Protein AF-Q4CMC9-F1 (afdb_monomer)

Radius of gyration: 39.46 Å; Cα contacts (8 Å, |Δi|>4): 3400; chains: 1; bounding box: 88×62×127 Å

Foldseek 3Di:
DQEDDPDEDEAEAQEEDEDEPAEEEPDAENYEHAEYHYEHLYEYEYYQYEYAFHAEPYAYRDYAEYYHQYEYEYENYEYQHQEHYEDQDAYEYDHLYEYHAYQYENDAHAPYAENVAAHYEYEQRYEYEAANYEYQANNYPAANYRYYYHNYAYEYAQYQHLNDGGQDQVSCVVRNHHPHPHGDDPLDADCRHQASNVQFDDQDNNFTDGHPCFEDRRGGNHYDDDDDDPDDCPDDPPPPQPPFPPFDDAPDEAEDEEGDQAADEDAQAAQEGHYEQYEFEAQSAEYEYRQLRHADQHHEAYYYLYEYDHLHEYEYRADQPRNYNAYEYYYANYEAYLYEYEYEAEHHANYEAEREHYEFEWADARDDRNQPDPATEHYEYEHYAYEHQYEHEAAAYEHAYPDAQHEHYAYGAAANHAYYQYEYEYFQYEYHYDHLAYEHAEQEHDPVHWSYHADHQYEYYYYNYEYPDHHAEPYETNEEYAAEDQYEYYAYQYEYAYEAEHAYYQYEYEAEDLYEYAAEQYEHAHAHPHEHHEGPAAYAFYLYEYAHENYEYQDDPAAGAHYAHNDYDPRHHNYEYEYEAYYYNNHPRHHYHDDVNRVYHYYHPPDFDDLRHQARVVFFDDADSPPRFTDGHPCFEDRRGGNHHDDHHPPPPDDDPEAAPEEAADEEAPQQAAQEAHYENYEYAAEYEDEQCRHDDQEHEAYYELYEYPNLYEYEDEYDQDDDDASHEYEAYAYNYEYELHAYEYEDETYAPYEHEHENYEFERPDFRADDDPPGPVPAGERYEYELAAYENYEYEYELYEFEYEDPQHEHYEYHAEHHYHNQYEYYYYAYEFEYQQHEDYEYNHEYHYENAYEYEYELYEYYNYLEPYEYQYEYYYALYEYYYELYEAYNHNEENYEYAEEYEAYHAYEYYYENYEHADPNYAHYEYNYEHEYDLYEYAHENYEYLALARYHHHYDYDPNYAYEYEQYHHNNDTDDALVSCVSNVRPHSVRYHYDYNPDPDDSNPDRD

Nearest PDB structures (foldseek):
  3syj-assembly1_A-2  TM=1.781E-01  e=2.025E+00  Haemophilus influenzae
  8vbb-assembly1_A  TM=1.438E-01  e=7.252E+00  Escherichia coli ETEC H10407

Organism: Trypanosoma cruzi (strain CL Brener) (NCBI:txid353153)

Sequence (1010 aa):
VGFVLDRTLALVGGSSLYVRYCSFEGYKYLFYVYRLSVSGHSVFALLNNTMFSGVSLLYQHHGFSVSDHSVLRVAGNSGSARYAIYNDDLWTVQRSSWLDWRDNDVEMGAMFYDSGSAFVTIDSSSVVTLTGCRMGSTGLSVPLLSRADAGYRFVAGCLTVAGRVVTTAAELDLNGITNVTAVAVCGECTKDGDCFAPLTTAVIDCKCQCAAGGHGDVCVPAPVPAGPPPLPPSSPPPLPSPPAPPPPPVGECISDMAYPEVAQAVGSGLSWLCYRNVTFSGGGMSLTVLIGGMKGDVANVTFDGCTWRDGALLLLLGNANAAVGSLNIVVTGNTFRDALLSPKGGFPPHTNITISGNRFTVTRLIPRSGLGLGRPSCVVMNGLAISNGSAAVFSGNVFQSVTASSSAIYVIRSALSVLWHSVFAVVGNTFHMAGGDSTLIYLEGSSQSFSLSVMNNSAVVIRGNAVTRPVKYFILFLWTSRVESRSAVVFHGNDMQGNLAVFYSTFAANIYYNSWLQLNGNLCRVSPRDAFAVLSPTVNLRDSTMSVSGNRFMSNTVSPTMLLIPQSSRDLTNGAIVAACNTVSGEEGVEYSVPSVYNVTILNCSDPCTLAASCFPAYTTTASSDGCACTCAEGGYGDACLPVAAPEPPSTDGADLCVRDVRVDEEVNAGLGTSVLCYVDVTFAADVVVDVASMSGSVRNVTLADCTFVGGASLYVVGWRSDPPAGERADVLISGLESRSGGVVVANRFPSGSRVTVVDSVLIAEKRVAYRGAYGLGDASACLVLHSVNLTGSVLTIARTHVAAVFRDAVGVLVVGGVALSSRGALYVDRVLVQTALGLCVSVEGGVAAIGGSVVAFVDSDFLLCKHAVSVRGAVSVSGSAVALVRSEFLSTEDYAVAFYSTVSLVGGSMLLAKGNVHDGVSREMLYAAGAVTAAGSTLSFVRNRALLPRMLSVSLSLASGAHLRVACNDAGGRVLSTAEEYAAAGFDDAGSIDIVGCDACDRDTHCYA

Structure (mmCIF, N/CA/C/O backbone):
data_AF-Q4CMC9-F1
#
_entry.id   AF-Q4CMC9-F1
#
loop_
_atom_site.group_PDB
_atom_site.id
_atom_site.type_symbol
_atom_site.label_atom_id
_atom_site.label_alt_id
_atom_site.label_comp_id
_atom_site.label_asym_id
_atom_site.label_entity_id
_atom_site.label_seq_id
_atom_site.pdbx_PDB_ins_code
_atom_site.Cartn_x
_atom_site.Cartn_y
_atom_site.Cartn_z
_atom_site.occupancy
_atom_site.B_iso_or_equiv
_atom_site.auth_seq_id
_atom_site.auth_comp_id
_atom_site.auth_asym_id
_atom_site.auth_atom_id
_atom_site.pdbx_PDB_model_num
ATOM 1 N N . VAL A 1 1 ? -4.736 -3.287 -36.059 1.00 58.62 1 VAL A N 1
ATOM 2 C CA . VAL A 1 1 ? -3.801 -2.416 -36.807 1.00 58.62 1 VAL A CA 1
ATOM 3 C C . VAL A 1 1 ? -4.641 -1.499 -37.682 1.00 58.62 1 VAL A C 1
ATOM 5 O O . VAL A 1 1 ? -5.635 -2.009 -38.177 1.00 58.62 1 VAL A O 1
ATOM 8 N N . GLY A 1 2 ? -4.315 -0.209 -37.813 1.00 66.44 2 GLY A N 1
ATOM 9 C CA . GLY A 1 2 ? -5.120 0.759 -38.573 1.00 66.44 2 GLY A CA 1
ATOM 10 C C . GLY A 1 2 ? -5.130 0.466 -40.076 1.00 66.44 2 GLY A C 1
ATOM 11 O O . GLY A 1 2 ? -6.181 0.209 -40.648 1.00 66.44 2 GLY A O 1
ATOM 12 N N . PHE A 1 3 ? -3.948 0.405 -40.690 1.00 78.75 3 PHE A N 1
ATOM 13 C CA . PHE A 1 3 ? -3.747 -0.023 -42.077 1.00 78.75 3 PHE A CA 1
ATOM 14 C C . PHE A 1 3 ? -2.690 -1.128 -42.152 1.00 78.75 3 PHE A C 1
ATOM 16 O O . PHE A 1 3 ? -1.651 -1.036 -41.497 1.00 78.75 3 PHE A O 1
ATOM 23 N N . VAL A 1 4 ? -2.950 -2.175 -42.940 1.00 84.00 4 VAL A N 1
ATOM 24 C CA . VAL A 1 4 ? -2.070 -3.348 -43.074 1.00 84.00 4 VAL A CA 1
ATOM 25 C C . VAL A 1 4 ? -1.743 -3.595 -44.540 1.00 84.00 4 VAL A C 1
ATOM 27 O O . VAL A 1 4 ? -2.643 -3.768 -45.357 1.00 84.00 4 VAL A O 1
ATOM 30 N N . LEU A 1 5 ? -0.450 -3.683 -44.840 1.00 83.06 5 LEU A N 1
ATOM 31 C CA . LEU A 1 5 ? 0.092 -4.283 -46.055 1.00 83.06 5 LEU A CA 1
ATOM 32 C C . LEU A 1 5 ? 0.835 -5.557 -45.647 1.00 83.06 5 LEU A C 1
ATOM 34 O O . LEU A 1 5 ? 1.953 -5.501 -45.138 1.00 83.06 5 LEU A O 1
ATOM 38 N N . ASP A 1 6 ? 0.186 -6.702 -45.826 1.00 83.56 6 ASP A N 1
ATOM 39 C CA . ASP A 1 6 ? 0.681 -8.023 -45.414 1.00 83.56 6 ASP A CA 1
ATOM 40 C C . ASP A 1 6 ? 1.761 -8.591 -46.353 1.00 83.56 6 ASP A C 1
ATOM 42 O O . ASP A 1 6 ? 2.460 -9.541 -46.005 1.00 83.56 6 ASP A O 1
ATOM 46 N N . ARG A 1 7 ? 1.914 -8.000 -47.544 1.00 86.44 7 ARG A N 1
ATOM 47 C CA . ARG A 1 7 ? 2.887 -8.378 -48.577 1.00 86.44 7 ARG A CA 1
ATOM 48 C C . ARG A 1 7 ? 3.741 -7.187 -49.019 1.00 86.44 7 ARG A C 1
ATOM 50 O O . ARG A 1 7 ? 3.740 -6.120 -48.412 1.00 86.44 7 ARG A O 1
ATOM 57 N N . THR A 1 8 ? 4.518 -7.393 -50.082 1.00 88.06 8 THR A N 1
ATOM 58 C CA . THR A 1 8 ? 5.348 -6.343 -50.682 1.00 88.06 8 THR A CA 1
ATOM 59 C C . THR A 1 8 ? 4.486 -5.299 -51.386 1.00 88.06 8 THR A C 1
ATOM 61 O O . THR A 1 8 ? 3.772 -5.635 -52.328 1.00 88.06 8 THR A O 1
ATOM 64 N N . LEU A 1 9 ? 4.609 -4.039 -50.973 1.00 90.31 9 LEU A N 1
ATOM 65 C CA . LEU A 1 9 ? 4.148 -2.882 -51.733 1.00 90.31 9 LEU A CA 1
ATOM 66 C C . LEU A 1 9 ? 5.315 -2.331 -52.559 1.00 90.31 9 LEU A C 1
ATOM 68 O O . LEU A 1 9 ? 6.349 -1.955 -52.007 1.00 90.31 9 LEU A O 1
ATOM 72 N N . ALA A 1 10 ? 5.135 -2.267 -53.877 1.00 92.94 10 ALA A N 1
ATOM 73 C CA . ALA A 1 10 ? 6.073 -1.636 -54.797 1.00 92.94 10 ALA A CA 1
ATOM 74 C C . ALA A 1 10 ? 5.388 -0.450 -55.487 1.00 92.94 10 ALA A C 1
ATOM 76 O O . ALA A 1 10 ? 4.431 -0.637 -56.236 1.00 92.94 10 ALA A O 1
ATOM 77 N N . LEU A 1 11 ? 5.873 0.763 -55.229 1.00 93.69 11 LEU A N 1
ATOM 78 C CA . LEU A 1 11 ? 5.488 1.963 -55.966 1.00 93.69 11 LEU A CA 1
ATOM 79 C C . LEU A 1 11 ? 6.537 2.198 -57.049 1.00 93.69 11 LEU A C 1
ATOM 81 O O . LEU A 1 11 ? 7.718 2.347 -56.737 1.00 93.69 11 LEU A O 1
ATOM 85 N N . VAL A 1 12 ? 6.109 2.182 -58.310 1.00 94.38 12 VAL A N 1
ATOM 86 C CA . VAL A 1 12 ? 6.988 2.281 -59.481 1.00 94.38 12 VAL A CA 1
ATOM 87 C C . VAL A 1 12 ? 6.431 3.264 -60.506 1.00 94.38 12 VAL A C 1
ATOM 89 O O . VAL A 1 12 ? 5.217 3.432 -60.608 1.00 94.38 12 VAL A O 1
ATOM 92 N N . GLY A 1 13 ? 7.311 3.886 -61.291 1.00 91.69 13 GLY A N 1
ATOM 93 C CA . GLY A 1 13 ? 6.925 4.653 -62.481 1.00 91.69 13 GLY A CA 1
ATOM 94 C C . GLY A 1 13 ? 6.040 5.870 -62.196 1.00 91.69 13 GLY A C 1
ATOM 95 O O . GLY A 1 13 ? 5.037 6.060 -62.879 1.00 91.69 13 GLY A O 1
ATOM 96 N N . GLY A 1 14 ? 6.385 6.676 -61.189 1.00 92.06 14 GLY A N 1
ATOM 97 C CA . GLY A 1 14 ? 5.622 7.873 -60.824 1.00 92.06 14 GLY A CA 1
ATOM 98 C C . GLY A 1 14 ? 4.373 7.589 -59.989 1.00 92.06 14 GLY A C 1
ATOM 99 O O . GLY A 1 14 ? 3.448 8.400 -59.970 1.00 92.06 14 GLY A O 1
ATOM 100 N N . SER A 1 15 ? 4.308 6.433 -59.323 1.00 94.44 15 SER A N 1
ATOM 101 C CA . SER A 1 15 ? 3.170 6.062 -58.476 1.00 94.44 15 SER A CA 1
ATOM 102 C C . SER A 1 15 ? 3.177 6.836 -57.160 1.00 94.44 15 SER A C 1
ATOM 104 O O . SER A 1 15 ? 4.241 7.125 -56.611 1.00 94.44 15 SER A O 1
ATOM 106 N N . SER A 1 16 ? 1.998 7.109 -56.595 1.00 92.88 16 SER A N 1
ATOM 107 C CA . SER A 1 16 ? 1.899 7.720 -55.270 1.00 92.88 16 SER A CA 1
ATOM 108 C C . SER A 1 16 ? 0.894 7.035 -54.339 1.00 92.88 16 SER A C 1
ATOM 110 O O . SER A 1 16 ? -0.184 6.616 -54.758 1.00 92.88 16 SER A O 1
ATOM 112 N N . LEU A 1 17 ? 1.252 6.923 -53.054 1.00 92.44 17 LEU A N 1
ATOM 113 C CA . LEU A 1 17 ? 0.377 6.476 -51.969 1.00 92.44 17 LEU A CA 1
ATOM 114 C C . LEU A 1 17 ? 0.430 7.492 -50.826 1.00 92.44 17 LEU A C 1
ATOM 116 O O . LEU A 1 17 ? 1.492 7.734 -50.258 1.00 92.44 17 LEU A O 1
ATOM 120 N N . TYR A 1 18 ? -0.727 8.053 -50.473 1.00 91.25 18 TYR A N 1
ATOM 121 C CA . TYR A 1 18 ? -0.876 9.021 -49.388 1.00 91.25 18 TYR A CA 1
ATOM 122 C C . TYR A 1 18 ? -1.896 8.526 -48.362 1.00 91.25 18 TYR A C 1
ATOM 124 O O . TYR A 1 18 ? -3.035 8.233 -48.720 1.00 91.25 18 TYR A O 1
ATOM 132 N N . VAL A 1 19 ? -1.515 8.523 -47.086 1.00 89.94 19 VAL A N 1
ATOM 133 C CA . VAL A 1 19 ? -2.429 8.382 -45.945 1.00 89.94 19 VAL A CA 1
ATOM 134 C C . VAL A 1 19 ? -2.363 9.674 -45.152 1.00 89.94 19 VAL A C 1
ATOM 136 O O . VAL A 1 19 ? -1.299 10.032 -44.640 1.00 89.94 19 VAL A O 1
ATOM 139 N N . ARG A 1 20 ? -3.475 10.408 -45.093 1.00 89.19 20 ARG A N 1
ATOM 140 C CA . ARG A 1 20 ? -3.495 11.720 -44.450 1.00 89.19 20 ARG A CA 1
ATOM 141 C C . ARG A 1 20 ? -4.794 12.039 -43.737 1.00 89.19 20 ARG A C 1
ATOM 143 O O . ARG A 1 20 ? -5.859 11.655 -44.217 1.00 89.19 20 ARG A O 1
ATOM 150 N N . TYR A 1 21 ? -4.683 12.798 -42.647 1.00 87.69 21 TYR A N 1
ATOM 151 C CA . TYR A 1 21 ? -5.813 13.268 -41.839 1.00 87.69 21 TYR A CA 1
ATOM 152 C C . TYR A 1 21 ? -6.687 12.134 -41.274 1.00 87.69 21 TYR A C 1
ATOM 154 O O . TYR A 1 21 ? -7.894 12.295 -41.105 1.00 87.69 21 TYR A O 1
ATOM 162 N N . CYS A 1 22 ? -6.094 10.968 -41.005 1.00 86.06 22 CYS A N 1
ATOM 163 C CA . CYS A 1 22 ? -6.774 9.852 -40.352 1.00 86.06 22 CYS A CA 1
ATOM 164 C C . CYS A 1 22 ? -6.576 9.908 -38.829 1.00 86.06 22 CYS A C 1
ATOM 166 O O . CYS A 1 22 ? -5.472 10.191 -38.370 1.00 86.06 22 CYS A O 1
ATOM 168 N N . SER A 1 23 ? -7.621 9.580 -38.061 1.00 82.88 23 SER A N 1
ATOM 169 C CA . SER A 1 23 ? -7.569 9.445 -36.598 1.00 82.88 23 SER A CA 1
ATOM 170 C C . SER A 1 23 ? -7.831 7.997 -36.186 1.00 82.88 23 SER A C 1
ATOM 172 O O . SER A 1 23 ? -8.791 7.385 -36.657 1.00 82.88 23 SER A O 1
ATOM 174 N N . PHE A 1 24 ? -6.978 7.441 -35.325 1.00 76.88 24 PHE A N 1
ATOM 175 C CA . PHE A 1 24 ? -7.009 6.039 -34.907 1.00 76.88 24 PHE A CA 1
ATOM 176 C C . PHE A 1 24 ? -7.077 5.915 -33.384 1.00 76.88 24 PHE A C 1
ATOM 178 O O . PHE A 1 24 ? -6.209 6.421 -32.672 1.00 76.88 24 PHE A O 1
ATOM 185 N N . GLU A 1 25 ? -8.048 5.151 -32.888 1.00 74.88 25 GLU A N 1
ATOM 186 C CA . GLU A 1 25 ? -8.196 4.810 -31.471 1.00 74.88 25 GLU A CA 1
ATOM 187 C C . GLU A 1 25 ? -8.228 3.282 -31.306 1.00 74.88 25 GLU A C 1
ATOM 189 O O . GLU A 1 25 ? -8.874 2.580 -32.083 1.00 74.88 25 GLU A O 1
ATOM 194 N N . GLY A 1 26 ? -7.483 2.745 -30.333 1.00 64.94 26 GLY A N 1
ATOM 195 C CA . GLY A 1 26 ? -7.483 1.308 -30.014 1.00 64.94 26 GLY A CA 1
ATOM 196 C C . GLY A 1 26 ? -6.643 0.399 -30.930 1.00 64.94 26 GLY A C 1
ATOM 197 O O . GLY A 1 26 ? -6.762 -0.825 -30.855 1.00 64.94 26 GLY A O 1
ATOM 198 N N . TYR A 1 27 ? -5.772 0.944 -31.787 1.00 73.81 27 TYR A N 1
ATOM 199 C CA . TYR A 1 27 ? -4.955 0.151 -32.718 1.00 73.81 27 TYR A CA 1
ATOM 200 C C . TYR A 1 27 ? -3.485 0.026 -32.290 1.00 73.81 27 TYR A C 1
ATOM 202 O O . TYR A 1 27 ? -2.837 0.992 -31.916 1.00 73.81 27 TYR A O 1
ATOM 210 N N . LYS A 1 28 ? -2.907 -1.177 -32.445 1.00 79.06 28 LYS A N 1
ATOM 211 C CA . LYS A 1 28 ? -1.487 -1.437 -32.128 1.00 79.06 28 LYS A CA 1
ATOM 212 C C . LYS A 1 28 ? -0.502 -0.651 -33.007 1.00 79.06 28 LYS A C 1
ATOM 214 O O . LYS A 1 28 ? 0.501 -0.176 -32.497 1.00 79.06 28 LYS A O 1
ATOM 219 N N . TYR A 1 29 ? -0.771 -0.520 -34.303 1.00 84.19 29 TYR A N 1
ATOM 220 C CA . TYR A 1 29 ? 0.052 0.254 -35.241 1.00 84.19 29 TYR A CA 1
ATOM 221 C C . TYR A 1 29 ? -0.869 1.089 -36.125 1.00 84.19 29 TYR A C 1
ATOM 223 O O . TYR A 1 29 ? -1.950 0.600 -36.476 1.00 84.19 29 TYR A O 1
ATOM 231 N N . LEU A 1 30 ? -0.457 2.308 -36.477 1.00 85.31 30 LEU A N 1
ATOM 232 C CA . LEU A 1 30 ? -1.194 3.164 -37.409 1.00 85.31 30 LEU A CA 1
ATOM 233 C C . LEU A 1 30 ? -1.042 2.597 -38.821 1.00 85.31 30 LEU A C 1
ATOM 235 O O . LEU A 1 30 ? -2.042 2.287 -39.468 1.00 85.31 30 LEU A O 1
ATOM 239 N N . PHE A 1 31 ? 0.199 2.348 -39.238 1.00 88.50 31 PHE A N 1
ATOM 240 C CA . PHE A 1 31 ? 0.515 1.749 -40.527 1.00 88.50 31 PHE A CA 1
ATOM 241 C C . PHE A 1 31 ? 1.476 0.567 -40.364 1.00 88.50 31 PHE A C 1
ATOM 243 O O . PHE A 1 31 ? 2.570 0.731 -39.834 1.00 88.50 31 PHE A O 1
ATOM 250 N N . TYR A 1 32 ? 1.079 -0.623 -40.810 1.00 89.75 32 TYR A N 1
ATOM 251 C CA . TYR A 1 32 ? 1.921 -1.822 -40.849 1.00 89.75 32 TYR A CA 1
ATOM 252 C C . TYR A 1 32 ? 2.279 -2.157 -42.293 1.00 89.75 32 TYR A C 1
ATOM 254 O O . TYR A 1 32 ? 1.386 -2.293 -43.133 1.00 89.75 32 TYR A O 1
ATOM 262 N N . VAL A 1 33 ? 3.569 -2.356 -42.565 1.00 87.75 33 VAL A N 1
ATOM 263 C CA . VAL A 1 33 ? 4.084 -2.758 -43.875 1.00 87.75 33 VAL A CA 1
ATOM 264 C C . VAL A 1 33 ? 5.010 -3.949 -43.742 1.00 87.75 33 VAL A C 1
ATOM 266 O O . VAL A 1 33 ? 6.015 -3.892 -43.036 1.00 87.75 33 VAL A O 1
ATOM 269 N N . TYR A 1 34 ? 4.700 -5.017 -44.471 1.00 87.00 34 TYR A N 1
ATOM 270 C CA . TYR A 1 34 ? 5.575 -6.174 -44.540 1.00 87.00 34 TYR A CA 1
ATOM 271 C C . TYR A 1 34 ? 6.863 -5.855 -45.305 1.00 87.00 34 TYR A C 1
ATOM 273 O O . TYR A 1 34 ? 7.935 -5.988 -44.738 1.00 87.00 34 TYR A O 1
ATOM 281 N N . ARG A 1 35 ? 6.777 -5.390 -46.561 1.00 89.69 35 ARG A N 1
ATOM 282 C CA . ARG A 1 35 ? 7.935 -4.971 -47.375 1.00 89.69 35 ARG A CA 1
ATOM 283 C C . ARG A 1 35 ? 7.576 -3.758 -48.234 1.00 89.69 35 ARG A C 1
ATOM 285 O O . ARG A 1 35 ? 6.512 -3.772 -48.851 1.00 89.69 35 ARG A O 1
ATOM 292 N N . LEU A 1 36 ? 8.440 -2.738 -48.302 1.00 90.44 36 LEU A N 1
ATOM 293 C CA . LEU A 1 36 ? 8.195 -1.517 -49.090 1.00 90.44 36 LEU A CA 1
ATOM 294 C C . LEU A 1 36 ? 9.337 -1.226 -50.065 1.00 90.44 36 LEU A C 1
ATOM 296 O O . LEU A 1 36 ? 10.499 -1.172 -49.675 1.00 90.44 36 LEU A O 1
ATOM 300 N N . SER A 1 37 ? 8.995 -0.965 -51.323 1.00 93.50 37 SER A N 1
ATOM 301 C CA . SER A 1 37 ? 9.925 -0.418 -52.308 1.00 93.50 37 SER A CA 1
ATOM 302 C C . SER A 1 37 ? 9.286 0.762 -53.030 1.00 93.50 37 SER A C 1
ATOM 304 O O . SER A 1 37 ? 8.210 0.628 -53.610 1.00 93.50 37 SER A O 1
ATOM 306 N N . VAL A 1 38 ? 9.935 1.922 -52.985 1.00 95.62 38 VAL A N 1
ATOM 307 C CA . VAL A 1 38 ? 9.493 3.147 -53.660 1.00 95.62 38 VAL A CA 1
ATOM 308 C C . VAL A 1 38 ? 10.558 3.517 -54.682 1.00 95.62 38 VAL A C 1
ATOM 310 O O . VAL A 1 38 ? 11.658 3.921 -54.313 1.00 95.62 38 VAL A O 1
ATOM 313 N N . SER A 1 39 ? 10.267 3.331 -55.967 1.00 96.56 39 SER A N 1
ATOM 314 C CA . SER A 1 39 ? 11.243 3.559 -57.033 1.00 96.56 39 SER A CA 1
ATOM 315 C C . SER A 1 39 ? 10.661 4.258 -58.259 1.00 96.56 39 SER A C 1
ATOM 317 O O . SER A 1 39 ? 9.450 4.306 -58.477 1.00 96.56 39 SER A O 1
ATOM 319 N N . GLY A 1 40 ? 11.548 4.827 -59.070 1.00 95.31 40 GLY A N 1
ATOM 320 C CA . GLY A 1 40 ? 11.222 5.469 -60.338 1.00 95.31 40 GLY A CA 1
ATOM 321 C C . GLY A 1 40 ? 10.273 6.651 -60.178 1.00 95.31 40 GLY A C 1
ATOM 322 O O . GLY A 1 40 ? 9.165 6.592 -60.703 1.00 95.31 40 GLY A O 1
ATOM 323 N N . HIS A 1 41 ? 10.716 7.710 -59.496 1.00 96.62 41 HIS A N 1
ATOM 324 C CA . HIS A 1 41 ? 9.969 8.961 -59.307 1.00 96.62 41 HIS A CA 1
ATOM 325 C C . HIS A 1 41 ? 8.671 8.796 -58.496 1.00 96.62 41 HIS A C 1
ATOM 327 O O . HIS A 1 41 ? 7.718 9.543 -58.691 1.00 96.62 41 HIS A O 1
ATOM 333 N N . SER A 1 42 ? 8.609 7.813 -57.593 1.00 96.69 42 SER A N 1
ATOM 334 C CA . SER A 1 42 ? 7.395 7.479 -56.833 1.00 96.69 42 SER A CA 1
ATOM 335 C C . SER A 1 42 ? 7.373 8.108 -55.435 1.00 96.69 42 SER A C 1
ATOM 337 O O . SER A 1 42 ? 8.408 8.522 -54.907 1.00 96.69 42 SER A O 1
ATOM 339 N N . VAL A 1 43 ? 6.190 8.169 -54.811 1.00 96.12 43 VAL A N 1
ATOM 340 C CA . VAL A 1 43 ? 5.994 8.802 -53.495 1.00 96.12 43 VAL A CA 1
ATOM 341 C C . VAL A 1 43 ? 5.168 7.938 -52.547 1.00 96.12 43 VAL A C 1
ATOM 343 O O . VAL A 1 43 ? 4.040 7.565 -52.856 1.00 96.12 43 VAL A O 1
ATOM 346 N N . PHE A 1 44 ? 5.683 7.696 -51.346 1.00 94.38 44 PHE A N 1
ATOM 347 C CA . PHE A 1 44 ? 4.911 7.164 -50.221 1.00 94.38 44 PHE A CA 1
ATOM 348 C C . PHE A 1 44 ? 4.840 8.219 -49.115 1.00 94.38 44 PHE A C 1
ATOM 350 O O . PHE A 1 44 ? 5.874 8.753 -48.724 1.00 94.38 44 PHE A O 1
ATOM 357 N N . ALA A 1 45 ? 3.652 8.526 -48.594 1.00 94.31 45 ALA A N 1
ATOM 358 C CA . ALA A 1 45 ? 3.492 9.587 -47.604 1.00 94.31 45 ALA A CA 1
ATOM 359 C C . ALA A 1 45 ? 2.457 9.263 -46.510 1.00 94.31 45 ALA A C 1
ATOM 361 O O . ALA A 1 45 ? 1.295 8.983 -46.804 1.00 94.31 45 ALA A O 1
ATOM 362 N N . LEU A 1 46 ? 2.868 9.386 -45.245 1.00 92.56 46 LEU A N 1
ATOM 363 C CA . LEU A 1 46 ? 2.011 9.401 -44.054 1.00 92.56 46 LEU A CA 1
ATOM 364 C C . LEU A 1 46 ? 2.002 10.823 -43.481 1.00 92.56 46 LEU A C 1
ATOM 366 O O . LEU A 1 46 ? 3.012 11.252 -42.922 1.00 92.56 46 LEU A O 1
ATOM 370 N N . LEU A 1 47 ? 0.903 11.563 -43.650 1.00 92.62 47 LEU A N 1
ATOM 371 C CA . LEU A 1 47 ? 0.845 12.997 -43.343 1.00 92.62 47 LEU A CA 1
ATOM 372 C C . LEU A 1 47 ? -0.280 13.364 -42.368 1.00 92.62 47 LEU A C 1
ATOM 374 O O . LEU A 1 47 ? -1.442 13.106 -42.662 1.00 92.62 47 LEU A O 1
ATOM 378 N N . ASN A 1 48 ? 0.021 14.069 -41.278 1.00 91.75 48 ASN A N 1
ATOM 379 C CA . ASN A 1 48 ? -0.995 14.656 -40.388 1.00 91.75 48 ASN A CA 1
ATOM 380 C C . ASN A 1 48 ? -2.037 13.650 -39.866 1.00 91.75 48 ASN A C 1
ATOM 382 O O . ASN A 1 48 ? -3.235 13.938 -39.855 1.00 91.75 48 ASN A O 1
ATOM 386 N N . ASN A 1 49 ? -1.604 12.443 -39.500 1.00 90.88 49 ASN A N 1
ATOM 387 C CA . ASN A 1 49 ? -2.476 11.443 -38.889 1.00 90.88 49 ASN A CA 1
ATOM 388 C C . ASN A 1 49 ? -2.355 11.478 -37.361 1.00 90.88 49 ASN A C 1
ATOM 390 O O . ASN A 1 49 ? -1.278 11.754 -36.836 1.00 90.88 49 ASN A O 1
ATOM 394 N N . THR A 1 50 ? -3.435 11.145 -36.654 1.00 87.19 50 THR A N 1
ATOM 395 C CA . THR A 1 50 ? -3.489 11.115 -35.187 1.00 87.19 50 THR A CA 1
ATOM 396 C C . THR A 1 50 ? -3.701 9.695 -34.658 1.00 87.19 50 THR A C 1
ATOM 398 O O . THR A 1 50 ? -4.566 8.962 -35.135 1.00 87.19 50 THR A O 1
ATOM 401 N N . MET A 1 51 ? -2.930 9.287 -33.650 1.00 80.81 51 MET A N 1
ATOM 402 C CA . MET A 1 51 ? -3.084 8.010 -32.940 1.00 80.81 51 MET A CA 1
ATOM 403 C C . MET A 1 51 ? -3.315 8.261 -31.448 1.00 80.81 51 MET A C 1
ATOM 405 O O . MET A 1 51 ? -2.434 8.760 -30.761 1.00 80.81 51 MET A O 1
ATOM 409 N N . PHE A 1 52 ? -4.467 7.865 -30.910 1.00 73.44 52 PHE A N 1
ATOM 410 C CA . PHE A 1 52 ? -4.768 8.099 -29.493 1.00 73.44 52 PHE A CA 1
ATOM 411 C C . PHE A 1 52 ? -3.850 7.290 -28.561 1.00 73.44 52 PHE A C 1
ATOM 413 O O . PHE A 1 52 ? -3.281 7.824 -27.614 1.00 73.44 52 PHE A O 1
ATOM 420 N N . SER A 1 53 ? -3.646 6.002 -28.857 1.00 74.25 53 SER A N 1
ATOM 421 C CA . SER A 1 53 ? -2.589 5.192 -28.243 1.00 74.25 53 SER A CA 1
ATOM 422 C C . SER A 1 53 ? -2.162 4.036 -29.149 1.00 74.25 53 SER A C 1
ATOM 424 O O . SER A 1 53 ? -2.971 3.516 -29.921 1.00 74.25 53 SER A O 1
ATOM 426 N N . GLY A 1 54 ? -0.894 3.621 -29.062 1.00 77.25 54 GLY A N 1
ATOM 427 C CA . GLY A 1 54 ? -0.393 2.473 -29.819 1.00 77.25 54 GLY A CA 1
ATOM 428 C C . GLY A 1 54 ? 1.095 2.168 -29.625 1.00 77.25 54 GLY A C 1
ATOM 429 O O . GLY A 1 54 ? 1.779 2.720 -28.765 1.00 77.25 54 GLY A O 1
ATOM 430 N N . VAL A 1 55 ? 1.609 1.233 -30.425 1.00 82.00 55 VAL A N 1
ATOM 431 C CA . VAL A 1 55 ? 3.027 0.843 -30.454 1.00 82.00 55 VAL A CA 1
ATOM 432 C C . VAL A 1 55 ? 3.796 1.668 -31.472 1.00 82.00 55 VAL A C 1
ATOM 434 O O . VAL A 1 55 ? 4.854 2.171 -31.114 1.00 82.00 55 VAL A O 1
ATOM 437 N N . SER A 1 56 ? 3.311 1.825 -32.706 1.00 87.62 56 SER A N 1
ATOM 438 C CA . SER A 1 56 ? 3.998 2.707 -33.653 1.00 87.62 56 SER A CA 1
ATOM 439 C C . SER A 1 56 ? 3.126 3.388 -34.697 1.00 87.62 56 SER A C 1
ATOM 441 O O . SER A 1 56 ? 2.064 2.876 -35.066 1.00 87.62 56 SER A O 1
ATOM 443 N N . LEU A 1 57 ? 3.602 4.540 -35.184 1.00 89.12 57 LEU A N 1
ATOM 444 C CA . LEU A 1 57 ? 2.991 5.244 -36.315 1.00 89.12 57 LEU A CA 1
ATOM 445 C C . LEU A 1 57 ? 3.278 4.492 -37.627 1.00 89.12 57 LEU A C 1
ATOM 447 O O . LEU A 1 57 ? 2.374 4.202 -38.405 1.00 89.12 57 LEU A O 1
ATOM 451 N N . LEU A 1 58 ? 4.526 4.081 -37.833 1.00 90.12 58 LEU A N 1
ATOM 452 C CA . LEU A 1 58 ? 4.930 3.198 -38.922 1.00 90.12 58 LEU A CA 1
ATOM 453 C C . LEU A 1 58 ? 5.595 1.952 -38.338 1.00 90.12 58 LEU A C 1
ATOM 455 O O . LEU A 1 58 ? 6.539 2.053 -37.561 1.00 90.12 58 LEU A O 1
ATOM 459 N N . TYR A 1 59 ? 5.091 0.773 -38.683 1.00 88.56 59 TYR A N 1
ATOM 460 C CA . TYR A 1 59 ? 5.725 -0.513 -38.422 1.00 88.56 59 TYR A CA 1
ATOM 461 C C . TYR A 1 59 ? 6.154 -1.126 -39.747 1.00 88.56 59 TYR A C 1
ATOM 463 O O . TYR A 1 59 ? 5.314 -1.373 -40.612 1.00 88.56 59 TYR A O 1
ATOM 471 N N . GLN A 1 60 ? 7.444 -1.392 -39.895 1.00 85.56 60 GLN A N 1
ATOM 472 C CA . GLN A 1 60 ? 8.012 -2.053 -41.054 1.00 85.56 60 GLN A CA 1
ATOM 473 C C . GLN A 1 60 ? 8.725 -3.336 -40.625 1.00 85.56 60 GLN A C 1
ATOM 475 O O . GLN A 1 60 ? 9.608 -3.314 -39.772 1.00 85.56 60 GLN A O 1
ATOM 480 N N . HIS A 1 61 ? 8.302 -4.452 -41.220 1.00 82.69 61 HIS A N 1
ATOM 481 C CA . HIS A 1 61 ? 8.733 -5.785 -40.803 1.00 82.69 61 HIS A CA 1
ATOM 482 C C . HIS A 1 61 ? 9.937 -6.327 -41.580 1.00 82.69 61 HIS A C 1
ATOM 484 O O . HIS A 1 61 ? 10.768 -7.025 -41.020 1.00 82.69 61 HIS A O 1
ATOM 490 N N . HIS A 1 62 ? 10.005 -6.064 -42.886 1.00 81.62 62 HIS A N 1
ATOM 491 C CA . HIS A 1 62 ? 11.019 -6.626 -43.775 1.00 81.62 62 HIS A CA 1
ATOM 492 C C . HIS A 1 62 ? 11.405 -5.657 -44.893 1.00 81.62 62 HIS A C 1
ATOM 494 O O . HIS A 1 62 ? 10.575 -4.859 -45.317 1.00 81.62 62 HIS A O 1
ATOM 500 N N . GLY A 1 63 ? 12.660 -5.722 -45.355 1.00 75.75 63 GLY A N 1
ATOM 501 C CA . GLY A 1 63 ? 13.262 -5.020 -46.507 1.00 75.75 63 GLY A CA 1
ATOM 502 C C . GLY A 1 63 ? 12.618 -3.710 -47.004 1.00 75.75 63 GLY A C 1
ATOM 503 O O . GLY A 1 63 ? 11.513 -3.701 -47.550 1.00 75.75 63 GLY A O 1
ATOM 504 N N . PHE A 1 64 ? 13.365 -2.609 -46.945 1.00 87.50 64 PHE A N 1
ATOM 505 C CA . PHE A 1 64 ? 12.872 -1.293 -47.348 1.00 87.50 64 PHE A CA 1
ATOM 506 C C . PHE A 1 64 ? 13.833 -0.576 -48.298 1.00 87.50 64 PHE A C 1
ATOM 508 O O . PHE A 1 64 ? 15.031 -0.475 -48.018 1.00 87.50 64 PHE A O 1
ATOM 515 N N . SER A 1 65 ? 13.318 -0.039 -49.407 1.00 92.25 65 SER A N 1
ATOM 516 C CA . SER A 1 65 ? 14.128 0.744 -50.344 1.00 92.25 65 SER A CA 1
ATOM 517 C C . SER A 1 65 ? 13.410 1.961 -50.920 1.00 92.25 65 SER A C 1
ATOM 519 O O . SER A 1 65 ? 12.235 1.894 -51.284 1.00 92.25 65 SER A O 1
ATOM 521 N N . VAL A 1 66 ? 14.150 3.063 -51.048 1.00 95.06 66 VAL A N 1
ATOM 522 C CA . VAL A 1 66 ? 13.746 4.264 -51.788 1.00 95.06 66 VAL A CA 1
ATOM 523 C C . VAL A 1 66 ? 14.825 4.568 -52.825 1.00 95.06 66 VAL A C 1
ATOM 525 O O . VAL A 1 66 ? 15.991 4.760 -52.472 1.00 95.06 66 VAL A O 1
ATOM 528 N N . SER A 1 67 ? 14.466 4.548 -54.109 1.00 96.56 67 SER A N 1
ATOM 529 C CA . SER A 1 67 ? 15.426 4.723 -55.203 1.00 96.56 67 SER A CA 1
ATOM 530 C C . SER A 1 67 ? 14.910 5.558 -56.370 1.00 96.56 67 SER A C 1
ATOM 532 O O . SER A 1 67 ? 13.711 5.734 -56.565 1.00 96.56 67 SER A O 1
ATOM 534 N N . ASP A 1 68 ? 15.838 6.024 -57.202 1.00 96.12 68 ASP A N 1
ATOM 535 C CA . ASP A 1 68 ? 15.564 6.652 -58.499 1.00 96.12 68 ASP A CA 1
ATOM 536 C C . ASP A 1 68 ? 14.641 7.876 -58.377 1.00 96.12 68 ASP A C 1
ATOM 538 O O . ASP A 1 68 ? 13.524 7.877 -58.897 1.00 96.12 68 ASP A O 1
ATOM 542 N N . HIS A 1 69 ? 15.121 8.912 -57.684 1.00 96.44 69 HIS A N 1
ATOM 543 C CA . HIS A 1 69 ? 14.415 10.176 -57.453 1.00 96.44 69 HIS A CA 1
ATOM 544 C C . HIS A 1 69 ? 13.067 10.004 -56.751 1.00 96.44 69 HIS A C 1
ATOM 546 O O . HIS A 1 69 ? 12.125 10.721 -57.067 1.00 96.44 69 HIS A O 1
ATOM 552 N N . SER A 1 70 ? 12.951 9.043 -55.833 1.00 97.38 70 SER A N 1
ATOM 553 C CA . SER A 1 70 ? 11.704 8.767 -55.112 1.00 97.38 70 SER A CA 1
ATOM 554 C C . SER A 1 70 ? 11.709 9.355 -53.705 1.00 97.38 70 SER A C 1
ATOM 556 O O . SER A 1 70 ? 12.762 9.650 -53.136 1.00 97.38 70 SER A O 1
ATOM 558 N N . VAL A 1 71 ? 10.517 9.514 -53.129 1.00 96.88 71 VAL A N 1
ATOM 559 C CA . VAL A 1 71 ? 10.337 10.166 -51.828 1.00 96.88 71 VAL A CA 1
ATOM 560 C C . VAL A 1 71 ? 9.514 9.296 -50.891 1.00 96.88 71 VAL A C 1
ATOM 562 O O . VAL A 1 71 ? 8.447 8.798 -51.255 1.00 96.88 71 VAL A O 1
ATOM 565 N N . LEU A 1 72 ? 9.976 9.176 -49.649 1.00 94.88 72 LEU A N 1
ATOM 566 C CA . LEU A 1 72 ? 9.172 8.658 -48.554 1.00 94.88 72 LEU A CA 1
ATOM 567 C C . LEU A 1 72 ? 9.027 9.705 -47.456 1.00 94.88 72 LEU A C 1
ATOM 569 O O . LEU A 1 72 ? 10.025 10.174 -46.921 1.00 94.88 72 LEU A O 1
ATOM 573 N N . ARG A 1 73 ? 7.783 10.033 -47.101 1.00 94.81 73 ARG A N 1
ATOM 574 C CA . ARG A 1 73 ? 7.456 11.049 -46.098 1.00 94.81 73 ARG A CA 1
ATOM 575 C C . ARG A 1 73 ? 6.664 10.454 -44.943 1.00 94.81 73 ARG A C 1
ATOM 577 O O . ARG A 1 73 ? 5.650 9.796 -45.151 1.00 94.81 73 ARG A O 1
ATOM 584 N N . VAL A 1 74 ? 7.087 10.740 -43.725 1.00 94.31 74 VAL A N 1
ATOM 585 C CA . VAL A 1 74 ? 6.321 10.535 -42.496 1.00 94.31 74 VAL A CA 1
ATOM 586 C C . VAL A 1 74 ? 6.357 11.876 -41.786 1.00 94.31 74 VAL A C 1
ATOM 588 O O . VAL A 1 74 ? 7.360 12.195 -41.153 1.00 94.31 74 VAL A O 1
ATOM 591 N N . ALA A 1 75 ? 5.324 12.700 -41.968 1.00 94.25 75 ALA A N 1
ATOM 592 C CA . ALA A 1 75 ? 5.346 14.073 -41.479 1.00 94.25 75 ALA A CA 1
ATOM 593 C C . ALA A 1 75 ? 4.057 14.524 -40.782 1.00 94.25 75 ALA A C 1
ATOM 595 O O . ALA A 1 75 ? 2.958 14.180 -41.212 1.00 94.25 75 ALA A O 1
ATOM 596 N N . GLY A 1 76 ? 4.186 15.305 -39.710 1.00 93.19 76 GLY A N 1
ATOM 597 C CA . GLY A 1 76 ? 3.051 15.891 -38.988 1.00 93.19 76 GLY A CA 1
ATOM 598 C C . GLY A 1 76 ? 2.177 14.882 -38.236 1.00 93.19 76 GLY A C 1
ATOM 599 O O . GLY A 1 76 ? 1.061 15.210 -37.845 1.00 93.19 76 GLY A O 1
ATOM 600 N N . ASN A 1 77 ? 2.614 13.628 -38.082 1.00 93.75 77 ASN A N 1
ATOM 601 C CA . ASN A 1 77 ? 1.814 12.612 -37.402 1.00 93.75 77 ASN A CA 1
ATOM 602 C C . ASN A 1 77 ? 1.974 12.752 -35.888 1.00 93.75 77 ASN A C 1
ATOM 604 O O . ASN A 1 77 ? 3.098 12.884 -35.406 1.00 93.75 77 ASN A O 1
ATOM 608 N N . SER A 1 78 ? 0.881 12.671 -35.135 1.00 90.38 78 SER A N 1
ATOM 609 C CA . SER A 1 78 ? 0.909 12.849 -33.682 1.00 90.38 78 SER A CA 1
ATOM 610 C C . SER A 1 78 ? 0.177 11.743 -32.930 1.00 90.38 78 SER A C 1
ATOM 612 O O . SER A 1 78 ? -0.729 11.096 -33.462 1.00 90.38 78 SER A O 1
ATOM 614 N N . GLY A 1 79 ? 0.569 11.488 -31.684 1.00 80.12 79 GLY A N 1
ATOM 615 C CA . GLY A 1 79 ? -0.138 10.538 -30.838 1.00 80.12 79 GLY A CA 1
ATOM 616 C C . GLY A 1 79 ? 0.679 9.904 -29.723 1.00 80.12 79 GLY A C 1
ATOM 617 O O . GLY A 1 79 ? 1.908 9.906 -29.751 1.00 80.12 79 GLY A O 1
ATOM 618 N N . SER A 1 80 ? -0.009 9.252 -28.784 1.00 79.12 80 SER A N 1
ATOM 619 C CA . SER A 1 80 ? 0.628 8.521 -27.682 1.00 79.12 80 SER A CA 1
ATOM 620 C C . SER A 1 80 ? 1.134 7.141 -28.138 1.00 79.12 80 SER A C 1
ATOM 622 O O . SER A 1 80 ? 0.595 6.082 -27.792 1.00 79.12 80 SER A O 1
ATOM 624 N N . ALA A 1 81 ? 2.159 7.143 -28.993 1.00 80.44 81 ALA A N 1
ATOM 625 C CA . ALA A 1 81 ? 2.779 5.944 -29.550 1.00 80.44 81 ALA A CA 1
ATOM 626 C C . ALA A 1 81 ? 4.097 5.598 -28.845 1.00 80.44 81 ALA A C 1
ATOM 628 O O . ALA A 1 81 ? 4.836 6.464 -28.387 1.00 80.44 81 ALA A O 1
ATOM 629 N N . ARG A 1 82 ? 4.437 4.306 -28.790 1.00 76.94 82 ARG A N 1
ATOM 630 C CA . ARG A 1 82 ? 5.728 3.861 -28.241 1.00 76.94 82 ARG A CA 1
ATOM 631 C C . ARG A 1 82 ? 6.914 4.250 -29.122 1.00 7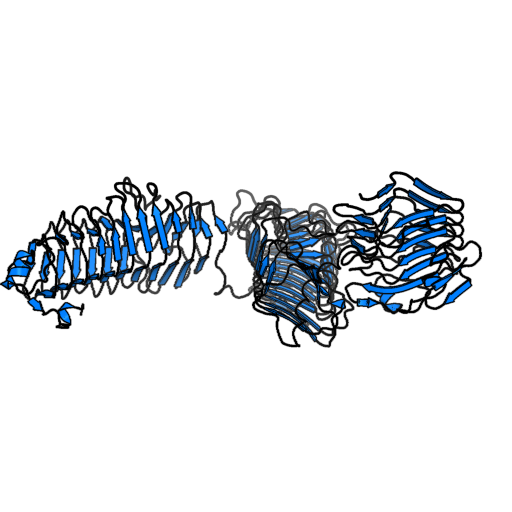6.94 82 ARG A C 1
ATOM 633 O O . ARG A 1 82 ? 7.968 4.579 -28.585 1.00 76.94 82 ARG A O 1
ATOM 640 N N . TYR A 1 83 ? 6.729 4.173 -30.434 1.00 86.06 83 TYR A N 1
ATOM 641 C CA . TYR A 1 83 ? 7.721 4.471 -31.458 1.00 86.06 83 TYR A CA 1
ATOM 642 C C . TYR A 1 83 ? 7.075 5.297 -32.573 1.00 86.06 83 TYR A C 1
ATOM 644 O O . TYR A 1 83 ? 5.953 4.989 -32.967 1.00 86.06 83 TYR A O 1
ATOM 652 N N . ALA A 1 84 ? 7.746 6.289 -33.152 1.00 89.94 84 ALA A N 1
ATOM 653 C CA . ALA A 1 84 ? 7.255 6.847 -34.417 1.00 89.94 84 ALA A CA 1
ATOM 654 C C . ALA A 1 84 ? 7.462 5.811 -35.527 1.00 89.94 84 ALA A C 1
ATOM 656 O O . ALA A 1 84 ? 6.519 5.406 -36.207 1.00 89.94 84 ALA A O 1
ATOM 657 N N . ILE A 1 85 ? 8.690 5.304 -35.631 1.00 89.75 85 ILE A N 1
ATOM 658 C CA . ILE A 1 85 ? 9.106 4.324 -36.627 1.00 89.75 85 ILE A CA 1
ATOM 659 C C . ILE A 1 85 ? 9.626 3.078 -35.921 1.00 89.75 85 ILE A C 1
ATOM 661 O O . ILE A 1 85 ? 10.610 3.110 -35.184 1.00 89.75 85 ILE A O 1
ATOM 665 N N . TYR A 1 86 ? 8.949 1.965 -36.170 1.00 86.81 86 TYR A N 1
ATOM 666 C CA . TYR A 1 86 ? 9.374 0.636 -35.775 1.00 86.81 86 TYR A CA 1
ATOM 667 C C . TYR A 1 86 ? 9.886 -0.090 -37.011 1.00 86.81 86 TYR A C 1
ATOM 669 O O . TYR A 1 86 ? 9.140 -0.259 -37.974 1.00 86.81 86 TYR A O 1
ATOM 677 N N . ASN A 1 87 ? 11.141 -0.514 -36.969 1.00 82.12 87 ASN A N 1
ATOM 678 C CA . ASN A 1 87 ? 11.831 -1.116 -38.094 1.00 82.12 87 ASN A CA 1
ATOM 679 C C . ASN A 1 87 ? 12.654 -2.330 -37.610 1.00 82.12 87 ASN A C 1
ATOM 681 O O . ASN A 1 87 ? 13.466 -2.182 -36.700 1.00 82.12 87 ASN A O 1
ATOM 685 N N . ASP A 1 88 ? 12.448 -3.489 -38.246 1.00 76.19 88 ASP A N 1
ATOM 686 C CA . ASP A 1 88 ? 13.217 -4.724 -38.023 1.00 76.19 88 ASP A CA 1
ATOM 687 C C . ASP A 1 88 ? 14.439 -4.909 -38.975 1.00 76.19 88 ASP A C 1
ATOM 689 O O . ASP A 1 88 ? 15.345 -5.668 -38.645 1.00 76.19 88 ASP A O 1
ATOM 693 N N . ASP A 1 89 ? 14.497 -4.227 -40.130 1.00 78.25 89 ASP A N 1
ATOM 694 C CA . ASP A 1 89 ? 15.474 -4.401 -41.224 1.00 78.25 89 ASP A CA 1
ATOM 695 C C . ASP A 1 89 ? 16.102 -3.083 -41.760 1.00 78.25 89 ASP A C 1
ATOM 697 O O . ASP A 1 89 ? 15.491 -2.022 -41.848 1.00 78.25 89 ASP A O 1
ATOM 701 N N . LEU A 1 90 ? 17.324 -3.153 -42.288 1.00 82.75 90 LEU A N 1
ATOM 702 C CA . LEU A 1 90 ? 18.016 -1.993 -42.871 1.00 82.75 90 LEU A CA 1
ATOM 703 C C . LEU A 1 90 ? 17.238 -1.305 -44.021 1.00 82.75 90 LEU A C 1
ATOM 705 O O . LEU A 1 90 ? 16.799 -1.955 -44.975 1.00 82.75 90 LEU A O 1
ATOM 709 N N . TRP A 1 91 ? 17.129 0.027 -43.983 1.00 89.19 91 TRP A N 1
ATOM 710 C CA . TRP A 1 91 ? 16.560 0.850 -45.058 1.00 89.19 91 TRP A CA 1
ATOM 711 C C . TRP A 1 91 ? 17.644 1.302 -46.034 1.00 89.19 91 TRP A C 1
ATOM 713 O O . TRP A 1 91 ? 18.687 1.802 -45.623 1.00 89.19 91 TRP A O 1
ATOM 723 N N . THR A 1 92 ? 17.393 1.178 -47.337 1.00 91.62 92 THR A N 1
ATOM 724 C CA . THR A 1 92 ? 18.321 1.639 -48.385 1.00 91.62 92 THR A CA 1
ATOM 725 C C . THR A 1 92 ? 17.764 2.854 -49.118 1.00 91.62 92 THR A C 1
ATOM 727 O O . THR A 1 92 ? 16.661 2.790 -49.662 1.00 91.62 92 THR A O 1
ATOM 730 N N . VAL A 1 93 ? 18.538 3.936 -49.187 1.00 94.00 93 VAL A N 1
ATOM 731 C CA . VAL A 1 93 ? 18.175 5.179 -49.881 1.00 94.00 93 VAL A CA 1
ATOM 732 C C . VAL A 1 93 ? 19.245 5.507 -50.912 1.00 94.00 93 VAL A C 1
ATOM 734 O O . VAL A 1 93 ? 20.416 5.661 -50.567 1.00 94.00 93 VAL A O 1
ATOM 737 N N . GLN A 1 94 ? 18.859 5.581 -52.183 1.00 94.88 94 GLN A N 1
ATOM 738 C CA . GLN A 1 94 ? 19.823 5.742 -53.272 1.00 94.88 94 GLN A CA 1
ATOM 739 C C . GLN A 1 94 ? 19.283 6.541 -54.463 1.00 94.88 94 GLN A C 1
ATOM 741 O O . GLN A 1 94 ? 18.073 6.664 -54.656 1.00 94.88 94 GLN A O 1
ATOM 746 N N . ARG A 1 95 ? 20.191 7.011 -55.322 1.00 94.88 95 ARG A N 1
ATOM 747 C CA . ARG A 1 95 ? 19.925 7.682 -56.601 1.00 94.88 95 ARG A CA 1
ATOM 748 C C . ARG A 1 95 ? 19.001 8.889 -56.441 1.00 94.88 95 ARG A C 1
ATOM 750 O O . ARG A 1 95 ? 17.885 8.892 -56.961 1.00 94.88 95 ARG A O 1
ATOM 757 N N . SER A 1 96 ? 19.481 9.890 -55.708 1.00 95.25 96 SER A N 1
ATOM 758 C CA . SER A 1 96 ? 18.822 11.185 -55.494 1.00 95.25 96 SER A CA 1
ATOM 759 C C . SER A 1 96 ? 17.434 11.084 -54.861 1.00 95.25 96 SER A C 1
ATOM 761 O O . SER A 1 96 ? 16.520 11.825 -55.218 1.00 95.25 96 SER A O 1
ATOM 763 N N . SER A 1 97 ? 17.273 10.147 -53.926 1.00 96.69 97 SER A N 1
ATOM 764 C CA . SER A 1 97 ? 16.015 9.919 -53.211 1.00 96.69 97 SER A CA 1
ATOM 765 C C . SER A 1 97 ? 15.973 10.653 -51.870 1.00 96.69 97 SER A C 1
ATOM 767 O O . SER A 1 97 ? 17.001 11.118 -51.375 1.00 96.69 97 SER A O 1
ATOM 769 N N . TRP A 1 98 ? 14.785 10.755 -51.269 1.00 96.62 98 TRP A N 1
ATOM 770 C CA . TRP A 1 98 ? 14.580 11.519 -50.035 1.00 96.62 98 TRP A CA 1
ATOM 771 C C . TRP A 1 98 ? 13.763 10.755 -48.986 1.00 96.62 98 TRP A C 1
ATOM 773 O O . TRP A 1 98 ? 12.667 10.267 -49.277 1.00 96.62 98 TRP A O 1
ATOM 783 N N . LEU A 1 99 ? 14.298 10.674 -47.762 1.00 94.88 99 LEU A N 1
ATOM 784 C CA . LEU A 1 99 ? 13.552 10.301 -46.558 1.00 94.88 99 LEU A CA 1
ATOM 785 C C . LEU A 1 99 ? 13.205 11.548 -45.743 1.00 94.88 99 LEU A C 1
ATOM 787 O O . LEU A 1 99 ? 14.094 12.222 -45.224 1.00 94.88 99 LEU A O 1
ATOM 791 N N . ASP A 1 100 ? 11.909 11.805 -45.599 1.00 95.12 100 ASP A N 1
ATOM 792 C CA . ASP A 1 100 ? 11.349 12.970 -44.919 1.00 95.12 100 ASP A CA 1
ATOM 793 C C . ASP A 1 100 ? 10.653 12.576 -43.611 1.00 95.12 100 ASP A C 1
ATOM 795 O O . ASP A 1 100 ? 9.554 12.018 -43.638 1.00 95.12 100 ASP A O 1
ATOM 799 N N . TRP A 1 101 ? 11.279 12.855 -42.465 1.00 94.62 101 TRP A N 1
ATOM 800 C CA . TRP A 1 101 ? 10.710 12.643 -41.134 1.00 94.62 101 TRP A CA 1
ATOM 801 C C . TRP A 1 101 ? 10.587 13.968 -40.389 1.00 94.62 101 TRP A C 1
ATOM 803 O O . TRP A 1 101 ? 11.503 14.383 -39.677 1.00 94.62 101 TRP A O 1
ATOM 813 N N . ARG A 1 102 ? 9.448 14.643 -40.542 1.00 93.94 102 ARG A N 1
ATOM 814 C CA . ARG A 1 102 ? 9.261 15.993 -39.994 1.00 93.94 102 ARG A CA 1
ATOM 815 C C . ARG A 1 102 ? 8.045 16.143 -39.107 1.00 93.94 102 ARG A C 1
ATOM 817 O O . ARG A 1 102 ? 7.028 15.511 -39.344 1.00 93.94 102 ARG A O 1
ATOM 824 N N . ASP A 1 103 ? 8.146 16.981 -38.084 1.00 93.81 103 ASP A N 1
ATOM 825 C CA . ASP A 1 103 ? 7.006 17.423 -37.269 1.00 93.81 103 ASP A CA 1
ATOM 826 C C . ASP A 1 103 ? 6.165 16.280 -36.664 1.00 93.81 103 ASP A C 1
ATOM 828 O O . ASP A 1 103 ? 4.970 16.433 -36.421 1.00 93.81 103 ASP A O 1
ATOM 832 N N . ASN A 1 104 ? 6.761 15.102 -36.444 1.00 94.69 104 ASN A N 1
ATOM 833 C CA . ASN A 1 104 ? 6.059 14.002 -35.788 1.00 94.69 104 ASN A CA 1
ATOM 834 C C . ASN A 1 104 ? 6.131 14.176 -34.271 1.00 94.69 104 ASN A C 1
ATOM 836 O O . ASN A 1 104 ? 7.197 14.466 -33.728 1.00 94.69 104 ASN A O 1
ATOM 840 N N . ASP A 1 105 ? 5.019 13.948 -33.586 1.00 91.81 105 ASP A N 1
ATOM 841 C CA . ASP A 1 105 ? 4.916 14.065 -32.135 1.00 91.81 105 ASP A CA 1
ATOM 842 C C . ASP A 1 105 ? 4.475 12.733 -31.530 1.00 91.81 105 ASP A C 1
ATOM 844 O O . ASP A 1 105 ? 3.314 12.342 -31.625 1.00 91.81 105 ASP A O 1
ATOM 848 N N . VAL A 1 106 ? 5.412 12.020 -30.912 1.00 87.81 106 VAL A N 1
ATOM 849 C CA . VAL A 1 106 ? 5.124 10.766 -30.197 1.00 87.81 106 VAL A CA 1
ATOM 850 C C . VAL A 1 106 ? 5.101 10.950 -28.686 1.00 87.81 106 VAL A C 1
ATOM 852 O O . VAL A 1 106 ? 5.269 9.983 -27.943 1.00 87.81 106 VAL A O 1
ATOM 855 N N . GLU A 1 107 ? 4.921 12.187 -28.217 1.00 81.69 107 GLU A N 1
ATOM 856 C CA . GLU A 1 107 ? 4.866 12.558 -26.806 1.00 81.69 107 GLU A CA 1
ATOM 857 C C . GLU A 1 107 ? 6.058 11.986 -26.011 1.00 81.69 107 GLU A C 1
ATOM 859 O O . GLU A 1 107 ? 7.188 12.464 -26.090 1.00 81.69 107 GLU A O 1
ATOM 864 N N . MET A 1 108 ? 5.797 10.927 -25.240 1.00 72.38 108 MET A N 1
ATOM 865 C CA . MET A 1 108 ? 6.718 10.253 -24.332 1.00 72.38 108 MET A CA 1
ATOM 866 C C . MET A 1 108 ? 7.401 9.029 -24.954 1.00 72.38 108 MET A C 1
ATOM 868 O O . MET A 1 108 ? 8.228 8.389 -24.289 1.00 72.38 108 MET A O 1
ATOM 872 N N . GLY A 1 109 ? 7.022 8.663 -26.177 1.00 79.00 109 GLY A N 1
ATOM 873 C CA . GLY A 1 109 ? 7.589 7.577 -26.964 1.00 79.00 109 GLY A CA 1
ATOM 874 C C . GLY A 1 109 ? 8.994 7.870 -27.473 1.00 79.00 109 GLY A C 1
ATOM 875 O O . GLY A 1 109 ? 9.566 8.933 -27.223 1.00 79.00 109 GLY A O 1
ATOM 876 N N . ALA A 1 110 ? 9.560 6.899 -28.177 1.00 86.75 110 ALA A N 1
ATOM 877 C CA . ALA A 1 110 ? 10.811 7.066 -28.896 1.00 86.75 110 ALA A CA 1
ATOM 878 C C . ALA A 1 110 ? 10.549 7.403 -30.372 1.00 86.75 110 ALA A C 1
ATOM 880 O O . ALA A 1 110 ? 9.549 6.964 -30.933 1.00 86.75 110 ALA A O 1
ATOM 881 N N . MET A 1 111 ? 11.436 8.137 -31.041 1.00 91.00 111 MET A N 1
ATOM 882 C CA . MET A 1 111 ? 11.308 8.309 -32.496 1.00 91.00 111 MET A CA 1
ATOM 883 C C . MET A 1 111 ? 11.515 6.978 -33.229 1.00 91.00 111 MET A C 1
ATOM 885 O O . MET A 1 111 ? 10.708 6.607 -34.078 1.00 91.00 111 MET A O 1
ATOM 889 N N . PHE A 1 112 ? 12.546 6.224 -32.852 1.00 88.62 112 PHE A N 1
ATOM 890 C CA . PHE A 1 112 ? 12.936 4.975 -33.500 1.00 88.62 112 PHE A CA 1
ATOM 891 C C . PHE A 1 112 ? 12.885 3.788 -32.529 1.00 88.62 112 PHE A C 1
ATOM 893 O O . PHE A 1 112 ? 13.083 3.934 -31.320 1.00 88.62 112 PHE A O 1
ATOM 900 N N . TYR A 1 113 ? 12.594 2.598 -33.054 1.00 83.25 113 TYR A N 1
ATOM 901 C CA . TYR A 1 113 ? 12.716 1.337 -32.322 1.00 83.25 113 TYR A CA 1
ATOM 902 C C . TYR A 1 113 ? 14.159 0.838 -32.327 1.00 83.25 113 TYR A C 1
ATOM 904 O O . TYR A 1 113 ? 14.630 0.400 -33.368 1.00 83.25 113 TYR A O 1
ATOM 912 N N . ASP A 1 114 ? 14.824 0.848 -31.174 1.00 68.81 114 ASP A N 1
ATOM 913 C CA . ASP A 1 114 ? 16.196 0.356 -31.037 1.00 68.81 114 ASP A CA 1
ATOM 914 C C . ASP A 1 114 ? 16.325 -1.136 -31.398 1.00 68.81 114 ASP A C 1
ATOM 916 O O . ASP A 1 114 ? 15.949 -2.010 -30.615 1.00 68.81 114 ASP A O 1
ATOM 920 N N . SER A 1 115 ? 16.848 -1.430 -32.589 1.00 67.44 115 SER A N 1
ATOM 921 C CA . SER A 1 115 ? 17.152 -2.798 -33.023 1.00 67.44 115 SER A CA 1
ATOM 922 C C . SER A 1 115 ? 18.571 -3.235 -32.633 1.00 67.44 115 SER A C 1
ATOM 924 O O . SER A 1 115 ? 18.932 -4.394 -32.839 1.00 67.44 115 SER A O 1
ATOM 926 N N . GLY A 1 116 ? 19.394 -2.333 -32.077 1.00 61.31 116 GLY A N 1
ATOM 927 C CA . GLY A 1 116 ? 20.829 -2.554 -31.861 1.00 61.31 116 GLY A CA 1
ATOM 928 C C . GLY A 1 116 ? 21.662 -2.555 -33.151 1.00 61.31 116 GLY A C 1
ATOM 929 O O . GLY A 1 116 ? 22.853 -2.864 -33.123 1.00 61.31 116 GLY A O 1
ATOM 930 N N . SER A 1 117 ? 21.055 -2.212 -34.289 1.00 65.12 117 SER A N 1
ATOM 931 C CA . SER A 1 117 ? 21.721 -2.070 -35.583 1.00 65.12 117 SER A CA 1
ATOM 932 C C . SER A 1 117 ? 21.329 -0.747 -36.233 1.00 65.12 117 SER A C 1
ATOM 934 O O . SER A 1 117 ? 20.241 -0.221 -36.007 1.00 65.12 117 SER A O 1
ATOM 936 N N . ALA A 1 118 ? 22.251 -0.162 -36.995 1.00 62.69 118 ALA A N 1
ATOM 937 C CA . ALA A 1 118 ? 21.999 1.105 -37.664 1.00 62.69 118 ALA A CA 1
ATOM 938 C C . ALA A 1 118 ? 20.886 0.954 -38.720 1.00 62.69 118 ALA A C 1
ATOM 940 O O . ALA A 1 118 ? 20.771 -0.090 -39.355 1.00 62.69 118 ALA A O 1
ATOM 941 N N . PHE A 1 119 ? 20.070 1.993 -38.906 1.00 74.69 119 PHE A N 1
ATOM 942 C CA . PHE A 1 119 ? 18.770 1.898 -39.584 1.00 74.69 119 PHE A CA 1
ATOM 943 C C . PHE A 1 119 ? 18.838 2.140 -41.086 1.00 74.69 119 PHE A C 1
ATOM 945 O O . PHE A 1 119 ? 18.032 1.586 -41.827 1.00 74.69 119 PHE A O 1
ATOM 952 N N . VAL A 1 120 ? 19.747 3.006 -41.538 1.00 87.69 120 VAL A N 1
ATOM 953 C CA . VAL A 1 120 ? 19.730 3.530 -42.909 1.00 87.69 120 VAL A CA 1
ATOM 954 C C . VAL A 1 120 ? 21.095 3.361 -43.572 1.00 87.69 120 VAL A C 1
ATOM 956 O O . VAL A 1 120 ? 22.129 3.660 -42.976 1.00 87.69 120 VAL A O 1
ATOM 959 N N . THR A 1 121 ? 21.119 2.888 -44.814 1.00 91.00 121 THR A N 1
ATOM 960 C CA . THR A 1 121 ? 22.234 3.043 -45.757 1.00 91.00 121 THR A CA 1
ATOM 961 C C . THR A 1 121 ? 21.851 4.098 -46.785 1.00 91.00 121 THR A C 1
ATOM 963 O O . THR A 1 121 ? 20.781 4.005 -47.391 1.00 91.00 121 THR A O 1
ATOM 966 N N . ILE A 1 122 ? 22.724 5.084 -46.987 1.00 93.75 122 ILE A N 1
ATOM 967 C CA . ILE A 1 122 ? 22.482 6.217 -47.880 1.00 93.75 122 ILE A CA 1
ATOM 968 C C . ILE A 1 122 ? 23.632 6.393 -48.876 1.00 93.75 122 ILE A C 1
ATOM 970 O O . ILE A 1 122 ? 24.807 6.332 -48.504 1.00 93.75 122 ILE A O 1
ATOM 974 N N . ASP A 1 123 ? 23.291 6.591 -50.150 1.00 93.50 123 ASP A N 1
ATOM 975 C CA . ASP A 1 123 ? 24.268 6.890 -51.199 1.00 93.50 123 ASP A CA 1
ATOM 976 C C . ASP A 1 123 ? 24.718 8.364 -51.181 1.00 93.50 123 ASP A C 1
ATOM 978 O O . ASP A 1 123 ? 24.206 9.198 -50.435 1.00 93.50 123 ASP A O 1
ATOM 982 N N . SER A 1 124 ? 25.667 8.710 -52.049 1.00 93.12 124 SER A N 1
ATOM 983 C CA . SER A 1 124 ? 26.264 10.048 -52.110 1.00 93.12 124 SER A CA 1
ATOM 984 C C . SER A 1 124 ? 25.341 11.148 -52.642 1.00 93.12 124 SER A C 1
ATOM 986 O O . SER A 1 124 ? 25.745 12.306 -52.678 1.00 93.12 124 SER A O 1
ATOM 988 N N . SER A 1 125 ? 24.135 10.813 -53.103 1.00 94.00 125 SER A N 1
ATOM 989 C CA . SER A 1 125 ? 23.248 11.745 -53.807 1.00 94.00 125 SER A CA 1
ATOM 990 C C . SER A 1 125 ? 21.895 11.940 -53.126 1.00 94.00 125 SER A C 1
ATOM 992 O O . SER A 1 125 ? 21.138 12.826 -53.522 1.00 94.00 125 SER A O 1
ATOM 994 N N . SER A 1 126 ? 21.583 11.116 -52.126 1.00 95.75 126 SER A N 1
ATOM 995 C CA . SER A 1 126 ? 20.297 11.100 -51.435 1.00 95.75 126 SER A CA 1
ATOM 996 C C . SER A 1 126 ? 20.307 11.927 -50.151 1.00 95.75 126 SER A C 1
ATOM 998 O O . SER A 1 126 ? 21.359 12.269 -49.599 1.00 95.75 126 SER A O 1
ATOM 1000 N N . VAL A 1 127 ? 19.101 12.236 -49.674 1.00 95.19 127 VAL A N 1
ATOM 1001 C CA . VAL A 1 127 ? 18.867 13.119 -48.531 1.00 95.19 127 VAL A CA 1
ATOM 1002 C C . VAL A 1 127 ? 18.038 12.410 -47.459 1.00 95.19 127 VAL A C 1
ATOM 1004 O O . VAL A 1 127 ? 17.052 11.736 -47.761 1.00 95.19 127 VAL A O 1
ATOM 1007 N N . VAL A 1 128 ? 18.410 12.593 -46.196 1.00 94.88 128 VAL A N 1
ATOM 1008 C CA . VAL A 1 128 ? 17.575 12.285 -45.027 1.00 94.88 128 VAL A CA 1
ATOM 1009 C C . VAL A 1 128 ? 17.313 13.585 -44.279 1.00 94.88 128 VAL A C 1
ATOM 1011 O O . VAL A 1 128 ? 18.231 14.373 -44.057 1.00 94.88 128 VAL A O 1
ATOM 1014 N N . THR A 1 129 ? 16.070 13.808 -43.873 1.00 95.62 129 THR A N 1
ATOM 1015 C CA . THR A 1 129 ? 15.668 14.971 -43.071 1.00 95.62 129 THR A CA 1
ATOM 1016 C C . THR A 1 129 ? 14.947 14.507 -41.813 1.00 95.62 129 THR A C 1
ATOM 1018 O O . THR A 1 129 ? 14.003 13.722 -41.908 1.00 95.62 129 THR A O 1
ATOM 1021 N N . LEU A 1 130 ? 15.391 14.990 -40.651 1.00 94.94 130 LEU A N 1
ATOM 1022 C CA . LEU A 1 130 ? 14.791 14.737 -39.340 1.00 94.94 130 LEU A CA 1
ATOM 1023 C C . LEU A 1 130 ? 14.652 16.058 -38.577 1.00 94.94 130 LEU A C 1
ATOM 1025 O O . LEU A 1 130 ? 15.575 16.472 -37.873 1.00 94.94 130 LEU A O 1
ATOM 1029 N N . THR A 1 131 ? 13.516 16.740 -38.721 1.00 94.38 131 THR A N 1
ATOM 1030 C CA . THR A 1 131 ? 13.316 18.068 -38.114 1.00 94.38 131 THR A CA 1
ATOM 1031 C C . THR A 1 131 ? 11.967 18.208 -37.414 1.00 94.38 131 THR A C 1
ATOM 1033 O O . THR A 1 131 ? 11.035 17.449 -37.671 1.00 94.38 131 THR A O 1
ATOM 1036 N N . GLY A 1 132 ? 11.876 19.119 -36.442 1.00 92.56 132 GLY A N 1
ATOM 1037 C CA . GLY A 1 132 ? 10.606 19.509 -35.804 1.00 92.56 132 GLY A CA 1
ATOM 1038 C C . GLY A 1 132 ? 9.906 18.444 -34.944 1.00 92.56 132 GLY A C 1
ATOM 1039 O O . GLY A 1 132 ? 8.842 18.702 -34.388 1.00 92.56 132 GLY A O 1
ATOM 1040 N N . CYS A 1 133 ? 10.470 17.240 -34.805 1.00 94.94 133 CYS A N 1
ATOM 1041 C CA . CYS A 1 133 ? 9.809 16.142 -34.100 1.00 94.94 133 CYS A CA 1
ATOM 1042 C C . CYS A 1 133 ? 9.869 16.302 -32.567 1.00 94.94 133 CYS A C 1
ATOM 1044 O O . CYS A 1 133 ? 10.884 16.737 -32.013 1.00 94.94 133 CYS A O 1
ATOM 1046 N N . ARG A 1 134 ? 8.811 15.873 -31.870 1.00 90.94 134 ARG A N 1
ATOM 1047 C CA . ARG A 1 134 ? 8.717 15.819 -30.402 1.00 90.94 134 ARG A CA 1
ATOM 1048 C C . ARG A 1 134 ? 8.664 14.369 -29.918 1.00 90.94 134 ARG A C 1
ATOM 1050 O O . ARG A 1 134 ? 7.922 13.546 -30.447 1.00 90.94 134 ARG A O 1
ATOM 1057 N N . MET A 1 135 ? 9.487 14.052 -28.920 1.00 89.31 135 MET A N 1
ATOM 1058 C CA . MET A 1 135 ? 9.678 12.688 -28.425 1.00 89.31 135 MET A CA 1
ATOM 1059 C C . MET A 1 135 ? 10.219 12.657 -26.987 1.00 89.31 135 MET A C 1
ATOM 1061 O O . MET A 1 135 ? 10.871 13.592 -26.514 1.00 89.31 135 MET A O 1
ATOM 1065 N N . GLY A 1 136 ? 10.022 11.534 -26.299 1.00 76.38 136 GLY A N 1
ATOM 1066 C CA . GLY A 1 136 ? 10.641 11.255 -25.004 1.00 76.38 136 GLY A CA 1
ATOM 1067 C C . GLY A 1 136 ? 12.097 10.805 -25.135 1.00 76.38 136 GLY A C 1
ATOM 1068 O O . GLY A 1 136 ? 12.909 11.107 -24.269 1.00 76.38 136 GLY A O 1
ATOM 1069 N N . SER A 1 137 ? 12.437 10.103 -26.216 1.00 83.31 137 SER A N 1
ATOM 1070 C CA . SER A 1 137 ? 13.814 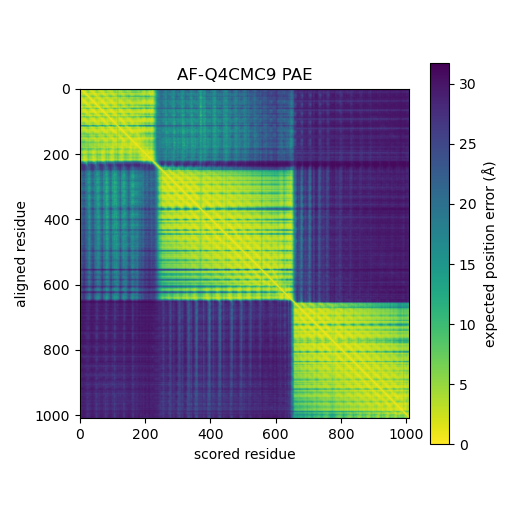9.760 -26.588 1.00 83.31 137 SER A CA 1
ATOM 1071 C C . SER A 1 137 ? 13.934 9.569 -28.102 1.00 83.31 137 SER A C 1
ATOM 1073 O O . SER A 1 137 ? 12.937 9.403 -28.799 1.00 83.31 137 SER A O 1
ATOM 1075 N N . THR A 1 138 ? 15.148 9.558 -28.644 1.00 87.00 138 THR A N 1
ATOM 1076 C CA . THR A 1 138 ? 15.363 9.161 -30.047 1.00 87.00 138 THR A CA 1
ATOM 1077 C C . THR A 1 138 ? 15.218 7.652 -30.231 1.00 87.00 138 THR A C 1
ATOM 1079 O O . THR A 1 138 ? 14.752 7.211 -31.275 1.00 87.00 138 THR A O 1
ATOM 1082 N N . GLY A 1 139 ? 15.548 6.868 -29.197 1.00 81.62 139 GLY A N 1
ATOM 1083 C CA . GLY A 1 139 ? 15.529 5.403 -29.240 1.00 81.62 139 GLY A CA 1
ATOM 1084 C C . GLY A 1 139 ? 16.730 4.795 -29.965 1.00 81.62 139 GLY A C 1
ATOM 1085 O O . GLY A 1 139 ? 16.659 3.646 -30.374 1.00 81.62 139 GLY A O 1
ATOM 1086 N N . LEU A 1 140 ? 17.810 5.556 -30.151 1.00 81.81 140 LEU A N 1
ATOM 1087 C CA . LEU A 1 140 ? 19.022 5.101 -30.828 1.00 81.81 140 LEU A CA 1
ATOM 1088 C C . LEU A 1 140 ? 20.112 4.765 -29.804 1.00 81.81 140 LEU A C 1
ATOM 1090 O O . LEU A 1 140 ? 20.568 5.654 -29.087 1.00 81.81 140 LEU A O 1
ATOM 1094 N N . SER A 1 141 ? 20.550 3.505 -29.756 1.00 70.19 141 SER A N 1
ATOM 1095 C CA . SER A 1 141 ? 21.788 3.101 -29.062 1.00 70.19 141 SER A CA 1
ATOM 1096 C C . SER A 1 141 ? 23.019 3.114 -29.975 1.00 70.19 141 SER A C 1
ATOM 1098 O O . SER A 1 141 ? 24.154 3.160 -29.500 1.00 70.19 141 SER A O 1
ATOM 1100 N N . VAL A 1 142 ? 22.797 3.098 -31.291 1.00 75.75 142 VAL A N 1
ATOM 1101 C CA . VAL A 1 142 ? 23.810 3.118 -32.351 1.00 75.75 142 VAL A CA 1
ATOM 1102 C C . VAL A 1 142 ? 23.494 4.230 -33.358 1.00 75.75 142 VAL A C 1
ATOM 1104 O O . VAL A 1 142 ? 22.339 4.657 -33.438 1.00 75.75 142 VAL A O 1
ATOM 1107 N N . PRO A 1 143 ? 24.481 4.706 -34.144 1.00 81.88 143 PRO A N 1
ATOM 1108 C CA . PRO A 1 143 ? 24.242 5.710 -35.177 1.00 81.88 143 PRO A CA 1
ATOM 1109 C C . PRO A 1 143 ? 23.088 5.330 -36.113 1.00 81.88 143 PRO A C 1
ATOM 1111 O O . PRO A 1 143 ? 23.002 4.194 -36.575 1.00 81.88 143 PRO A O 1
ATOM 1114 N N . LEU A 1 144 ? 22.230 6.299 -36.445 1.00 86.38 144 LEU A N 1
ATOM 1115 C CA . LEU A 1 144 ? 21.114 6.100 -37.378 1.00 86.38 144 LEU A CA 1
ATOM 1116 C C . LEU A 1 144 ? 21.591 5.599 -38.757 1.00 86.38 144 LEU A C 1
ATOM 1118 O O . LEU A 1 144 ? 20.941 4.754 -39.377 1.00 86.38 144 LEU A O 1
ATOM 1122 N N . LEU A 1 145 ? 22.728 6.117 -39.232 1.00 87.19 145 LEU A N 1
ATOM 1123 C CA . LEU A 1 145 ? 23.321 5.770 -40.523 1.00 87.19 145 LEU A CA 1
ATOM 1124 C C . LEU A 1 145 ? 24.356 4.647 -40.359 1.00 87.19 145 LEU A C 1
ATOM 1126 O O . LEU A 1 145 ? 25.377 4.819 -39.698 1.00 87.19 145 LEU A O 1
ATOM 1130 N N . SER A 1 146 ? 24.099 3.510 -41.005 1.00 79.88 146 SER A N 1
ATOM 1131 C CA . SER A 1 146 ? 24.977 2.326 -41.049 1.00 79.88 146 SER A CA 1
ATOM 1132 C C . SER A 1 146 ? 26.173 2.521 -41.980 1.00 79.88 146 SER A C 1
ATOM 1134 O O . SER A 1 146 ? 27.296 2.128 -41.675 1.00 79.88 146 SER A O 1
ATOM 1136 N N . ARG A 1 147 ? 25.912 3.132 -43.136 1.00 78.44 147 ARG A N 1
ATOM 1137 C CA . ARG A 1 147 ? 26.866 3.441 -44.191 1.00 78.44 147 ARG A CA 1
ATOM 1138 C C . ARG A 1 147 ? 26.353 4.664 -44.935 1.00 78.44 147 ARG A C 1
ATOM 1140 O O . ARG A 1 147 ? 25.198 4.689 -45.361 1.00 78.44 147 ARG A O 1
ATOM 1147 N N . ALA A 1 148 ? 27.221 5.652 -45.083 1.00 84.50 148 ALA A N 1
ATOM 1148 C CA . ALA A 1 148 ? 26.937 6.874 -45.811 1.00 84.50 148 ALA A CA 1
ATOM 1149 C C . ALA A 1 148 ? 28.087 7.142 -46.786 1.00 84.50 148 ALA A C 1
ATOM 1151 O O . ALA A 1 148 ? 29.231 7.331 -46.364 1.00 84.50 148 ALA A O 1
ATOM 1152 N N . ASP A 1 149 ? 27.801 7.098 -48.087 1.00 87.50 149 ASP A N 1
ATOM 1153 C CA . ASP A 1 149 ? 28.806 7.373 -49.115 1.00 87.50 149 ASP A CA 1
ATOM 1154 C C . ASP A 1 149 ? 29.090 8.885 -49.186 1.00 87.50 149 ASP A C 1
ATOM 1156 O O . ASP A 1 149 ? 28.184 9.707 -49.056 1.00 87.50 149 ASP A O 1
ATOM 1160 N N . ALA A 1 150 ? 30.345 9.282 -49.417 1.00 84.81 150 ALA A N 1
ATOM 1161 C CA . ALA A 1 150 ? 30.741 10.693 -49.442 1.00 84.81 150 ALA A CA 1
ATOM 1162 C C . ALA A 1 150 ? 29.899 11.515 -50.438 1.00 84.81 150 ALA A C 1
ATOM 1164 O O . ALA A 1 150 ? 29.907 11.236 -51.633 1.00 84.81 150 ALA A O 1
ATOM 1165 N N . GLY A 1 151 ? 29.199 12.542 -49.945 1.00 87.88 151 GLY A N 1
ATOM 1166 C CA . GLY A 1 151 ? 28.316 13.400 -50.746 1.00 87.88 151 GLY A CA 1
ATOM 1167 C C . GLY A 1 151 ? 26.866 13.438 -50.265 1.00 87.88 151 GLY A C 1
ATOM 1168 O O . GLY A 1 151 ? 26.176 14.408 -50.574 1.00 87.88 151 GLY A O 1
ATOM 1169 N N . TYR A 1 152 ? 26.442 12.453 -49.462 1.00 93.69 152 TYR A N 1
ATOM 1170 C CA . TYR A 1 152 ? 25.096 12.396 -48.887 1.00 93.69 152 TYR A CA 1
ATOM 1171 C C . TYR A 1 152 ? 24.716 13.678 -48.129 1.00 93.69 152 TYR A C 1
ATOM 1173 O O . TYR A 1 152 ? 25.568 14.501 -47.758 1.00 93.69 152 TYR A O 1
ATOM 1181 N N . ARG A 1 153 ? 23.416 13.844 -47.875 1.00 93.81 153 ARG A N 1
ATOM 1182 C CA . ARG A 1 153 ? 22.896 14.912 -47.019 1.00 93.81 153 ARG A CA 1
ATOM 1183 C C . ARG A 1 153 ? 22.047 14.333 -45.900 1.00 93.81 153 ARG A C 1
ATOM 1185 O O . ARG A 1 153 ? 21.122 13.565 -46.142 1.00 93.81 153 ARG A O 1
ATOM 1192 N N . PHE A 1 154 ? 22.353 14.732 -44.676 1.00 94.19 154 PHE A N 1
ATOM 1193 C CA . PHE A 1 154 ? 21.526 14.493 -43.507 1.00 94.19 154 PHE A CA 1
ATOM 1194 C C . PHE A 1 154 ? 21.268 15.824 -42.800 1.00 94.19 154 PHE A C 1
ATOM 1196 O O . PHE A 1 154 ? 22.185 16.410 -42.220 1.00 94.19 154 PHE A O 1
ATOM 1203 N N . VAL A 1 155 ? 20.032 16.316 -42.887 1.00 94.75 155 VAL A N 1
ATOM 1204 C CA . VAL A 1 155 ? 19.599 17.559 -42.243 1.00 94.75 155 VAL A CA 1
ATOM 1205 C C . VAL A 1 155 ? 18.805 17.217 -40.988 1.00 94.75 155 VAL A C 1
ATOM 1207 O O . VAL A 1 155 ? 17.785 16.533 -41.071 1.00 94.75 155 VAL A O 1
ATOM 1210 N N . ALA A 1 156 ? 19.253 17.679 -39.824 1.00 94.75 156 ALA A N 1
ATOM 1211 C CA . ALA A 1 156 ? 18.556 17.424 -38.566 1.00 94.75 156 ALA A CA 1
ATOM 1212 C C . ALA A 1 156 ? 18.582 18.638 -37.638 1.00 94.75 156 ALA A C 1
ATOM 1214 O O . ALA A 1 156 ? 19.557 19.382 -37.612 1.00 94.75 156 ALA A O 1
ATOM 1215 N N . GLY A 1 157 ? 17.521 18.854 -36.866 1.00 92.62 157 GLY A N 1
ATOM 1216 C CA . GLY A 1 157 ? 17.454 19.976 -35.928 1.00 92.62 157 GLY A CA 1
ATOM 1217 C C . GLY A 1 157 ? 16.038 20.285 -35.467 1.00 92.62 157 GLY A C 1
ATOM 1218 O O . GLY A 1 157 ? 15.065 19.739 -35.984 1.00 92.62 157 GLY A O 1
ATOM 1219 N N . CYS A 1 158 ? 15.918 21.156 -34.467 1.00 91.56 158 CYS A N 1
ATOM 1220 C CA . CYS A 1 158 ? 14.626 21.547 -33.890 1.00 91.56 158 CYS A CA 1
ATOM 1221 C C . CYS A 1 158 ? 13.840 20.370 -33.317 1.00 91.56 158 CYS A C 1
ATOM 1223 O O . CYS A 1 158 ? 12.611 20.345 -33.346 1.00 91.56 158 CYS A O 1
ATOM 1225 N N . LEU A 1 159 ? 14.565 19.380 -32.798 1.00 93.38 159 LEU A N 1
ATOM 1226 C CA . LEU A 1 159 ? 13.979 18.221 -32.145 1.00 93.38 159 LEU A CA 1
ATOM 1227 C C . LEU A 1 159 ? 13.693 18.570 -30.691 1.00 93.38 159 LEU A C 1
ATOM 1229 O O . LEU A 1 159 ? 14.550 19.124 -30.010 1.00 93.38 159 LEU A O 1
ATOM 1233 N N . THR A 1 160 ? 12.510 18.225 -30.196 1.00 90.12 160 THR A N 1
ATOM 1234 C CA . THR A 1 160 ? 12.206 18.316 -28.765 1.00 90.12 160 THR A CA 1
ATOM 1235 C C . THR A 1 160 ? 12.352 16.936 -28.144 1.00 90.12 160 THR A C 1
ATOM 1237 O O . THR A 1 160 ? 11.463 16.099 -28.291 1.00 90.12 160 THR A O 1
ATOM 1240 N N . VAL A 1 161 ? 13.463 16.698 -27.447 1.00 88.25 161 VAL A N 1
ATOM 1241 C CA . VAL A 1 161 ? 13.774 15.412 -26.811 1.00 88.25 161 VAL A CA 1
ATOM 1242 C C . VAL A 1 161 ? 13.689 15.553 -25.298 1.00 88.25 161 VAL A C 1
ATOM 1244 O O . VAL A 1 161 ? 14.389 16.369 -24.694 1.00 88.25 161 VAL A O 1
ATOM 1247 N N . ALA A 1 162 ? 12.802 14.775 -24.676 1.00 81.69 162 ALA A N 1
ATOM 1248 C CA . ALA A 1 162 ? 12.539 14.827 -23.235 1.00 81.69 162 ALA A CA 1
ATOM 1249 C C . ALA A 1 162 ? 12.298 16.264 -22.716 1.00 81.69 162 ALA A C 1
ATOM 1251 O O . ALA A 1 162 ? 12.789 16.661 -21.658 1.00 81.69 162 ALA A O 1
ATOM 1252 N N . GLY A 1 163 ? 11.569 17.068 -23.499 1.00 76.25 163 GLY A N 1
ATOM 1253 C CA . GLY A 1 163 ? 11.226 18.456 -23.174 1.00 76.25 163 GLY A CA 1
ATOM 1254 C C . GLY A 1 163 ? 12.302 19.504 -23.485 1.00 76.25 163 GLY A C 1
ATOM 1255 O O . GLY A 1 163 ? 12.006 20.692 -23.387 1.00 76.25 163 GLY A O 1
ATOM 1256 N N . ARG A 1 164 ? 13.513 19.106 -23.897 1.00 80.62 164 ARG A N 1
ATOM 1257 C CA . ARG A 1 164 ? 14.575 20.031 -24.321 1.00 80.62 164 ARG A CA 1
ATOM 1258 C C . ARG A 1 164 ? 14.597 20.151 -25.841 1.00 80.62 164 ARG A C 1
ATOM 1260 O O . ARG A 1 164 ? 14.627 19.141 -26.538 1.00 80.62 164 ARG A O 1
ATOM 1267 N N . VAL A 1 165 ? 14.615 21.383 -26.346 1.00 87.56 165 VAL A N 1
ATOM 1268 C CA . VAL A 1 165 ? 14.848 21.645 -27.772 1.00 87.56 165 VAL A CA 1
ATOM 1269 C C . VAL A 1 165 ? 16.341 21.494 -28.056 1.00 87.56 165 VAL A C 1
ATOM 1271 O O . VAL A 1 165 ? 17.164 22.111 -27.384 1.00 87.56 165 VAL A O 1
ATOM 1274 N N . VAL A 1 166 ? 16.667 20.657 -29.033 1.00 87.69 166 VAL A N 1
ATOM 1275 C CA . VAL A 1 166 ? 18.020 20.335 -29.484 1.00 87.69 166 VAL A CA 1
ATOM 1276 C C . VAL A 1 166 ? 18.299 21.128 -30.760 1.00 87.69 166 VAL A C 1
ATOM 1278 O O . VAL A 1 166 ? 17.580 20.978 -31.754 1.00 87.69 166 VAL A O 1
ATOM 1281 N N . THR A 1 167 ? 19.318 21.991 -30.729 1.00 83.88 167 THR A N 1
ATOM 1282 C CA . THR A 1 167 ? 19.601 22.955 -31.812 1.00 83.88 167 THR A CA 1
ATOM 1283 C C . THR A 1 167 ? 21.044 22.940 -32.303 1.00 83.88 167 THR A C 1
ATOM 1285 O O . THR A 1 167 ? 21.362 23.637 -33.263 1.00 83.88 167 THR A O 1
ATOM 1288 N N . THR A 1 168 ? 21.926 22.151 -31.690 1.00 88.12 168 THR A N 1
ATOM 1289 C CA . THR A 1 168 ? 23.344 22.072 -32.073 1.00 88.12 168 THR A CA 1
ATOM 1290 C C . THR A 1 168 ? 23.751 20.655 -32.478 1.00 88.12 168 THR A C 1
ATOM 1292 O O . THR A 1 168 ? 23.143 19.677 -32.046 1.00 88.12 168 THR A O 1
ATOM 1295 N N . ALA A 1 169 ? 24.815 20.529 -33.280 1.00 87.31 169 ALA A N 1
ATOM 1296 C CA . ALA A 1 169 ? 25.352 19.226 -33.690 1.00 87.31 169 ALA A CA 1
ATOM 1297 C C . ALA A 1 169 ? 25.779 18.371 -32.485 1.00 87.31 169 ALA A C 1
ATOM 1299 O O . ALA A 1 169 ? 25.442 17.197 -32.413 1.00 87.31 169 ALA A O 1
ATOM 1300 N N . ALA A 1 170 ? 26.437 18.980 -31.494 1.00 86.38 170 ALA A N 1
ATOM 1301 C CA . ALA A 1 170 ? 26.863 18.276 -30.286 1.00 86.38 170 ALA A CA 1
ATOM 1302 C C . ALA A 1 170 ? 25.673 17.744 -29.464 1.00 86.38 170 ALA A C 1
ATOM 1304 O O . ALA A 1 170 ? 25.726 16.640 -28.929 1.00 86.38 170 ALA A O 1
ATOM 1305 N N . GLU A 1 171 ? 24.576 18.503 -29.372 1.00 87.50 171 GLU A N 1
ATOM 1306 C CA . GLU A 1 171 ? 23.357 18.029 -28.708 1.00 87.50 171 GLU A CA 1
ATOM 1307 C C . GLU A 1 171 ? 22.661 16.913 -29.499 1.00 87.50 171 GLU A C 1
ATOM 1309 O O . GLU A 1 171 ? 22.100 16.001 -28.891 1.00 87.50 171 GLU A O 1
ATOM 1314 N N . LEU A 1 172 ? 22.690 16.962 -30.835 1.00 90.00 172 LEU A N 1
ATOM 1315 C CA . LEU A 1 172 ? 22.180 15.887 -31.692 1.00 90.00 172 LEU A CA 1
ATOM 1316 C C . LEU A 1 172 ? 22.989 14.599 -31.485 1.00 90.00 172 LEU A C 1
ATOM 1318 O O . LEU A 1 172 ? 22.395 13.549 -31.225 1.00 90.00 172 LEU A O 1
ATOM 1322 N N . ASP A 1 173 ? 24.320 14.702 -31.478 1.00 86.75 173 ASP A N 1
ATOM 1323 C CA . ASP A 1 173 ? 25.232 13.584 -31.222 1.00 86.75 173 ASP A CA 1
ATOM 1324 C C . ASP A 1 173 ? 24.955 12.934 -29.856 1.00 86.75 173 ASP A C 1
ATOM 1326 O O . ASP A 1 173 ? 24.864 11.709 -29.755 1.00 86.75 173 ASP A O 1
ATOM 1330 N N . LEU A 1 174 ? 24.728 13.744 -28.812 1.00 82.94 174 LEU A N 1
ATOM 1331 C CA . LEU A 1 174 ? 24.361 13.268 -27.468 1.00 82.94 174 LEU A CA 1
ATOM 1332 C C . LEU A 1 174 ? 23.040 12.486 -27.431 1.00 82.94 174 LEU A C 1
ATOM 1334 O O . LEU A 1 174 ? 22.822 11.693 -26.518 1.00 82.94 174 LEU A O 1
ATOM 1338 N N . ASN A 1 175 ? 22.159 12.701 -28.407 1.00 84.38 175 ASN A N 1
ATOM 1339 C CA . ASN A 1 175 ? 20.903 11.972 -28.561 1.00 84.38 175 ASN A CA 1
ATOM 1340 C C . ASN A 1 175 ? 21.001 10.856 -29.622 1.00 84.38 175 ASN A C 1
ATOM 1342 O O . ASN A 1 175 ? 19.977 10.379 -30.113 1.00 84.38 175 ASN A O 1
ATOM 1346 N N . GLY A 1 176 ? 22.214 10.431 -29.992 1.00 83.19 176 GLY A N 1
ATOM 1347 C CA . GLY A 1 176 ? 22.454 9.352 -30.958 1.00 83.19 176 GLY A CA 1
ATOM 1348 C C . GLY A 1 176 ? 22.259 9.754 -32.425 1.00 83.19 176 GLY A C 1
ATOM 1349 O O . GLY A 1 176 ? 22.353 8.904 -33.312 1.00 83.19 176 GLY A O 1
ATOM 1350 N N . ILE A 1 177 ? 22.005 11.037 -32.704 1.00 89.31 177 ILE A N 1
ATOM 1351 C CA . ILE A 1 177 ? 21.853 11.580 -34.057 1.00 89.31 177 ILE A CA 1
ATOM 1352 C C . ILE A 1 177 ? 23.205 12.115 -34.522 1.00 89.31 177 ILE A C 1
ATOM 1354 O O . ILE A 1 177 ? 23.479 13.307 -34.440 1.00 89.31 177 ILE A O 1
ATOM 1358 N N . THR A 1 178 ? 24.048 11.204 -34.998 1.00 88.81 178 THR A N 1
ATOM 1359 C CA . THR A 1 178 ? 25.394 11.514 -35.492 1.00 88.81 178 THR A CA 1
ATOM 1360 C C . THR A 1 178 ? 25.439 11.630 -37.012 1.00 88.81 178 THR A C 1
ATOM 1362 O O . THR A 1 178 ? 24.479 11.282 -37.704 1.00 88.81 178 THR A O 1
ATOM 1365 N N . ASN A 1 179 ? 26.570 12.106 -37.552 1.00 87.81 179 ASN A N 1
ATOM 1366 C CA . ASN A 1 179 ? 26.805 12.230 -38.999 1.00 87.81 179 ASN A CA 1
ATOM 1367 C C . ASN A 1 179 ? 25.828 13.191 -39.709 1.00 87.81 179 ASN A C 1
ATOM 1369 O O . ASN A 1 179 ? 25.500 13.030 -40.885 1.00 87.81 179 ASN A O 1
ATOM 1373 N N . VAL A 1 180 ? 25.354 14.209 -38.992 1.00 91.25 180 VAL A N 1
ATOM 1374 C CA . VAL A 1 180 ? 24.512 15.275 -39.545 1.00 91.25 180 VAL A CA 1
ATOM 1375 C C . VAL A 1 180 ? 25.368 16.181 -40.430 1.00 91.25 180 VAL A C 1
ATOM 1377 O O . VAL A 1 180 ? 26.391 16.703 -39.991 1.00 91.25 180 VAL A O 1
ATOM 1380 N N . THR A 1 181 ? 24.958 16.390 -41.682 1.00 92.94 181 THR A N 1
ATOM 1381 C CA . THR A 1 181 ? 25.684 17.255 -42.627 1.00 92.94 181 THR A CA 1
ATOM 1382 C C . THR A 1 181 ? 25.252 18.715 -42.543 1.00 92.94 181 THR A C 1
ATOM 1384 O O . THR A 1 181 ? 26.008 19.594 -42.944 1.00 92.94 181 THR A O 1
ATOM 1387 N N . ALA A 1 182 ? 24.035 18.981 -42.062 1.00 93.81 182 ALA A N 1
ATOM 1388 C CA . ALA A 1 182 ? 23.529 20.329 -41.828 1.00 93.81 182 ALA A CA 1
ATOM 1389 C C . ALA A 1 182 ? 22.576 20.343 -40.625 1.00 93.81 182 ALA A C 1
ATOM 1391 O O . ALA A 1 182 ? 21.631 19.557 -40.565 1.00 93.81 182 ALA A O 1
ATOM 1392 N N . VAL A 1 183 ? 22.817 21.243 -39.672 1.00 93.69 183 VAL A N 1
ATOM 1393 C CA . VAL A 1 183 ? 21.918 21.430 -38.527 1.00 93.69 183 VAL A CA 1
ATOM 1394 C C . VAL A 1 183 ? 20.829 22.424 -38.914 1.00 93.69 183 VAL A C 1
ATOM 1396 O O . VAL A 1 183 ? 21.138 23.546 -39.310 1.00 93.69 183 VAL A O 1
ATOM 1399 N N . ALA A 1 184 ? 19.565 22.015 -38.822 1.00 92.19 184 ALA A N 1
ATOM 1400 C CA . ALA A 1 184 ? 18.435 22.880 -39.150 1.00 92.19 184 ALA A CA 1
ATOM 1401 C C . ALA A 1 184 ? 18.247 23.970 -38.083 1.00 92.19 184 ALA A C 1
ATOM 1403 O O . ALA A 1 184 ? 18.203 23.675 -36.885 1.00 92.19 184 ALA A O 1
ATOM 1404 N N . VAL A 1 185 ? 18.101 25.221 -38.526 1.00 88.81 185 VAL A N 1
ATOM 1405 C CA . VAL A 1 185 ? 17.792 26.371 -37.666 1.00 88.81 185 VAL A CA 1
ATOM 1406 C C . VAL A 1 185 ? 16.277 26.505 -37.542 1.00 88.81 185 VAL A C 1
ATOM 1408 O O . VAL A 1 185 ? 15.553 26.477 -38.534 1.00 88.81 185 VAL A O 1
ATOM 1411 N N . CYS A 1 186 ? 15.774 26.645 -36.317 1.00 86.88 186 CYS A N 1
ATOM 1412 C CA . CYS A 1 186 ? 14.332 26.634 -36.085 1.00 86.88 186 CYS A CA 1
ATOM 1413 C C . CYS A 1 186 ? 13.665 27.880 -36.651 1.00 86.88 186 CYS A C 1
ATOM 1415 O O . CYS A 1 186 ? 13.999 28.994 -36.261 1.00 86.88 186 CYS A O 1
ATOM 1417 N N . GLY A 1 187 ? 12.700 27.664 -37.547 1.00 83.12 187 GLY A N 1
ATOM 1418 C CA . GLY A 1 187 ? 12.002 28.728 -38.267 1.00 83.12 187 GLY A CA 1
ATOM 1419 C C . GLY A 1 187 ? 12.654 29.135 -39.591 1.00 83.12 187 GLY A C 1
ATOM 1420 O O . GLY A 1 187 ? 12.059 29.932 -40.311 1.00 83.12 187 GLY A O 1
ATOM 1421 N N . GLU A 1 188 ? 13.821 28.588 -39.946 1.00 87.31 188 GLU A N 1
ATOM 1422 C CA . GLU A 1 188 ? 14.421 28.767 -41.271 1.00 87.31 188 GLU A CA 1
ATOM 1423 C C . GLU A 1 188 ? 14.193 27.527 -42.135 1.00 87.31 188 GLU A C 1
ATOM 1425 O O . GLU A 1 188 ? 14.336 26.400 -41.663 1.00 87.31 188 GLU A O 1
ATOM 1430 N N . CYS A 1 189 ? 13.876 27.741 -43.413 1.00 88.50 189 CYS A N 1
ATOM 1431 C CA . CYS A 1 189 ? 13.642 26.657 -44.359 1.00 88.50 189 CYS A CA 1
ATOM 1432 C C . CYS A 1 189 ? 14.712 26.622 -45.438 1.00 88.50 189 CYS A C 1
ATOM 1434 O O . CYS A 1 189 ? 15.104 27.651 -45.993 1.00 88.50 189 CYS A O 1
ATOM 1436 N N . THR A 1 190 ? 15.153 25.419 -45.778 1.00 89.75 190 THR A N 1
ATOM 1437 C CA . THR A 1 190 ? 16.224 25.194 -46.746 1.00 89.75 190 THR A CA 1
ATOM 1438 C C . THR A 1 190 ? 15.785 24.229 -47.833 1.00 89.75 190 THR A C 1
ATOM 1440 O O . THR A 1 190 ? 14.906 23.389 -47.645 1.00 89.75 190 THR A O 1
ATOM 1443 N N . LYS A 1 191 ? 16.436 24.326 -48.995 1.00 90.44 191 LYS A N 1
ATOM 1444 C CA . LYS A 1 191 ? 16.139 23.458 -50.138 1.00 90.44 191 LYS A CA 1
ATOM 1445 C C . LYS A 1 191 ? 16.303 21.969 -49.806 1.00 90.44 191 LYS A C 1
ATOM 1447 O O . LYS A 1 191 ? 15.486 21.180 -50.259 1.00 90.44 191 LYS A O 1
ATOM 1452 N N . ASP A 1 192 ? 17.324 21.611 -49.030 1.00 87.88 192 ASP A N 1
ATOM 1453 C CA . ASP A 1 192 ? 17.624 20.217 -48.672 1.00 87.88 192 ASP A CA 1
ATOM 1454 C C . ASP A 1 192 ? 16.911 19.757 -47.385 1.00 87.88 192 ASP A C 1
ATOM 1456 O O . ASP A 1 192 ? 16.877 18.562 -47.107 1.00 87.88 192 ASP A O 1
ATOM 1460 N N . GLY A 1 193 ? 16.368 20.684 -46.587 1.00 89.56 193 GLY A N 1
ATOM 1461 C CA . GLY A 1 193 ? 15.678 20.386 -45.327 1.00 89.56 193 GLY A CA 1
ATOM 1462 C C . GLY A 1 193 ? 14.161 20.251 -45.458 1.00 89.56 193 GLY A C 1
ATOM 1463 O O . GLY A 1 193 ? 13.557 19.432 -44.768 1.00 89.56 193 GLY A O 1
ATOM 1464 N N . ASP A 1 194 ? 13.547 21.033 -46.349 1.00 92.75 194 ASP A N 1
ATOM 1465 C CA . ASP A 1 194 ? 12.087 21.206 -46.384 1.00 92.75 194 ASP A CA 1
ATOM 1466 C C . ASP A 1 194 ? 11.453 20.788 -47.711 1.00 92.75 194 ASP A C 1
ATOM 1468 O O . ASP A 1 194 ? 10.239 20.562 -47.782 1.00 92.75 194 ASP A O 1
ATOM 1472 N N . CYS A 1 195 ? 12.273 20.655 -48.754 1.00 95.00 195 CYS A N 1
ATOM 1473 C CA . CYS A 1 195 ? 11.842 20.400 -50.118 1.00 95.00 195 CYS A CA 1
ATOM 1474 C C . CYS A 1 195 ? 12.531 19.168 -50.707 1.00 95.00 195 CYS A C 1
ATOM 1476 O O . CYS A 1 195 ? 13.642 18.797 -50.329 1.00 95.00 195 CYS A O 1
ATOM 1478 N N . PHE A 1 196 ? 11.919 18.577 -51.733 1.00 95.69 196 PHE A N 1
ATOM 1479 C CA . PHE A 1 196 ? 12.611 17.608 -52.568 1.00 95.69 196 PHE A CA 1
ATOM 1480 C C . PHE A 1 196 ? 13.572 18.344 -53.513 1.00 95.69 196 PHE A C 1
ATOM 1482 O O . PHE A 1 196 ? 13.190 18.847 -54.577 1.00 95.69 196 PHE A O 1
ATOM 1489 N N . ALA A 1 197 ? 14.835 18.440 -53.096 1.00 93.56 197 ALA A N 1
ATOM 1490 C CA . ALA A 1 197 ? 15.861 19.245 -53.754 1.00 93.56 197 ALA A CA 1
ATOM 1491 C C . ALA A 1 197 ? 16.003 19.024 -55.279 1.00 93.56 197 ALA A C 1
ATOM 1493 O O . ALA A 1 197 ? 16.133 20.030 -55.991 1.00 93.56 197 ALA A O 1
ATOM 1494 N N . PRO A 1 198 ? 15.928 17.790 -55.828 1.00 93.81 198 PRO A N 1
ATOM 1495 C CA . PRO A 1 198 ? 16.049 17.564 -57.273 1.00 93.81 198 PRO A CA 1
ATOM 1496 C C . PRO A 1 198 ? 14.997 18.290 -58.121 1.00 93.81 198 PRO A C 1
ATOM 1498 O O . PRO A 1 198 ? 15.274 18.636 -59.266 1.00 93.81 198 PRO A O 1
ATOM 1501 N N . LEU A 1 199 ? 13.814 18.563 -57.562 1.00 95.06 199 LEU A N 1
ATOM 1502 C CA . LEU A 1 199 ? 12.698 19.210 -58.262 1.00 95.06 199 LEU A CA 1
ATOM 1503 C C . LEU A 1 199 ? 12.325 20.569 -57.659 1.00 95.06 199 LEU A C 1
ATOM 1505 O O . LEU A 1 199 ? 11.222 21.061 -57.884 1.00 95.06 199 LEU A O 1
ATOM 1509 N N . THR A 1 200 ? 13.239 21.201 -56.922 1.00 95.06 200 THR A N 1
ATOM 1510 C CA . THR A 1 200 ? 13.016 22.517 -56.304 1.00 95.06 200 THR A CA 1
ATOM 1511 C C . THR A 1 200 ? 13.928 23.575 -56.927 1.00 95.06 200 THR A C 1
ATOM 1513 O O . THR A 1 200 ? 15.153 23.420 -56.945 1.00 95.06 200 THR A O 1
ATOM 1516 N N . THR A 1 201 ? 13.352 24.670 -57.426 1.00 94.44 201 THR A N 1
ATOM 1517 C CA . THR A 1 201 ? 14.088 25.796 -58.029 1.00 94.44 201 THR A CA 1
ATOM 1518 C C . THR A 1 201 ? 14.485 26.851 -57.002 1.00 94.44 201 THR A C 1
ATOM 1520 O O . THR A 1 201 ? 15.603 27.357 -57.063 1.00 94.44 201 THR A O 1
ATOM 1523 N N . ALA A 1 202 ? 13.609 27.151 -56.042 1.00 93.31 202 ALA A N 1
ATOM 1524 C CA . ALA A 1 202 ? 13.844 28.123 -54.978 1.00 93.31 202 ALA A CA 1
ATOM 1525 C C . ALA A 1 202 ? 13.023 27.790 -53.723 1.00 93.31 202 ALA A C 1
ATOM 1527 O O . ALA A 1 202 ? 12.013 27.090 -53.803 1.00 93.31 202 ALA A O 1
ATOM 1528 N N . VAL A 1 203 ? 13.439 28.328 -52.575 1.00 91.69 203 VAL A N 1
ATOM 1529 C CA . VAL A 1 203 ? 12.657 28.340 -51.330 1.00 91.69 203 VAL A CA 1
ATOM 1530 C C . VAL A 1 203 ? 12.424 29.798 -50.953 1.00 91.69 203 VAL A C 1
ATOM 1532 O O . VAL A 1 203 ? 13.387 30.538 -50.770 1.00 91.69 203 VAL A O 1
ATOM 1535 N N . ILE A 1 204 ? 11.162 30.226 -50.899 1.00 90.25 204 ILE A N 1
ATOM 1536 C CA . ILE A 1 204 ? 10.768 31.610 -50.586 1.00 90.25 204 ILE A CA 1
ATOM 1537 C C . ILE A 1 204 ? 9.696 31.560 -49.505 1.00 90.25 204 ILE A C 1
ATOM 1539 O O . ILE A 1 204 ? 8.713 30.841 -49.671 1.00 90.25 204 ILE A O 1
ATOM 1543 N N . ASP A 1 205 ? 9.888 32.290 -48.405 1.00 88.19 205 ASP A N 1
ATOM 1544 C CA . ASP A 1 205 ? 8.978 32.301 -47.248 1.00 88.19 205 ASP A CA 1
ATOM 1545 C C . ASP A 1 205 ? 8.579 30.886 -46.789 1.00 88.19 205 ASP A C 1
ATOM 1547 O O . ASP A 1 205 ? 7.399 30.584 -46.602 1.00 88.19 205 ASP A O 1
ATOM 1551 N N . CYS A 1 206 ? 9.562 29.983 -46.671 1.00 87.31 206 CYS A N 1
ATOM 1552 C CA . CYS A 1 206 ? 9.343 28.576 -46.310 1.00 87.31 206 CYS A CA 1
ATOM 1553 C C . CYS A 1 206 ? 8.426 27.783 -47.263 1.00 87.31 206 CYS A C 1
ATOM 1555 O O . CYS A 1 206 ? 7.871 26.752 -46.888 1.00 87.31 206 CYS A O 1
ATOM 1557 N N . LYS A 1 207 ? 8.278 28.230 -48.516 1.00 90.06 207 LYS A N 1
ATOM 1558 C CA . LYS A 1 207 ? 7.553 27.513 -49.571 1.00 90.06 207 LYS A CA 1
ATOM 1559 C C . LYS A 1 207 ? 8.500 27.074 -50.678 1.00 90.06 207 LYS A C 1
ATOM 1561 O O . LYS A 1 207 ? 9.280 27.876 -51.196 1.00 90.06 207 LYS A O 1
ATOM 1566 N N . CYS A 1 208 ? 8.388 25.811 -51.073 1.00 93.69 208 CYS A N 1
ATOM 1567 C CA . CYS A 1 208 ? 9.163 25.233 -52.161 1.00 93.69 208 CYS A CA 1
ATOM 1568 C C . CYS A 1 208 ? 8.563 25.645 -53.512 1.00 93.69 208 CYS A C 1
ATOM 1570 O O . CYS A 1 208 ? 7.386 25.404 -53.783 1.00 93.69 208 CYS A O 1
ATOM 1572 N N . GLN A 1 209 ? 9.365 26.263 -54.376 1.00 94.94 209 GLN A N 1
ATOM 1573 C CA . GLN A 1 209 ? 9.002 26.489 -55.773 1.00 94.94 209 GLN A CA 1
ATOM 1574 C C . GLN A 1 209 ? 9.466 25.308 -56.618 1.00 94.94 209 GLN A C 1
ATOM 1576 O O . GLN A 1 209 ? 10.652 24.976 -56.638 1.00 94.94 209 GLN A O 1
ATOM 1581 N N . CYS A 1 210 ? 8.528 24.672 -57.315 1.00 94.62 210 CYS A N 1
ATOM 1582 C CA . CYS A 1 210 ? 8.801 23.428 -58.020 1.00 94.62 210 CYS A CA 1
ATOM 1583 C C . CYS A 1 210 ? 9.311 23.660 -59.441 1.00 94.62 210 CYS A C 1
ATOM 1585 O O . CYS A 1 210 ? 8.799 24.503 -60.180 1.00 94.62 210 CYS A O 1
ATOM 1587 N N . ALA A 1 211 ? 10.307 22.868 -59.831 1.00 94.00 211 ALA A N 1
ATOM 1588 C CA . ALA A 1 211 ? 10.691 22.683 -61.221 1.00 94.00 211 ALA A CA 1
ATOM 1589 C C . ALA A 1 211 ? 9.606 21.894 -61.973 1.00 94.00 211 ALA A C 1
ATOM 1591 O O . ALA A 1 211 ? 8.690 21.322 -61.375 1.00 94.00 211 ALA A O 1
ATOM 1592 N N . ALA A 1 212 ? 9.724 21.827 -63.300 1.00 91.62 212 ALA A N 1
ATOM 1593 C CA . ALA A 1 212 ? 8.859 20.971 -64.105 1.00 91.62 212 ALA A CA 1
ATOM 1594 C C . ALA A 1 212 ? 8.916 19.514 -63.602 1.00 91.62 212 ALA A C 1
ATOM 1596 O O . ALA A 1 212 ? 9.999 18.964 -63.416 1.00 91.62 212 ALA A O 1
ATOM 1597 N N . GLY A 1 213 ? 7.746 18.909 -63.374 1.00 89.38 213 GLY A N 1
ATOM 1598 C CA . GLY A 1 213 ? 7.610 17.555 -62.818 1.00 89.38 213 GLY A CA 1
ATOM 1599 C C . GLY A 1 213 ? 7.574 17.476 -61.286 1.00 89.38 213 GLY A C 1
ATOM 1600 O O . GLY A 1 213 ? 7.288 16.411 -60.753 1.00 89.38 213 GLY A O 1
ATOM 1601 N N . GLY A 1 214 ? 7.823 18.577 -60.568 1.00 92.75 214 GLY A N 1
ATOM 1602 C CA . GLY A 1 214 ? 7.609 18.648 -59.122 1.00 92.75 214 GLY A CA 1
ATOM 1603 C C . GLY A 1 214 ? 6.147 18.940 -58.776 1.00 92.75 214 GLY A C 1
ATOM 1604 O O . GLY A 1 214 ? 5.504 19.788 -59.398 1.00 92.75 214 GLY A O 1
ATOM 1605 N N . HIS A 1 215 ? 5.624 18.258 -57.760 1.00 93.38 215 HIS A N 1
ATOM 1606 C CA . HIS A 1 215 ? 4.234 18.353 -57.324 1.00 93.38 215 HIS A CA 1
ATOM 1607 C C . HIS A 1 215 ? 4.116 18.699 -55.832 1.00 93.38 215 HIS A C 1
ATOM 1609 O O . HIS A 1 215 ? 4.904 18.249 -55.001 1.00 93.38 215 HIS A O 1
ATOM 1615 N N . GLY A 1 216 ? 3.067 19.444 -55.474 1.00 88.94 216 GLY A N 1
ATOM 1616 C CA . GLY A 1 216 ? 2.723 19.740 -54.080 1.00 88.94 216 GLY A CA 1
ATOM 1617 C C . GLY A 1 216 ? 3.555 20.841 -53.422 1.00 88.94 216 GLY A C 1
ATOM 1618 O O . GLY A 1 216 ? 4.281 21.579 -54.077 1.00 88.94 216 GLY A O 1
ATOM 1619 N N . ASP A 1 217 ? 3.413 20.937 -52.103 1.00 87.62 217 ASP A N 1
ATOM 1620 C CA . ASP A 1 217 ? 4.033 21.932 -51.219 1.00 87.62 217 ASP A CA 1
ATOM 1621 C C . ASP A 1 217 ? 5.548 21.754 -51.044 1.00 87.62 217 ASP A C 1
ATOM 1623 O O . ASP A 1 217 ? 6.244 22.716 -50.730 1.00 87.62 217 ASP A O 1
ATOM 1627 N N . VAL A 1 218 ? 6.049 20.539 -51.283 1.00 92.88 218 VAL A N 1
ATOM 1628 C CA . VAL A 1 218 ? 7.473 20.182 -51.153 1.00 92.88 218 VAL A CA 1
ATOM 1629 C C . VAL A 1 218 ? 8.105 19.660 -52.450 1.00 92.88 218 VAL A C 1
ATOM 1631 O O . VAL A 1 218 ? 9.197 19.098 -52.419 1.00 92.88 218 VAL A O 1
ATOM 1634 N N . CYS A 1 219 ? 7.432 19.819 -53.592 1.00 95.19 219 CYS A N 1
ATOM 1635 C CA . CYS A 1 219 ? 7.954 19.468 -54.920 1.00 95.19 219 CYS A CA 1
ATOM 1636 C C . CYS A 1 219 ? 8.324 17.991 -55.131 1.00 95.19 219 CYS A C 1
ATOM 1638 O O . CYS A 1 219 ? 9.325 17.676 -55.767 1.00 95.19 219 CYS A O 1
ATOM 1640 N N . VAL A 1 220 ? 7.499 17.067 -54.634 1.00 95.44 220 VAL A N 1
ATOM 1641 C CA . VAL A 1 220 ? 7.694 15.621 -54.825 1.00 95.44 220 VAL A CA 1
ATOM 1642 C C . VAL A 1 220 ? 7.564 15.185 -56.302 1.00 95.44 220 VAL A C 1
ATOM 1644 O O . VAL A 1 220 ? 6.883 15.854 -57.077 1.00 95.44 220 VAL A O 1
ATOM 1647 N N . PRO A 1 221 ? 8.166 14.050 -56.707 1.00 94.56 221 PRO A N 1
ATOM 1648 C CA . PRO A 1 221 ? 8.258 13.592 -58.104 1.00 94.56 221 PRO A CA 1
ATOM 1649 C C . PRO A 1 221 ? 6.991 12.939 -58.686 1.00 94.56 221 PRO A C 1
ATOM 1651 O O . PRO A 1 221 ? 6.944 12.671 -59.884 1.00 94.56 221 PRO A O 1
ATOM 1654 N N . ALA A 1 222 ? 5.973 12.674 -57.861 1.00 93.44 222 ALA A N 1
ATOM 1655 C CA . ALA A 1 222 ? 4.701 12.096 -58.290 1.00 93.44 222 ALA A CA 1
ATOM 1656 C C . ALA A 1 222 ? 3.522 12.989 -57.874 1.00 93.44 222 ALA A C 1
ATOM 1658 O O . ALA A 1 222 ? 3.615 13.683 -56.856 1.00 93.44 222 ALA A O 1
ATOM 1659 N N . PRO A 1 223 ? 2.391 12.952 -58.603 1.00 86.88 223 PRO A N 1
ATOM 1660 C CA . PRO A 1 223 ? 1.221 13.757 -58.283 1.00 86.88 223 PRO A CA 1
ATOM 1661 C C . PRO A 1 223 ? 0.733 13.565 -56.842 1.00 86.88 223 PRO A C 1
ATOM 1663 O O . PRO A 1 223 ? 0.530 12.440 -56.371 1.00 86.88 223 PRO A O 1
ATOM 1666 N N . VAL A 1 224 ? 0.481 14.687 -56.164 1.00 83.25 224 VAL A N 1
ATOM 1667 C CA . VAL A 1 224 ? -0.209 14.713 -54.871 1.00 83.25 224 VAL A CA 1
ATOM 1668 C C . VAL A 1 224 ? -1.712 14.580 -55.132 1.00 83.25 224 VAL A C 1
ATOM 1670 O O . VAL A 1 224 ? -2.254 15.388 -55.890 1.00 83.25 224 VAL A O 1
ATOM 1673 N N . PRO A 1 225 ? -2.417 13.609 -54.523 1.00 76.94 225 PRO A N 1
ATOM 1674 C CA . PRO A 1 225 ? -3.856 13.467 -54.704 1.00 76.94 225 PRO A CA 1
ATOM 1675 C C . PRO A 1 225 ? -4.583 14.770 -54.354 1.00 76.94 225 PRO A C 1
ATOM 1677 O O . PRO A 1 225 ? -4.355 15.339 -53.278 1.00 76.94 225 PRO A O 1
ATOM 1680 N N . ALA A 1 226 ? -5.484 15.225 -55.227 1.00 66.69 226 ALA A N 1
ATOM 1681 C CA . ALA A 1 226 ? -6.400 16.318 -54.915 1.00 66.69 226 ALA A CA 1
ATOM 1682 C C . ALA A 1 226 ? -7.289 15.871 -53.746 1.00 66.69 226 ALA A C 1
ATOM 1684 O O . ALA A 1 226 ? -8.122 14.979 -53.885 1.00 66.69 226 ALA A O 1
ATOM 1685 N N . GLY A 1 227 ? -7.027 16.409 -52.557 1.00 59.22 227 GLY A N 1
ATOM 1686 C CA . GLY A 1 227 ? -7.842 16.153 -51.374 1.00 59.22 227 GLY A CA 1
ATOM 1687 C C . GLY A 1 227 ? -8.873 17.252 -51.208 1.00 59.22 227 GLY A C 1
ATOM 1688 O O . GLY A 1 227 ? -8.620 18.368 -51.671 1.00 59.22 227 GLY A O 1
ATOM 1689 N N . PRO A 1 228 ? -9.995 16.983 -50.520 1.00 53.88 228 PRO A N 1
ATOM 1690 C CA . PRO A 1 228 ? -10.797 18.076 -50.000 1.00 53.88 228 PRO A CA 1
ATOM 1691 C C . PRO A 1 228 ? -9.872 19.012 -49.202 1.00 53.88 228 PRO A C 1
ATOM 1693 O O . PRO A 1 228 ? -8.934 18.522 -48.556 1.00 53.88 228 PRO A O 1
ATOM 1696 N N . PRO A 1 229 ? -10.081 20.342 -49.267 1.00 51.19 229 PRO A N 1
ATOM 1697 C CA . PRO A 1 229 ? -9.370 21.255 -48.383 1.00 51.19 229 PRO A CA 1
ATOM 1698 C C . PRO A 1 229 ? -9.532 20.748 -46.945 1.00 51.19 229 PRO A C 1
ATOM 1700 O O . PRO A 1 229 ? -10.563 20.128 -46.653 1.00 51.19 229 PRO A O 1
ATOM 1703 N N . PRO A 1 230 ? -8.537 20.957 -46.063 1.00 53.28 230 PRO A N 1
ATOM 1704 C CA . PRO A 1 230 ? -8.696 20.613 -44.657 1.00 53.28 230 PRO A CA 1
ATOM 1705 C C . PRO A 1 230 ? -10.056 21.141 -44.210 1.00 53.28 230 PRO A C 1
ATOM 1707 O O . PRO A 1 230 ? -10.366 22.314 -44.444 1.00 53.28 230 PRO A O 1
ATOM 1710 N N . LEU A 1 231 ? -10.904 20.253 -43.679 1.00 48.66 231 LEU A N 1
ATOM 1711 C CA . LEU A 1 231 ? -12.181 20.677 -43.125 1.00 48.66 231 LEU A CA 1
ATOM 1712 C C . LEU A 1 231 ? -11.862 21.835 -42.168 1.00 48.66 231 LEU A C 1
ATOM 1714 O O . LEU A 1 231 ? -10.930 21.692 -41.365 1.00 48.66 231 LEU A O 1
ATOM 1718 N N . PRO A 1 232 ? -12.567 22.983 -42.252 1.00 42.69 232 PRO A N 1
ATOM 1719 C CA . PRO A 1 232 ? -12.446 23.986 -41.202 1.00 42.69 232 PRO A CA 1
ATOM 1720 C C . PRO A 1 232 ? -12.682 23.244 -39.884 1.00 42.69 232 PRO A C 1
ATOM 1722 O O . PRO A 1 232 ? -13.520 22.332 -39.888 1.00 42.69 232 PRO A O 1
ATOM 1725 N N . PRO A 1 233 ? -11.924 23.538 -38.812 1.00 43.28 233 PRO A N 1
ATOM 1726 C CA . PRO A 1 233 ? -12.000 22.778 -37.569 1.00 43.28 233 PRO A CA 1
ATOM 1727 C C . PRO A 1 233 ? -13.470 22.717 -37.149 1.00 43.28 233 PRO A C 1
ATOM 1729 O O . PRO A 1 233 ? -14.066 23.719 -36.769 1.00 43.28 233 PRO A O 1
ATOM 1732 N N . SER A 1 234 ? -14.090 21.561 -37.388 1.00 34.69 234 SER A N 1
ATOM 1733 C CA . SER A 1 234 ? -15.539 21.342 -37.276 1.00 34.69 234 SER A CA 1
ATOM 1734 C C . SER A 1 234 ? -15.879 20.625 -35.977 1.00 34.69 234 SER A C 1
ATOM 1736 O O . SER A 1 234 ? -17.044 20.427 -35.654 1.00 34.69 234 SER A O 1
ATOM 1738 N N . SER A 1 235 ? -14.865 20.330 -35.172 1.00 35.12 235 SER A N 1
ATOM 1739 C CA . SER A 1 235 ? -14.983 20.383 -33.729 1.00 35.12 235 SER A CA 1
ATOM 1740 C C . SER A 1 235 ? -14.726 21.834 -33.296 1.00 35.12 235 SER A C 1
ATOM 1742 O O . SER A 1 235 ? -13.779 22.443 -33.809 1.00 35.12 235 SER A O 1
ATOM 1744 N N . PRO A 1 236 ? -15.458 22.385 -32.306 1.00 32.12 236 PRO A N 1
ATOM 1745 C CA . PRO A 1 236 ? -14.865 23.445 -31.494 1.00 32.12 236 PRO A CA 1
ATOM 1746 C C . PRO A 1 236 ? -13.457 22.958 -31.110 1.00 32.12 236 PRO A C 1
ATOM 1748 O O . PRO A 1 236 ? -13.291 21.739 -30.945 1.00 32.12 236 PRO A O 1
ATOM 1751 N N . PRO A 1 237 ? -12.435 23.825 -30.971 1.00 38.06 237 PRO A N 1
ATOM 1752 C CA . PRO A 1 237 ? -11.245 23.381 -30.250 1.00 38.06 237 PRO A CA 1
ATOM 1753 C C . PRO A 1 237 ? -11.778 22.704 -28.983 1.00 38.06 237 PRO A C 1
ATOM 1755 O O . PRO A 1 237 ? -12.723 23.267 -28.410 1.00 38.06 237 PRO A O 1
ATOM 1758 N N . PRO A 1 238 ? -11.330 21.476 -28.635 1.00 38.72 238 PRO A N 1
ATOM 1759 C CA . PRO A 1 238 ? -11.810 20.822 -27.422 1.00 38.72 238 PRO A CA 1
ATOM 1760 C C . PRO A 1 238 ? -11.797 21.908 -26.362 1.00 38.72 238 PRO A C 1
ATOM 1762 O O . PRO A 1 238 ? -10.759 22.571 -26.258 1.00 38.72 238 PRO A O 1
ATOM 1765 N N . LEU A 1 239 ? -12.984 22.209 -25.788 1.00 32.25 239 LEU A N 1
ATOM 1766 C CA . LEU A 1 239 ? -13.212 23.335 -24.867 1.00 32.25 239 LEU A CA 1
ATOM 1767 C C . LEU A 1 239 ? -11.902 23.549 -24.135 1.00 32.25 239 LEU A C 1
ATOM 1769 O O . LEU A 1 239 ? -11.483 22.551 -23.541 1.00 32.25 239 LEU A O 1
ATOM 1773 N N . PRO A 1 240 ? -11.213 24.706 -24.294 1.00 36.59 240 PRO A N 1
ATOM 1774 C CA . PRO A 1 240 ? -9.843 24.844 -23.829 1.00 36.59 240 PRO A CA 1
ATOM 1775 C C . PRO A 1 240 ? -9.840 24.285 -22.427 1.00 36.59 240 PRO A C 1
ATOM 1777 O O . PRO A 1 240 ? -10.591 24.786 -21.583 1.00 36.59 240 PRO A O 1
ATOM 1780 N N . SER A 1 241 ? -9.141 23.156 -22.251 1.00 41.66 241 SER A N 1
ATOM 1781 C CA . SER A 1 241 ? -9.078 22.468 -20.968 1.00 41.66 241 SER A CA 1
ATOM 1782 C C . SER A 1 241 ? -8.812 23.573 -19.960 1.00 41.66 241 SER A C 1
ATOM 1784 O O . SER A 1 241 ? -7.898 24.364 -20.240 1.00 41.66 241 SER A O 1
ATOM 1786 N N . PRO A 1 242 ? -9.684 23.737 -18.940 1.00 41.16 242 PRO A N 1
ATOM 1787 C CA . PRO A 1 242 ? -9.731 24.944 -18.121 1.00 41.16 242 PRO A CA 1
ATOM 1788 C C . PRO A 1 242 ? -8.296 25.335 -17.803 1.00 41.16 242 PRO A C 1
ATOM 1790 O O . PRO A 1 242 ? -7.541 24.432 -17.427 1.00 41.16 242 PRO A O 1
ATOM 1793 N N . PRO A 1 243 ? -7.888 26.592 -18.088 1.00 45.59 243 PRO A N 1
ATOM 1794 C CA . PRO A 1 243 ? -6.483 26.961 -18.113 1.00 45.59 243 PRO A CA 1
ATOM 1795 C C . PRO A 1 243 ? -5.859 26.444 -16.830 1.00 45.59 243 PRO A C 1
ATOM 1797 O O . PRO A 1 243 ? -6.322 26.790 -15.740 1.00 45.59 243 PRO A O 1
ATOM 1800 N N . ALA A 1 244 ? -4.905 25.521 -16.985 1.00 52.59 244 ALA A N 1
ATOM 1801 C CA . ALA A 1 244 ? -4.270 24.891 -15.846 1.00 52.59 244 ALA A CA 1
ATOM 1802 C C . ALA A 1 244 ? -3.780 26.013 -14.922 1.00 52.59 244 ALA A C 1
ATOM 1804 O O . ALA A 1 244 ? -3.280 27.023 -15.439 1.00 52.59 244 ALA A O 1
ATOM 1805 N N . PRO A 1 245 ? -3.953 25.881 -13.594 1.00 57.59 245 PRO A N 1
ATOM 1806 C CA . PRO A 1 245 ? -3.480 26.888 -12.661 1.00 57.59 245 PRO A CA 1
ATOM 1807 C C . PRO A 1 245 ? -2.038 27.261 -13.028 1.00 57.59 245 PRO A C 1
ATOM 1809 O O . PRO A 1 245 ? -1.233 26.348 -13.263 1.00 57.59 245 PRO A O 1
ATOM 1812 N N . PRO A 1 246 ? -1.711 28.560 -13.165 1.00 61.78 246 PRO A N 1
ATOM 1813 C CA . PRO A 1 246 ? -0.352 28.963 -13.485 1.00 61.78 246 PRO A CA 1
ATOM 1814 C C . PRO A 1 246 ? 0.608 28.345 -12.458 1.00 61.78 246 PRO A C 1
ATOM 1816 O O . PRO A 1 246 ? 0.231 28.190 -11.292 1.00 61.78 246 PRO A O 1
ATOM 1819 N N . PRO A 1 247 ? 1.825 27.948 -12.875 1.00 61.44 247 PRO A N 1
ATOM 1820 C CA . PRO A 1 247 ? 2.790 27.370 -11.952 1.00 61.44 247 PRO A CA 1
ATOM 1821 C C . PRO A 1 247 ? 3.023 28.331 -10.776 1.00 61.44 247 PRO A C 1
ATOM 1823 O O . PRO A 1 247 ? 3.020 29.550 -10.983 1.00 61.44 247 PRO A O 1
ATOM 1826 N N . PRO A 1 248 ? 3.199 27.805 -9.552 1.00 63.00 248 PRO A N 1
ATOM 1827 C CA . PRO A 1 248 ? 3.307 28.639 -8.368 1.00 63.00 248 PRO A CA 1
ATOM 1828 C C . PRO A 1 248 ? 4.554 29.534 -8.459 1.00 63.00 248 PRO A C 1
ATOM 1830 O O . PRO A 1 248 ? 5.560 29.127 -9.057 1.00 63.00 248 PRO A O 1
ATOM 1833 N N . PRO A 1 249 ? 4.522 30.739 -7.863 1.00 68.69 249 PRO A N 1
ATOM 1834 C CA . PRO A 1 249 ? 5.719 31.538 -7.640 1.00 68.69 249 PRO A CA 1
ATOM 1835 C C . PRO A 1 249 ? 6.829 30.707 -6.983 1.00 68.69 249 PRO A C 1
ATOM 1837 O O . PRO A 1 249 ? 6.569 29.755 -6.246 1.00 68.69 249 PRO A O 1
ATOM 1840 N N . VAL A 1 250 ? 8.089 31.061 -7.245 1.00 71.62 250 VAL A N 1
ATOM 1841 C CA . VAL A 1 250 ? 9.239 30.355 -6.659 1.00 71.62 250 VAL A CA 1
ATOM 1842 C C . VAL A 1 250 ? 9.124 30.361 -5.131 1.00 71.62 250 VAL A C 1
ATOM 1844 O O . VAL A 1 250 ? 9.049 31.425 -4.522 1.00 71.62 250 VAL A O 1
ATOM 1847 N N . GLY A 1 251 ? 9.123 29.173 -4.523 1.00 72.75 251 GLY A N 1
ATOM 1848 C CA . GLY A 1 251 ? 8.957 28.977 -3.079 1.00 72.75 251 GLY A CA 1
ATOM 1849 C C . GLY A 1 251 ? 7.524 28.671 -2.622 1.00 72.75 251 GLY A C 1
ATOM 1850 O O . GLY A 1 251 ? 7.345 28.230 -1.490 1.00 72.75 251 GLY A O 1
ATOM 1851 N N . GLU A 1 252 ? 6.515 28.835 -3.480 1.00 81.38 252 GLU A N 1
ATOM 1852 C CA . GLU A 1 252 ? 5.113 28.530 -3.162 1.00 81.38 252 GLU A CA 1
ATOM 1853 C C . GLU A 1 252 ? 4.683 27.145 -3.670 1.00 81.38 252 GLU A C 1
ATOM 1855 O O . GLU A 1 252 ? 5.353 26.528 -4.504 1.00 81.38 252 GLU A O 1
ATOM 1860 N N . CYS A 1 253 ? 3.552 26.649 -3.160 1.00 86.00 253 CYS A N 1
ATOM 1861 C CA . CYS A 1 253 ? 2.945 25.377 -3.550 1.00 86.00 253 CYS A CA 1
ATOM 1862 C C . CYS A 1 253 ? 1.514 25.604 -4.042 1.00 86.00 253 CYS A C 1
ATOM 1864 O O . CYS A 1 253 ? 0.775 26.385 -3.450 1.00 86.00 253 CYS A O 1
ATOM 1866 N N . ILE A 1 254 ? 1.098 24.872 -5.077 1.00 85.69 254 ILE A N 1
ATOM 1867 C CA . ILE A 1 254 ? -0.329 24.702 -5.378 1.00 85.69 254 ILE A CA 1
ATOM 1868 C C . ILE A 1 254 ? -0.893 23.789 -4.292 1.00 85.69 254 ILE A C 1
ATOM 1870 O O . ILE A 1 254 ? -0.376 22.680 -4.130 1.00 85.69 254 ILE A O 1
ATOM 1874 N N . SER A 1 255 ? -1.909 24.235 -3.546 1.00 88.38 255 SER A N 1
ATOM 1875 C CA . SER A 1 255 ? -2.413 23.460 -2.413 1.00 88.38 255 SER A CA 1
ATOM 1876 C C . SER A 1 255 ? -3.925 23.337 -2.281 1.00 88.38 255 SER A C 1
ATOM 1878 O O . SER A 1 255 ? -4.682 24.109 -2.864 1.00 88.38 255 SER A O 1
ATOM 1880 N N . ASP A 1 256 ? -4.333 22.313 -1.522 1.00 83.69 256 ASP A N 1
ATOM 1881 C CA . ASP A 1 256 ? -5.678 22.116 -0.962 1.00 83.69 256 ASP A CA 1
ATOM 1882 C C . ASP A 1 256 ? -6.815 22.154 -2.003 1.00 83.69 256 ASP A C 1
ATOM 1884 O O . ASP A 1 256 ? -7.882 22.732 -1.787 1.00 83.69 256 ASP A O 1
ATOM 1888 N N . MET A 1 257 ? -6.590 21.519 -3.160 1.00 86.88 257 MET A N 1
ATOM 1889 C CA . MET A 1 257 ? -7.551 21.479 -4.267 1.00 86.88 257 MET A CA 1
ATOM 1890 C C . MET A 1 257 ? -7.606 20.122 -4.981 1.00 86.88 257 MET A C 1
ATOM 1892 O O . MET A 1 257 ? -6.671 19.322 -4.927 1.00 86.88 257 MET A O 1
ATOM 1896 N N . ALA A 1 258 ? -8.694 19.874 -5.713 1.00 86.06 258 ALA A N 1
ATOM 1897 C CA . ALA A 1 258 ? -8.772 18.791 -6.692 1.00 86.06 258 ALA A CA 1
ATOM 1898 C C . ALA A 1 258 ? -8.292 19.293 -8.063 1.00 86.06 258 ALA A C 1
ATOM 1900 O O . ALA A 1 258 ? -8.793 20.296 -8.574 1.00 86.06 258 ALA A O 1
ATOM 1901 N N . TYR A 1 259 ? -7.316 18.606 -8.648 1.00 82.88 259 TYR A N 1
ATOM 1902 C CA . TYR A 1 259 ? -6.770 18.914 -9.964 1.00 82.88 259 TYR A CA 1
ATOM 1903 C C . TYR A 1 259 ? -7.673 18.335 -11.067 1.00 82.88 259 TYR A C 1
ATOM 1905 O O . TYR A 1 259 ? -8.177 17.219 -10.904 1.00 82.88 259 TYR A O 1
ATOM 1913 N N . PRO A 1 260 ? -7.903 19.054 -12.181 1.00 75.88 260 PRO A N 1
ATOM 1914 C CA . PRO A 1 260 ? -8.709 18.542 -13.290 1.00 75.88 260 PRO A CA 1
ATOM 1915 C C . PRO A 1 260 ? -8.056 17.315 -13.945 1.00 75.88 260 PRO A C 1
ATOM 1917 O O . PRO A 1 260 ? -6.836 17.260 -14.051 1.00 75.88 260 PRO A O 1
ATOM 1920 N N . GLU A 1 261 ? -8.859 16.361 -14.431 1.00 83.75 261 GLU A N 1
ATOM 1921 C CA . GLU A 1 261 ? -8.372 15.192 -15.179 1.00 83.75 261 GLU A CA 1
ATOM 1922 C C . GLU A 1 261 ? -7.811 15.627 -16.546 1.00 83.75 261 GLU A C 1
ATOM 1924 O O . GLU A 1 261 ? -8.557 15.880 -17.493 1.00 83.75 261 GLU A O 1
ATOM 1929 N N . VAL A 1 262 ? -6.484 15.754 -16.642 1.00 78.06 262 VAL A N 1
ATOM 1930 C CA . VAL A 1 262 ? -5.786 16.211 -17.852 1.00 78.06 262 VAL A CA 1
ATOM 1931 C C . VAL A 1 262 ? -4.405 15.563 -17.984 1.00 78.06 262 VAL A C 1
ATOM 1933 O O . VAL A 1 262 ? -3.722 15.300 -16.994 1.00 78.06 262 VAL A O 1
ATOM 1936 N N . ALA A 1 263 ? -3.952 15.341 -19.218 1.00 75.44 263 ALA A N 1
ATOM 1937 C CA . ALA A 1 263 ? -2.557 15.029 -19.503 1.00 75.44 263 ALA A CA 1
ATOM 1938 C C . ALA A 1 263 ? -1.774 16.338 -19.701 1.00 75.44 263 ALA A C 1
ATOM 1940 O O . ALA A 1 263 ? -1.997 17.063 -20.669 1.00 75.44 263 ALA A O 1
ATOM 1941 N N . GLN A 1 264 ? -0.862 16.656 -18.784 1.00 79.31 264 GLN A N 1
ATOM 1942 C CA . GLN A 1 264 ? -0.091 17.898 -18.793 1.00 79.31 264 GLN A CA 1
ATOM 1943 C C . GLN A 1 264 ? 1.399 17.642 -18.575 1.00 79.31 264 GLN A C 1
ATOM 1945 O O . GLN A 1 264 ? 1.801 16.762 -17.814 1.00 79.31 264 GLN A O 1
ATOM 1950 N N . ALA A 1 265 ? 2.226 18.478 -19.203 1.00 80.44 265 ALA A N 1
ATOM 1951 C CA . ALA A 1 265 ? 3.649 18.574 -18.930 1.00 80.44 265 ALA A CA 1
ATOM 1952 C C . ALA A 1 265 ? 4.002 19.909 -18.242 1.00 80.44 265 ALA A C 1
ATOM 1954 O O . ALA A 1 265 ? 3.530 20.969 -18.652 1.00 80.44 265 ALA A O 1
ATOM 1955 N N . VAL A 1 266 ? 4.840 19.859 -17.206 1.00 88.25 266 VAL A N 1
ATOM 1956 C CA . VAL A 1 266 ? 5.302 20.997 -16.390 1.00 88.25 266 VAL A CA 1
ATOM 1957 C C . VAL A 1 266 ? 6.828 20.978 -16.244 1.00 88.25 266 VAL A C 1
ATOM 1959 O O . VAL A 1 266 ? 7.478 20.008 -16.624 1.00 88.25 266 VAL A O 1
ATOM 1962 N N . GLY A 1 267 ? 7.421 22.045 -15.701 1.00 82.50 267 GLY A N 1
ATOM 1963 C CA . GLY A 1 267 ? 8.863 22.130 -15.410 1.00 82.50 267 GLY A CA 1
ATOM 1964 C C . GLY A 1 267 ? 9.679 22.951 -16.414 1.00 82.50 267 GLY A C 1
ATOM 1965 O O . GLY A 1 267 ? 10.727 23.475 -16.056 1.00 82.50 267 GLY A O 1
ATOM 1966 N N . SER A 1 268 ? 9.197 23.140 -17.646 1.00 80.19 268 SER A N 1
ATOM 1967 C CA . SER A 1 268 ? 9.925 23.916 -18.661 1.00 80.19 268 SER A CA 1
ATOM 1968 C C . SER A 1 268 ? 10.193 25.356 -18.204 1.00 80.19 268 SER A C 1
ATOM 1970 O O . SER A 1 268 ? 9.262 26.129 -17.997 1.00 80.19 268 SER A O 1
ATOM 1972 N N . GLY A 1 269 ? 11.470 25.718 -18.074 1.00 79.19 269 GLY A N 1
ATOM 1973 C CA . GLY A 1 269 ? 11.946 27.023 -17.612 1.00 79.19 269 GLY A CA 1
ATOM 1974 C C . GLY A 1 269 ? 11.883 27.244 -16.098 1.00 79.19 269 GLY A C 1
ATOM 1975 O O . GLY A 1 269 ? 12.256 28.324 -15.651 1.00 79.19 269 GLY A O 1
ATOM 1976 N N . LEU A 1 270 ? 11.432 26.260 -15.313 1.00 86.62 270 LEU A N 1
ATOM 1977 C CA . LEU A 1 270 ? 11.261 26.390 -13.865 1.00 86.62 270 LEU A CA 1
ATOM 1978 C C . LEU A 1 270 ? 12.496 25.893 -13.098 1.00 86.62 270 LEU A C 1
ATOM 1980 O O . LEU A 1 270 ? 13.122 24.906 -13.487 1.00 86.62 270 LEU A O 1
ATOM 1984 N N . SER A 1 271 ? 12.778 26.541 -11.966 1.00 88.12 271 SER A N 1
ATOM 1985 C CA . SER A 1 271 ? 13.682 26.066 -10.905 1.00 88.12 271 SER A CA 1
ATOM 1986 C C . SER A 1 271 ? 12.921 25.572 -9.664 1.00 88.12 271 SER A C 1
ATOM 1988 O O . SER A 1 271 ? 13.512 25.035 -8.733 1.00 88.12 271 SER A O 1
ATOM 1990 N N . TRP A 1 272 ? 11.600 25.744 -9.621 1.00 89.94 272 TRP A N 1
ATOM 1991 C CA . TRP A 1 272 ? 10.767 25.371 -8.481 1.00 89.94 272 TRP A CA 1
ATOM 1992 C C . TRP A 1 272 ? 9.405 24.861 -8.953 1.00 89.94 272 TRP A C 1
ATOM 1994 O O . TRP A 1 272 ? 8.781 25.466 -9.826 1.00 89.94 272 TRP A O 1
ATOM 2004 N N . LEU A 1 273 ? 8.942 23.755 -8.375 1.00 91.88 273 LEU A N 1
ATOM 2005 C CA . LEU A 1 273 ? 7.608 23.196 -8.576 1.00 91.88 273 LEU A CA 1
ATOM 2006 C C . LEU A 1 273 ? 7.148 22.545 -7.270 1.00 91.88 273 LEU A C 1
ATOM 2008 O O . LEU A 1 273 ? 7.835 21.664 -6.764 1.00 91.88 273 LEU A O 1
ATOM 2012 N N . CYS A 1 274 ? 5.993 22.932 -6.733 1.00 92.38 274 CYS A N 1
ATOM 2013 C CA . CYS A 1 274 ? 5.470 22.323 -5.512 1.00 92.38 274 CYS A CA 1
ATOM 2014 C C . CYS A 1 274 ? 3.951 22.114 -5.570 1.00 92.38 274 CYS A C 1
ATOM 2016 O O . CYS A 1 274 ? 3.208 23.029 -5.930 1.00 92.38 274 CYS A O 1
ATOM 2018 N N . TYR A 1 275 ? 3.507 20.922 -5.171 1.00 92.44 275 TYR A N 1
ATOM 2019 C CA . TYR A 1 275 ? 2.108 20.563 -4.938 1.00 92.44 275 TYR A CA 1
ATOM 2020 C C . TYR A 1 275 ? 1.950 20.049 -3.505 1.00 92.44 275 TYR A C 1
ATOM 2022 O O . TYR A 1 275 ? 2.721 19.184 -3.081 1.00 92.44 275 TYR A O 1
ATOM 2030 N N . ARG A 1 276 ? 0.958 20.563 -2.769 1.00 90.44 276 ARG A N 1
ATOM 2031 C CA . ARG A 1 276 ? 0.676 20.173 -1.381 1.00 90.44 276 ARG A CA 1
ATOM 2032 C C . ARG A 1 276 ? -0.802 19.848 -1.166 1.00 90.44 276 ARG A C 1
ATOM 2034 O O . ARG A 1 276 ? -1.638 20.677 -1.479 1.00 90.44 276 ARG A O 1
ATOM 2041 N N . ASN A 1 277 ? -1.159 18.693 -0.610 1.00 90.38 277 ASN A N 1
ATOM 2042 C CA . ASN A 1 277 ? -2.566 18.315 -0.369 1.00 90.38 277 ASN A CA 1
ATOM 2043 C C . ASN A 1 277 ? -3.470 18.405 -1.622 1.00 90.38 277 ASN A C 1
ATOM 2045 O O . ASN A 1 277 ? -4.652 18.741 -1.535 1.00 90.38 277 ASN A O 1
ATOM 2049 N N . VAL A 1 278 ? -2.924 18.136 -2.813 1.00 91.56 278 VAL A N 1
ATOM 2050 C CA . VAL A 1 278 ? -3.682 18.175 -4.076 1.00 91.56 278 VAL A CA 1
ATOM 2051 C C . VAL A 1 278 ? -4.205 16.784 -4.427 1.00 91.56 278 VAL A C 1
ATOM 2053 O O . VAL A 1 278 ? -3.502 15.793 -4.250 1.00 91.56 278 VAL A O 1
ATOM 2056 N N . THR A 1 279 ? -5.431 16.691 -4.947 1.00 94.25 279 THR A N 1
ATOM 2057 C CA . THR A 1 279 ? -6.012 15.423 -5.424 1.00 94.25 279 THR A CA 1
ATOM 2058 C C . THR A 1 279 ? -5.979 15.327 -6.950 1.00 94.25 279 THR A C 1
ATOM 2060 O O . THR A 1 279 ? -6.638 16.108 -7.624 1.00 94.25 279 THR A O 1
ATOM 2063 N N . PHE A 1 280 ? -5.276 14.334 -7.491 1.00 94.06 280 PHE A N 1
ATOM 2064 C CA . PHE A 1 280 ? -5.234 13.944 -8.902 1.00 94.06 280 PHE A CA 1
ATOM 2065 C C . PHE A 1 280 ? -6.045 12.655 -9.097 1.00 94.06 280 PHE A C 1
ATOM 2067 O O . PHE A 1 280 ? -5.805 11.659 -8.414 1.00 94.06 280 PHE A O 1
ATOM 2074 N N . SER A 1 281 ? -7.017 12.645 -10.009 1.00 91.75 281 SER A N 1
ATOM 2075 C CA . SER A 1 281 ? -7.942 11.515 -10.184 1.00 91.75 281 SER A CA 1
ATOM 2076 C C . SER A 1 281 ? -8.296 11.321 -11.657 1.00 91.75 281 SER A C 1
ATOM 2078 O O . SER A 1 281 ? -8.383 12.297 -12.400 1.00 91.75 281 SER A O 1
ATOM 2080 N N . GLY A 1 282 ? -8.485 10.063 -12.058 1.00 83.50 282 GLY A N 1
ATOM 2081 C CA . GLY A 1 282 ? -8.935 9.671 -13.395 1.00 83.50 282 GLY A CA 1
ATOM 2082 C C . GLY A 1 282 ? -7.829 9.081 -14.275 1.00 83.50 282 GLY A C 1
ATOM 2083 O O . GLY A 1 282 ? -6.646 9.378 -14.112 1.00 83.50 282 GLY A O 1
ATOM 2084 N N . GLY A 1 283 ? -8.211 8.209 -15.211 1.00 76.81 283 GLY A N 1
ATOM 2085 C CA . GLY A 1 283 ? -7.274 7.490 -16.083 1.00 76.81 283 GLY A CA 1
ATOM 2086 C C . GLY A 1 283 ? -6.640 8.361 -17.171 1.00 76.81 283 GLY A C 1
ATOM 2087 O O . GLY A 1 283 ? -5.588 8.002 -17.698 1.00 76.81 283 GLY A O 1
ATOM 2088 N N . GLY A 1 284 ? -7.256 9.500 -17.499 1.00 71.75 284 GLY A N 1
ATOM 2089 C CA . GLY A 1 284 ? -6.682 10.529 -18.366 1.00 71.75 284 GLY A CA 1
ATOM 2090 C C . GLY A 1 284 ? -5.742 11.492 -17.634 1.00 71.75 284 GLY A C 1
ATOM 2091 O O . GLY A 1 284 ? -5.037 12.263 -18.287 1.00 71.75 284 GLY A O 1
ATOM 2092 N N . MET A 1 285 ? -5.700 11.456 -16.296 1.00 87.12 285 MET A N 1
ATOM 2093 C CA . MET A 1 285 ? -4.852 12.342 -15.504 1.00 87.12 285 MET A CA 1
ATOM 2094 C C . MET A 1 285 ? -3.397 11.880 -15.553 1.00 87.12 285 MET A C 1
ATOM 2096 O O . MET A 1 285 ? -3.024 10.851 -14.990 1.00 87.12 285 MET A O 1
ATOM 2100 N N . SER A 1 286 ? -2.542 12.682 -16.177 1.00 86.75 286 SER A N 1
ATOM 2101 C CA . SER A 1 286 ? -1.103 12.435 -16.222 1.00 86.75 286 SER A CA 1
ATOM 2102 C C . SER A 1 286 ? -0.339 13.737 -16.041 1.00 86.75 286 SER A C 1
ATOM 2104 O O . SER A 1 286 ? -0.361 14.592 -16.922 1.00 86.75 286 SER A O 1
ATOM 2106 N N . LEU A 1 287 ? 0.381 13.878 -14.928 1.00 91.31 287 LEU A N 1
ATOM 2107 C CA . LEU A 1 287 ? 1.277 15.006 -14.694 1.00 91.31 287 LEU A CA 1
ATOM 2108 C C . LEU A 1 287 ? 2.716 14.589 -15.001 1.00 91.31 287 LEU A C 1
ATOM 2110 O O . LEU A 1 287 ? 3.313 13.776 -14.295 1.00 91.31 287 LEU A O 1
ATOM 2114 N N . THR A 1 288 ? 3.281 15.161 -16.060 1.00 89.25 288 THR A N 1
ATOM 2115 C CA . THR A 1 288 ? 4.664 14.922 -16.478 1.00 89.25 288 THR A CA 1
ATOM 2116 C C . THR A 1 288 ? 5.551 16.082 -16.061 1.00 89.25 288 THR A C 1
ATOM 2118 O O . THR A 1 288 ? 5.398 17.195 -16.551 1.00 89.25 288 THR A O 1
ATOM 2121 N N . VAL A 1 289 ? 6.532 15.828 -15.206 1.00 92.56 289 VAL A N 1
ATOM 2122 C CA . VAL A 1 289 ? 7.584 16.791 -14.882 1.00 92.56 289 VAL A CA 1
ATOM 2123 C C . VAL A 1 289 ? 8.732 16.611 -15.878 1.00 92.56 289 VAL A C 1
ATOM 2125 O O . VAL A 1 289 ? 9.427 15.594 -15.860 1.00 92.56 289 VAL A O 1
ATOM 2128 N N . LEU A 1 290 ? 8.912 17.587 -16.771 1.00 86.69 290 LEU A N 1
ATOM 2129 C CA . LEU A 1 290 ? 9.962 17.621 -17.792 1.00 86.69 290 LEU A CA 1
ATOM 2130 C C . LEU A 1 290 ? 11.257 18.192 -17.207 1.00 86.69 290 LEU A C 1
ATOM 2132 O O . LEU A 1 290 ? 11.527 19.388 -17.327 1.00 86.69 290 LEU A O 1
ATOM 2136 N N . ILE A 1 291 ? 12.089 17.330 -16.620 1.00 91.62 291 ILE A N 1
ATOM 2137 C CA . ILE A 1 291 ? 13.365 17.739 -16.014 1.00 91.62 291 ILE A CA 1
ATOM 2138 C C . ILE A 1 291 ? 14.304 18.360 -17.054 1.00 91.62 291 ILE A C 1
ATOM 2140 O O . ILE A 1 291 ? 14.971 19.348 -16.767 1.00 91.62 291 ILE A O 1
ATOM 2144 N N . GLY A 1 292 ? 14.305 17.853 -18.293 1.00 83.06 292 GLY A N 1
ATOM 2145 C CA . GLY A 1 292 ? 15.111 18.418 -19.382 1.00 83.06 292 GLY A CA 1
ATOM 2146 C C . GLY A 1 292 ? 14.774 19.865 -19.744 1.00 83.06 292 GLY A C 1
ATOM 2147 O O . GLY A 1 292 ? 15.620 20.563 -20.302 1.00 83.06 292 GLY A O 1
ATOM 2148 N N . GLY A 1 293 ? 13.561 20.318 -19.415 1.00 81.50 293 GLY A N 1
ATOM 2149 C CA . GLY A 1 293 ? 13.138 21.701 -19.601 1.00 81.50 293 GLY A CA 1
ATOM 2150 C C . GLY A 1 293 ? 13.472 22.618 -18.421 1.00 81.50 293 GLY A C 1
ATOM 2151 O O . GLY A 1 293 ? 13.433 23.834 -18.596 1.00 81.50 293 GLY A O 1
ATOM 2152 N N . MET A 1 294 ? 13.787 22.075 -17.241 1.00 89.50 294 MET A N 1
ATOM 2153 C CA . MET A 1 294 ? 14.103 22.863 -16.045 1.00 89.50 294 MET A CA 1
ATOM 2154 C C . MET A 1 294 ? 15.444 23.594 -16.190 1.00 89.50 294 MET A C 1
ATOM 2156 O O . MET A 1 294 ? 16.320 23.179 -16.956 1.00 89.50 294 MET A O 1
ATOM 2160 N N . LYS A 1 295 ? 15.598 24.706 -15.464 1.00 87.44 295 LYS A N 1
ATOM 2161 C CA . LYS A 1 295 ? 16.805 25.548 -15.484 1.00 87.44 295 LYS A CA 1
ATOM 2162 C C . LYS A 1 295 ? 17.104 26.114 -14.098 1.00 87.44 295 LYS A C 1
ATOM 2164 O O . LYS A 1 295 ? 16.180 26.371 -13.333 1.00 87.44 295 LYS A O 1
ATOM 2169 N N . GLY A 1 296 ? 18.379 26.379 -13.821 1.00 86.06 296 GLY A N 1
ATOM 2170 C CA . GLY A 1 296 ? 18.844 27.067 -12.609 1.00 86.06 296 GLY A CA 1
ATOM 2171 C C . GLY A 1 296 ? 19.954 26.309 -11.880 1.00 86.06 296 GLY A C 1
ATOM 2172 O O . GLY A 1 296 ? 20.153 25.118 -12.108 1.00 86.06 296 GLY A O 1
ATOM 2173 N N . ASP A 1 297 ? 20.676 26.992 -10.991 1.00 87.62 297 ASP A N 1
ATOM 2174 C CA . ASP A 1 297 ? 21.770 26.380 -10.218 1.00 87.62 297 ASP A CA 1
ATOM 2175 C C . ASP A 1 297 ? 21.261 25.262 -9.292 1.00 87.62 297 ASP A C 1
ATOM 2177 O O . ASP A 1 297 ? 21.900 24.221 -9.138 1.00 87.62 297 ASP A O 1
ATOM 2181 N N . VAL A 1 298 ? 20.070 25.457 -8.722 1.00 89.31 298 VAL A N 1
ATOM 2182 C CA . VAL A 1 298 ? 19.337 24.464 -7.930 1.00 89.31 298 VAL A CA 1
ATOM 2183 C C . VAL A 1 298 ? 17.895 24.426 -8.422 1.00 89.31 298 VAL A C 1
ATOM 2185 O O . VAL A 1 298 ? 17.257 25.476 -8.530 1.00 89.31 298 VAL A O 1
ATOM 2188 N N . ALA A 1 299 ? 17.375 23.230 -8.696 1.00 91.88 299 ALA A N 1
ATOM 2189 C CA . ALA A 1 299 ? 15.972 23.018 -9.014 1.00 91.88 299 ALA A CA 1
ATOM 2190 C C . ALA A 1 299 ? 15.299 22.101 -7.986 1.00 91.88 299 ALA A C 1
ATOM 2192 O O . ALA A 1 299 ? 15.845 21.054 -7.645 1.00 91.88 299 ALA A O 1
ATOM 2193 N N . ASN A 1 300 ? 14.102 22.466 -7.525 1.00 91.69 300 ASN A N 1
ATOM 2194 C CA . ASN A 1 300 ? 13.345 21.688 -6.542 1.00 91.69 300 ASN A CA 1
ATOM 2195 C C . ASN A 1 300 ? 11.953 21.326 -7.072 1.00 91.69 300 ASN A C 1
ATOM 2197 O O . ASN A 1 300 ? 11.230 22.181 -7.584 1.00 91.69 300 ASN A O 1
ATOM 2201 N N . VAL A 1 301 ? 11.575 20.058 -6.923 1.00 95.44 301 VAL A N 1
ATOM 2202 C CA . VAL A 1 301 ? 10.257 19.522 -7.271 1.00 95.44 301 VAL A CA 1
ATOM 2203 C C . VAL A 1 301 ? 9.691 18.795 -6.058 1.00 95.44 301 VAL A C 1
ATOM 2205 O O . VAL A 1 301 ? 10.272 17.806 -5.625 1.00 95.44 301 VAL A O 1
ATOM 2208 N N . THR A 1 302 ? 8.549 19.236 -5.538 1.00 94.62 302 THR A N 1
ATOM 2209 C CA . THR A 1 302 ? 7.956 18.674 -4.317 1.00 94.62 302 THR A CA 1
ATOM 2210 C C . THR A 1 302 ? 6.497 18.273 -4.524 1.00 94.62 302 THR A C 1
ATOM 2212 O O . THR A 1 302 ? 5.692 19.053 -5.030 1.00 94.62 302 THR A O 1
ATOM 2215 N N . PHE A 1 303 ? 6.149 17.066 -4.083 1.00 96.12 303 PHE A N 1
ATOM 2216 C CA . PHE A 1 303 ? 4.783 16.574 -3.924 1.00 96.12 303 PHE A CA 1
ATOM 2217 C C . PHE A 1 303 ? 4.605 16.134 -2.472 1.00 96.12 303 PHE A C 1
ATOM 2219 O O . PHE A 1 303 ? 5.240 15.172 -2.041 1.00 96.12 303 PHE A O 1
ATOM 2226 N N . ASP A 1 304 ? 3.781 16.858 -1.723 1.00 92.81 304 ASP A N 1
ATOM 2227 C CA . ASP A 1 304 ? 3.642 16.741 -0.269 1.00 92.81 304 ASP A CA 1
ATOM 2228 C C . ASP A 1 304 ? 2.173 16.481 0.096 1.00 92.81 304 ASP A C 1
ATOM 2230 O O . ASP A 1 304 ? 1.304 17.285 -0.232 1.00 92.81 304 ASP A O 1
ATOM 2234 N N . GLY A 1 305 ? 1.845 15.338 0.698 1.00 89.69 305 GLY A N 1
ATOM 2235 C CA . GLY A 1 305 ? 0.463 15.054 1.118 1.00 89.69 305 GLY A CA 1
ATOM 2236 C C . GLY A 1 305 ? -0.566 14.931 -0.020 1.00 89.69 305 GLY A C 1
ATOM 2237 O O . GLY A 1 305 ? -1.769 15.013 0.222 1.00 89.69 305 GLY A O 1
ATOM 2238 N N . CYS A 1 306 ? -0.148 14.779 -1.282 1.00 95.19 306 CYS A N 1
ATOM 2239 C CA . CYS A 1 306 ? -1.078 14.704 -2.413 1.00 95.19 306 CYS A CA 1
ATOM 2240 C C . CYS A 1 306 ? -1.738 13.319 -2.522 1.00 95.19 306 CYS A C 1
ATOM 2242 O O . CYS A 1 306 ? -1.168 12.292 -2.153 1.00 95.19 306 CYS A O 1
ATOM 2244 N N . THR A 1 307 ? -2.940 13.279 -3.095 1.00 96.88 307 THR A N 1
ATOM 2245 C CA . THR A 1 307 ? -3.678 12.042 -3.381 1.00 96.88 307 THR A CA 1
ATOM 2246 C C . THR A 1 307 ? -3.725 11.798 -4.883 1.00 96.88 307 THR A C 1
ATOM 2248 O O . THR A 1 307 ? -4.211 12.636 -5.627 1.00 96.88 307 THR A O 1
ATOM 2251 N N . TRP A 1 308 ? -3.271 10.636 -5.336 1.00 96.62 308 TRP A N 1
ATOM 2252 C CA . TRP A 1 308 ? -3.338 10.164 -6.715 1.00 96.62 308 TRP A CA 1
ATOM 2253 C C . TRP A 1 308 ? -4.258 8.951 -6.764 1.00 96.62 308 TRP A C 1
ATOM 2255 O O . TRP A 1 308 ? -4.024 7.982 -6.039 1.00 96.62 308 TRP A O 1
ATOM 2265 N N . ARG A 1 309 ? -5.303 8.971 -7.594 1.00 94.50 309 ARG A N 1
ATOM 2266 C CA . ARG A 1 309 ? -6.264 7.864 -7.649 1.00 94.50 309 ARG A CA 1
ATOM 2267 C C . ARG A 1 309 ? -6.852 7.579 -9.027 1.00 94.50 309 ARG A C 1
ATOM 2269 O O . ARG A 1 309 ? -6.714 8.365 -9.958 1.00 94.50 309 ARG A O 1
ATOM 2276 N N . ASP A 1 310 ? -7.521 6.437 -9.142 1.00 88.81 310 ASP A N 1
ATOM 2277 C CA . ASP A 1 310 ? -8.378 6.068 -10.278 1.00 88.81 310 ASP A CA 1
ATOM 2278 C C . ASP A 1 310 ? -7.667 6.000 -11.644 1.00 88.81 310 ASP A C 1
ATOM 2280 O O . ASP A 1 310 ? -8.293 6.150 -12.691 1.00 88.81 310 ASP A O 1
ATOM 2284 N N . GLY A 1 311 ? -6.371 5.689 -11.655 1.00 87.62 311 GLY A N 1
ATOM 2285 C CA . GLY A 1 311 ? -5.544 5.583 -12.860 1.00 87.62 311 GLY A CA 1
ATOM 2286 C C . GLY A 1 311 ? -4.587 6.754 -13.081 1.00 87.62 311 GLY A C 1
ATOM 2287 O O . GLY A 1 311 ? -3.827 6.709 -14.045 1.00 87.62 311 GLY A O 1
ATOM 2288 N N . ALA A 1 312 ? -4.586 7.756 -12.195 1.00 92.38 312 ALA A N 1
ATOM 2289 C CA . ALA A 1 312 ? -3.720 8.923 -12.321 1.00 92.38 312 ALA A CA 1
ATOM 2290 C C . ALA A 1 312 ? -2.221 8.556 -12.344 1.00 92.38 312 ALA A C 1
ATOM 2292 O O . ALA A 1 312 ? -1.771 7.621 -11.671 1.00 92.38 312 ALA A O 1
ATOM 2293 N N . LEU A 1 313 ? -1.434 9.325 -13.099 1.00 91.62 313 LEU A N 1
ATOM 2294 C CA . LEU A 1 313 ? -0.002 9.106 -13.308 1.00 91.62 313 LEU A CA 1
ATOM 2295 C C . LEU A 1 313 ? 0.826 10.339 -12.921 1.00 91.62 313 LEU A C 1
ATOM 2297 O O . LEU A 1 313 ? 0.642 11.415 -13.488 1.00 91.62 313 LEU A O 1
ATOM 2301 N N . LEU A 1 314 ? 1.813 10.147 -12.042 1.00 95.44 314 LEU A N 1
ATOM 2302 C CA . LEU A 1 314 ? 2.926 11.078 -11.849 1.00 95.44 314 LEU A CA 1
ATOM 2303 C C . LEU A 1 314 ? 4.158 10.563 -12.600 1.00 95.44 314 LEU A C 1
ATOM 2305 O O . LEU A 1 314 ? 4.723 9.524 -12.252 1.00 95.44 314 LEU A O 1
ATOM 2309 N N . LEU A 1 315 ? 4.599 11.295 -13.621 1.00 92.31 315 LEU A N 1
ATOM 2310 C CA . LEU A 1 315 ? 5.759 10.954 -14.439 1.00 92.31 315 LEU A CA 1
ATOM 2311 C C . LEU A 1 315 ? 6.892 11.959 -14.230 1.00 92.31 315 LEU A C 1
ATOM 2313 O O . LEU A 1 315 ? 6.763 13.129 -14.571 1.00 92.31 315 LEU A O 1
ATOM 2317 N N . LEU A 1 316 ? 8.034 11.486 -13.738 1.00 94.62 316 LEU A N 1
ATOM 2318 C CA . LEU A 1 316 ? 9.267 12.266 -13.647 1.00 94.62 316 LEU A CA 1
ATOM 2319 C C . LEU A 1 316 ? 10.144 11.908 -14.849 1.00 94.62 316 LEU A C 1
ATOM 2321 O O . LEU A 1 316 ? 10.750 10.834 -14.875 1.00 94.62 316 LEU A O 1
ATOM 2325 N N . LEU A 1 317 ? 10.168 12.768 -15.868 1.00 90.44 317 LEU A N 1
ATOM 2326 C CA . LEU A 1 317 ? 10.937 12.530 -17.086 1.00 90.44 317 LEU A CA 1
ATOM 2327 C C . LEU A 1 317 ? 12.317 13.182 -16.984 1.00 90.44 317 LEU A C 1
ATOM 2329 O O . LEU A 1 317 ? 12.456 14.391 -17.178 1.00 90.44 317 LEU A O 1
ATOM 2333 N N . GLY A 1 318 ? 13.326 12.362 -16.704 1.00 89.81 318 GLY A N 1
ATOM 2334 C CA . GLY A 1 318 ? 14.725 12.761 -16.641 1.00 89.81 318 GLY A CA 1
ATOM 2335 C C . GLY A 1 318 ? 15.316 13.092 -18.014 1.00 89.81 318 GLY A C 1
ATOM 2336 O O . GLY A 1 318 ? 14.977 12.477 -19.028 1.00 89.81 318 GLY A O 1
ATOM 2337 N N . ASN A 1 319 ? 16.243 14.049 -18.024 1.00 85.44 319 ASN A N 1
ATOM 2338 C CA . ASN A 1 319 ? 17.213 14.239 -19.097 1.00 85.44 319 ASN A CA 1
ATOM 2339 C C . ASN A 1 319 ? 18.588 14.505 -18.461 1.00 85.44 319 ASN A C 1
ATOM 2341 O O . ASN A 1 319 ? 18.746 15.494 -17.745 1.00 85.44 319 ASN A O 1
ATOM 2345 N N . ALA A 1 320 ? 19.578 13.644 -18.720 1.00 85.62 320 ALA A N 1
ATOM 2346 C CA . ALA A 1 320 ? 20.912 13.738 -18.115 1.00 85.62 320 ALA A CA 1
ATOM 2347 C C . ALA A 1 320 ? 21.657 15.033 -18.482 1.00 85.62 320 ALA A C 1
ATOM 2349 O O . ALA A 1 320 ? 22.562 15.453 -17.769 1.00 85.62 320 ALA A O 1
ATOM 2350 N N . ASN A 1 321 ? 21.234 15.687 -19.566 1.00 83.62 321 ASN A N 1
ATOM 2351 C CA . ASN A 1 321 ? 21.796 16.935 -20.064 1.00 83.62 321 ASN A CA 1
ATOM 2352 C C . ASN A 1 321 ? 20.923 18.148 -19.693 1.00 83.62 321 ASN A C 1
ATOM 2354 O O . ASN A 1 321 ? 20.986 19.173 -20.372 1.00 83.62 321 ASN A O 1
ATOM 2358 N N . ALA A 1 322 ? 20.045 18.052 -18.689 1.00 84.56 322 ALA A N 1
ATOM 2359 C CA . ALA A 1 322 ? 19.269 19.200 -18.216 1.00 84.56 322 ALA A CA 1
ATOM 2360 C C . ALA A 1 322 ? 20.200 20.341 -17.762 1.00 84.56 322 ALA A C 1
ATOM 2362 O O . ALA A 1 322 ? 21.259 20.101 -17.188 1.00 84.56 322 ALA A O 1
ATOM 2363 N N . ALA A 1 323 ? 19.810 21.594 -18.017 1.00 84.56 323 ALA A N 1
ATOM 2364 C CA . ALA A 1 323 ? 20.601 22.779 -17.663 1.00 84.56 323 ALA A CA 1
ATOM 2365 C C . ALA A 1 323 ? 20.388 23.182 -16.190 1.00 84.56 323 ALA A C 1
ATOM 2367 O O . ALA A 1 323 ? 20.035 24.324 -15.887 1.00 84.56 323 ALA A O 1
ATOM 2368 N N . VAL A 1 324 ? 20.552 22.209 -15.296 1.00 87.81 324 VAL A N 1
ATOM 2369 C CA . VAL A 1 324 ? 20.353 22.335 -13.853 1.00 87.81 324 VAL A CA 1
ATOM 2370 C C . VAL A 1 324 ? 21.655 21.954 -13.153 1.00 87.81 324 VAL A C 1
ATOM 2372 O O . VAL A 1 324 ? 22.242 20.930 -13.494 1.00 87.81 324 VAL A O 1
ATOM 2375 N N . GLY A 1 325 ? 22.113 22.765 -12.196 1.00 86.38 325 GLY A N 1
ATOM 2376 C CA . GLY A 1 325 ? 23.328 22.462 -11.426 1.00 86.38 325 GLY A CA 1
ATOM 2377 C C . GLY A 1 325 ? 23.132 21.304 -10.441 1.00 86.38 325 GLY A C 1
ATOM 2378 O O . GLY A 1 325 ? 23.914 20.358 -10.428 1.00 86.38 325 GLY A O 1
ATOM 2379 N N . SER A 1 326 ? 22.066 21.371 -9.642 1.00 92.12 326 SER A N 1
ATOM 2380 C CA . SER A 1 326 ? 21.626 20.326 -8.708 1.00 92.12 326 SER A CA 1
ATOM 2381 C C . SER A 1 326 ? 20.103 20.217 -8.698 1.00 92.12 326 SER A C 1
ATOM 2383 O O . SER A 1 326 ? 19.401 21.221 -8.837 1.00 92.12 326 SER A O 1
ATOM 2385 N N . LEU A 1 327 ? 19.577 19.003 -8.553 1.00 95.62 327 LEU A N 1
ATOM 2386 C CA . LEU A 1 327 ? 18.143 18.730 -8.665 1.00 95.62 327 LEU A CA 1
ATOM 2387 C C . LEU A 1 327 ? 17.648 17.958 -7.445 1.00 95.62 327 LEU A C 1
ATOM 2389 O O . LEU A 1 327 ? 18.111 16.852 -7.200 1.00 95.62 327 LEU A O 1
ATOM 2393 N N . ASN A 1 328 ? 16.656 18.483 -6.728 1.00 94.19 328 ASN A N 1
ATOM 2394 C CA . ASN A 1 328 ? 16.004 17.771 -5.630 1.00 94.19 328 ASN A CA 1
ATOM 2395 C C . ASN A 1 328 ? 14.546 17.482 -5.985 1.00 94.19 328 ASN A C 1
ATOM 2397 O O . ASN A 1 328 ? 13.764 18.399 -6.231 1.00 94.19 328 ASN A O 1
ATOM 2401 N N . ILE A 1 329 ? 14.170 16.207 -5.994 1.00 96.88 329 ILE A N 1
ATOM 2402 C CA . ILE A 1 329 ? 12.794 15.759 -6.188 1.00 96.88 329 ILE A CA 1
ATOM 2403 C C . ILE A 1 329 ? 12.335 15.070 -4.909 1.00 96.88 329 ILE A C 1
ATOM 2405 O O . ILE A 1 329 ? 12.915 14.065 -4.513 1.00 96.88 329 ILE A O 1
ATOM 2409 N N . VAL A 1 330 ? 11.279 15.579 -4.281 1.00 95.44 330 VAL A N 1
ATOM 2410 C CA . VAL A 1 330 ? 10.713 15.039 -3.044 1.00 95.44 330 VAL A CA 1
ATOM 2411 C C . VAL A 1 330 ? 9.259 14.647 -3.282 1.00 95.44 330 VAL A C 1
ATOM 2413 O O . VAL A 1 330 ? 8.417 15.486 -3.581 1.00 95.44 330 VAL A O 1
ATOM 2416 N N . VAL A 1 331 ? 8.953 13.362 -3.138 1.00 97.12 331 VAL A N 1
ATOM 2417 C CA . VAL A 1 331 ? 7.591 12.819 -3.137 1.00 97.12 331 VAL A CA 1
ATOM 2418 C C . VAL A 1 331 ? 7.364 12.270 -1.737 1.00 97.12 331 VAL A C 1
ATOM 2420 O O . VAL A 1 331 ? 7.879 11.202 -1.409 1.00 97.12 331 VAL A O 1
ATOM 2423 N N . THR A 1 332 ? 6.669 13.025 -0.886 1.00 91.81 332 THR A N 1
ATOM 2424 C CA . THR A 1 332 ? 6.515 12.708 0.537 1.00 91.81 332 THR A CA 1
ATOM 2425 C C . THR A 1 332 ? 5.071 12.733 1.032 1.00 91.81 332 THR A C 1
ATOM 2427 O O . THR A 1 332 ? 4.292 13.599 0.643 1.00 91.81 332 THR A O 1
ATOM 2430 N N . GLY A 1 333 ? 4.695 11.775 1.883 1.00 86.19 333 GLY A N 1
ATOM 2431 C CA . GLY A 1 333 ? 3.368 11.743 2.515 1.00 86.19 333 GLY A CA 1
ATOM 2432 C C . GLY A 1 333 ? 2.189 11.572 1.546 1.00 86.19 333 GLY A C 1
ATOM 2433 O O . GLY A 1 333 ? 1.054 11.859 1.910 1.00 86.19 333 GLY A O 1
ATOM 2434 N N . ASN A 1 334 ? 2.426 11.157 0.297 1.00 94.62 334 ASN A N 1
ATOM 2435 C CA . ASN A 1 334 ? 1.376 11.050 -0.717 1.00 94.62 334 ASN A CA 1
ATOM 2436 C C . ASN A 1 334 ? 0.644 9.705 -0.634 1.00 94.62 334 ASN A C 1
ATOM 2438 O O . ASN A 1 334 ? 1.227 8.679 -0.276 1.00 94.62 334 ASN A O 1
ATOM 2442 N N . THR A 1 335 ? -0.612 9.687 -1.076 1.00 95.62 335 THR A N 1
ATOM 2443 C CA . THR A 1 335 ? -1.405 8.461 -1.247 1.00 95.62 335 THR A CA 1
ATOM 2444 C C . THR A 1 335 ? -1.602 8.164 -2.729 1.00 95.62 335 THR A C 1
ATOM 2446 O O . THR A 1 335 ? -2.186 8.970 -3.442 1.00 95.62 335 THR A O 1
ATOM 2449 N N . PHE A 1 336 ? -1.164 6.998 -3.200 1.00 96.31 336 PHE A N 1
ATOM 2450 C CA . PHE A 1 336 ? -1.401 6.481 -4.549 1.00 96.31 336 PHE A CA 1
ATOM 2451 C C . PHE A 1 336 ? -2.359 5.288 -4.473 1.00 96.31 336 PHE A C 1
ATOM 2453 O O . PHE A 1 336 ? -1.962 4.212 -4.030 1.00 96.31 336 PHE A O 1
ATOM 2460 N N . ARG A 1 337 ? -3.614 5.442 -4.906 1.00 94.69 337 ARG A N 1
ATOM 2461 C CA . ARG A 1 337 ? -4.638 4.383 -4.897 1.00 94.69 337 ARG A CA 1
ATOM 2462 C C . ARG A 1 337 ? -5.077 4.041 -6.316 1.00 94.69 337 ARG A C 1
ATOM 2464 O O . ARG A 1 337 ? -5.800 4.804 -6.942 1.00 94.69 337 ARG A O 1
ATOM 2471 N N . ASP A 1 338 ? -4.641 2.897 -6.831 1.00 93.25 338 ASP A N 1
ATOM 2472 C CA . ASP A 1 338 ? -4.751 2.557 -8.256 1.00 93.25 338 ASP A CA 1
ATOM 2473 C C . ASP A 1 338 ? -4.184 3.663 -9.158 1.00 93.25 338 ASP A C 1
ATOM 2475 O O . ASP A 1 338 ? -4.719 3.960 -10.222 1.00 93.25 338 ASP A O 1
ATOM 2479 N N . ALA A 1 339 ? -3.087 4.271 -8.711 1.00 94.00 339 ALA A N 1
ATOM 2480 C CA . ALA A 1 339 ? -2.338 5.313 -9.399 1.00 94.00 339 ALA A CA 1
ATOM 2481 C C . ALA A 1 339 ? -0.850 4.949 -9.453 1.00 94.00 339 ALA A C 1
ATOM 2483 O O . ALA A 1 339 ? -0.384 4.095 -8.694 1.00 94.00 339 ALA A O 1
ATOM 2484 N N . LEU A 1 340 ? -0.113 5.572 -10.373 1.00 92.94 340 LEU A N 1
ATOM 2485 C CA . LEU A 1 340 ? 1.249 5.167 -10.712 1.00 92.94 340 LEU A CA 1
ATOM 2486 C C . LEU A 1 340 ? 2.246 6.315 -10.527 1.00 92.94 340 LEU A C 1
ATOM 2488 O O . LEU A 1 340 ? 2.053 7.408 -11.057 1.00 92.94 340 LEU A O 1
ATOM 2492 N N . LEU A 1 341 ? 3.360 6.031 -9.851 1.00 95.88 341 LEU A N 1
ATOM 2493 C CA . LEU A 1 341 ? 4.557 6.873 -9.869 1.00 95.88 341 LEU A CA 1
ATOM 2494 C C . LEU A 1 341 ? 5.569 6.305 -10.868 1.00 95.88 341 LEU A C 1
ATOM 2496 O O . LEU A 1 341 ? 5.852 5.104 -10.872 1.00 95.88 341 LEU A O 1
ATOM 2500 N N . SER A 1 342 ? 6.141 7.156 -11.718 1.00 93.50 342 SER A N 1
ATOM 2501 C CA . SER A 1 342 ? 7.104 6.710 -12.719 1.00 93.50 342 SER A CA 1
ATOM 2502 C C . SER A 1 342 ? 8.271 7.669 -12.946 1.00 93.50 342 SER A C 1
ATOM 2504 O O . SER A 1 342 ? 8.153 8.614 -13.722 1.00 93.50 342 SER A O 1
ATOM 2506 N N . PRO A 1 343 ? 9.439 7.390 -12.349 1.00 94.00 343 PRO A N 1
ATOM 2507 C CA . PRO A 1 343 ? 10.714 7.950 -12.782 1.00 94.00 343 PRO A CA 1
ATOM 2508 C C . PRO A 1 343 ? 11.192 7.284 -14.082 1.00 94.00 343 PRO A C 1
ATOM 2510 O O . PRO A 1 343 ? 11.300 6.058 -14.159 1.00 94.00 343 PRO A O 1
ATOM 2513 N N . LYS A 1 344 ? 11.478 8.073 -15.122 1.00 88.75 344 LYS A N 1
ATOM 2514 C CA . LYS A 1 344 ? 11.893 7.575 -16.443 1.00 88.75 344 LYS A CA 1
ATOM 2515 C C . LYS A 1 344 ? 13.112 8.333 -16.965 1.00 88.75 344 LYS A C 1
ATOM 2517 O O . LYS A 1 344 ? 13.106 9.558 -16.967 1.00 88.75 344 LYS A O 1
ATOM 2522 N N . GLY A 1 345 ? 14.073 7.598 -17.524 1.00 86.06 345 GLY A N 1
ATOM 2523 C CA . GLY A 1 345 ? 15.245 8.158 -18.200 1.00 86.06 345 GLY A CA 1
ATOM 2524 C C . GLY A 1 345 ? 16.406 8.517 -17.268 1.00 86.06 345 GLY A C 1
ATOM 2525 O O . GLY A 1 345 ? 16.389 8.228 -16.069 1.00 86.06 345 GLY A O 1
ATOM 2526 N N . GLY A 1 346 ? 17.435 9.137 -17.849 1.00 88.44 346 GLY A N 1
ATOM 2527 C CA . GLY A 1 346 ? 18.616 9.596 -17.121 1.00 88.44 346 GLY A CA 1
ATOM 2528 C C . GLY A 1 346 ? 18.411 10.969 -16.496 1.00 88.44 346 GLY A C 1
ATOM 2529 O O . GLY A 1 346 ? 17.836 11.845 -17.130 1.00 88.44 346 GLY A O 1
ATOM 2530 N N . PHE A 1 347 ? 18.885 11.160 -15.271 1.00 94.06 347 PHE A N 1
ATOM 2531 C CA . PHE A 1 347 ? 18.804 12.421 -14.534 1.00 94.06 347 PHE A CA 1
ATOM 2532 C C . PHE A 1 347 ? 20.152 13.160 -14.564 1.00 94.06 347 PHE A C 1
ATOM 2534 O O . PHE A 1 347 ? 21.188 12.510 -14.737 1.00 94.06 347 PHE A O 1
ATOM 2541 N N . PRO A 1 348 ? 20.159 14.503 -14.457 1.00 92.94 348 PRO A N 1
ATOM 2542 C CA . PRO A 1 348 ? 21.399 15.275 -14.457 1.00 92.94 348 PRO A CA 1
ATOM 2543 C C . PRO A 1 348 ? 22.285 14.924 -13.244 1.00 92.94 348 PRO A C 1
ATOM 2545 O O . PRO A 1 348 ? 21.794 14.342 -12.271 1.00 92.94 348 PRO A O 1
ATOM 2548 N N . PRO A 1 349 ? 23.585 15.266 -13.272 1.00 92.75 349 PRO A N 1
ATOM 2549 C CA . PRO A 1 349 ? 24.464 15.163 -12.106 1.00 92.75 349 PRO A CA 1
ATOM 2550 C C . PRO A 1 349 ? 23.872 15.818 -10.850 1.00 92.75 349 PRO A C 1
ATOM 2552 O O . PRO A 1 349 ? 23.061 16.736 -10.956 1.00 92.75 349 PRO A O 1
ATOM 2555 N N . HIS A 1 350 ? 24.299 15.369 -9.666 1.00 92.56 350 HIS A N 1
ATOM 2556 C CA . HIS A 1 350 ? 23.842 15.920 -8.381 1.00 92.56 350 HIS A CA 1
ATOM 2557 C C . HIS A 1 350 ? 22.309 15.944 -8.227 1.00 92.56 350 HIS A C 1
ATOM 2559 O O . HIS A 1 350 ? 21.726 16.913 -7.732 1.00 92.56 350 HIS A O 1
ATOM 2565 N N . THR A 1 351 ? 21.649 14.870 -8.670 1.00 95.75 351 THR A N 1
ATOM 2566 C CA . THR A 1 351 ? 20.208 14.679 -8.489 1.00 95.75 351 THR A CA 1
ATOM 2567 C C . THR A 1 351 ? 19.927 13.894 -7.213 1.00 95.75 351 THR A C 1
ATOM 2569 O O . THR A 1 351 ? 20.479 12.815 -7.026 1.00 95.75 351 THR A O 1
ATOM 2572 N N . ASN A 1 352 ? 19.004 14.368 -6.380 1.00 93.88 352 ASN A N 1
ATOM 2573 C CA . ASN A 1 352 ? 18.468 13.649 -5.232 1.00 93.88 352 ASN A CA 1
ATOM 2574 C C . ASN A 1 352 ? 16.960 13.403 -5.409 1.00 93.88 352 ASN A C 1
ATOM 2576 O O . ASN A 1 352 ? 16.171 14.346 -5.390 1.00 93.88 352 ASN A O 1
ATOM 2580 N N . ILE A 1 353 ? 16.559 12.146 -5.603 1.00 96.94 353 ILE A N 1
ATOM 2581 C CA . ILE A 1 353 ? 15.158 11.717 -5.690 1.00 96.94 353 ILE A CA 1
ATOM 2582 C C . ILE A 1 353 ? 14.781 11.023 -4.381 1.00 96.94 353 ILE A C 1
ATOM 2584 O O . ILE A 1 353 ? 15.191 9.890 -4.143 1.00 96.94 353 ILE A O 1
ATOM 2588 N N . THR A 1 354 ? 13.953 11.663 -3.565 1.00 94.94 354 THR A N 1
ATOM 2589 C CA . THR A 1 354 ? 13.469 11.129 -2.288 1.00 94.94 354 THR A CA 1
ATOM 2590 C C . THR A 1 354 ? 11.990 10.790 -2.394 1.00 94.94 354 THR A C 1
ATOM 2592 O O . THR A 1 354 ? 11.152 11.667 -2.592 1.00 94.94 354 THR A O 1
ATOM 2595 N N . ILE A 1 355 ? 11.657 9.511 -2.248 1.00 96.62 355 ILE A N 1
ATOM 2596 C CA . ILE A 1 355 ? 10.288 8.997 -2.207 1.00 96.62 355 ILE A CA 1
ATOM 2597 C C . ILE A 1 355 ? 10.080 8.441 -0.801 1.00 96.62 355 ILE A C 1
ATOM 2599 O O . ILE A 1 355 ? 10.543 7.341 -0.493 1.00 96.62 355 ILE A O 1
ATOM 2603 N N . SER A 1 356 ? 9.448 9.221 0.077 1.00 90.06 356 SER A N 1
ATOM 2604 C CA . SER A 1 356 ? 9.394 8.920 1.510 1.00 90.06 356 SER A CA 1
ATOM 2605 C C . SER A 1 356 ? 8.002 8.970 2.124 1.00 90.06 356 SER A C 1
ATOM 2607 O O . SER A 1 356 ? 7.230 9.873 1.832 1.00 90.06 356 SER A O 1
ATOM 2609 N N . GLY A 1 357 ? 7.676 8.035 3.016 1.00 86.31 357 GLY A N 1
ATOM 2610 C CA . GLY A 1 357 ? 6.418 8.095 3.773 1.00 86.31 357 GLY A CA 1
ATOM 2611 C C . GLY A 1 357 ? 5.155 8.077 2.903 1.00 86.31 357 GLY A C 1
ATOM 2612 O O . GLY A 1 357 ? 4.122 8.586 3.320 1.00 86.31 357 GLY A O 1
ATOM 2613 N N . ASN A 1 358 ? 5.227 7.568 1.668 1.00 93.12 358 ASN A N 1
ATOM 2614 C CA . ASN A 1 358 ? 4.066 7.474 0.786 1.00 93.12 358 ASN A CA 1
ATOM 2615 C C . ASN A 1 358 ? 3.358 6.132 0.972 1.00 93.12 358 ASN A C 1
ATOM 2617 O O . ASN A 1 358 ? 3.985 5.110 1.263 1.00 93.12 358 ASN A O 1
ATOM 2621 N N . ARG A 1 359 ? 2.054 6.115 0.705 1.00 91.81 359 ARG A N 1
ATOM 2622 C CA . ARG A 1 359 ? 1.232 4.905 0.696 1.00 91.81 359 ARG A CA 1
ATOM 2623 C C . ARG A 1 359 ? 0.819 4.576 -0.733 1.00 91.81 359 ARG A C 1
ATOM 2625 O O . ARG A 1 359 ? 0.122 5.354 -1.373 1.00 91.81 359 ARG A O 1
ATOM 2632 N N . PHE A 1 360 ? 1.203 3.403 -1.219 1.00 95.12 360 PHE A N 1
ATOM 2633 C CA . PHE A 1 360 ? 0.802 2.875 -2.518 1.00 95.12 360 PHE A CA 1
ATOM 2634 C C . PHE A 1 360 ? -0.153 1.701 -2.327 1.00 95.12 360 PHE A C 1
ATOM 2636 O O . PHE A 1 360 ? 0.173 0.744 -1.634 1.00 95.12 360 PHE A O 1
ATOM 2643 N N . THR A 1 361 ? -1.321 1.751 -2.956 1.00 92.94 361 THR A N 1
ATOM 2644 C CA . THR A 1 361 ? -2.309 0.671 -2.965 1.00 92.94 361 THR A CA 1
ATOM 2645 C C . THR A 1 361 ? -2.691 0.358 -4.401 1.00 92.94 361 THR A C 1
ATOM 2647 O O . THR A 1 361 ? -3.206 1.223 -5.104 1.00 92.94 361 THR A O 1
ATOM 2650 N N . VAL A 1 362 ? -2.458 -0.879 -4.837 1.00 90.00 362 VAL A N 1
ATOM 2651 C CA . VAL A 1 362 ? -2.777 -1.331 -6.196 1.00 90.00 362 VAL A CA 1
ATOM 2652 C C . VAL A 1 362 ? -3.712 -2.536 -6.147 1.00 90.00 362 VAL A C 1
ATOM 2654 O O . VAL A 1 362 ? -3.352 -3.622 -5.680 1.00 90.00 362 VAL A O 1
ATOM 2657 N N . THR A 1 363 ? -4.919 -2.336 -6.662 1.00 89.69 363 THR A N 1
ATOM 2658 C CA . THR A 1 363 ? -6.000 -3.322 -6.763 1.00 89.69 363 THR A CA 1
ATOM 2659 C C . THR A 1 363 ? -6.236 -3.808 -8.189 1.00 89.69 363 THR A C 1
ATOM 2661 O O . THR A 1 363 ? -6.876 -4.839 -8.392 1.00 89.69 363 THR A O 1
ATOM 2664 N N . ARG A 1 364 ? -5.684 -3.111 -9.188 1.00 86.31 364 ARG A N 1
ATOM 2665 C CA . ARG A 1 364 ? -5.783 -3.477 -10.605 1.00 86.31 364 ARG A CA 1
ATOM 2666 C C . ARG A 1 364 ? -4.535 -3.093 -11.392 1.00 86.31 364 ARG A C 1
ATOM 2668 O O . ARG A 1 364 ? -3.707 -2.304 -10.949 1.00 86.31 364 ARG A O 1
ATOM 2675 N N . LEU A 1 365 ? -4.414 -3.634 -12.601 1.00 84.88 365 LEU A N 1
ATOM 2676 C CA . LEU A 1 365 ? -3.416 -3.168 -13.558 1.00 84.88 365 LEU A CA 1
ATOM 2677 C C . LEU A 1 365 ? -3.737 -1.721 -13.964 1.00 84.88 365 LEU A C 1
ATOM 2679 O O . LEU A 1 365 ? -4.853 -1.442 -14.400 1.00 84.88 365 LEU A O 1
ATOM 2683 N N . ILE A 1 366 ? -2.754 -0.826 -13.852 1.00 82.06 366 ILE A N 1
ATOM 2684 C CA . ILE A 1 366 ? -2.856 0.563 -14.312 1.00 82.06 366 ILE A CA 1
ATOM 2685 C C . ILE A 1 366 ? -2.239 0.612 -15.715 1.00 82.06 366 ILE A C 1
ATOM 2687 O O . ILE A 1 366 ? -1.011 0.541 -15.846 1.00 82.06 366 ILE A O 1
ATOM 2691 N N . PRO A 1 367 ? -3.054 0.635 -16.785 1.00 66.38 367 PRO A N 1
ATOM 2692 C CA . PRO A 1 367 ? -2.534 0.611 -18.140 1.00 66.38 367 PRO A CA 1
ATOM 2693 C C . PRO A 1 367 ? -1.758 1.898 -18.415 1.00 66.38 367 PRO A C 1
ATOM 2695 O O . PRO A 1 367 ? -2.252 2.999 -18.199 1.00 66.38 367 PRO A O 1
ATOM 2698 N N . ARG A 1 368 ? -0.538 1.753 -18.935 1.00 69.19 368 ARG A N 1
ATOM 2699 C CA . ARG A 1 368 ? 0.250 2.873 -19.448 1.00 69.19 368 ARG A CA 1
ATOM 2700 C C . ARG A 1 368 ? 0.612 2.634 -20.904 1.00 69.19 368 ARG A C 1
ATOM 2702 O O . ARG A 1 368 ? 1.356 1.695 -21.224 1.00 69.19 368 ARG A O 1
ATOM 2709 N N . SER A 1 369 ? 0.090 3.501 -21.769 1.00 55.31 369 SER A N 1
ATOM 2710 C CA . SER A 1 369 ? 0.381 3.521 -23.201 1.00 55.31 369 SER A CA 1
ATOM 2711 C C . SER A 1 369 ? 1.892 3.493 -23.433 1.00 55.31 369 SER A C 1
ATOM 2713 O O . SER A 1 369 ? 2.663 4.193 -22.778 1.00 55.31 369 SER A O 1
ATOM 2715 N N . GLY A 1 370 ? 2.336 2.601 -24.317 1.00 52.03 370 GLY A N 1
ATOM 2716 C CA . GLY A 1 370 ? 3.740 2.505 -24.708 1.00 52.03 370 GLY A CA 1
ATOM 2717 C C . GLY A 1 370 ? 4.695 1.822 -23.722 1.00 52.03 370 GLY A C 1
ATOM 2718 O O . GLY A 1 370 ? 5.871 1.708 -24.049 1.00 52.03 370 GLY A O 1
ATOM 2719 N N . LEU A 1 371 ? 4.257 1.302 -22.567 1.00 60.47 371 LEU A N 1
ATOM 2720 C CA . LEU A 1 371 ? 5.123 0.462 -21.715 1.00 60.47 371 LEU A CA 1
ATOM 2721 C C . LEU A 1 371 ? 4.777 -1.022 -21.781 1.00 60.47 371 LEU A C 1
ATOM 2723 O O . LEU A 1 371 ? 5.702 -1.831 -21.858 1.00 60.47 371 LEU A O 1
ATOM 2727 N N . GLY A 1 372 ? 3.495 -1.369 -21.923 1.00 60.16 372 GLY A N 1
ATOM 2728 C CA . GLY A 1 372 ? 3.054 -2.766 -21.981 1.00 60.16 372 GLY A CA 1
ATOM 2729 C C . GLY A 1 372 ? 3.200 -3.459 -20.630 1.00 60.16 372 GLY A C 1
ATOM 2730 O O . GLY A 1 372 ? 3.763 -4.545 -20.554 1.00 60.16 372 GLY A O 1
ATOM 2731 N N . LEU A 1 373 ? 2.745 -2.796 -19.564 1.00 70.00 373 LEU A N 1
ATOM 2732 C CA . LEU A 1 373 ? 2.778 -3.350 -18.215 1.00 70.00 373 LEU A CA 1
ATOM 2733 C C . LEU A 1 373 ? 1.932 -4.624 -18.162 1.00 70.00 373 LEU A C 1
ATOM 2735 O O . LEU A 1 373 ? 0.721 -4.573 -18.350 1.00 70.00 373 LEU A O 1
ATOM 2739 N N . GLY A 1 374 ? 2.583 -5.762 -17.919 1.00 73.94 374 GLY A N 1
ATOM 2740 C CA . GLY A 1 374 ? 1.916 -7.056 -17.753 1.00 73.94 374 GLY A CA 1
ATOM 2741 C C . GLY A 1 374 ? 1.527 -7.372 -16.308 1.00 73.94 374 GLY A C 1
ATOM 2742 O O . GLY A 1 374 ? 0.941 -8.422 -16.059 1.00 73.94 374 GLY A O 1
ATOM 2743 N N . ARG A 1 375 ? 1.883 -6.508 -15.348 1.00 84.69 375 ARG A N 1
ATOM 2744 C CA . ARG A 1 375 ? 1.696 -6.732 -13.908 1.00 84.69 375 ARG A CA 1
ATOM 2745 C C . ARG A 1 375 ? 1.237 -5.451 -13.209 1.00 84.69 375 ARG A C 1
ATOM 2747 O O . ARG A 1 375 ? 1.756 -4.383 -13.539 1.00 84.69 375 ARG A O 1
ATOM 2754 N N . PRO A 1 376 ? 0.302 -5.532 -12.245 1.00 90.38 376 PRO A N 1
ATOM 2755 C CA . PRO A 1 376 ? -0.027 -4.405 -11.377 1.00 90.38 376 PRO A CA 1
ATOM 2756 C C . PRO A 1 376 ? 1.228 -3.928 -10.640 1.00 90.38 376 PRO A C 1
ATOM 2758 O O . PRO A 1 376 ? 1.986 -4.750 -10.116 1.00 90.38 376 PRO A O 1
ATOM 2761 N N . SER A 1 377 ? 1.496 -2.620 -10.649 1.00 92.44 377 SER A N 1
ATOM 2762 C CA . SER A 1 377 ? 2.714 -2.057 -10.058 1.00 92.44 377 SER A CA 1
ATOM 2763 C C . SER A 1 377 ? 2.493 -0.686 -9.433 1.00 92.44 377 SER A C 1
ATOM 2765 O O . SER A 1 377 ? 1.761 0.122 -9.996 1.00 92.44 377 SER A O 1
ATOM 2767 N N . CYS A 1 378 ? 3.132 -0.432 -8.286 1.00 94.44 378 CYS A N 1
ATOM 2768 C CA . CYS A 1 378 ? 3.034 0.847 -7.568 1.00 94.44 378 CYS A CA 1
ATOM 2769 C C . CYS A 1 378 ? 3.968 1.903 -8.169 1.00 94.44 378 CYS A C 1
ATOM 2771 O O . CYS A 1 378 ? 3.582 3.052 -8.389 1.00 94.44 378 CYS A O 1
ATOM 2773 N N . VAL A 1 379 ? 5.205 1.491 -8.452 1.00 95.56 379 VAL A N 1
ATOM 2774 C CA . VAL A 1 379 ? 6.229 2.322 -9.081 1.00 95.56 379 VAL A CA 1
ATOM 2775 C C . VAL A 1 379 ? 6.775 1.599 -10.295 1.00 95.56 379 VAL A C 1
ATOM 2777 O O . VAL A 1 379 ? 7.206 0.450 -10.206 1.00 95.56 379 VAL A O 1
ATOM 2780 N N . VAL A 1 380 ? 6.770 2.284 -11.436 1.00 93.06 380 VAL A N 1
ATOM 2781 C CA . VAL A 1 380 ? 7.297 1.750 -12.694 1.00 93.06 380 VAL A CA 1
ATOM 2782 C C . VAL A 1 380 ? 8.407 2.649 -13.193 1.00 93.06 380 VAL A C 1
ATOM 2784 O O . VAL A 1 380 ? 8.182 3.821 -13.487 1.00 93.06 380 VAL A O 1
ATOM 2787 N N . MET A 1 381 ? 9.592 2.088 -13.372 1.00 91.44 381 MET A N 1
ATOM 2788 C CA . MET A 1 381 ? 10.744 2.788 -13.920 1.00 91.44 381 MET A CA 1
ATOM 2789 C C . MET A 1 381 ? 11.086 2.240 -15.294 1.00 91.44 381 MET A C 1
ATOM 2791 O O . MET A 1 381 ? 10.990 1.042 -15.536 1.00 91.44 381 MET A O 1
ATOM 2795 N N . ASN A 1 382 ? 11.532 3.105 -16.197 1.00 84.75 382 ASN A N 1
ATOM 2796 C CA . ASN A 1 382 ? 12.121 2.668 -17.458 1.00 84.75 382 ASN A CA 1
ATOM 2797 C C . ASN A 1 382 ? 13.395 3.468 -17.708 1.00 84.75 382 ASN A C 1
ATOM 2799 O O . ASN A 1 382 ? 13.333 4.677 -17.944 1.00 84.75 382 ASN A O 1
ATOM 2803 N N . GLY A 1 383 ? 14.529 2.776 -17.628 1.00 79.69 383 GLY A N 1
ATOM 2804 C CA . GLY A 1 383 ? 15.846 3.353 -17.881 1.00 79.69 383 GLY A CA 1
ATOM 2805 C C . GLY A 1 383 ? 16.206 4.434 -16.876 1.00 79.69 383 GLY A C 1
ATOM 2806 O O . GLY A 1 383 ? 16.767 5.449 -17.273 1.00 79.69 383 GLY A O 1
ATOM 2807 N N . LEU A 1 384 ? 15.825 4.248 -15.605 1.00 92.75 384 LEU A N 1
ATOM 2808 C CA . LEU A 1 384 ? 16.257 5.142 -14.538 1.00 92.75 384 LEU A CA 1
ATOM 2809 C C . LEU A 1 384 ? 17.785 5.083 -14.458 1.00 92.75 384 LEU A C 1
ATOM 2811 O O . LEU A 1 384 ? 18.348 4.042 -14.113 1.00 92.75 384 LEU A O 1
ATOM 2815 N N . ALA A 1 385 ? 18.433 6.199 -14.778 1.00 93.44 385 ALA A N 1
ATOM 2816 C CA . ALA A 1 385 ? 19.876 6.343 -14.669 1.00 93.44 385 ALA A CA 1
ATOM 2817 C C . ALA A 1 385 ? 20.223 7.559 -13.807 1.00 93.44 385 ALA A C 1
ATOM 2819 O O . ALA A 1 385 ? 19.797 8.677 -14.098 1.00 93.44 385 ALA A O 1
ATOM 2820 N N . ILE A 1 386 ? 21.007 7.327 -12.756 1.00 95.62 386 ILE A N 1
ATOM 2821 C CA . ILE A 1 386 ? 21.556 8.362 -11.876 1.00 95.62 386 ILE A CA 1
ATOM 2822 C C . ILE A 1 386 ? 23.084 8.299 -11.913 1.00 95.62 386 ILE A C 1
ATOM 2824 O O . ILE A 1 386 ? 23.666 7.212 -11.961 1.00 95.62 386 ILE A O 1
ATOM 2828 N N . SER A 1 387 ? 23.732 9.465 -11.937 1.00 94.62 387 SER A N 1
ATOM 2829 C CA . SER A 1 387 ? 25.184 9.573 -12.098 1.00 94.62 387 SER A CA 1
ATOM 2830 C C . SER A 1 387 ? 25.771 10.747 -11.321 1.00 94.62 387 SER A C 1
ATOM 2832 O O . SER A 1 387 ? 25.071 11.719 -11.048 1.00 94.62 387 SER A O 1
ATOM 2834 N N . ASN A 1 388 ? 27.077 10.695 -11.055 1.00 94.06 388 ASN A N 1
ATOM 2835 C CA . ASN A 1 388 ? 27.897 11.810 -10.571 1.00 94.06 388 ASN A CA 1
ATOM 2836 C C . ASN A 1 388 ? 27.369 12.411 -9.258 1.00 94.06 388 ASN A C 1
ATOM 2838 O O . ASN A 1 388 ? 26.906 13.552 -9.228 1.00 94.06 388 ASN A O 1
ATOM 2842 N N . GLY A 1 389 ? 27.433 11.638 -8.172 1.00 92.56 389 GLY A N 1
ATOM 2843 C CA . GLY A 1 389 ? 27.007 12.110 -6.851 1.00 92.56 389 GLY A CA 1
ATOM 2844 C C . GLY A 1 389 ? 25.491 12.253 -6.717 1.00 92.56 389 GLY A C 1
ATOM 2845 O O . GLY A 1 389 ? 25.027 13.199 -6.083 1.00 92.56 389 GLY A O 1
ATOM 2846 N N . SER A 1 390 ? 24.727 11.365 -7.358 1.00 96.44 390 SER A N 1
ATOM 2847 C CA . SER A 1 390 ? 23.262 11.372 -7.324 1.00 96.44 390 SER A CA 1
ATOM 2848 C C . SER A 1 390 ? 22.700 10.288 -6.397 1.00 96.44 390 SER A C 1
ATOM 2850 O O . SER A 1 390 ? 23.342 9.271 -6.133 1.00 96.44 390 SER A O 1
ATOM 2852 N N . ALA A 1 391 ? 21.466 10.468 -5.936 1.00 95.81 391 ALA A N 1
ATOM 2853 C CA . ALA A 1 391 ? 20.758 9.533 -5.075 1.00 95.81 391 ALA A CA 1
ATOM 2854 C C . ALA A 1 391 ? 19.306 9.328 -5.530 1.00 95.81 391 ALA A C 1
ATOM 2856 O O . ALA A 1 391 ? 18.634 10.270 -5.948 1.00 95.81 391 ALA A O 1
ATOM 2857 N N . ALA A 1 392 ? 18.807 8.098 -5.419 1.00 96.88 392 ALA A N 1
ATOM 2858 C CA . ALA A 1 392 ? 17.386 7.778 -5.524 1.00 96.88 392 ALA A CA 1
ATOM 2859 C C . ALA A 1 392 ? 16.986 6.866 -4.359 1.00 96.88 392 ALA A C 1
ATOM 2861 O O . ALA A 1 392 ? 17.442 5.726 -4.273 1.00 96.88 392 ALA A O 1
ATOM 2862 N N . VAL A 1 393 ? 16.162 7.374 -3.444 1.00 95.88 393 VAL A N 1
ATOM 2863 C CA . VAL A 1 393 ? 15.889 6.759 -2.143 1.00 95.88 393 VAL A CA 1
ATOM 2864 C C . VAL A 1 393 ? 14.392 6.553 -1.944 1.00 95.88 393 VAL A C 1
ATOM 2866 O O . VAL A 1 393 ? 13.609 7.497 -1.998 1.00 95.88 393 VAL A O 1
ATOM 2869 N N . PHE A 1 394 ? 14.010 5.314 -1.648 1.00 96.06 394 PHE A N 1
ATOM 2870 C CA . PHE A 1 394 ? 12.686 4.917 -1.181 1.00 96.06 394 PHE A CA 1
ATOM 2871 C C . PHE A 1 394 ? 12.764 4.633 0.315 1.00 96.06 394 PHE A C 1
ATOM 2873 O O . PHE A 1 394 ? 13.377 3.636 0.700 1.00 96.06 394 PHE A O 1
ATOM 2880 N N . SER A 1 395 ? 12.163 5.483 1.152 1.00 90.50 395 SER A N 1
ATOM 2881 C CA . SER A 1 395 ? 12.252 5.348 2.613 1.00 90.50 395 SER A CA 1
ATOM 2882 C C . SER A 1 395 ? 10.906 5.414 3.329 1.00 90.50 395 SER A C 1
ATOM 2884 O O . SER A 1 395 ? 10.124 6.327 3.090 1.00 90.50 395 SER A O 1
ATOM 2886 N N . GLY A 1 396 ? 10.614 4.467 4.223 1.00 85.38 396 GLY A N 1
ATOM 2887 C CA . GLY A 1 396 ? 9.403 4.530 5.054 1.00 85.38 396 GLY A CA 1
ATOM 2888 C C . GLY A 1 396 ? 8.082 4.490 4.277 1.00 85.38 396 GLY A C 1
ATOM 2889 O O . GLY A 1 396 ? 7.073 4.970 4.780 1.00 85.38 396 GLY A O 1
ATOM 2890 N N . ASN A 1 397 ? 8.063 3.986 3.038 1.00 93.75 397 ASN A N 1
ATOM 2891 C CA . ASN A 1 397 ? 6.828 3.862 2.264 1.00 93.75 397 ASN A CA 1
ATOM 2892 C C . ASN A 1 397 ? 6.082 2.574 2.622 1.00 93.75 397 ASN A C 1
ATOM 2894 O O . ASN A 1 397 ? 6.685 1.567 3.004 1.00 93.75 397 ASN A O 1
ATOM 2898 N N . VAL A 1 398 ? 4.772 2.583 2.392 1.00 91.25 398 VAL A N 1
ATOM 2899 C CA . VAL A 1 398 ? 3.911 1.404 2.492 1.00 91.25 398 VAL A CA 1
ATOM 2900 C C . VAL A 1 398 ? 3.455 1.001 1.095 1.00 91.25 398 VAL A C 1
ATOM 2902 O O . VAL A 1 398 ? 2.816 1.785 0.397 1.00 91.25 398 VAL A O 1
ATOM 2905 N N . PHE A 1 399 ? 3.757 -0.230 0.690 1.00 93.81 399 PHE A N 1
ATOM 2906 C CA . PHE A 1 399 ? 3.318 -0.808 -0.578 1.00 93.81 399 PHE A CA 1
ATOM 2907 C C . PHE A 1 399 ? 2.299 -1.911 -0.324 1.00 93.81 399 PHE A C 1
ATOM 2909 O O . PHE A 1 399 ? 2.609 -2.910 0.321 1.00 93.81 399 PHE A O 1
ATOM 2916 N N . GLN A 1 400 ? 1.096 -1.761 -0.864 1.00 91.06 400 GLN A N 1
ATOM 2917 C CA . GLN A 1 400 ? 0.003 -2.707 -0.705 1.00 91.06 400 GLN A CA 1
ATOM 2918 C C . GLN A 1 400 ? -0.528 -3.148 -2.066 1.00 91.06 400 GLN A C 1
ATOM 2920 O O . GLN A 1 400 ? -0.827 -2.333 -2.940 1.00 91.06 400 GLN A O 1
ATOM 2925 N N . SER A 1 401 ? -0.709 -4.456 -2.234 1.00 89.19 401 SER A N 1
ATOM 2926 C CA . SER A 1 401 ? -1.453 -5.001 -3.364 1.00 89.19 401 SER A CA 1
ATOM 2927 C C . SER A 1 401 ? -2.403 -6.092 -2.907 1.00 89.19 401 SER A C 1
ATOM 2929 O O . SER A 1 401 ? -2.039 -6.926 -2.084 1.00 89.19 401 SER A O 1
ATOM 2931 N N . VAL A 1 402 ? -3.614 -6.101 -3.464 1.00 82.25 402 VAL A N 1
ATOM 2932 C CA . VAL A 1 402 ? -4.617 -7.163 -3.251 1.00 82.25 402 VAL A CA 1
ATOM 2933 C C . VAL A 1 402 ? -4.649 -8.181 -4.394 1.00 82.25 402 VAL A C 1
ATOM 2935 O O . VAL A 1 402 ? -5.333 -9.196 -4.309 1.00 82.25 402 VAL A O 1
ATOM 2938 N N . THR A 1 403 ? -3.876 -7.943 -5.454 1.00 79.62 403 THR A N 1
ATOM 2939 C CA . THR A 1 403 ? -3.794 -8.813 -6.630 1.00 79.62 403 THR A CA 1
ATOM 2940 C C . THR A 1 403 ? -2.559 -9.699 -6.580 1.00 79.62 403 THR A C 1
ATOM 2942 O O . THR A 1 403 ? -1.463 -9.219 -6.284 1.00 79.62 403 THR A O 1
ATOM 2945 N N . ALA A 1 404 ? -2.718 -10.969 -6.952 1.00 81.19 404 ALA A N 1
ATOM 2946 C CA . ALA A 1 404 ? -1.592 -11.867 -7.184 1.00 81.19 404 ALA A CA 1
ATOM 2947 C C . ALA A 1 404 ? -0.724 -11.393 -8.366 1.00 81.19 404 ALA A C 1
ATOM 2949 O O . ALA A 1 404 ? -1.186 -10.654 -9.237 1.00 81.19 404 ALA A O 1
ATOM 2950 N N . SER A 1 405 ? 0.527 -11.864 -8.430 1.00 87.81 405 SER A N 1
ATOM 2951 C CA . SER A 1 405 ? 1.475 -11.538 -9.509 1.00 87.81 405 SER A CA 1
ATOM 2952 C C . SER A 1 405 ? 1.806 -10.042 -9.646 1.00 87.81 405 SER A C 1
ATOM 2954 O O . SER A 1 405 ? 2.213 -9.593 -10.721 1.00 87.81 405 SER A O 1
ATOM 2956 N N . SER A 1 406 ? 1.681 -9.279 -8.564 1.00 92.25 406 SER A N 1
ATOM 2957 C CA . SER A 1 406 ? 1.956 -7.842 -8.516 1.00 92.25 406 SER A CA 1
ATOM 2958 C C . SER A 1 406 ? 3.419 -7.531 -8.180 1.00 92.25 406 SER A C 1
ATOM 2960 O O . SER A 1 406 ? 4.167 -8.393 -7.705 1.00 92.25 406 SER A O 1
ATOM 2962 N N . SER A 1 407 ? 3.823 -6.282 -8.429 1.00 93.38 407 SER A N 1
ATOM 2963 C CA . SER A 1 407 ? 5.133 -5.751 -8.044 1.00 93.38 407 SER A CA 1
ATOM 2964 C C . SER A 1 407 ? 5.030 -4.409 -7.335 1.00 93.38 407 SER A C 1
ATOM 2966 O O . SER A 1 407 ? 4.163 -3.602 -7.642 1.00 93.38 407 SER A O 1
ATOM 2968 N N . ALA A 1 408 ? 5.898 -4.147 -6.361 1.00 94.69 408 ALA A N 1
ATOM 2969 C CA . ALA A 1 408 ? 5.941 -2.833 -5.724 1.00 94.69 408 ALA A CA 1
ATOM 2970 C C . ALA A 1 408 ? 6.746 -1.862 -6.596 1.00 94.69 408 ALA A C 1
ATOM 2972 O O . ALA A 1 408 ? 6.232 -0.827 -7.018 1.00 94.69 408 ALA A O 1
ATOM 2973 N N . ILE A 1 409 ? 7.973 -2.251 -6.944 1.00 95.62 409 ILE A N 1
ATOM 2974 C CA . ILE A 1 409 ? 8.873 -1.513 -7.827 1.00 95.62 409 ILE A CA 1
ATOM 2975 C C . ILE A 1 409 ? 9.161 -2.386 -9.046 1.00 95.62 409 ILE A C 1
ATOM 2977 O O . ILE A 1 409 ? 9.668 -3.499 -8.915 1.00 95.62 409 ILE A O 1
ATOM 2981 N N . TYR A 1 410 ? 8.851 -1.878 -10.235 1.00 93.94 410 TYR A N 1
ATOM 2982 C CA . TYR A 1 410 ? 9.078 -2.580 -11.493 1.00 93.94 410 TYR A CA 1
ATOM 2983 C C . TYR A 1 410 ? 9.920 -1.730 -12.447 1.00 93.94 410 TYR A C 1
ATOM 2985 O O . TYR A 1 410 ? 9.473 -0.698 -12.944 1.00 93.94 410 TYR A O 1
ATOM 2993 N N . VAL A 1 411 ? 11.145 -2.173 -12.723 1.00 92.75 411 VAL A N 1
ATOM 2994 C CA . VAL A 1 411 ? 12.016 -1.600 -13.751 1.00 92.75 411 VAL A CA 1
ATOM 2995 C C . VAL A 1 411 ? 11.836 -2.388 -15.045 1.00 92.75 411 VAL A C 1
ATOM 2997 O O . VAL A 1 411 ? 12.269 -3.535 -15.154 1.00 92.75 411 VAL A O 1
ATOM 3000 N N . ILE A 1 412 ? 11.167 -1.777 -16.018 1.00 86.75 412 ILE A N 1
ATOM 3001 C CA . ILE A 1 412 ? 10.780 -2.410 -17.280 1.00 86.75 412 ILE A CA 1
ATOM 3002 C C . ILE A 1 412 ? 11.805 -2.113 -18.378 1.00 86.75 412 ILE A C 1
ATOM 3004 O O . ILE A 1 412 ? 12.189 -0.958 -18.587 1.00 86.75 412 ILE A O 1
ATOM 3008 N N . ARG A 1 413 ? 12.177 -3.164 -19.123 1.00 75.94 413 ARG A N 1
ATOM 3009 C CA . ARG A 1 413 ? 13.039 -3.196 -20.327 1.00 75.94 413 ARG A CA 1
ATOM 3010 C C . ARG A 1 413 ? 14.480 -2.726 -20.226 1.00 75.94 413 ARG A C 1
ATOM 3012 O O . ARG A 1 413 ? 15.338 -3.358 -20.820 1.00 75.94 413 ARG A O 1
ATOM 3019 N N . SER A 1 414 ? 14.732 -1.603 -19.578 1.00 82.25 414 SER A N 1
ATOM 3020 C CA . SER A 1 414 ? 16.058 -0.989 -19.517 1.00 82.25 414 SER A CA 1
ATOM 3021 C C . SER A 1 414 ? 16.674 -1.219 -18.144 1.00 82.25 414 SER A C 1
ATOM 3023 O O . SER A 1 414 ? 15.949 -1.405 -17.166 1.00 82.25 414 SER A O 1
ATOM 3025 N N . ALA A 1 415 ? 18.001 -1.157 -18.065 1.00 86.69 415 ALA A N 1
ATOM 3026 C CA . ALA A 1 415 ? 18.715 -1.276 -16.800 1.00 86.69 415 ALA A CA 1
ATOM 3027 C C . ALA A 1 415 ? 18.309 -0.179 -15.807 1.00 86.69 415 ALA A C 1
ATOM 3029 O O . ALA A 1 415 ? 18.098 0.976 -16.190 1.00 86.69 415 ALA A O 1
ATOM 3030 N N . LEU A 1 416 ? 18.286 -0.535 -14.522 1.00 95.38 416 LEU A N 1
ATOM 3031 C CA . LEU A 1 416 ? 18.546 0.431 -13.462 1.00 95.38 416 LEU A CA 1
ATOM 3032 C C . LEU A 1 416 ? 20.053 0.722 -13.452 1.00 95.38 416 LEU A C 1
ATOM 3034 O O . LEU A 1 416 ? 20.850 -0.194 -13.236 1.00 95.38 416 LEU A O 1
ATOM 3038 N N . SER A 1 417 ? 20.435 1.976 -13.687 1.00 96.00 417 SER A N 1
ATOM 3039 C CA . SER A 1 417 ? 21.839 2.385 -13.797 1.00 96.00 417 SER A CA 1
ATOM 3040 C C . SER A 1 417 ? 22.227 3.342 -12.673 1.00 96.00 417 SER A C 1
ATOM 3042 O O . SER A 1 417 ? 21.663 4.430 -12.554 1.00 96.00 417 SER A O 1
ATOM 3044 N N . VAL A 1 418 ? 23.216 2.951 -11.871 1.00 97.81 418 VAL A N 1
ATOM 3045 C CA . VAL A 1 418 ? 23.762 3.743 -10.760 1.00 97.81 418 VAL A CA 1
ATOM 3046 C C . VAL A 1 418 ? 25.259 3.918 -10.982 1.00 97.81 418 VAL A C 1
ATOM 3048 O O . VAL A 1 418 ? 26.024 2.956 -10.901 1.00 97.81 418 VAL A O 1
ATOM 3051 N N . LEU A 1 419 ? 25.669 5.133 -11.335 1.00 96.38 419 LEU A N 1
ATOM 3052 C CA . LEU A 1 419 ? 26.998 5.403 -11.878 1.00 96.38 419 LEU A CA 1
ATOM 3053 C C . LEU A 1 419 ? 27.724 6.484 -11.067 1.00 96.38 419 LEU A C 1
ATOM 3055 O O . LEU A 1 419 ? 27.103 7.420 -10.573 1.00 96.38 419 LEU A O 1
ATOM 3059 N N . TRP A 1 420 ? 29.052 6.397 -10.988 1.00 95.69 420 TRP A N 1
ATOM 3060 C CA . TRP A 1 420 ? 29.931 7.468 -10.497 1.00 95.69 420 TRP A CA 1
ATOM 3061 C C . TRP A 1 420 ? 29.518 8.067 -9.139 1.00 95.69 420 TRP A C 1
ATOM 3063 O O . TRP A 1 420 ? 28.943 9.157 -9.084 1.00 95.69 420 TRP A O 1
ATOM 3073 N N . HIS A 1 421 ? 29.865 7.389 -8.042 1.00 95.88 421 HIS A N 1
ATOM 3074 C CA . HIS A 1 421 ? 29.592 7.848 -6.670 1.00 95.88 421 HIS A CA 1
ATOM 3075 C C . HIS A 1 421 ? 28.102 8.110 -6.397 1.00 95.88 421 HIS A C 1
ATOM 3077 O O . HIS A 1 421 ? 27.754 9.080 -5.726 1.00 95.88 421 HIS A O 1
ATOM 3083 N N . SER A 1 422 ? 27.214 7.268 -6.934 1.00 97.25 422 SER A N 1
ATOM 3084 C CA . SER A 1 422 ? 25.762 7.410 -6.761 1.00 97.25 422 SER A CA 1
ATOM 3085 C C . SER A 1 422 ? 25.152 6.252 -5.969 1.00 97.25 422 SER A C 1
ATOM 3087 O O . SER A 1 422 ? 25.742 5.172 -5.874 1.00 97.25 422 SER A O 1
ATOM 3089 N N . VAL A 1 423 ? 23.948 6.460 -5.423 1.00 97.06 423 VAL A N 1
ATOM 3090 C CA . VAL A 1 423 ? 23.233 5.452 -4.624 1.00 97.06 423 VAL A CA 1
ATOM 3091 C C . VAL A 1 423 ? 21.769 5.281 -5.037 1.00 97.06 423 VAL A C 1
ATOM 3093 O O . VAL A 1 423 ? 21.031 6.253 -5.177 1.00 97.06 423 VAL A O 1
ATOM 3096 N N . PHE A 1 424 ? 21.321 4.033 -5.189 1.00 97.75 424 PHE A N 1
ATOM 3097 C CA . PHE A 1 424 ? 19.895 3.687 -5.221 1.00 97.75 424 PHE A CA 1
ATOM 3098 C C . PHE A 1 424 ? 19.547 2.903 -3.957 1.00 97.75 424 PHE A C 1
ATOM 3100 O O . PHE A 1 424 ? 20.148 1.859 -3.702 1.00 97.75 424 PHE A O 1
ATOM 3107 N N . ALA A 1 425 ? 18.597 3.383 -3.159 1.00 96.56 425 ALA A N 1
ATOM 3108 C CA . ALA A 1 425 ? 18.305 2.804 -1.854 1.00 96.56 425 ALA A CA 1
ATOM 3109 C C . ALA A 1 425 ? 16.811 2.514 -1.653 1.00 96.56 425 ALA A C 1
ATOM 3111 O O . ALA A 1 425 ? 15.961 3.343 -1.964 1.00 96.56 425 ALA A O 1
ATOM 3112 N N . VAL A 1 426 ? 16.496 1.348 -1.089 1.00 96.62 426 VAL A N 1
ATOM 3113 C CA . VAL A 1 426 ? 15.153 0.947 -0.641 1.00 96.62 426 VAL A CA 1
ATOM 3114 C C . VAL A 1 426 ? 15.265 0.560 0.827 1.00 96.62 426 VAL A C 1
ATOM 3116 O O . VAL A 1 426 ? 15.749 -0.525 1.156 1.00 96.62 426 VAL A O 1
ATOM 3119 N N . VAL A 1 427 ? 14.886 1.478 1.714 1.00 91.06 427 VAL A N 1
ATOM 3120 C CA . VAL A 1 427 ? 15.222 1.412 3.138 1.00 91.06 427 VAL A CA 1
ATOM 3121 C C . VAL A 1 427 ? 13.985 1.561 4.020 1.00 91.06 427 VAL A C 1
ATOM 3123 O O . VAL A 1 427 ? 13.215 2.496 3.848 1.00 91.06 427 VAL A O 1
ATOM 3126 N N . GLY A 1 428 ? 13.777 0.661 4.981 1.00 86.81 428 GLY A N 1
ATOM 3127 C CA . GLY A 1 428 ? 12.724 0.837 5.991 1.00 86.81 428 GLY A CA 1
ATOM 3128 C C . GLY A 1 428 ? 11.295 0.885 5.436 1.00 86.81 428 GLY A C 1
ATOM 3129 O O . GLY A 1 428 ? 10.452 1.561 6.013 1.00 86.81 428 GLY A O 1
ATOM 3130 N N . ASN A 1 429 ? 11.018 0.248 4.293 1.00 93.12 429 ASN A N 1
ATOM 3131 C CA . ASN A 1 429 ? 9.676 0.210 3.705 1.00 93.12 429 ASN A CA 1
ATOM 3132 C C . ASN A 1 429 ? 8.903 -1.030 4.175 1.00 93.12 429 ASN A C 1
ATOM 3134 O O . ASN A 1 429 ? 9.491 -2.086 4.430 1.00 93.12 429 ASN A O 1
ATOM 3138 N N . THR A 1 430 ? 7.576 -0.919 4.195 1.00 90.25 430 THR A N 1
ATOM 3139 C CA . THR A 1 430 ? 6.665 -2.013 4.548 1.00 90.25 430 THR A CA 1
ATOM 3140 C C . THR A 1 430 ? 5.921 -2.512 3.313 1.00 90.25 430 THR A C 1
ATOM 3142 O O . THR A 1 430 ? 5.336 -1.730 2.562 1.00 90.25 430 THR A O 1
ATOM 3145 N N . PHE A 1 431 ? 5.909 -3.829 3.110 1.00 91.56 431 PHE A N 1
ATOM 3146 C CA . PHE A 1 431 ? 5.272 -4.488 1.972 1.00 91.56 431 PHE A CA 1
ATOM 3147 C C . PHE A 1 431 ? 4.133 -5.418 2.429 1.00 91.56 431 PHE A C 1
ATOM 3149 O O . PHE A 1 431 ? 4.333 -6.400 3.155 1.00 91.56 431 PHE A O 1
ATOM 3156 N N . HIS A 1 432 ? 2.927 -5.129 1.944 1.00 88.88 432 HIS A N 1
ATOM 3157 C CA . HIS A 1 432 ? 1.691 -5.894 2.115 1.00 88.88 432 HIS A CA 1
ATOM 3158 C C . HIS A 1 432 ? 1.205 -6.409 0.751 1.00 88.88 432 HIS A C 1
ATOM 3160 O O . HIS A 1 432 ? 0.186 -5.970 0.215 1.00 88.88 432 HIS A O 1
ATOM 3166 N N . MET A 1 433 ? 1.959 -7.329 0.152 1.00 87.25 433 MET A N 1
ATOM 3167 C CA . MET A 1 433 ? 1.658 -7.852 -1.183 1.00 87.25 433 MET A CA 1
ATOM 3168 C C . MET A 1 433 ? 0.816 -9.125 -1.095 1.00 87.25 433 MET A C 1
ATOM 3170 O O . MET A 1 433 ? 1.176 -10.071 -0.397 1.00 87.25 433 MET A O 1
ATOM 3174 N N . ALA A 1 434 ? -0.318 -9.158 -1.791 1.00 79.94 434 ALA A N 1
ATOM 3175 C CA . ALA A 1 434 ? -1.155 -10.345 -1.893 1.00 79.94 434 ALA A CA 1
ATOM 3176 C C . ALA A 1 434 ? -0.632 -11.329 -2.943 1.00 79.94 434 ALA A C 1
ATOM 3178 O O . ALA A 1 434 ? -0.064 -10.942 -3.966 1.00 79.94 434 ALA A O 1
ATOM 3179 N N . GLY A 1 435 ? -0.907 -12.611 -2.700 1.00 68.56 435 GLY A N 1
ATOM 3180 C CA . GLY A 1 435 ? -0.563 -13.714 -3.588 1.00 68.56 435 GLY A CA 1
ATOM 3181 C C . GLY A 1 435 ? 0.914 -14.096 -3.506 1.00 68.56 435 GLY A C 1
ATOM 3182 O O . GLY A 1 435 ? 1.799 -13.283 -3.765 1.00 68.56 435 GLY A O 1
ATOM 3183 N N . GLY A 1 436 ? 1.176 -15.376 -3.230 1.00 76.88 436 GLY A N 1
ATOM 3184 C CA . GLY A 1 436 ? 2.532 -15.930 -3.172 1.00 76.88 436 GLY A CA 1
ATOM 3185 C C . GLY A 1 436 ? 3.323 -15.833 -4.485 1.00 76.88 436 GLY A C 1
ATOM 3186 O O . GLY A 1 436 ? 4.506 -16.148 -4.484 1.00 76.88 436 GLY A O 1
ATOM 3187 N N . ASP A 1 437 ? 2.703 -15.380 -5.581 1.00 86.06 437 ASP A N 1
ATOM 3188 C CA . ASP A 1 437 ? 3.318 -15.178 -6.901 1.00 86.06 437 ASP A CA 1
ATOM 3189 C C . ASP A 1 437 ? 3.834 -13.747 -7.151 1.00 86.06 437 ASP A C 1
ATOM 3191 O O . ASP A 1 437 ? 4.347 -13.443 -8.233 1.00 86.06 437 ASP A O 1
ATOM 3195 N N . SER A 1 438 ? 3.682 -12.850 -6.178 1.00 91.19 438 SER A N 1
ATOM 3196 C CA . SER A 1 438 ? 4.092 -11.446 -6.291 1.00 91.19 438 SER A CA 1
ATOM 3197 C C . SER A 1 438 ? 5.605 -11.271 -6.110 1.00 91.19 438 SER A C 1
ATOM 3199 O O . SER A 1 438 ? 6.266 -12.078 -5.459 1.00 91.19 438 SER A O 1
ATOM 3201 N N . THR A 1 439 ? 6.182 -10.238 -6.724 1.00 92.94 439 THR A N 1
ATOM 3202 C CA . THR A 1 439 ? 7.627 -9.939 -6.686 1.00 92.94 439 THR A CA 1
ATOM 3203 C C . THR A 1 439 ? 7.838 -8.483 -6.310 1.00 92.94 439 THR A C 1
ATOM 3205 O O . THR A 1 439 ? 7.411 -7.622 -7.072 1.00 92.94 439 THR A O 1
ATOM 3208 N N . LEU A 1 440 ? 8.479 -8.187 -5.173 1.00 94.12 440 LEU A N 1
ATOM 3209 C CA . LEU A 1 440 ? 8.538 -6.807 -4.659 1.00 94.12 440 LEU A CA 1
ATOM 3210 C C . LEU A 1 440 ? 9.307 -5.878 -5.597 1.00 94.12 440 LEU A C 1
ATOM 3212 O O . LEU A 1 440 ? 8.756 -4.868 -6.034 1.00 94.12 440 LEU A O 1
ATOM 3216 N N . ILE A 1 441 ? 10.549 -6.242 -5.917 1.00 95.69 441 ILE A N 1
ATOM 3217 C CA . ILE A 1 441 ? 11.435 -5.498 -6.811 1.00 95.69 441 ILE A CA 1
ATOM 3218 C C . ILE A 1 441 ? 11.699 -6.360 -8.043 1.00 95.69 441 ILE A C 1
ATOM 3220 O O . ILE A 1 441 ? 12.425 -7.353 -7.988 1.00 95.69 441 ILE A O 1
ATOM 3224 N N . TYR A 1 442 ? 11.098 -5.975 -9.162 1.00 94.75 442 TYR A N 1
ATOM 3225 C CA . TYR A 1 442 ? 11.260 -6.651 -10.442 1.00 94.75 442 TYR A CA 1
ATOM 3226 C C . TYR A 1 442 ? 12.162 -5.810 -11.343 1.00 94.75 442 TYR A C 1
ATOM 3228 O O . TYR A 1 442 ? 11.770 -4.726 -11.767 1.00 94.75 442 TYR A O 1
ATOM 3236 N N . LEU A 1 443 ? 13.357 -6.300 -11.663 1.00 95.31 443 LEU A N 1
ATOM 3237 C CA . LEU A 1 443 ? 14.270 -5.665 -12.612 1.00 95.31 443 LEU A CA 1
ATOM 3238 C C . LEU A 1 443 ? 14.329 -6.512 -13.878 1.00 95.31 443 LEU A C 1
ATOM 3240 O O . LEU A 1 443 ? 14.969 -7.560 -13.914 1.00 95.31 443 LEU A O 1
ATOM 3244 N N . GLU A 1 444 ? 13.637 -6.059 -14.918 1.00 90.88 444 GLU A N 1
ATOM 3245 C CA . GLU A 1 444 ? 13.554 -6.788 -16.178 1.00 90.88 444 GLU A CA 1
ATOM 3246 C C . GLU A 1 444 ? 14.882 -6.704 -16.922 1.00 90.88 444 GLU A C 1
ATOM 3248 O O . GLU A 1 444 ? 15.630 -7.670 -16.935 1.00 90.88 444 GLU A O 1
ATOM 3253 N N . GLY A 1 445 ? 15.236 -5.549 -17.483 1.00 84.88 445 GLY A N 1
ATOM 3254 C CA . GLY A 1 445 ? 16.274 -5.493 -18.514 1.00 84.88 445 GLY A CA 1
ATOM 3255 C C . GLY A 1 445 ? 15.789 -6.123 -19.826 1.00 84.88 445 GLY A C 1
ATOM 3256 O O . GLY A 1 445 ? 14.586 -6.237 -20.069 1.00 84.88 445 GLY A O 1
ATOM 3257 N N . SER A 1 446 ? 16.715 -6.520 -20.693 1.00 81.81 446 SER A N 1
ATOM 3258 C CA . SER A 1 446 ? 16.406 -7.153 -21.978 1.00 81.81 446 SER A CA 1
ATOM 3259 C C . SER A 1 446 ? 17.591 -7.987 -22.466 1.00 81.81 446 SER A C 1
ATOM 3261 O O . SER A 1 446 ? 18.665 -7.968 -21.871 1.00 81.81 446 SER A O 1
ATOM 3263 N N . SER A 1 447 ? 17.451 -8.674 -23.601 1.00 74.19 447 SER A N 1
ATOM 3264 C CA . SER A 1 447 ? 18.589 -9.352 -24.239 1.00 74.19 447 SER A CA 1
ATOM 3265 C C . SER A 1 447 ? 19.716 -8.398 -24.656 1.00 74.19 447 SER A C 1
ATOM 3267 O O . SER A 1 447 ? 20.824 -8.849 -24.929 1.00 74.19 447 SER A O 1
ATOM 3269 N N . GLN A 1 448 ? 19.436 -7.094 -24.727 1.00 71.56 448 GLN A N 1
ATOM 3270 C CA . GLN A 1 448 ? 20.376 -6.050 -25.136 1.00 71.56 448 GLN A CA 1
ATOM 3271 C C . GLN A 1 448 ? 20.800 -5.142 -23.973 1.00 71.56 448 GLN A C 1
ATOM 3273 O O . GLN A 1 448 ? 21.709 -4.331 -24.123 1.00 71.56 448 GLN A O 1
ATOM 3278 N N . SER A 1 449 ? 20.164 -5.259 -22.806 1.00 78.62 449 SER A N 1
ATOM 3279 C CA . SER A 1 449 ? 20.424 -4.387 -21.664 1.00 78.62 449 SER A CA 1
ATOM 3280 C C . SER A 1 449 ? 20.428 -5.165 -20.359 1.00 78.62 449 SER A C 1
ATOM 3282 O O . SER A 1 449 ? 19.559 -6.001 -20.118 1.00 78.62 449 SER A O 1
ATOM 3284 N N . PHE A 1 450 ? 21.347 -4.819 -19.464 1.00 90.19 450 PHE A N 1
ATOM 3285 C CA . PHE A 1 450 ? 21.367 -5.373 -18.114 1.00 90.19 450 PHE A CA 1
ATOM 3286 C C . PHE A 1 450 ? 20.038 -5.126 -17.381 1.00 90.19 450 PHE A C 1
ATOM 3288 O O . PHE A 1 450 ? 19.335 -4.157 -17.668 1.00 90.19 450 PHE A O 1
ATOM 3295 N N . SER A 1 451 ? 19.696 -5.969 -16.409 1.00 94.38 451 SER A N 1
ATOM 3296 C CA . SER A 1 451 ? 18.657 -5.636 -15.423 1.00 94.38 451 SER A CA 1
ATOM 3297 C C . SER A 1 451 ? 19.154 -4.553 -14.466 1.00 94.38 451 SER A C 1
ATOM 3299 O O . SER A 1 451 ? 18.407 -3.653 -14.085 1.00 94.38 451 SER A O 1
ATOM 3301 N N . LEU A 1 452 ? 20.438 -4.631 -14.105 1.00 96.44 452 LEU A N 1
ATOM 3302 C CA . LEU A 1 452 ? 21.095 -3.743 -13.155 1.00 96.44 452 LEU A CA 1
ATOM 3303 C C . LEU A 1 452 ? 22.532 -3.443 -13.595 1.00 96.44 452 LEU A C 1
ATOM 3305 O O . LEU A 1 452 ? 23.269 -4.363 -13.956 1.00 96.44 452 LEU A O 1
ATOM 3309 N N . SER A 1 453 ? 22.933 -2.174 -13.509 1.00 96.38 453 SER A N 1
ATOM 3310 C CA . SER A 1 453 ? 24.300 -1.708 -13.748 1.00 96.38 453 SER A CA 1
ATOM 3311 C C . SER A 1 453 ? 24.742 -0.755 -12.634 1.00 96.38 453 SER A C 1
ATOM 3313 O O . SER A 1 453 ? 24.275 0.380 -12.570 1.00 96.38 453 SER A O 1
ATOM 3315 N N . VAL A 1 454 ? 25.658 -1.198 -11.770 1.00 98.06 454 VAL A N 1
ATOM 3316 C CA . VAL A 1 454 ? 26.234 -0.401 -10.672 1.00 98.06 454 VAL A CA 1
ATOM 3317 C C . VAL A 1 454 ? 27.727 -0.235 -10.924 1.00 98.06 454 VAL A C 1
ATOM 3319 O O . VAL A 1 454 ? 28.455 -1.226 -10.962 1.00 98.06 454 VAL A O 1
ATOM 3322 N N . MET A 1 455 ? 28.190 0.994 -11.151 1.00 97.31 455 MET A N 1
ATOM 3323 C CA . MET A 1 455 ? 29.562 1.232 -11.608 1.00 97.31 455 MET A CA 1
ATOM 3324 C C . MET A 1 455 ? 30.230 2.430 -10.935 1.00 97.31 455 MET A C 1
ATOM 3326 O O . MET A 1 455 ? 29.582 3.430 -10.621 1.00 97.31 455 MET A O 1
ATOM 3330 N N . ASN A 1 456 ? 31.559 2.353 -10.834 1.00 96.56 456 ASN A N 1
ATOM 3331 C CA . ASN A 1 456 ? 32.458 3.435 -10.426 1.00 96.56 456 ASN A CA 1
ATOM 3332 C C . ASN A 1 456 ? 32.116 4.000 -9.041 1.00 96.56 456 ASN A C 1
ATOM 3334 O O . ASN A 1 456 ? 31.557 5.093 -8.930 1.00 96.56 456 ASN A O 1
ATOM 3338 N N . ASN A 1 457 ? 32.474 3.249 -7.996 1.00 97.44 457 ASN A N 1
ATOM 3339 C CA . ASN A 1 457 ? 32.254 3.611 -6.593 1.00 97.44 457 ASN A CA 1
ATOM 3340 C C . ASN A 1 457 ? 30.777 3.896 -6.272 1.00 97.44 457 ASN A C 1
ATOM 3342 O O . ASN A 1 457 ? 30.475 4.852 -5.572 1.00 97.44 457 ASN A O 1
ATOM 3346 N N . SER A 1 458 ? 29.845 3.111 -6.812 1.00 98.00 458 SER A N 1
ATOM 3347 C CA . SER A 1 458 ? 28.405 3.313 -6.588 1.00 98.00 458 SER A CA 1
ATOM 3348 C C . SER A 1 458 ? 27.795 2.185 -5.763 1.00 98.00 458 SER A C 1
ATOM 3350 O O . SER A 1 458 ? 28.388 1.108 -5.647 1.00 98.00 458 SER A O 1
ATOM 3352 N N . ALA A 1 459 ? 26.598 2.402 -5.209 1.00 97.81 459 ALA A N 1
ATOM 3353 C CA . ALA A 1 459 ? 25.909 1.367 -4.443 1.00 97.81 459 ALA A CA 1
ATOM 3354 C C . ALA A 1 459 ? 24.410 1.232 -4.738 1.00 97.81 459 ALA A C 1
ATOM 3356 O O . ALA A 1 459 ? 23.700 2.207 -4.980 1.00 97.81 459 ALA A O 1
ATOM 3357 N N . VAL A 1 460 ? 23.915 -0.000 -4.639 1.00 97.81 460 VAL A N 1
ATOM 3358 C CA . VAL A 1 460 ? 22.486 -0.302 -4.478 1.00 97.81 460 VAL A CA 1
ATOM 3359 C C . VAL A 1 460 ? 22.282 -0.890 -3.091 1.00 97.81 460 VAL A C 1
ATOM 3361 O O . VAL A 1 460 ? 22.940 -1.869 -2.749 1.00 97.81 460 VAL A O 1
ATOM 3364 N N . VAL A 1 461 ? 21.383 -0.314 -2.294 1.00 96.38 461 VAL A N 1
ATOM 3365 C CA . VAL A 1 461 ? 21.190 -0.695 -0.886 1.00 96.38 461 VAL A CA 1
ATOM 3366 C C . VAL A 1 461 ? 19.727 -1.019 -0.609 1.00 96.38 461 VAL A C 1
ATOM 3368 O O . VAL A 1 461 ? 18.854 -0.170 -0.741 1.00 96.38 461 VAL A O 1
ATOM 3371 N N . ILE A 1 462 ? 19.450 -2.248 -0.186 1.00 96.19 462 ILE A N 1
ATOM 3372 C CA . ILE A 1 462 ? 18.119 -2.713 0.207 1.00 96.19 462 ILE A CA 1
ATOM 3373 C C . ILE A 1 462 ? 18.194 -3.131 1.669 1.00 96.19 462 ILE A C 1
ATOM 3375 O O . ILE A 1 462 ? 18.747 -4.190 1.984 1.00 96.19 462 ILE A O 1
ATOM 3379 N N . ARG A 1 463 ? 17.688 -2.279 2.567 1.00 91.88 463 ARG A N 1
ATOM 3380 C CA . ARG A 1 463 ? 17.943 -2.411 4.005 1.00 91.88 463 ARG A CA 1
ATOM 3381 C C . ARG A 1 463 ? 16.706 -2.254 4.880 1.00 91.88 463 ARG A C 1
ATOM 3383 O O . ARG A 1 463 ? 15.942 -1.314 4.699 1.00 91.88 463 ARG A O 1
ATOM 3390 N N . GLY A 1 464 ? 16.556 -3.107 5.892 1.00 88.31 464 GLY A N 1
ATOM 3391 C CA . GLY A 1 464 ? 15.588 -2.875 6.973 1.00 88.31 464 GLY A CA 1
ATOM 3392 C C . GLY A 1 464 ? 14.125 -2.878 6.527 1.00 88.31 464 GLY A C 1
ATOM 3393 O O . GLY A 1 464 ? 13.301 -2.232 7.161 1.00 88.31 464 GLY A O 1
ATOM 3394 N N . ASN A 1 465 ? 13.796 -3.523 5.407 1.00 92.38 465 ASN A N 1
ATOM 3395 C CA . ASN A 1 465 ? 12.423 -3.578 4.915 1.00 92.38 465 ASN A CA 1
ATOM 3396 C C . ASN A 1 465 ? 11.655 -4.738 5.562 1.00 92.38 465 ASN A C 1
ATOM 3398 O O . ASN A 1 465 ? 12.231 -5.802 5.799 1.00 92.38 465 ASN A O 1
ATOM 3402 N N . ALA A 1 466 ? 10.351 -4.553 5.774 1.00 89.69 466 ALA A N 1
ATOM 3403 C CA . ALA A 1 466 ? 9.465 -5.552 6.364 1.00 89.69 466 ALA A CA 1
ATOM 3404 C C . ALA A 1 466 ? 8.440 -6.066 5.343 1.00 89.69 466 ALA A C 1
ATOM 3406 O O . ALA A 1 466 ? 7.686 -5.292 4.750 1.00 89.69 466 ALA A O 1
ATOM 3407 N N . VAL A 1 467 ? 8.377 -7.384 5.152 1.00 88.75 467 VAL A N 1
ATOM 3408 C CA . VAL A 1 467 ? 7.439 -8.048 4.237 1.00 88.75 467 VAL A CA 1
ATOM 3409 C C . VAL A 1 467 ? 6.490 -8.924 5.042 1.00 88.75 467 VAL A C 1
ATOM 3411 O O . VAL A 1 467 ? 6.859 -9.974 5.563 1.00 88.75 467 VAL A O 1
ATOM 3414 N N . THR A 1 468 ? 5.240 -8.486 5.135 1.00 83.38 468 THR A N 1
ATOM 3415 C CA . THR A 1 468 ? 4.254 -9.077 6.058 1.00 83.38 468 THR A CA 1
ATOM 3416 C C . THR A 1 468 ? 3.590 -10.355 5.549 1.00 83.38 468 THR A C 1
ATOM 3418 O O . THR A 1 468 ? 3.027 -11.109 6.339 1.00 83.38 468 THR A O 1
ATOM 3421 N N . ARG A 1 469 ? 3.643 -10.612 4.238 1.00 82.94 469 ARG A N 1
ATOM 3422 C CA . ARG A 1 469 ? 3.004 -11.756 3.570 1.00 82.94 469 ARG A CA 1
ATOM 3423 C C . ARG A 1 469 ? 3.997 -12.496 2.668 1.00 82.94 469 ARG A C 1
ATOM 3425 O O . ARG A 1 469 ? 4.931 -11.859 2.182 1.00 82.94 469 ARG A O 1
ATOM 3432 N N . PRO A 1 470 ? 3.804 -13.805 2.414 1.00 83.69 470 PRO A N 1
ATOM 3433 C CA . PRO A 1 470 ? 4.668 -14.561 1.515 1.00 83.69 470 PRO A CA 1
ATOM 3434 C C . PRO A 1 470 ? 4.685 -13.982 0.099 1.00 83.69 470 PRO A C 1
ATOM 3436 O O . PRO A 1 470 ? 3.630 -13.729 -0.484 1.00 83.69 470 PRO A O 1
ATOM 3439 N N . VAL A 1 471 ? 5.880 -13.826 -0.471 1.00 87.62 471 VAL A N 1
ATOM 3440 C CA . VAL A 1 471 ? 6.090 -13.364 -1.854 1.00 87.62 471 VAL A CA 1
ATOM 3441 C C . VAL A 1 471 ? 6.985 -14.331 -2.616 1.00 87.62 471 VAL A C 1
ATOM 3443 O O . VAL A 1 471 ? 7.831 -15.000 -2.023 1.00 87.62 471 VAL A O 1
ATOM 3446 N N . LYS A 1 472 ? 6.814 -14.399 -3.940 1.00 90.69 472 LYS A N 1
ATOM 3447 C CA . LYS A 1 472 ? 7.572 -15.303 -4.815 1.00 90.69 472 LYS A CA 1
ATOM 3448 C C . LYS A 1 472 ? 9.061 -15.015 -4.733 1.00 90.69 472 LYS A C 1
ATOM 3450 O O . LYS A 1 472 ? 9.840 -15.938 -4.513 1.00 90.69 472 LYS A O 1
ATOM 3455 N N . TYR A 1 473 ? 9.384 -13.732 -4.907 1.00 91.88 473 TYR A N 1
ATOM 3456 C CA . TYR A 1 473 ? 10.720 -13.157 -4.857 1.00 91.88 473 TYR A CA 1
ATOM 3457 C C . TYR A 1 473 ? 10.669 -11.808 -4.139 1.00 91.88 473 TYR A C 1
ATOM 3459 O O . TYR A 1 473 ? 9.771 -10.999 -4.392 1.00 91.88 473 TYR A O 1
ATOM 3467 N N . PHE A 1 474 ? 11.647 -11.529 -3.278 1.00 92.69 474 PHE A N 1
ATOM 3468 C CA . PHE A 1 474 ? 11.857 -10.160 -2.810 1.00 92.69 474 PHE A CA 1
ATOM 3469 C C . PHE A 1 474 ? 12.417 -9.337 -3.970 1.00 92.69 474 PHE A C 1
ATOM 3471 O O . PHE A 1 474 ? 11.868 -8.298 -4.332 1.00 92.69 474 PHE A O 1
ATOM 3478 N N . ILE A 1 475 ? 13.483 -9.838 -4.591 1.00 94.69 475 ILE A N 1
ATOM 3479 C CA . ILE A 1 475 ? 14.121 -9.205 -5.737 1.00 94.69 475 ILE A CA 1
ATOM 3480 C C . ILE A 1 475 ? 14.376 -10.218 -6.848 1.00 94.69 475 ILE A C 1
ATOM 3482 O O . ILE A 1 475 ? 14.830 -11.334 -6.594 1.00 94.69 475 ILE A O 1
ATOM 3486 N N . LEU A 1 476 ? 14.064 -9.812 -8.078 1.00 95.25 476 LEU A N 1
ATOM 3487 C CA . LEU A 1 476 ? 14.272 -10.603 -9.286 1.00 95.25 476 LEU A CA 1
ATOM 3488 C C . LEU A 1 476 ? 15.031 -9.785 -10.334 1.00 95.25 476 LEU A C 1
ATOM 3490 O O . LEU A 1 476 ? 14.562 -8.722 -10.742 1.00 95.25 476 LEU A O 1
ATOM 3494 N N . PHE A 1 477 ? 16.155 -10.319 -10.810 1.00 95.12 477 PHE A N 1
ATOM 3495 C CA . PHE A 1 477 ? 16.853 -9.862 -12.011 1.00 95.12 477 PHE A CA 1
ATOM 3496 C C . PHE A 1 477 ? 16.526 -10.815 -13.158 1.00 95.12 477 PHE A C 1
ATOM 3498 O O . PHE A 1 477 ? 16.939 -11.977 -13.125 1.00 95.12 477 PHE A O 1
ATOM 3505 N N . LEU A 1 478 ? 15.767 -10.345 -14.152 1.00 93.56 478 LEU A N 1
ATOM 3506 C CA . LEU A 1 478 ? 15.345 -11.194 -15.270 1.00 93.56 478 LEU A CA 1
ATOM 3507 C C . LEU A 1 478 ? 16.471 -11.436 -16.291 1.00 93.56 478 LEU A C 1
ATOM 3509 O O . LEU A 1 478 ? 16.472 -12.458 -16.972 1.00 93.56 478 LEU A O 1
ATOM 3513 N N . TRP A 1 479 ? 17.421 -10.516 -16.395 1.00 93.19 479 TRP A N 1
ATOM 3514 C CA . TRP A 1 479 ? 18.559 -10.532 -17.307 1.00 93.19 479 TRP A CA 1
ATOM 3515 C C . TRP A 1 479 ? 19.861 -10.281 -16.532 1.00 93.19 479 TRP A C 1
ATOM 3517 O O . TRP A 1 479 ? 19.896 -10.252 -15.302 1.00 93.19 479 TRP A O 1
ATOM 3527 N N . THR A 1 480 ? 20.971 -10.180 -17.259 1.00 92.88 480 THR A N 1
ATOM 3528 C CA . THR A 1 480 ? 22.318 -10.045 -16.695 1.00 92.88 480 THR A CA 1
ATOM 3529 C C . THR A 1 480 ? 22.413 -8.831 -15.764 1.00 92.88 480 THR A C 1
ATOM 3531 O O . THR A 1 480 ? 21.908 -7.755 -16.088 1.00 92.88 480 THR A O 1
ATOM 3534 N N . SER A 1 481 ? 23.107 -8.972 -14.635 1.00 95.19 481 SER A N 1
ATOM 3535 C CA . SER A 1 481 ? 23.443 -7.857 -13.734 1.00 95.19 481 SER A CA 1
ATOM 3536 C C . SER A 1 481 ? 24.948 -7.583 -13.739 1.00 95.19 481 SER A C 1
ATOM 3538 O O . SER A 1 481 ? 25.750 -8.492 -13.966 1.00 95.19 481 SER A O 1
ATOM 3540 N N . ARG A 1 482 ? 25.341 -6.320 -13.531 1.00 96.06 482 ARG A N 1
ATOM 3541 C CA . ARG A 1 482 ? 26.742 -5.880 -13.522 1.00 96.06 482 ARG A CA 1
ATOM 3542 C C . ARG A 1 482 ? 27.023 -4.958 -12.337 1.00 96.06 482 ARG A C 1
ATOM 3544 O O . ARG A 1 482 ? 26.375 -3.924 -12.196 1.00 96.06 482 ARG A O 1
ATOM 3551 N N . VAL A 1 483 ? 28.012 -5.322 -11.527 1.00 97.94 483 VAL A N 1
ATOM 3552 C CA . VAL A 1 483 ? 28.550 -4.533 -10.411 1.00 97.94 483 VAL A CA 1
ATOM 3553 C C . VAL A 1 483 ? 30.054 -4.405 -10.626 1.00 97.94 483 VAL A C 1
ATOM 3555 O O . VAL A 1 483 ? 30.756 -5.413 -10.671 1.00 97.94 483 VAL A O 1
ATOM 3558 N N . GLU A 1 484 ? 30.555 -3.190 -10.830 1.00 96.75 484 GLU A N 1
ATOM 3559 C CA . GLU A 1 484 ? 31.924 -2.996 -11.314 1.00 96.75 484 GLU A CA 1
ATOM 3560 C C . GLU A 1 484 ? 32.642 -1.784 -10.714 1.00 96.75 484 GLU A C 1
ATOM 3562 O O . GLU A 1 484 ? 32.021 -0.771 -10.381 1.00 96.75 484 GLU A O 1
ATOM 3567 N N . SER A 1 485 ? 33.976 -1.870 -10.647 1.00 96.81 485 SER A N 1
ATOM 3568 C CA . SER A 1 485 ? 34.876 -0.782 -10.250 1.00 96.81 485 SER A CA 1
ATOM 3569 C C . SER A 1 485 ? 34.581 -0.269 -8.843 1.00 96.81 485 SER A C 1
ATOM 3571 O O . SER A 1 485 ? 34.087 0.848 -8.676 1.00 96.81 485 SER A O 1
ATOM 3573 N N . ARG A 1 486 ? 34.891 -1.098 -7.837 1.00 97.31 486 ARG A N 1
ATOM 3574 C CA . ARG A 1 486 ? 34.687 -0.799 -6.407 1.00 97.31 486 ARG A CA 1
ATOM 3575 C C . ARG A 1 486 ? 33.243 -0.413 -6.059 1.00 97.31 486 ARG A C 1
ATOM 3577 O O . ARG A 1 486 ? 33.008 0.436 -5.203 1.00 97.31 486 ARG A O 1
ATOM 3584 N N . SER A 1 487 ? 32.273 -1.040 -6.721 1.00 98.12 487 SER A N 1
ATOM 3585 C CA . SER A 1 487 ? 30.845 -0.814 -6.469 1.00 98.12 487 SER A CA 1
ATOM 3586 C C . SER A 1 487 ? 30.239 -1.930 -5.622 1.00 98.12 487 SER A C 1
ATOM 3588 O O . SER A 1 487 ? 30.783 -3.034 -5.559 1.00 98.12 487 SER A O 1
ATOM 3590 N N . ALA A 1 488 ? 29.095 -1.661 -4.991 1.00 97.62 488 ALA A N 1
ATOM 3591 C CA . ALA A 1 488 ? 28.453 -2.607 -4.081 1.00 97.62 488 ALA A CA 1
ATOM 3592 C C . ALA A 1 488 ? 26.945 -2.781 -4.327 1.00 97.62 488 ALA A C 1
ATOM 3594 O O . ALA A 1 488 ? 26.225 -1.829 -4.622 1.00 97.62 488 ALA A O 1
ATOM 3595 N N . VAL A 1 489 ? 26.445 -4.001 -4.141 1.00 97.50 489 VAL A N 1
ATOM 3596 C CA . VAL A 1 489 ? 25.014 -4.292 -3.975 1.00 97.50 489 VAL A CA 1
ATOM 3597 C C . VAL A 1 489 ? 24.827 -4.916 -2.599 1.00 97.50 489 VAL A C 1
ATOM 3599 O O . VAL A 1 489 ? 25.408 -5.960 -2.312 1.00 97.50 489 VAL A O 1
ATOM 3602 N N . VAL A 1 490 ? 24.029 -4.273 -1.751 1.00 95.81 490 VAL A N 1
ATOM 3603 C CA . VAL A 1 490 ? 23.841 -4.647 -0.347 1.00 95.81 490 VAL A CA 1
ATOM 3604 C C . VAL A 1 490 ? 22.381 -4.985 -0.097 1.00 95.81 490 VAL A C 1
ATOM 3606 O O . VAL A 1 490 ? 21.494 -4.167 -0.331 1.00 95.81 490 VAL A O 1
ATOM 3609 N N . PHE A 1 491 ? 22.139 -6.182 0.422 1.00 95.44 491 PHE A N 1
ATOM 3610 C CA . PHE A 1 491 ? 20.829 -6.669 0.829 1.00 95.44 491 PHE A CA 1
ATOM 3611 C C . PHE A 1 491 ? 20.887 -7.066 2.306 1.00 95.44 491 PHE A C 1
ATOM 3613 O O . PHE A 1 491 ? 21.368 -8.151 2.650 1.00 95.44 491 PHE A O 1
ATOM 3620 N N . HIS A 1 492 ? 20.460 -6.157 3.186 1.00 92.25 492 HIS A N 1
ATOM 3621 C CA . HIS A 1 492 ? 20.791 -6.233 4.605 1.00 92.25 492 HIS A CA 1
ATOM 3622 C C . HIS A 1 492 ? 19.609 -6.044 5.563 1.00 92.25 492 HIS A C 1
ATOM 3624 O O . HIS A 1 492 ? 18.861 -5.078 5.454 1.00 92.25 492 HIS A O 1
ATOM 3630 N N . GLY A 1 493 ? 19.476 -6.911 6.568 1.00 90.25 493 GLY A N 1
ATOM 3631 C CA . GLY A 1 493 ? 18.556 -6.659 7.684 1.00 90.25 493 GLY A CA 1
ATOM 3632 C C . GLY A 1 493 ? 17.074 -6.640 7.297 1.00 90.25 493 GLY A C 1
ATOM 3633 O O . GLY A 1 493 ? 16.298 -5.936 7.933 1.00 90.25 493 GLY A O 1
ATOM 3634 N N . ASN A 1 494 ? 16.675 -7.328 6.225 1.00 92.25 494 ASN A N 1
ATOM 3635 C CA . ASN A 1 494 ? 15.276 -7.374 5.796 1.00 92.25 494 ASN A CA 1
ATOM 3636 C C . ASN A 1 494 ? 14.532 -8.521 6.505 1.00 92.25 494 ASN A C 1
ATOM 3638 O O . ASN A 1 494 ? 15.071 -9.624 6.622 1.00 92.25 494 ASN A O 1
ATOM 3642 N N . ASP A 1 495 ? 13.293 -8.272 6.935 1.00 88.94 495 ASP A N 1
ATOM 3643 C CA . ASP A 1 495 ? 12.385 -9.268 7.526 1.00 88.94 495 ASP A CA 1
ATOM 3644 C C . ASP A 1 495 ? 11.329 -9.674 6.499 1.00 88.94 495 ASP A C 1
ATOM 3646 O O . ASP A 1 495 ? 10.684 -8.823 5.880 1.00 88.94 495 ASP A O 1
ATOM 3650 N N . MET A 1 496 ? 11.160 -10.975 6.282 1.00 83.88 496 MET A N 1
ATOM 3651 C CA . MET A 1 496 ? 10.293 -11.472 5.226 1.00 83.88 496 MET A CA 1
ATOM 3652 C C . MET A 1 496 ? 9.700 -12.852 5.472 1.00 83.88 496 MET A C 1
ATOM 3654 O O . MET A 1 496 ? 10.215 -13.685 6.217 1.00 83.88 496 MET A O 1
ATOM 3658 N N . GLN A 1 497 ? 8.632 -13.117 4.728 1.00 78.69 497 GLN A N 1
ATOM 3659 C CA . GLN A 1 497 ? 8.002 -14.421 4.571 1.00 78.69 497 GLN A CA 1
ATOM 3660 C C . GLN A 1 497 ? 8.426 -14.996 3.205 1.00 78.69 497 GLN A C 1
ATOM 3662 O O . GLN A 1 497 ? 7.987 -14.507 2.162 1.00 78.69 497 GLN A O 1
ATOM 3667 N N . GLY A 1 498 ? 9.328 -15.981 3.183 1.00 67.31 498 GLY A N 1
ATOM 3668 C CA . GLY A 1 498 ? 9.803 -16.597 1.939 1.00 67.31 498 GLY A CA 1
ATOM 3669 C C . GLY A 1 498 ? 8.771 -17.543 1.314 1.00 67.31 498 GLY A C 1
ATOM 3670 O O . GLY A 1 498 ? 8.045 -18.225 2.035 1.00 67.31 498 GLY A O 1
ATOM 3671 N N . ASN A 1 499 ? 8.710 -17.601 -0.025 1.00 77.19 499 ASN A N 1
ATOM 3672 C CA . ASN A 1 499 ? 7.949 -18.623 -0.765 1.00 77.19 499 ASN A CA 1
ATOM 3673 C C . ASN A 1 499 ? 8.859 -19.469 -1.673 1.00 77.19 499 ASN A C 1
ATOM 3675 O O . ASN A 1 499 ? 9.107 -20.634 -1.378 1.00 77.19 499 ASN A O 1
ATOM 3679 N N . LEU A 1 500 ? 9.378 -18.895 -2.767 1.00 82.44 500 LEU A N 1
ATOM 3680 C CA . LEU A 1 500 ? 10.216 -19.611 -3.742 1.00 82.44 500 LEU A CA 1
ATOM 3681 C C . LEU A 1 500 ? 11.701 -19.314 -3.531 1.00 82.44 500 LEU A C 1
ATOM 3683 O O . LEU A 1 500 ? 12.455 -20.219 -3.183 1.00 82.44 500 LEU A O 1
ATOM 3687 N N . ALA A 1 501 ? 12.092 -18.044 -3.657 1.00 86.81 501 ALA A N 1
ATOM 3688 C CA . ALA A 1 501 ? 13.422 -17.556 -3.300 1.00 86.81 501 ALA A CA 1
ATOM 3689 C C . ALA A 1 501 ? 13.353 -16.107 -2.809 1.00 86.81 501 ALA A C 1
ATOM 3691 O O . ALA A 1 501 ? 12.373 -15.415 -3.063 1.00 86.81 501 ALA A O 1
ATOM 3692 N N . VAL A 1 502 ? 14.385 -15.615 -2.126 1.00 90.25 502 VAL A N 1
ATOM 3693 C CA . VAL A 1 502 ? 14.439 -14.205 -1.702 1.00 90.25 502 VAL A CA 1
ATOM 3694 C C . VAL A 1 502 ? 15.090 -13.355 -2.785 1.00 90.25 502 VAL A C 1
ATOM 3696 O O . VAL A 1 502 ? 14.483 -12.403 -3.280 1.00 90.25 502 VAL A O 1
ATOM 3699 N N . PHE A 1 503 ? 16.306 -13.731 -3.170 1.00 93.31 503 PHE A N 1
ATOM 3700 C CA . PHE A 1 503 ? 17.112 -13.056 -4.176 1.00 93.31 503 PHE A CA 1
ATOM 3701 C C . PHE A 1 503 ? 17.268 -13.974 -5.382 1.00 93.31 503 PHE A C 1
ATOM 3703 O O . PHE A 1 503 ? 17.857 -15.046 -5.261 1.00 93.31 503 PHE A O 1
ATOM 3710 N N . TYR A 1 504 ? 16.748 -13.574 -6.541 1.00 95.38 504 TYR A N 1
ATOM 3711 C CA . TYR A 1 504 ? 16.774 -14.415 -7.735 1.00 95.38 504 TYR A CA 1
ATOM 3712 C C . TYR A 1 504 ? 17.381 -13.674 -8.928 1.00 95.38 504 TYR A C 1
ATOM 3714 O O . TYR A 1 504 ? 16.913 -12.604 -9.307 1.00 95.38 504 TYR A O 1
ATOM 3722 N N . SER A 1 505 ? 18.386 -14.272 -9.565 1.00 95.44 505 SER A N 1
ATOM 3723 C CA . SER A 1 505 ? 18.914 -13.852 -10.867 1.00 95.44 505 SER A CA 1
ATOM 3724 C C . SER A 1 505 ? 18.739 -14.989 -11.869 1.00 95.44 505 SER A C 1
ATOM 3726 O O . SER A 1 505 ? 19.224 -16.095 -11.631 1.00 95.44 505 SER A O 1
ATOM 3728 N N . THR A 1 506 ? 18.036 -14.746 -12.978 1.00 93.56 506 THR A N 1
ATOM 3729 C CA . THR A 1 506 ? 17.842 -15.742 -14.054 1.00 93.56 506 THR A CA 1
ATOM 3730 C C . THR A 1 506 ? 18.982 -15.770 -15.070 1.00 93.56 506 THR A C 1
ATOM 3732 O O . THR A 1 506 ? 19.078 -16.733 -15.832 1.00 93.56 506 THR A O 1
ATOM 3735 N N . PHE A 1 507 ? 19.837 -14.743 -15.085 1.00 92.38 507 PHE A N 1
ATOM 3736 C CA . PHE A 1 507 ? 21.049 -14.679 -15.907 1.00 92.38 507 PHE A CA 1
ATOM 3737 C C . PHE A 1 507 ? 22.291 -14.353 -15.072 1.00 92.38 507 PHE A C 1
ATOM 3739 O O . PHE A 1 507 ? 22.217 -14.102 -13.866 1.00 92.38 507 PHE A O 1
ATOM 3746 N N . ALA A 1 508 ? 23.447 -14.357 -15.742 1.00 92.06 508 ALA A N 1
ATOM 3747 C CA . ALA A 1 508 ? 24.744 -14.179 -15.112 1.00 92.06 508 ALA A CA 1
ATOM 3748 C C . ALA A 1 508 ? 24.815 -12.903 -14.253 1.00 92.06 508 ALA A C 1
ATOM 3750 O O . ALA A 1 508 ? 24.438 -11.810 -14.690 1.00 92.06 508 ALA A O 1
ATOM 3751 N N . ALA A 1 509 ? 25.342 -13.053 -13.039 1.00 94.94 509 ALA A N 1
ATOM 3752 C CA . ALA A 1 509 ? 25.693 -11.939 -12.169 1.00 94.94 509 ALA A CA 1
ATOM 3753 C C . ALA A 1 509 ? 27.190 -11.641 -12.310 1.00 94.94 509 ALA A C 1
ATOM 3755 O O . ALA A 1 509 ? 28.025 -12.463 -11.937 1.00 94.94 509 ALA A O 1
ATOM 3756 N N . ASN A 1 510 ? 27.526 -10.481 -12.874 1.00 95.81 510 ASN A N 1
ATOM 3757 C CA . ASN A 1 510 ? 28.902 -10.057 -13.117 1.00 95.81 510 ASN A CA 1
ATOM 3758 C C . ASN A 1 510 ? 29.363 -9.104 -12.013 1.00 95.81 510 ASN A C 1
ATOM 3760 O O . ASN A 1 510 ? 28.807 -8.012 -11.884 1.00 95.81 510 ASN A O 1
ATOM 3764 N N . ILE A 1 511 ? 30.381 -9.490 -11.244 1.00 96.75 511 ILE A N 1
ATOM 3765 C CA . ILE A 1 511 ? 30.936 -8.685 -10.150 1.00 96.75 511 ILE A CA 1
ATOM 3766 C C . ILE A 1 511 ? 32.444 -8.543 -10.377 1.00 96.75 511 ILE A C 1
ATOM 3768 O O . ILE A 1 511 ? 33.199 -9.506 -10.227 1.00 96.75 511 ILE A O 1
ATOM 3772 N N . TYR A 1 512 ? 32.881 -7.351 -10.783 1.00 96.62 512 TYR A N 1
ATOM 3773 C CA . TYR A 1 512 ? 34.233 -7.121 -11.298 1.00 96.62 512 TYR A CA 1
ATOM 3774 C C . TYR A 1 512 ? 34.971 -5.979 -10.594 1.00 96.62 512 TYR A C 1
ATOM 3776 O O . TYR A 1 512 ? 34.388 -4.969 -10.201 1.00 96.62 512 TYR A O 1
ATOM 3784 N N . TYR A 1 513 ? 36.294 -6.121 -10.513 1.00 95.75 513 TYR A N 1
ATOM 3785 C CA . TYR A 1 513 ? 37.253 -5.094 -10.108 1.00 95.75 513 TYR A CA 1
ATOM 3786 C C . TYR A 1 513 ? 36.996 -4.531 -8.700 1.00 95.75 513 TYR A C 1
ATOM 3788 O O . TYR A 1 513 ? 36.619 -3.367 -8.539 1.00 95.75 513 TYR A O 1
ATOM 3796 N N . ASN A 1 514 ? 37.252 -5.351 -7.675 1.00 95.75 514 ASN A N 1
ATOM 3797 C CA . ASN A 1 514 ? 37.081 -5.033 -6.250 1.00 95.75 514 ASN A CA 1
ATOM 3798 C C . ASN A 1 514 ? 35.648 -4.640 -5.872 1.00 95.75 514 ASN A C 1
ATOM 3800 O O . ASN A 1 514 ? 35.440 -3.804 -4.997 1.00 95.75 514 ASN A O 1
ATOM 3804 N N . SER A 1 515 ? 34.659 -5.221 -6.548 1.00 97.56 515 SER A N 1
ATOM 3805 C CA . SER A 1 515 ? 33.241 -4.981 -6.274 1.00 97.56 515 SER A CA 1
ATOM 3806 C C . SER A 1 515 ? 32.664 -6.027 -5.321 1.00 97.56 515 SER A C 1
ATOM 3808 O O . SER A 1 515 ? 33.290 -7.058 -5.055 1.00 97.56 515 SER A O 1
ATOM 3810 N N . TRP A 1 516 ? 31.470 -5.758 -4.787 1.00 96.94 516 TRP A N 1
ATOM 3811 C CA . TRP A 1 516 ? 30.876 -6.586 -3.739 1.00 96.94 516 TRP A CA 1
ATOM 3812 C C . TRP A 1 516 ? 29.375 -6.806 -3.899 1.00 96.94 516 TRP A C 1
ATOM 3814 O O . TRP A 1 516 ? 28.615 -5.873 -4.150 1.00 96.94 516 TRP A O 1
ATOM 3824 N N . LEU A 1 517 ? 28.946 -8.052 -3.715 1.00 96.69 517 LEU A N 1
ATOM 3825 C CA . LEU A 1 517 ? 27.548 -8.414 -3.491 1.00 96.69 517 LEU A CA 1
ATOM 3826 C C . LEU A 1 517 ? 27.418 -8.964 -2.070 1.00 96.69 517 LEU A C 1
ATOM 3828 O O . LEU A 1 517 ? 27.973 -10.022 -1.779 1.00 96.69 517 LEU A O 1
ATOM 3832 N N . GLN A 1 518 ? 26.680 -8.268 -1.208 1.00 95.50 518 GLN A N 1
ATOM 3833 C CA . GLN A 1 518 ? 26.465 -8.658 0.185 1.00 95.50 518 GLN A CA 1
ATOM 3834 C C . GLN A 1 518 ? 25.001 -9.016 0.434 1.00 95.50 518 GLN A C 1
ATOM 3836 O O . GLN A 1 518 ? 24.110 -8.193 0.224 1.00 95.50 518 GLN A O 1
ATOM 3841 N N . LEU A 1 519 ? 24.762 -10.212 0.969 1.00 95.62 519 LEU A N 1
ATOM 3842 C CA . LEU A 1 519 ? 23.469 -10.660 1.479 1.00 95.62 519 LEU A CA 1
ATOM 3843 C C . LEU A 1 519 ? 23.607 -10.960 2.981 1.00 95.62 519 LEU A C 1
ATOM 3845 O O . LEU A 1 519 ? 24.021 -12.058 3.356 1.00 95.62 519 LEU A O 1
ATOM 3849 N N . ASN A 1 520 ? 23.317 -9.980 3.846 1.00 92.12 520 ASN A N 1
ATOM 3850 C CA . ASN A 1 520 ? 23.687 -10.047 5.267 1.00 92.12 520 ASN A CA 1
ATOM 3851 C C . ASN A 1 520 ? 22.516 -9.816 6.238 1.00 92.12 520 ASN A C 1
ATOM 3853 O O . ASN A 1 520 ? 21.825 -8.807 6.146 1.00 92.12 520 ASN A O 1
ATOM 3857 N N . GLY A 1 521 ? 22.336 -10.678 7.237 1.00 90.69 521 GLY A N 1
ATOM 3858 C CA . GLY A 1 521 ? 21.513 -10.351 8.406 1.00 90.69 521 GLY A CA 1
ATOM 3859 C C . GLY A 1 521 ? 20.010 -10.359 8.136 1.00 90.69 521 GLY A C 1
ATOM 3860 O O . GLY A 1 521 ? 19.263 -9.666 8.818 1.00 90.69 521 GLY A O 1
ATOM 3861 N N . ASN A 1 522 ? 19.551 -11.074 7.108 1.00 92.69 522 ASN A N 1
ATOM 3862 C CA . ASN A 1 522 ? 18.135 -11.116 6.750 1.00 92.69 522 ASN A CA 1
ATOM 3863 C C . ASN A 1 522 ? 17.401 -12.203 7.550 1.00 92.69 522 ASN A C 1
ATOM 3865 O O . ASN A 1 522 ? 17.923 -13.305 7.741 1.00 92.69 522 ASN A O 1
ATOM 3869 N N . LEU A 1 523 ? 16.173 -11.908 7.982 1.00 89.62 523 LEU A N 1
ATOM 3870 C CA . LEU A 1 523 ? 15.301 -12.840 8.693 1.00 89.62 523 LEU A CA 1
ATOM 3871 C C .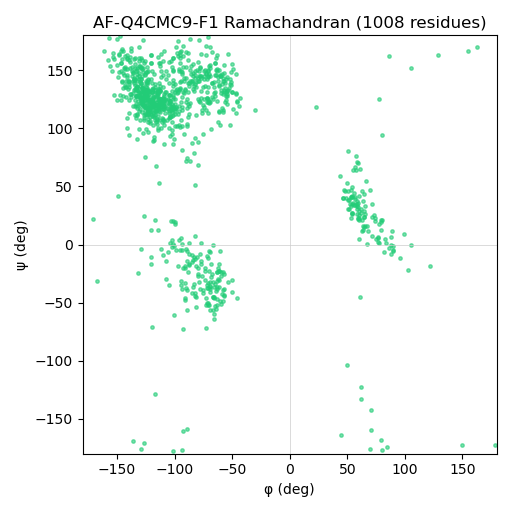 LEU A 1 523 ? 14.228 -13.373 7.745 1.00 89.62 523 LEU A C 1
ATOM 3873 O O . LEU A 1 523 ? 13.387 -12.628 7.248 1.00 89.62 523 LEU A O 1
ATOM 3877 N N . CYS A 1 524 ? 14.230 -14.684 7.530 1.00 87.62 524 CYS A N 1
ATOM 3878 C CA . CYS A 1 524 ? 13.236 -15.380 6.733 1.00 87.62 524 CYS A CA 1
ATOM 3879 C C . CYS A 1 524 ? 12.348 -16.233 7.650 1.00 87.62 524 CYS A C 1
ATOM 3881 O O . CYS A 1 524 ? 12.763 -17.253 8.206 1.00 87.62 524 CYS A O 1
ATOM 3883 N N . ARG A 1 525 ? 11.103 -15.803 7.848 1.00 85.00 525 ARG A N 1
ATOM 3884 C CA . ARG A 1 525 ? 10.165 -16.443 8.782 1.00 85.00 525 ARG A CA 1
ATOM 3885 C C . ARG A 1 525 ? 9.702 -17.821 8.310 1.00 85.00 525 ARG A C 1
ATOM 3887 O O . ARG A 1 525 ? 9.496 -18.717 9.125 1.00 85.00 525 ARG A O 1
ATOM 3894 N N . VAL A 1 526 ? 9.603 -17.995 6.997 1.00 78.38 526 VAL A N 1
ATOM 3895 C CA . VAL A 1 526 ? 9.284 -19.258 6.326 1.00 78.38 526 VAL A CA 1
ATOM 3896 C C . VAL A 1 526 ? 10.392 -19.543 5.327 1.00 78.38 526 VAL A C 1
ATOM 3898 O O . VAL A 1 526 ? 10.729 -18.668 4.530 1.00 78.38 526 VAL A O 1
ATOM 3901 N N . SER A 1 527 ? 10.968 -20.743 5.384 1.00 77.31 527 SER A N 1
ATOM 3902 C CA . SER A 1 527 ? 12.053 -21.129 4.480 1.00 77.31 527 SER A CA 1
ATOM 3903 C C . SER A 1 527 ? 11.566 -21.189 3.023 1.00 77.31 527 SER A C 1
ATOM 3905 O O . SER A 1 527 ? 10.530 -21.808 2.768 1.00 77.31 527 SER A O 1
ATOM 3907 N N . PRO A 1 528 ? 12.283 -20.575 2.060 1.00 84.19 528 PRO A N 1
ATOM 3908 C CA . PRO A 1 528 ? 11.948 -20.671 0.643 1.00 84.19 528 PRO A CA 1
ATOM 3909 C C . PRO A 1 528 ? 12.066 -22.112 0.129 1.00 84.19 528 PRO A C 1
ATOM 3911 O O . PRO A 1 528 ? 12.886 -22.882 0.630 1.00 84.19 528 PRO A O 1
ATOM 3914 N N . ARG A 1 529 ? 11.276 -22.464 -0.892 1.00 85.50 529 ARG A N 1
ATOM 3915 C CA . ARG A 1 529 ? 11.291 -23.802 -1.508 1.00 85.50 529 ARG A CA 1
ATOM 3916 C C . ARG A 1 529 ? 12.567 -24.108 -2.293 1.00 85.50 529 ARG A C 1
ATOM 3918 O O . ARG A 1 529 ? 12.995 -25.256 -2.262 1.00 85.50 529 ARG A O 1
ATOM 3925 N N . ASP A 1 530 ? 13.141 -23.119 -2.983 1.00 87.62 530 ASP A N 1
ATOM 3926 C CA . ASP A 1 530 ? 14.339 -23.318 -3.807 1.00 87.62 530 ASP A CA 1
ATOM 3927 C C . ASP A 1 530 ? 15.604 -23.010 -2.996 1.00 87.62 530 ASP A C 1
ATOM 3929 O O . ASP A 1 530 ? 16.341 -23.908 -2.603 1.00 87.62 530 ASP A O 1
ATOM 3933 N N . ALA A 1 531 ? 15.859 -21.727 -2.732 1.00 90.94 531 ALA A N 1
ATOM 3934 C CA . ALA A 1 531 ? 16.964 -21.258 -1.902 1.00 90.94 531 ALA A CA 1
ATOM 3935 C C . ALA A 1 531 ? 16.709 -19.820 -1.436 1.00 90.94 531 ALA A C 1
ATOM 3937 O O . ALA A 1 531 ? 15.873 -19.115 -2.001 1.00 90.94 531 ALA A O 1
ATOM 3938 N N . PHE A 1 532 ? 17.466 -19.329 -0.453 1.00 92.44 532 PHE A N 1
ATOM 3939 C CA . PHE A 1 532 ? 17.449 -17.897 -0.141 1.00 92.44 532 PHE A CA 1
ATOM 3940 C C . PHE A 1 532 ? 17.972 -17.058 -1.314 1.00 92.44 532 PHE A C 1
ATOM 3942 O O . PHE A 1 532 ? 17.266 -16.159 -1.776 1.00 92.44 532 PHE A O 1
ATOM 3949 N N . ALA A 1 533 ? 19.155 -17.382 -1.839 1.00 95.00 533 ALA A N 1
ATOM 3950 C CA . ALA A 1 533 ? 19.718 -16.728 -3.015 1.00 95.00 533 ALA A CA 1
ATOM 3951 C C . ALA A 1 533 ? 19.946 -17.725 -4.157 1.00 95.00 533 ALA A C 1
ATOM 3953 O O . ALA A 1 533 ? 20.676 -18.703 -3.995 1.00 95.00 533 ALA A O 1
ATOM 3954 N N . VAL A 1 534 ? 19.360 -17.448 -5.322 1.00 95.75 534 VAL A N 1
ATOM 3955 C CA . VAL A 1 534 ? 19.547 -18.212 -6.562 1.00 95.75 534 VAL A CA 1
ATOM 3956 C C . VAL A 1 534 ? 20.209 -17.311 -7.600 1.00 95.75 534 VAL A C 1
ATOM 3958 O O . VAL A 1 534 ? 19.632 -16.308 -8.022 1.00 95.75 534 VAL A O 1
ATOM 3961 N N . LEU A 1 535 ? 21.416 -17.671 -8.033 1.00 95.38 535 LEU A N 1
ATOM 3962 C CA . LEU A 1 535 ? 22.174 -16.941 -9.051 1.00 95.38 535 LEU A CA 1
ATOM 3963 C C . LEU A 1 535 ? 22.414 -17.859 -10.252 1.00 95.38 535 LEU A C 1
ATOM 3965 O O . LEU A 1 535 ? 23.397 -18.596 -10.310 1.00 95.38 535 LEU A O 1
ATOM 3969 N N . SER A 1 536 ? 21.475 -17.841 -11.197 1.00 93.25 536 SER A N 1
ATOM 3970 C CA . SER A 1 536 ? 21.444 -18.739 -12.350 1.00 93.25 536 SER A CA 1
ATOM 3971 C C . SER A 1 536 ? 21.817 -18.014 -13.650 1.00 93.25 536 SER A C 1
ATOM 3973 O O . SER A 1 536 ? 21.378 -16.892 -13.841 1.00 93.25 536 SER A O 1
ATOM 3975 N N . PRO A 1 537 ? 22.559 -18.634 -14.587 1.00 92.44 537 PRO A N 1
ATOM 3976 C CA . PRO A 1 537 ? 23.235 -19.916 -14.416 1.00 92.44 537 PRO A CA 1
ATOM 3977 C C . PRO A 1 537 ? 24.554 -19.791 -13.639 1.00 92.44 537 PRO A C 1
ATOM 3979 O O . PRO A 1 537 ? 24.966 -20.760 -13.009 1.00 92.44 537 PRO A O 1
ATOM 3982 N N . THR A 1 538 ? 25.217 -18.631 -13.688 1.00 94.38 538 THR A N 1
ATOM 3983 C CA . THR A 1 538 ? 26.580 -18.443 -13.170 1.00 94.38 538 THR A CA 1
ATOM 3984 C C . THR A 1 538 ? 26.746 -17.113 -12.440 1.00 94.38 538 THR A C 1
ATOM 3986 O O . THR A 1 538 ? 26.068 -16.124 -12.723 1.00 94.38 538 THR A O 1
ATOM 3989 N N . VAL A 1 539 ? 27.743 -17.067 -11.560 1.00 95.00 539 VAL A N 1
ATOM 3990 C CA . VAL A 1 539 ? 28.307 -15.826 -11.012 1.00 95.00 539 VAL A CA 1
ATOM 3991 C C . VAL A 1 539 ? 29.703 -15.641 -11.596 1.00 95.00 539 VAL A C 1
ATOM 3993 O O . VAL A 1 539 ? 30.511 -16.565 -11.542 1.00 95.00 539 VAL A O 1
ATOM 3996 N N . ASN A 1 540 ? 30.002 -14.483 -12.170 1.00 95.38 540 ASN A N 1
ATOM 3997 C CA . ASN A 1 540 ? 31.329 -14.163 -12.694 1.00 95.38 540 ASN A CA 1
ATOM 3998 C C . ASN A 1 540 ? 32.011 -13.204 -11.718 1.00 95.38 540 ASN A C 1
ATOM 4000 O O . ASN A 1 540 ? 31.449 -12.156 -11.398 1.00 95.38 540 ASN A O 1
ATOM 4004 N N . LEU A 1 541 ? 33.202 -13.568 -11.237 1.00 94.50 541 LEU A N 1
ATOM 4005 C CA . LEU A 1 541 ? 33.933 -12.820 -10.213 1.00 94.50 541 LEU A CA 1
ATOM 4006 C C . LEU A 1 541 ? 35.348 -12.511 -10.709 1.00 94.50 541 LEU A C 1
ATOM 4008 O O . LEU A 1 541 ? 36.118 -13.435 -10.981 1.00 94.50 541 LEU A O 1
ATOM 4012 N N . ARG A 1 542 ? 35.704 -11.223 -10.778 1.00 94.50 542 ARG A N 1
ATOM 4013 C CA . ARG A 1 542 ? 37.073 -10.759 -11.076 1.00 94.50 542 ARG A CA 1
ATOM 4014 C C . ARG A 1 542 ? 37.577 -9.847 -9.973 1.00 94.50 542 ARG A C 1
ATOM 4016 O O . ARG A 1 542 ? 37.033 -8.752 -9.816 1.00 94.50 542 ARG A O 1
ATOM 4023 N N . ASP A 1 543 ? 38.563 -10.308 -9.209 1.00 94.44 543 ASP A N 1
ATOM 4024 C CA . ASP A 1 543 ? 39.137 -9.609 -8.052 1.00 94.44 543 ASP A CA 1
ATOM 4025 C C . ASP A 1 543 ? 38.036 -9.036 -7.140 1.00 94.44 543 ASP A C 1
ATOM 4027 O O . ASP A 1 543 ? 38.080 -7.877 -6.749 1.00 94.44 543 ASP A O 1
ATOM 4031 N N . SER A 1 544 ? 36.955 -9.791 -6.934 1.00 96.12 544 SER A N 1
ATOM 4032 C CA . SER A 1 544 ? 35.713 -9.312 -6.319 1.00 96.12 544 SER A CA 1
ATOM 4033 C C . SER A 1 544 ? 35.112 -10.369 -5.408 1.00 96.12 544 SER A C 1
ATOM 4035 O O . SER A 1 544 ? 35.390 -11.564 -5.551 1.00 96.12 544 SER A O 1
ATOM 4037 N N . THR A 1 545 ? 34.248 -9.921 -4.503 1.00 94.81 545 THR A N 1
ATOM 4038 C CA . THR A 1 545 ? 33.725 -10.758 -3.423 1.00 94.81 545 THR A CA 1
ATOM 4039 C C . THR A 1 545 ? 32.207 -10.852 -3.490 1.00 94.81 545 THR A C 1
ATOM 4041 O O . THR A 1 545 ? 31.513 -9.872 -3.758 1.00 94.81 545 THR A O 1
ATOM 4044 N N . MET A 1 546 ? 31.674 -12.028 -3.183 1.00 95.56 546 MET A N 1
ATOM 4045 C CA . MET A 1 546 ? 30.276 -12.214 -2.811 1.00 95.56 546 MET A CA 1
ATOM 4046 C C . MET A 1 546 ? 30.220 -12.745 -1.380 1.00 95.56 546 MET A C 1
ATOM 4048 O O . MET A 1 546 ? 30.917 -13.710 -1.067 1.00 95.56 546 MET A O 1
ATOM 4052 N N . SER A 1 547 ? 29.390 -12.151 -0.522 1.00 95.44 547 SER A N 1
ATOM 4053 C CA . SER A 1 547 ? 29.182 -12.648 0.836 1.00 95.44 547 SER A CA 1
ATOM 4054 C C . SER A 1 547 ? 27.722 -12.920 1.170 1.00 95.44 547 SER A C 1
ATOM 4056 O O . SER A 1 547 ? 26.818 -12.178 0.786 1.00 95.44 547 SER A O 1
ATOM 4058 N N . VAL A 1 548 ? 27.502 -14.012 1.901 1.00 95.25 548 VAL A N 1
ATOM 4059 C CA . VAL A 1 548 ? 26.194 -14.430 2.410 1.00 95.25 548 VAL A CA 1
ATOM 4060 C C . VAL A 1 548 ? 26.346 -14.738 3.894 1.00 95.25 548 VAL A C 1
ATOM 4062 O O . VAL A 1 548 ? 26.860 -15.798 4.252 1.00 95.25 548 VAL A O 1
ATOM 4065 N N . SER A 1 549 ? 25.962 -13.812 4.769 1.00 92.75 549 SER A N 1
ATOM 4066 C CA . SER A 1 549 ? 26.300 -13.896 6.194 1.00 92.75 549 SER A CA 1
ATOM 4067 C C . SER A 1 549 ? 25.160 -13.537 7.144 1.00 92.75 549 SER A C 1
ATOM 4069 O O . SER A 1 549 ? 24.303 -12.727 6.820 1.00 92.75 549 SER A O 1
ATOM 4071 N N . GLY A 1 550 ? 25.113 -14.139 8.332 1.00 90.44 550 GLY A N 1
ATOM 4072 C CA . GLY A 1 550 ? 24.179 -13.739 9.394 1.00 90.44 550 GLY A CA 1
ATOM 4073 C C . GLY A 1 550 ? 22.688 -13.922 9.075 1.00 90.44 550 GLY A C 1
ATOM 4074 O O . GLY A 1 550 ? 21.846 -13.362 9.773 1.00 90.44 550 GLY A O 1
ATOM 4075 N N . ASN A 1 551 ? 22.324 -14.642 8.011 1.00 92.69 551 ASN A N 1
ATOM 4076 C CA . ASN A 1 551 ? 20.922 -14.811 7.631 1.00 92.69 551 ASN A CA 1
ATOM 4077 C C . ASN A 1 551 ? 20.276 -15.932 8.456 1.00 92.69 551 ASN A C 1
ATOM 4079 O O . ASN A 1 551 ? 20.915 -16.947 8.747 1.00 92.69 551 ASN A O 1
ATOM 4083 N N . ARG A 1 552 ? 19.001 -15.766 8.825 1.00 89.44 552 ARG A N 1
ATOM 4084 C CA . ARG A 1 552 ? 18.287 -16.687 9.721 1.00 89.44 552 ARG A CA 1
ATOM 4085 C C . ARG A 1 552 ? 16.963 -17.157 9.131 1.00 89.44 552 ARG A C 1
ATOM 4087 O O . ARG A 1 552 ? 16.133 -16.336 8.754 1.00 89.44 552 ARG A O 1
ATOM 4094 N N . PHE A 1 553 ? 16.721 -18.465 9.159 1.00 85.31 553 PHE A N 1
ATOM 4095 C CA . PHE A 1 553 ? 15.411 -19.073 8.903 1.00 85.31 553 PHE A CA 1
ATOM 4096 C C . PHE A 1 553 ? 14.733 -19.457 10.224 1.00 85.31 553 PHE A C 1
ATOM 4098 O O . PHE A 1 553 ? 15.394 -20.011 11.099 1.00 85.31 553 PHE A O 1
ATOM 4105 N N . MET A 1 554 ? 13.433 -19.194 10.414 1.00 75.62 554 MET A N 1
ATOM 4106 C CA . MET A 1 554 ? 12.760 -19.564 11.678 1.00 75.62 554 MET A CA 1
ATOM 4107 C C . MET A 1 554 ? 12.274 -21.017 11.727 1.00 75.62 554 MET A C 1
ATOM 4109 O O . MET A 1 554 ? 12.344 -21.633 12.790 1.00 75.62 554 MET A O 1
ATOM 4113 N N . SER A 1 555 ? 11.792 -21.580 10.616 1.00 66.31 555 SER A N 1
ATOM 4114 C CA . SER A 1 555 ? 11.316 -22.969 10.584 1.00 66.31 555 SER A CA 1
ATOM 4115 C C . SER A 1 555 ? 11.606 -23.653 9.250 1.00 66.31 555 SER A C 1
ATOM 4117 O O . SER A 1 555 ? 11.467 -23.043 8.183 1.00 66.31 555 SER A O 1
ATOM 4119 N N . ASN A 1 556 ? 12.008 -24.924 9.315 1.00 64.69 556 ASN A N 1
ATOM 4120 C CA . ASN A 1 556 ? 11.946 -25.848 8.190 1.00 64.69 556 ASN A CA 1
ATOM 4121 C C . ASN A 1 556 ? 11.893 -27.307 8.678 1.00 64.69 556 ASN A C 1
ATOM 4123 O O . ASN A 1 556 ? 12.384 -27.621 9.758 1.00 64.69 556 ASN A O 1
ATOM 4127 N N . THR A 1 557 ? 11.316 -28.195 7.869 1.00 63.22 557 THR A N 1
ATOM 4128 C CA . THR A 1 557 ? 11.377 -29.658 8.044 1.00 63.22 557 THR A CA 1
ATOM 4129 C C . THR A 1 557 ? 12.604 -30.282 7.375 1.00 63.22 557 THR A C 1
ATOM 4131 O O . THR A 1 557 ? 12.943 -31.425 7.664 1.00 63.22 557 THR A O 1
ATOM 4134 N N . VAL A 1 558 ? 13.242 -29.555 6.453 1.00 72.38 558 VAL A N 1
ATOM 4135 C CA . VAL A 1 558 ? 14.413 -29.976 5.663 1.00 72.38 558 VAL A CA 1
ATOM 4136 C C . VAL A 1 558 ? 15.493 -28.897 5.781 1.00 72.38 558 VAL A C 1
ATOM 4138 O O . VAL A 1 558 ? 15.158 -27.735 5.985 1.00 72.38 558 VAL A O 1
ATOM 4141 N N . SER A 1 559 ? 16.778 -29.229 5.660 1.00 80.75 559 SER A N 1
ATOM 4142 C CA . SER A 1 559 ? 17.846 -28.217 5.622 1.00 80.75 559 SER A CA 1
ATOM 4143 C C . SER A 1 559 ? 17.627 -27.235 4.458 1.00 80.75 559 SER A C 1
ATOM 4145 O O . SER A 1 559 ? 17.638 -27.660 3.303 1.00 80.75 559 SER A O 1
ATOM 4147 N N . PRO A 1 560 ? 17.382 -25.934 4.714 1.00 88.44 560 PRO A N 1
ATOM 4148 C CA . PRO A 1 560 ? 17.158 -24.968 3.646 1.00 88.44 560 PRO A CA 1
ATOM 4149 C C . PRO A 1 560 ? 18.46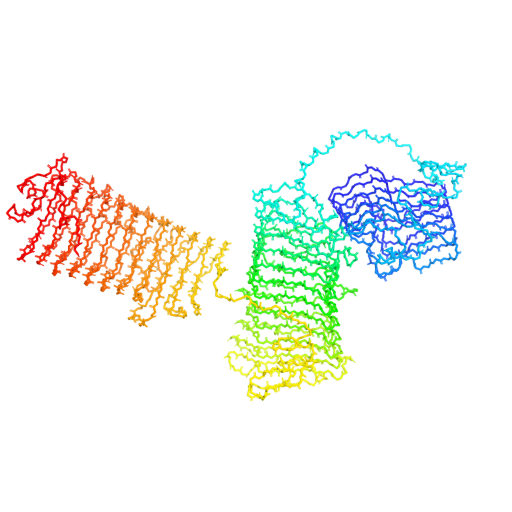1 -24.667 2.897 1.00 88.44 560 PRO A C 1
ATOM 4151 O O . PRO A 1 560 ? 19.526 -24.534 3.504 1.00 88.44 560 PRO A O 1
ATOM 4154 N N . THR A 1 561 ? 18.370 -24.496 1.577 1.00 91.75 561 THR A N 1
ATOM 4155 C CA . THR A 1 561 ? 19.500 -24.033 0.763 1.00 91.75 561 THR A CA 1
ATOM 4156 C C . THR A 1 561 ? 19.670 -22.520 0.919 1.00 91.75 561 THR A C 1
ATOM 4158 O O . THR A 1 561 ? 18.761 -21.733 0.650 1.00 91.75 561 THR A O 1
ATOM 4161 N N . MET A 1 562 ? 20.852 -22.092 1.350 1.00 92.62 562 MET A N 1
ATOM 4162 C CA . MET A 1 562 ? 21.183 -20.683 1.553 1.00 92.62 562 MET A CA 1
ATOM 4163 C C . MET A 1 562 ? 21.592 -20.002 0.241 1.00 92.62 562 MET A C 1
ATOM 4165 O O . MET A 1 562 ? 21.147 -18.895 -0.067 1.00 92.62 562 MET A O 1
ATOM 4169 N N . LEU A 1 563 ? 22.421 -20.684 -0.549 1.00 95.12 563 LEU A N 1
ATOM 4170 C CA . LEU A 1 563 ? 22.944 -20.194 -1.820 1.00 95.12 563 LEU A CA 1
ATOM 4171 C C . LEU A 1 563 ? 22.947 -21.318 -2.858 1.00 95.12 563 LEU A C 1
ATOM 4173 O O . LEU A 1 563 ? 23.488 -22.394 -2.599 1.00 95.12 563 LEU A O 1
ATOM 4177 N N . LEU A 1 564 ? 22.384 -21.037 -4.033 1.00 95.81 564 LEU A N 1
ATOM 4178 C CA . LEU A 1 564 ? 22.359 -21.925 -5.192 1.00 95.81 564 LEU A CA 1
ATOM 4179 C C . LEU A 1 564 ? 22.983 -21.231 -6.413 1.00 95.81 564 LEU A C 1
ATOM 4181 O O . LEU A 1 564 ? 22.466 -20.221 -6.898 1.00 95.81 564 LEU A O 1
ATOM 4185 N N . ILE A 1 565 ? 24.068 -21.809 -6.933 1.00 95.69 565 ILE A N 1
ATOM 4186 C CA . ILE A 1 565 ? 24.720 -21.413 -8.190 1.00 95.69 565 ILE A CA 1
ATOM 4187 C C . ILE A 1 565 ? 24.760 -22.656 -9.093 1.00 95.69 565 ILE A C 1
ATOM 4189 O O . ILE A 1 565 ? 25.543 -23.557 -8.829 1.00 95.69 565 ILE A O 1
ATOM 4193 N N . PRO A 1 566 ? 23.932 -22.769 -10.144 1.00 93.19 566 PRO A N 1
ATOM 4194 C CA . PRO A 1 566 ? 23.784 -24.034 -10.873 1.00 93.19 566 PRO A CA 1
ATOM 4195 C C . PRO A 1 566 ? 24.990 -24.448 -11.729 1.00 93.19 566 PRO A C 1
ATOM 4197 O O . PRO A 1 566 ? 25.223 -25.639 -11.931 1.00 93.19 566 PRO A O 1
ATOM 4200 N N . GLN A 1 567 ? 25.726 -23.488 -12.297 1.00 94.00 567 GLN A N 1
ATOM 4201 C CA . GLN A 1 567 ? 26.798 -23.752 -13.259 1.00 94.00 567 GLN A CA 1
ATOM 4202 C C . GLN A 1 567 ? 28.106 -23.067 -12.867 1.00 94.00 567 GLN A C 1
ATOM 4204 O O . GLN A 1 567 ? 28.135 -22.009 -12.242 1.00 94.00 567 GLN A O 1
ATOM 4209 N N . SER A 1 568 ? 29.217 -23.678 -13.272 1.00 88.25 568 SER A N 1
ATOM 4210 C CA . SER A 1 568 ? 30.555 -23.104 -13.143 1.00 88.25 568 SER A CA 1
ATOM 4211 C C . SER A 1 568 ? 30.754 -21.940 -14.113 1.00 88.25 568 SER A C 1
ATOM 4213 O O . SER A 1 568 ? 30.464 -22.073 -15.305 1.00 88.25 568 SER A O 1
ATOM 4215 N N . S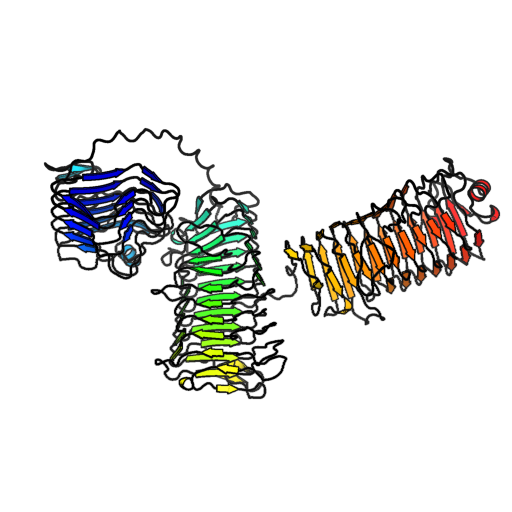ER A 1 569 ? 31.341 -20.844 -13.640 1.00 87.12 569 SER A N 1
ATOM 4216 C CA . SER A 1 569 ? 31.811 -19.766 -14.509 1.00 87.12 569 SER A CA 1
ATOM 4217 C C . SER A 1 569 ? 33.158 -20.099 -15.159 1.00 87.12 569 SER A C 1
ATOM 4219 O O . SER A 1 569 ? 34.034 -20.697 -14.537 1.00 87.12 569 SER A O 1
ATOM 4221 N N . ARG A 1 570 ? 33.335 -19.674 -16.417 1.00 84.19 570 ARG A N 1
ATOM 4222 C CA . ARG A 1 570 ? 34.649 -19.623 -17.089 1.00 84.19 570 ARG A CA 1
ATOM 4223 C C . ARG A 1 570 ? 35.387 -18.308 -16.841 1.00 84.19 570 ARG A C 1
ATOM 4225 O O . ARG A 1 570 ? 36.538 -18.175 -17.235 1.00 84.19 570 ARG A O 1
ATOM 4232 N N . ASP A 1 571 ? 34.708 -17.348 -16.230 1.00 84.00 571 ASP A N 1
ATOM 4233 C CA . ASP A 1 571 ? 35.164 -15.985 -16.004 1.00 84.00 571 ASP A CA 1
ATOM 4234 C C . ASP A 1 571 ? 35.348 -15.721 -14.502 1.00 84.00 571 ASP A C 1
ATOM 4236 O O . ASP A 1 571 ? 34.758 -14.813 -13.910 1.00 84.00 571 ASP A O 1
ATOM 4240 N N . LEU A 1 572 ? 36.126 -16.604 -13.873 1.00 86.56 572 LEU A N 1
ATOM 4241 C CA . LEU A 1 572 ? 36.536 -16.510 -12.480 1.00 86.56 572 LEU A CA 1
ATOM 4242 C C . LEU A 1 572 ? 38.027 -16.157 -12.436 1.00 86.56 572 LEU A C 1
ATOM 4244 O O . LEU A 1 572 ? 38.863 -16.903 -12.945 1.00 86.56 572 LEU A O 1
ATOM 4248 N N . THR A 1 573 ? 38.383 -15.020 -11.848 1.00 88.25 573 THR A N 1
ATOM 4249 C CA . THR A 1 573 ? 39.781 -14.588 -11.689 1.00 88.25 573 THR A CA 1
ATOM 4250 C C . THR A 1 573 ? 39.935 -13.922 -10.329 1.00 88.25 573 THR A C 1
ATOM 4252 O O . THR A 1 573 ? 39.388 -12.848 -10.121 1.00 88.25 573 THR A O 1
ATOM 4255 N N . ASN A 1 574 ? 40.623 -14.569 -9.381 1.00 88.69 574 ASN A N 1
ATOM 4256 C CA . ASN A 1 574 ? 40.763 -14.095 -7.990 1.00 88.69 574 ASN A CA 1
ATOM 4257 C C . ASN A 1 574 ? 39.427 -13.715 -7.309 1.00 88.69 574 ASN A C 1
ATOM 4259 O O . ASN A 1 574 ? 39.370 -12.802 -6.489 1.00 88.69 574 ASN A O 1
ATOM 4263 N N . GLY A 1 575 ? 38.330 -14.376 -7.686 1.00 90.38 575 GLY A N 1
ATOM 4264 C CA . GLY A 1 575 ? 37.023 -14.180 -7.066 1.00 90.38 575 GLY A CA 1
ATOM 4265 C C . GLY A 1 575 ? 36.874 -14.983 -5.778 1.00 90.38 575 GLY A C 1
ATOM 4266 O O . GLY A 1 575 ? 37.384 -16.099 -5.700 1.00 90.38 575 GLY A O 1
ATOM 4267 N N . ALA A 1 576 ? 36.144 -14.446 -4.799 1.00 92.56 576 ALA A N 1
ATOM 4268 C CA . ALA A 1 576 ? 35.858 -15.133 -3.540 1.00 92.56 576 ALA A CA 1
ATOM 4269 C C . ALA A 1 576 ? 34.354 -15.158 -3.231 1.00 92.56 576 ALA A C 1
ATOM 4271 O O . ALA A 1 576 ? 33.674 -14.134 -3.328 1.00 92.56 576 ALA A O 1
ATOM 4272 N N . ILE A 1 577 ? 33.847 -16.320 -2.811 1.00 95.31 577 ILE A N 1
ATOM 4273 C CA . ILE A 1 577 ? 32.518 -16.458 -2.203 1.00 95.31 577 ILE A CA 1
ATOM 4274 C C . ILE A 1 577 ? 32.710 -16.818 -0.731 1.00 95.31 577 ILE A C 1
ATOM 4276 O O . ILE A 1 577 ? 33.366 -17.810 -0.417 1.00 95.31 577 ILE A O 1
ATOM 4280 N N . VAL A 1 578 ? 32.136 -16.017 0.165 1.00 94.94 578 VAL A N 1
ATOM 4281 C CA . VAL A 1 578 ? 32.247 -16.199 1.617 1.00 94.94 578 VAL A CA 1
ATOM 4282 C C . VAL A 1 578 ? 30.862 -16.360 2.227 1.00 94.94 578 VAL A C 1
ATOM 4284 O O . VAL A 1 578 ? 30.014 -15.478 2.114 1.00 94.94 578 VAL A O 1
ATOM 4287 N N . ALA A 1 579 ? 30.635 -17.473 2.911 1.00 94.62 579 ALA A N 1
ATOM 4288 C CA . ALA A 1 579 ? 29.440 -17.706 3.700 1.00 94.62 579 ALA A CA 1
ATOM 4289 C C . ALA A 1 579 ? 29.801 -17.750 5.186 1.00 94.62 579 ALA A C 1
ATOM 4291 O O . ALA A 1 579 ? 30.758 -18.424 5.551 1.00 94.62 579 ALA A O 1
ATOM 4292 N N . ALA A 1 580 ? 29.068 -17.038 6.043 1.00 91.94 580 ALA A N 1
ATOM 4293 C CA . ALA A 1 580 ? 29.398 -16.974 7.469 1.00 91.94 580 ALA A CA 1
ATOM 4294 C C . ALA A 1 580 ? 28.155 -16.904 8.360 1.00 91.94 580 ALA A C 1
ATOM 4296 O O . ALA A 1 580 ? 27.322 -16.021 8.181 1.00 91.94 580 ALA A O 1
ATOM 4297 N N . CYS A 1 581 ? 28.049 -17.788 9.352 1.00 90.31 581 CYS A N 1
ATOM 4298 C CA . CYS A 1 581 ? 26.997 -17.757 10.375 1.00 90.31 581 CYS A CA 1
ATOM 4299 C C . CYS A 1 581 ? 25.560 -17.623 9.822 1.00 90.31 581 CYS A C 1
ATOM 4301 O O . CYS A 1 581 ? 24.801 -16.731 10.200 1.00 90.31 581 CYS A O 1
ATOM 4303 N N . ASN A 1 582 ? 25.171 -18.490 8.887 1.00 91.81 582 ASN A N 1
ATOM 4304 C CA . ASN A 1 582 ? 23.775 -18.588 8.453 1.00 91.81 582 ASN A CA 1
ATOM 4305 C C . ASN A 1 582 ? 23.091 -19.724 9.222 1.00 91.81 582 ASN A C 1
ATOM 4307 O O . ASN A 1 582 ? 23.648 -20.816 9.331 1.00 91.81 582 ASN A O 1
ATOM 4311 N N . THR A 1 583 ? 21.894 -19.479 9.754 1.00 89.50 583 THR A N 1
ATOM 4312 C CA . THR A 1 583 ? 21.241 -20.389 10.713 1.00 89.50 583 THR A CA 1
ATOM 4313 C C . THR A 1 583 ? 19.812 -20.740 10.318 1.00 89.50 583 THR A C 1
ATOM 4315 O O . THR A 1 583 ? 19.105 -19.957 9.682 1.00 89.50 583 THR A O 1
ATOM 4318 N N . VAL A 1 584 ? 19.354 -21.917 10.741 1.00 86.50 584 VAL A N 1
ATOM 4319 C CA . VAL A 1 584 ? 17.957 -22.358 10.670 1.00 86.50 584 VAL A CA 1
ATOM 4320 C C . VAL A 1 584 ? 17.498 -22.749 12.069 1.00 86.50 584 VAL A C 1
ATOM 4322 O O . VAL A 1 584 ? 18.173 -23.486 12.774 1.00 86.50 584 VAL A O 1
ATOM 4325 N N . SER A 1 585 ? 16.383 -22.177 12.522 1.00 81.12 585 SER A N 1
ATOM 4326 C CA . SER A 1 585 ? 15.831 -22.373 13.870 1.00 81.12 585 SER A CA 1
ATOM 4327 C C . SER A 1 585 ? 16.821 -22.092 15.016 1.00 81.12 585 SER A C 1
ATOM 4329 O O . SER A 1 585 ? 16.609 -22.523 16.141 1.00 81.12 585 SER A O 1
ATOM 4331 N N . GLY A 1 586 ? 17.857 -21.283 14.760 1.00 74.44 586 GLY A N 1
ATOM 4332 C CA . GLY A 1 586 ? 18.907 -20.952 15.731 1.00 74.44 586 GLY A CA 1
ATOM 4333 C C . GLY A 1 586 ? 20.113 -21.896 15.722 1.00 74.44 586 GLY A C 1
ATOM 4334 O O . GLY A 1 586 ? 21.059 -21.631 16.453 1.00 74.44 586 GLY A O 1
ATOM 4335 N N . GLU A 1 587 ? 20.111 -22.933 14.883 1.00 77.94 587 GLU A N 1
ATOM 4336 C CA . GLU A 1 587 ? 21.229 -23.864 14.716 1.00 77.94 587 GLU A CA 1
ATOM 4337 C C . GLU A 1 587 ? 21.907 -23.702 13.348 1.00 77.94 587 GLU A C 1
ATOM 4339 O O . GLU A 1 587 ? 21.326 -23.198 12.378 1.00 77.94 587 GLU A O 1
ATOM 4344 N N . GLU A 1 588 ? 23.163 -24.136 13.267 1.00 77.00 588 GLU A N 1
ATOM 4345 C CA . GLU A 1 588 ? 23.898 -24.260 12.010 1.00 77.00 588 GLU A CA 1
ATOM 4346 C C . GLU A 1 588 ? 23.405 -25.510 11.269 1.00 77.00 588 GLU A C 1
ATOM 4348 O O . GLU A 1 588 ? 23.543 -26.629 11.756 1.00 77.00 588 GLU A O 1
ATOM 4353 N N . GLY A 1 589 ? 22.789 -25.336 10.098 1.00 80.00 589 GLY A N 1
ATOM 4354 C CA . GLY A 1 589 ? 22.171 -26.459 9.377 1.00 80.00 589 GLY A CA 1
ATOM 4355 C C . GLY A 1 589 ? 21.696 -26.133 7.963 1.00 80.00 589 GLY A C 1
ATOM 4356 O O . GLY A 1 589 ? 20.800 -26.801 7.444 1.00 80.00 589 GLY A O 1
ATOM 4357 N N . VAL A 1 590 ? 22.252 -25.081 7.358 1.00 89.25 590 VAL A N 1
ATOM 4358 C CA . VAL A 1 590 ? 21.895 -24.622 6.009 1.00 89.25 590 VAL A CA 1
ATOM 4359 C C . VAL A 1 590 ? 22.841 -25.205 4.956 1.00 89.25 590 VAL A C 1
ATOM 4361 O O . VAL A 1 590 ? 24.018 -25.432 5.230 1.00 89.25 590 VAL A O 1
ATOM 4364 N N . GLU A 1 591 ? 22.340 -25.421 3.741 1.00 91.69 591 GLU A N 1
ATOM 4365 C CA . GLU A 1 591 ? 23.106 -26.011 2.635 1.00 91.69 591 GLU A CA 1
ATOM 4366 C C . GLU A 1 591 ? 23.598 -24.950 1.633 1.00 91.69 591 GLU A C 1
ATOM 4368 O O . GLU A 1 591 ? 22.938 -23.932 1.406 1.00 91.69 591 GLU A O 1
ATOM 4373 N N . TYR A 1 592 ? 24.744 -25.201 0.992 1.00 93.19 592 TYR A N 1
ATOM 4374 C CA . TYR A 1 592 ? 25.291 -24.379 -0.092 1.00 93.19 592 TYR A CA 1
ATOM 4375 C C . TYR A 1 592 ? 25.511 -25.249 -1.332 1.00 93.19 592 TYR A C 1
ATOM 4377 O O . TYR A 1 592 ? 26.387 -26.111 -1.348 1.00 93.19 592 TYR A O 1
ATOM 4385 N N . SER A 1 593 ? 24.737 -25.006 -2.389 1.00 94.50 593 SER A N 1
ATOM 4386 C CA . SER A 1 593 ? 24.838 -25.738 -3.652 1.00 94.50 593 SER A CA 1
ATOM 4387 C C . SER A 1 593 ? 25.603 -24.891 -4.668 1.00 94.50 593 SER A C 1
ATOM 4389 O O . SER A 1 593 ? 25.031 -24.082 -5.403 1.00 94.50 593 SER A O 1
ATOM 4391 N N . VAL A 1 594 ? 26.933 -25.012 -4.636 1.00 93.50 594 VAL A N 1
ATOM 4392 C CA . VAL A 1 594 ? 27.856 -24.188 -5.429 1.00 93.50 594 VAL A CA 1
ATOM 4393 C C . VAL A 1 594 ? 28.939 -25.069 -6.077 1.00 93.50 594 VAL A C 1
ATOM 4395 O O . VAL A 1 594 ? 29.533 -25.902 -5.392 1.00 93.50 594 VAL A O 1
ATOM 4398 N N . PRO A 1 595 ? 29.241 -24.898 -7.379 1.00 92.56 595 PRO A N 1
ATOM 4399 C CA . PRO A 1 595 ? 30.298 -25.618 -8.068 1.00 92.56 595 PRO A CA 1
ATOM 4400 C C . PRO A 1 595 ? 31.654 -25.418 -7.399 1.00 92.56 595 PRO A C 1
ATOM 4402 O O . PRO A 1 595 ? 32.025 -24.305 -7.026 1.00 92.56 595 PRO A O 1
ATOM 4405 N N . SER A 1 596 ? 32.441 -26.489 -7.338 1.00 89.69 596 SER A N 1
ATOM 4406 C CA . SER A 1 596 ? 33.751 -26.502 -6.676 1.00 89.69 596 SER A CA 1
ATOM 4407 C C . SER A 1 596 ? 34.735 -25.459 -7.211 1.00 89.69 596 SER A C 1
ATOM 4409 O O . SER A 1 596 ? 35.599 -25.013 -6.465 1.00 89.69 596 SER A O 1
ATOM 4411 N N . VAL A 1 597 ? 34.582 -25.011 -8.465 1.00 89.38 597 VAL A N 1
ATOM 4412 C CA . VAL A 1 597 ? 35.434 -23.968 -9.067 1.00 89.38 597 VAL A CA 1
ATOM 4413 C C . VAL A 1 597 ? 35.429 -22.647 -8.292 1.00 89.38 597 VAL A C 1
ATOM 4415 O O . VAL A 1 597 ? 36.381 -21.887 -8.412 1.00 89.38 597 VAL A O 1
ATOM 4418 N N . TYR A 1 598 ? 34.384 -22.363 -7.509 1.00 88.88 598 TYR A N 1
ATOM 4419 C CA . TYR A 1 598 ? 34.243 -21.100 -6.786 1.00 88.88 598 TYR A CA 1
ATOM 4420 C C . TYR A 1 598 ? 35.039 -21.020 -5.477 1.00 88.88 598 TYR A C 1
ATOM 4422 O O . TYR A 1 598 ? 35.118 -19.928 -4.923 1.00 88.88 598 TYR A O 1
ATOM 4430 N N . ASN A 1 599 ? 35.611 -22.129 -4.980 1.00 85.75 599 ASN A N 1
ATOM 4431 C CA . ASN A 1 599 ? 36.344 -22.188 -3.703 1.00 85.75 599 ASN A CA 1
ATOM 4432 C C . ASN A 1 599 ? 35.630 -21.431 -2.564 1.00 85.75 599 ASN A C 1
ATOM 4434 O O . ASN A 1 599 ? 36.160 -20.471 -2.006 1.00 85.75 599 ASN A O 1
ATOM 4438 N N . VAL A 1 600 ? 34.397 -21.840 -2.251 1.00 92.12 600 VAL A N 1
ATOM 4439 C CA . VAL A 1 600 ? 33.572 -21.175 -1.232 1.00 92.12 600 VAL A CA 1
ATOM 4440 C C . VAL A 1 600 ? 34.183 -21.359 0.159 1.00 92.12 600 VAL A C 1
ATOM 4442 O O . VAL A 1 600 ? 34.382 -22.489 0.603 1.00 92.12 600 VAL A O 1
ATOM 4445 N N . THR A 1 601 ? 34.419 -20.258 0.871 1.00 93.94 601 THR A N 1
ATOM 4446 C CA . THR A 1 601 ? 34.808 -20.279 2.289 1.00 93.94 601 THR A CA 1
ATOM 4447 C C . THR A 1 601 ? 33.548 -20.263 3.146 1.00 93.94 601 THR A C 1
ATOM 4449 O O . THR A 1 601 ? 32.792 -19.294 3.091 1.00 93.94 601 THR A O 1
ATOM 4452 N N . ILE A 1 602 ? 33.319 -21.315 3.934 1.00 92.44 602 ILE A N 1
ATOM 4453 C CA . ILE A 1 602 ? 32.167 -21.438 4.839 1.00 92.44 602 ILE A CA 1
ATOM 4454 C C . ILE A 1 602 ? 32.676 -21.327 6.277 1.00 92.44 602 ILE A C 1
ATOM 4456 O O . ILE A 1 602 ? 33.557 -22.088 6.668 1.00 92.44 602 ILE A O 1
ATOM 4460 N N . LEU A 1 603 ? 32.133 -20.373 7.031 1.00 91.31 603 LEU A N 1
ATOM 4461 C CA . LEU A 1 603 ? 32.468 -20.097 8.425 1.00 91.31 603 LEU A CA 1
ATOM 4462 C C . LEU A 1 603 ? 31.257 -20.331 9.329 1.00 91.31 603 LEU A C 1
ATOM 4464 O O . LEU A 1 603 ? 30.134 -19.907 9.022 1.00 91.31 603 LEU A O 1
ATOM 4468 N N . ASN A 1 604 ? 31.516 -20.949 10.469 1.00 89.94 604 ASN A N 1
ATOM 4469 C CA . ASN A 1 604 ? 30.550 -21.156 11.534 1.00 89.94 604 ASN A CA 1
ATOM 4470 C C . ASN A 1 604 ? 30.344 -19.854 12.327 1.00 89.94 604 ASN A C 1
ATOM 4472 O O . ASN A 1 604 ? 31.141 -18.920 12.266 1.00 89.94 604 ASN A O 1
ATOM 4476 N N . CYS A 1 605 ? 29.270 -19.775 13.103 1.00 86.62 605 CYS A N 1
ATOM 4477 C CA . CYS A 1 605 ? 28.966 -18.656 13.992 1.00 86.62 605 CYS A CA 1
ATOM 4478 C C . CYS A 1 605 ? 29.995 -18.468 15.111 1.00 86.62 605 CYS A C 1
ATOM 4480 O O . CYS A 1 605 ? 30.109 -17.370 15.651 1.00 86.62 605 CYS A O 1
ATOM 4482 N N . SER A 1 606 ? 30.730 -19.522 15.468 1.00 85.88 606 SER A N 1
ATOM 4483 C CA . SER A 1 606 ? 31.830 -19.468 16.434 1.00 85.88 606 SER A CA 1
ATOM 4484 C C . SER A 1 606 ? 33.166 -19.037 15.827 1.00 85.88 606 SER A C 1
ATOM 4486 O O . SER A 1 606 ? 34.104 -18.769 16.578 1.00 85.88 606 SER A O 1
ATOM 4488 N N . ASP A 1 607 ? 33.283 -19.011 14.497 1.00 85.50 607 ASP A N 1
ATOM 4489 C CA . ASP A 1 607 ? 34.529 -18.626 13.844 1.00 85.50 607 ASP A CA 1
ATOM 4490 C C . ASP A 1 607 ? 34.770 -17.115 13.971 1.00 85.50 607 ASP A C 1
ATOM 4492 O O . ASP A 1 607 ? 33.825 -16.319 13.966 1.00 85.50 607 ASP A O 1
ATOM 4496 N N . PRO A 1 608 ? 36.041 -16.687 14.071 1.00 79.50 608 PRO A N 1
ATOM 4497 C CA . PRO A 1 608 ? 36.377 -15.275 14.117 1.00 79.50 608 PRO A CA 1
ATOM 4498 C C . PRO A 1 608 ? 35.920 -14.569 12.842 1.00 79.50 608 PRO A C 1
ATOM 4500 O O . PRO A 1 608 ? 35.971 -15.115 11.735 1.00 79.50 608 PRO A O 1
ATOM 4503 N N . CYS A 1 609 ? 35.499 -13.317 13.003 1.00 78.50 609 CYS A N 1
ATOM 4504 C CA . CYS A 1 609 ? 34.952 -12.554 11.899 1.00 78.50 609 CYS A CA 1
ATOM 4505 C C . CYS A 1 609 ? 35.951 -12.401 10.749 1.00 78.50 609 CYS A C 1
ATOM 4507 O O . CYS A 1 609 ? 37.086 -11.966 10.948 1.00 78.50 609 CYS A O 1
ATOM 4509 N N . THR A 1 610 ? 35.507 -12.693 9.526 1.00 81.50 610 THR A N 1
ATOM 4510 C CA . THR A 1 610 ? 36.277 -12.386 8.321 1.00 81.50 610 THR A CA 1
ATOM 4511 C C . THR A 1 610 ? 35.832 -11.060 7.720 1.00 81.50 610 THR A C 1
ATOM 4513 O O . THR A 1 610 ? 34.638 -10.813 7.525 1.00 81.50 610 THR A O 1
ATOM 4516 N N . LEU A 1 611 ? 36.813 -10.228 7.362 1.00 83.00 611 LEU A N 1
ATOM 4517 C CA . LEU A 1 611 ? 36.622 -8.956 6.661 1.00 83.00 611 LEU A CA 1
ATOM 4518 C C . LEU A 1 611 ? 35.646 -9.089 5.486 1.00 83.00 611 LEU A C 1
ATOM 4520 O O . LEU A 1 611 ? 34.721 -8.298 5.356 1.00 83.00 611 LEU A O 1
ATOM 4524 N N . ALA A 1 612 ? 35.813 -10.135 4.675 1.00 85.62 612 ALA A N 1
ATOM 4525 C CA . ALA A 1 612 ? 35.042 -10.353 3.455 1.00 85.62 612 ALA A CA 1
ATOM 4526 C C . ALA A 1 612 ? 33.551 -10.676 3.687 1.00 85.62 612 ALA A C 1
ATOM 4528 O O . ALA A 1 612 ? 32.762 -10.580 2.748 1.00 85.62 612 ALA A O 1
ATOM 4529 N N . ALA A 1 613 ? 33.151 -11.064 4.904 1.00 88.12 613 ALA A N 1
ATOM 4530 C CA . ALA A 1 613 ? 31.754 -11.352 5.228 1.00 88.12 613 ALA A CA 1
ATOM 4531 C C . ALA A 1 613 ? 30.980 -10.082 5.611 1.00 88.12 613 ALA A C 1
ATOM 4533 O O . ALA A 1 613 ? 29.835 -9.900 5.181 1.00 88.12 613 ALA A O 1
ATOM 4534 N N . SER A 1 614 ? 31.611 -9.208 6.397 1.00 87.31 614 SER A N 1
ATOM 4535 C CA . SER A 1 614 ? 30.939 -8.086 7.065 1.00 87.31 614 SER A CA 1
ATOM 4536 C C . SER A 1 614 ? 31.272 -6.723 6.460 1.00 87.31 614 SER A C 1
ATOM 4538 O O . SER A 1 614 ? 30.411 -5.847 6.464 1.00 87.31 614 SER A O 1
ATOM 4540 N N . CYS A 1 615 ? 32.469 -6.558 5.893 1.00 91.44 615 CYS A N 1
ATOM 4541 C CA . CYS A 1 615 ? 33.006 -5.274 5.448 1.00 91.44 615 CYS A CA 1
ATOM 4542 C C . CYS A 1 615 ? 33.253 -5.252 3.937 1.00 91.44 615 CYS A C 1
ATOM 4544 O O . CYS A 1 615 ? 33.664 -6.258 3.355 1.00 91.44 615 CYS A O 1
ATOM 4546 N N . PHE A 1 616 ? 33.078 -4.091 3.299 1.00 94.81 616 PHE A N 1
ATOM 4547 C CA . PHE A 1 616 ? 33.395 -3.941 1.883 1.00 94.81 616 PHE A CA 1
ATOM 4548 C C . PHE A 1 616 ? 34.919 -3.955 1.659 1.00 94.81 616 PHE A C 1
ATOM 4550 O O . PHE A 1 616 ? 35.597 -2.998 2.056 1.00 94.81 616 PHE A O 1
ATOM 4557 N N . PRO A 1 617 ? 35.503 -4.975 0.992 1.00 92.00 617 PRO A N 1
ATOM 4558 C CA . PRO A 1 617 ? 36.958 -5.148 1.000 1.00 92.00 617 PRO A CA 1
ATOM 4559 C C . PRO A 1 617 ? 37.743 -3.982 0.387 1.00 92.00 617 PRO A C 1
ATOM 4561 O O . PRO A 1 617 ? 38.853 -3.699 0.823 1.00 92.00 617 PRO A O 1
ATOM 4564 N N . ALA A 1 618 ? 37.171 -3.276 -0.593 1.00 93.06 618 ALA A N 1
ATOM 4565 C CA . ALA A 1 618 ? 37.861 -2.197 -1.301 1.00 93.06 618 ALA A CA 1
ATOM 4566 C C . ALA A 1 618 ? 38.148 -0.958 -0.435 1.00 93.06 618 ALA A C 1
ATOM 4568 O O . ALA A 1 618 ? 39.081 -0.214 -0.733 1.00 93.06 618 ALA A O 1
ATOM 4569 N N . TYR A 1 619 ? 37.348 -0.737 0.611 1.00 93.94 619 TYR A N 1
ATOM 4570 C CA . TYR A 1 619 ? 37.400 0.455 1.460 1.00 93.94 619 TYR A CA 1
ATOM 4571 C C . TYR A 1 619 ? 37.531 0.109 2.947 1.00 93.94 619 TYR A C 1
ATOM 4573 O O . TYR A 1 619 ? 37.175 0.917 3.800 1.00 93.94 619 TYR A O 1
ATOM 4581 N N . THR A 1 620 ? 38.067 -1.066 3.279 1.00 92.06 620 THR A N 1
ATOM 4582 C CA . THR A 1 620 ? 38.301 -1.467 4.674 1.00 92.06 620 THR A CA 1
ATOM 4583 C C . THR A 1 620 ? 39.794 -1.617 4.946 1.00 92.06 620 THR A C 1
ATOM 4585 O O . THR A 1 620 ? 40.498 -2.269 4.179 1.00 92.06 620 THR A O 1
ATOM 4588 N N . THR A 1 621 ? 40.288 -1.024 6.037 1.00 86.88 621 THR A N 1
ATOM 4589 C CA . THR A 1 621 ? 41.695 -1.156 6.463 1.00 86.88 621 THR A CA 1
ATOM 4590 C C . THR A 1 621 ? 41.889 -2.325 7.421 1.00 86.88 621 THR A C 1
ATOM 4592 O O . THR A 1 621 ? 42.803 -3.129 7.250 1.00 86.88 621 THR A O 1
ATOM 4595 N N . THR A 1 622 ? 41.015 -2.439 8.417 1.00 82.88 622 THR A N 1
ATOM 4596 C CA . THR A 1 622 ? 41.005 -3.506 9.420 1.00 82.88 622 THR A CA 1
ATOM 4597 C C . THR A 1 622 ? 39.565 -3.823 9.827 1.00 82.88 622 THR A C 1
ATOM 4599 O O . THR A 1 622 ? 38.673 -2.981 9.706 1.00 82.88 622 THR A O 1
ATOM 4602 N N . ALA A 1 623 ? 39.327 -5.038 10.322 1.00 74.00 623 ALA A N 1
ATOM 4603 C CA . ALA A 1 623 ? 38.111 -5.376 11.061 1.00 74.00 623 ALA A CA 1
ATOM 4604 C C . ALA A 1 623 ? 38.499 -5.907 12.436 1.00 74.00 623 ALA A C 1
ATOM 4606 O O . ALA A 1 623 ? 39.506 -6.612 12.561 1.00 74.00 623 ALA A O 1
ATOM 4607 N N . SER A 1 624 ? 37.722 -5.566 13.463 1.00 74.62 624 SER A N 1
ATOM 4608 C CA . SER A 1 624 ? 37.928 -6.148 14.785 1.00 74.62 624 SER A CA 1
ATOM 4609 C C . SER A 1 624 ? 37.582 -7.638 14.762 1.00 74.62 624 SER A C 1
ATOM 4611 O O . SER A 1 624 ? 36.584 -8.061 14.173 1.00 74.62 624 SER A O 1
ATOM 4613 N N . SER A 1 625 ? 38.406 -8.443 15.436 1.00 66.81 625 SER A N 1
ATOM 4614 C CA . SER A 1 625 ? 38.086 -9.849 15.700 1.00 66.81 625 SER A CA 1
ATOM 4615 C C . SER A 1 625 ? 36.872 -9.977 16.623 1.00 66.81 625 SER A C 1
ATOM 4617 O O . SER A 1 625 ? 36.056 -10.875 16.438 1.00 66.81 625 SER A O 1
ATOM 4619 N N . ASP A 1 626 ? 36.723 -9.039 17.564 1.00 64.00 626 ASP A N 1
ATOM 4620 C CA . ASP A 1 626 ? 35.580 -8.945 18.470 1.00 64.00 626 ASP A CA 1
ATOM 4621 C C . ASP A 1 626 ? 34.475 -8.087 17.843 1.00 64.00 626 ASP A C 1
ATOM 4623 O O . ASP A 1 626 ? 34.576 -6.860 17.792 1.00 64.00 626 ASP A O 1
ATOM 4627 N N . GLY A 1 627 ? 33.416 -8.734 17.349 1.00 65.44 627 GLY A N 1
ATOM 4628 C CA . GLY A 1 627 ? 32.176 -8.066 16.932 1.00 65.44 627 GLY A CA 1
ATOM 4629 C C . GLY A 1 627 ? 32.102 -7.576 15.482 1.00 65.44 627 GLY A C 1
ATOM 4630 O O . GLY A 1 627 ? 31.156 -6.865 15.157 1.00 65.44 627 GLY A O 1
ATOM 4631 N N . CYS A 1 628 ? 33.034 -7.961 14.600 1.00 77.50 628 CYS A N 1
ATOM 4632 C CA . CYS A 1 628 ? 32.989 -7.651 13.159 1.00 77.50 628 CYS A CA 1
ATOM 4633 C C . CYS A 1 628 ? 32.973 -6.153 12.788 1.00 77.50 628 CYS A C 1
ATOM 4635 O O . CYS A 1 628 ? 32.538 -5.809 11.688 1.00 77.50 628 CYS A O 1
ATOM 4637 N N . ALA A 1 629 ? 33.423 -5.253 13.664 1.00 81.81 629 ALA A N 1
ATOM 4638 C CA . ALA A 1 629 ? 33.378 -3.823 13.375 1.00 81.81 629 ALA A CA 1
ATOM 4639 C C . ALA A 1 629 ? 34.420 -3.455 12.306 1.00 81.81 629 ALA A C 1
ATOM 4641 O O . ALA A 1 629 ? 35.607 -3.761 12.453 1.00 81.81 629 ALA A O 1
ATOM 4642 N N . CYS A 1 630 ? 33.981 -2.793 11.235 1.00 89.00 630 CYS A N 1
ATOM 4643 C CA . CYS A 1 630 ? 34.836 -2.390 10.123 1.00 89.00 630 CYS A CA 1
ATOM 4644 C C . CYS A 1 630 ? 35.469 -1.022 10.393 1.00 89.00 630 CYS A C 1
ATOM 4646 O O . CYS A 1 630 ? 34.795 -0.085 10.815 1.00 89.00 630 CYS A O 1
ATOM 4648 N N . THR A 1 631 ? 36.761 -0.881 10.106 1.00 89.38 631 THR A N 1
ATOM 4649 C CA . THR A 1 631 ? 37.432 0.424 10.080 1.00 89.38 631 THR A CA 1
ATOM 4650 C C . THR A 1 631 ? 37.622 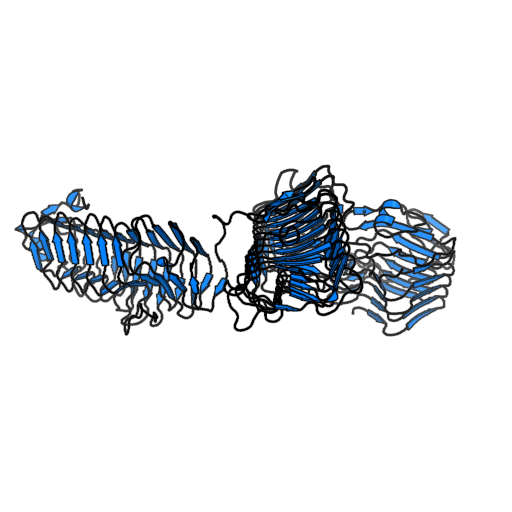0.850 8.630 1.00 89.38 631 THR A C 1
ATOM 4652 O O . THR A 1 631 ? 38.334 0.192 7.866 1.00 89.38 631 THR A O 1
ATOM 4655 N N . CYS A 1 632 ? 36.972 1.944 8.236 1.00 91.56 632 CYS A N 1
ATOM 4656 C CA . CYS A 1 632 ? 36.961 2.374 6.842 1.00 91.56 632 CYS A CA 1
ATOM 4657 C C . CYS A 1 632 ? 38.250 3.088 6.435 1.00 91.56 632 CYS A C 1
ATOM 4659 O O . CYS A 1 632 ? 38.816 3.882 7.187 1.00 91.56 632 CYS A O 1
ATOM 4661 N N . ALA A 1 633 ? 38.706 2.800 5.219 1.00 91.81 633 ALA A N 1
ATOM 4662 C CA . ALA A 1 633 ? 39.694 3.602 4.514 1.00 91.81 633 ALA A CA 1
ATOM 4663 C C . ALA A 1 633 ? 39.065 4.918 4.024 1.00 91.81 633 ALA A C 1
ATOM 4665 O O . ALA A 1 633 ? 37.845 5.095 4.047 1.00 91.81 633 ALA A O 1
ATOM 4666 N N . GLU A 1 634 ? 39.899 5.832 3.530 1.00 89.81 634 GLU A N 1
ATOM 4667 C CA . GLU A 1 634 ? 39.425 7.058 2.887 1.00 89.81 634 GLU A CA 1
ATOM 4668 C C . GLU A 1 634 ? 38.468 6.732 1.723 1.00 89.81 634 GLU A C 1
ATOM 4670 O O . GLU A 1 634 ? 38.779 5.918 0.852 1.00 89.81 634 GLU A O 1
ATOM 4675 N N . GLY A 1 635 ? 37.286 7.357 1.730 1.00 83.31 635 GLY A N 1
ATOM 4676 C CA . GLY A 1 635 ? 36.215 7.118 0.756 1.00 83.31 635 GLY A CA 1
ATOM 4677 C C . GLY A 1 635 ? 35.223 6.006 1.123 1.00 83.31 635 GLY A C 1
ATOM 4678 O O . GLY A 1 635 ? 34.235 5.845 0.414 1.00 83.31 635 GLY A O 1
ATOM 4679 N N . GLY A 1 636 ? 35.444 5.260 2.212 1.00 90.69 636 GLY A N 1
ATOM 4680 C CA . GLY A 1 636 ? 34.453 4.329 2.760 1.00 90.69 636 GLY A CA 1
ATOM 4681 C C . GLY A 1 636 ? 33.455 5.023 3.693 1.00 90.69 636 GLY A C 1
ATOM 4682 O O . GLY A 1 636 ? 33.840 5.872 4.495 1.00 90.69 636 GLY A O 1
ATOM 4683 N N . TYR A 1 637 ? 32.180 4.637 3.617 1.00 89.69 637 TYR A N 1
ATOM 4684 C CA . TYR A 1 637 ? 31.078 5.224 4.385 1.00 89.69 637 TYR A CA 1
ATOM 4685 C C . TYR A 1 637 ? 30.303 4.174 5.201 1.00 89.69 637 TYR A C 1
ATOM 4687 O O . TYR A 1 637 ? 29.965 3.099 4.698 1.00 89.69 637 TYR A O 1
ATOM 4695 N N . GLY A 1 638 ? 29.948 4.537 6.438 1.00 83.81 638 GLY A N 1
ATOM 4696 C CA . GLY A 1 638 ? 29.112 3.737 7.344 1.00 83.81 638 GLY A CA 1
ATOM 4697 C C . GLY A 1 638 ? 29.780 2.462 7.874 1.00 83.81 638 GLY A C 1
ATOM 4698 O O . GLY A 1 638 ? 30.937 2.183 7.576 1.00 83.81 638 GLY A O 1
ATOM 4699 N N . ASP A 1 639 ? 29.021 1.664 8.628 1.00 85.12 639 ASP A N 1
ATOM 4700 C CA . ASP A 1 639 ? 29.537 0.492 9.361 1.00 85.12 639 ASP A CA 1
ATOM 4701 C C . ASP A 1 639 ? 30.115 -0.613 8.467 1.00 85.12 639 ASP A C 1
ATOM 4703 O O . ASP A 1 639 ? 30.932 -1.406 8.919 1.00 85.12 639 ASP A O 1
ATOM 4707 N N . ALA A 1 640 ? 29.699 -0.673 7.198 1.00 89.75 640 ALA A N 1
ATOM 4708 C CA . ALA A 1 640 ? 30.179 -1.649 6.218 1.00 89.75 640 ALA A CA 1
ATOM 4709 C C . ALA A 1 640 ? 31.211 -1.068 5.230 1.00 89.75 640 ALA A C 1
ATOM 4711 O O . ALA A 1 640 ? 31.623 -1.769 4.303 1.00 89.75 640 ALA A O 1
ATOM 4712 N N . CYS A 1 641 ? 31.620 0.197 5.399 1.00 93.50 641 CYS A N 1
ATOM 4713 C CA . CYS A 1 641 ? 32.576 0.899 4.536 1.00 93.50 641 CYS A CA 1
ATOM 4714 C C . CYS A 1 641 ? 32.188 0.928 3.049 1.00 93.50 641 CYS A C 1
ATOM 4716 O O . CYS A 1 641 ? 33.014 0.698 2.169 1.00 93.50 641 CYS A O 1
ATOM 4718 N N . LEU A 1 642 ? 30.918 1.210 2.758 1.00 95.00 642 LEU A N 1
ATOM 4719 C CA . LEU A 1 642 ? 30.382 1.292 1.396 1.00 95.00 642 LEU A CA 1
ATOM 4720 C C . LEU A 1 642 ? 31.011 2.451 0.607 1.00 95.00 642 LEU A C 1
ATOM 4722 O O . LEU A 1 642 ? 31.449 3.424 1.213 1.00 95.00 642 LEU A O 1
ATOM 4726 N N . PRO A 1 643 ? 31.029 2.405 -0.739 1.00 94.12 643 PRO A N 1
ATOM 4727 C CA . PRO A 1 643 ? 31.670 3.450 -1.546 1.00 94.12 643 PRO A CA 1
ATOM 4728 C C . PRO A 1 643 ? 30.909 4.790 -1.548 1.00 94.12 643 PRO A C 1
ATOM 4730 O O . PRO A 1 643 ? 31.427 5.800 -2.016 1.00 94.12 643 PRO A O 1
ATOM 4733 N N . VAL A 1 644 ? 29.670 4.798 -1.046 1.00 93.75 644 VAL A N 1
ATOM 4734 C CA . VAL A 1 644 ? 28.789 5.966 -0.922 1.00 93.75 644 VAL A CA 1
ATOM 4735 C C . VAL A 1 644 ? 27.981 5.867 0.367 1.00 93.75 644 VAL A C 1
ATOM 4737 O O . VAL A 1 644 ? 27.662 4.766 0.823 1.00 93.75 644 VAL A O 1
ATOM 4740 N N . ALA A 1 645 ? 27.615 7.015 0.940 1.00 89.06 645 ALA A N 1
ATOM 4741 C CA . ALA A 1 645 ? 26.759 7.068 2.119 1.00 89.06 645 ALA A CA 1
ATOM 4742 C C . ALA A 1 645 ? 25.365 6.494 1.811 1.00 89.06 645 ALA A C 1
ATOM 4744 O O . ALA A 1 645 ? 24.669 6.958 0.905 1.00 89.06 645 ALA A O 1
ATOM 4745 N N . ALA A 1 646 ? 24.959 5.481 2.576 1.00 83.94 646 ALA A N 1
ATOM 4746 C CA . ALA A 1 646 ? 23.635 4.881 2.489 1.00 83.94 646 ALA A CA 1
ATOM 4747 C C . ALA A 1 646 ? 22.689 5.513 3.529 1.00 83.94 646 ALA A C 1
ATOM 4749 O O . ALA A 1 646 ? 23.117 5.734 4.662 1.00 83.94 646 ALA A O 1
ATOM 4750 N N . PRO A 1 647 ? 21.411 5.771 3.192 1.00 76.38 647 PRO A N 1
ATOM 4751 C CA . PRO A 1 647 ? 20.428 6.261 4.155 1.00 76.38 647 PRO A CA 1
ATOM 4752 C C . PRO A 1 647 ? 20.189 5.252 5.285 1.00 76.38 647 PRO A C 1
ATOM 4754 O O . PRO A 1 647 ? 20.099 4.045 5.036 1.00 76.38 647 PRO A O 1
ATOM 4757 N N . GLU A 1 648 ? 20.036 5.742 6.514 1.00 71.81 648 GLU A N 1
ATOM 4758 C CA . GLU A 1 648 ? 19.589 4.910 7.632 1.00 71.81 648 GLU A CA 1
ATOM 4759 C C . GLU A 1 648 ? 18.068 4.701 7.593 1.00 71.81 648 GLU A C 1
ATOM 4761 O O . GLU A 1 648 ? 17.331 5.600 7.172 1.00 71.81 648 GLU A O 1
ATOM 4766 N N . PRO A 1 649 ? 17.575 3.515 7.999 1.00 59.34 649 PRO A N 1
ATOM 4767 C CA . PRO A 1 649 ? 16.146 3.310 8.167 1.00 59.34 649 PRO A CA 1
ATOM 4768 C C . PRO A 1 649 ? 15.602 4.269 9.235 1.00 59.34 649 PRO A C 1
ATOM 4770 O O . PRO A 1 649 ? 16.244 4.445 10.271 1.00 59.34 649 PRO A O 1
ATOM 4773 N N . PRO A 1 650 ? 14.431 4.889 9.007 1.00 54.16 650 PRO A N 1
ATOM 4774 C CA . PRO A 1 650 ? 13.799 5.730 10.014 1.00 54.16 650 PRO A CA 1
ATOM 4775 C C . PRO A 1 650 ? 13.551 4.919 11.291 1.00 54.16 650 PRO A C 1
ATOM 4777 O O . PRO A 1 650 ? 13.181 3.744 11.223 1.00 54.16 650 PRO A O 1
ATOM 4780 N N . SER A 1 651 ? 13.767 5.540 12.455 1.00 43.16 651 SER A N 1
ATOM 4781 C CA . SER A 1 651 ? 13.523 4.908 13.752 1.00 43.16 651 SER A CA 1
ATOM 4782 C C . SER A 1 651 ? 12.081 4.408 13.818 1.00 43.16 651 SER A C 1
ATOM 4784 O O . SER A 1 651 ? 11.146 5.187 13.647 1.00 43.16 651 SER A O 1
ATOM 4786 N N . THR A 1 652 ? 11.892 3.118 14.092 1.00 44.25 652 THR A N 1
ATOM 4787 C CA . THR A 1 652 ? 10.571 2.473 14.211 1.00 44.25 652 THR A CA 1
ATOM 4788 C C . THR A 1 652 ? 9.750 2.954 15.413 1.00 44.25 652 THR A C 1
ATOM 4790 O O . THR A 1 652 ? 8.610 2.526 15.593 1.00 44.25 652 THR A O 1
ATOM 4793 N N . ASP A 1 653 ? 10.294 3.864 16.218 1.00 35.97 653 ASP A N 1
ATOM 4794 C CA . ASP A 1 653 ? 9.608 4.490 17.339 1.00 35.97 653 ASP A CA 1
ATOM 4795 C C . ASP A 1 653 ? 8.688 5.617 16.853 1.00 35.97 653 ASP A C 1
ATOM 4797 O O . ASP A 1 653 ? 9.058 6.784 16.793 1.00 35.97 653 ASP A O 1
ATOM 4801 N N . GLY A 1 654 ? 7.451 5.235 16.533 1.00 38.66 654 GLY A N 1
ATOM 4802 C CA . GLY A 1 654 ? 6.287 6.113 16.627 1.00 38.66 654 GLY A CA 1
ATOM 4803 C C . GLY A 1 654 ? 6.089 7.106 15.481 1.00 38.66 654 GLY A C 1
ATOM 4804 O O . GLY A 1 654 ? 6.537 8.240 15.565 1.00 38.66 654 GLY A O 1
ATOM 4805 N N . ALA A 1 655 ? 5.290 6.723 14.477 1.00 39.94 655 ALA A N 1
ATOM 4806 C CA . ALA A 1 655 ? 4.327 7.650 13.860 1.00 39.94 655 ALA A CA 1
ATOM 4807 C C . ALA A 1 655 ? 3.298 6.960 12.948 1.00 39.94 655 ALA A C 1
ATOM 4809 O O . ALA A 1 655 ? 2.172 7.434 12.898 1.00 39.94 655 ALA A O 1
ATOM 4810 N N . ASP A 1 656 ? 3.620 5.849 12.267 1.00 51.97 656 ASP A N 1
ATOM 4811 C CA . ASP A 1 656 ? 2.716 5.341 11.210 1.00 51.97 656 ASP A CA 1
ATOM 4812 C C . ASP A 1 656 ? 2.727 3.808 11.018 1.00 51.97 656 ASP A C 1
ATOM 4814 O O . ASP A 1 656 ? 2.695 3.273 9.913 1.00 51.97 656 ASP A O 1
ATOM 4818 N N . LEU A 1 657 ? 2.757 3.061 12.127 1.00 60.34 657 LEU A N 1
ATOM 4819 C CA . LEU A 1 657 ? 2.673 1.586 12.135 1.00 60.34 657 LEU A CA 1
ATOM 4820 C C . LEU A 1 657 ? 1.233 1.048 12.052 1.00 60.34 657 LEU A C 1
ATOM 4822 O O . LEU A 1 657 ? 1.004 -0.149 12.220 1.00 60.34 657 LEU A O 1
ATOM 4826 N N . CYS A 1 658 ? 0.249 1.918 11.832 1.00 76.00 658 CYS A N 1
ATOM 4827 C CA . CYS A 1 658 ? -1.141 1.499 11.759 1.00 76.00 658 CYS A CA 1
ATOM 4828 C C . CYS A 1 658 ? -1.403 0.710 10.474 1.00 76.00 658 CYS A C 1
ATOM 4830 O O . CYS A 1 658 ? -1.227 1.213 9.363 1.00 76.00 658 CYS A O 1
ATOM 4832 N N . VAL A 1 659 ? -1.886 -0.520 10.617 1.00 76.19 659 VAL A N 1
ATOM 4833 C CA . VAL A 1 659 ? -2.471 -1.265 9.500 1.00 76.19 659 VAL A CA 1
ATOM 4834 C C . VAL A 1 659 ? -3.793 -0.584 9.162 1.00 76.19 659 VAL A C 1
ATOM 4836 O O . VAL A 1 659 ? -4.632 -0.434 10.047 1.00 76.19 659 VAL A O 1
ATOM 4839 N N . ARG A 1 660 ? -3.979 -0.149 7.908 1.00 79.44 660 ARG A N 1
ATOM 4840 C CA . ARG A 1 660 ? -5.208 0.550 7.497 1.00 79.44 660 ARG A CA 1
ATOM 4841 C C . ARG A 1 660 ? -5.782 0.110 6.169 1.00 79.44 660 ARG A C 1
ATOM 4843 O O . ARG A 1 660 ? -4.989 -0.214 5.287 1.00 79.44 660 ARG A O 1
ATOM 4850 N N . ASP A 1 661 ? -7.105 0.166 6.021 1.00 75.69 661 ASP A N 1
ATOM 4851 C CA . ASP A 1 661 ? -7.843 -0.142 4.782 1.00 75.69 661 ASP A CA 1
ATOM 4852 C C . ASP A 1 661 ? -7.615 -1.574 4.263 1.00 75.69 661 ASP A C 1
ATOM 4854 O O . ASP A 1 661 ? -7.505 -1.832 3.059 1.00 75.69 661 ASP A O 1
ATOM 4858 N N . VAL A 1 662 ? -7.477 -2.533 5.179 1.00 70.88 662 VAL A N 1
ATOM 4859 C CA . VAL A 1 662 ? -7.233 -3.945 4.852 1.00 70.88 662 VAL A CA 1
ATOM 4860 C C . VAL A 1 662 ? -8.467 -4.770 5.188 1.00 70.88 662 VAL A C 1
ATOM 4862 O O . VAL A 1 662 ? -9.139 -4.511 6.180 1.00 70.88 662 VAL A O 1
ATOM 4865 N N . ARG A 1 663 ? -8.736 -5.808 4.391 1.00 82.94 663 ARG A N 1
ATOM 4866 C CA . ARG A 1 663 ? -9.644 -6.890 4.773 1.00 82.94 663 ARG A CA 1
ATOM 4867 C C . ARG A 1 663 ? -8.847 -8.112 5.222 1.00 82.94 663 ARG A C 1
ATOM 4869 O O . ARG A 1 663 ? -7.937 -8.550 4.514 1.00 82.94 663 ARG A O 1
ATOM 4876 N N . VAL A 1 664 ? -9.179 -8.644 6.390 1.00 78.06 664 VAL A N 1
ATOM 4877 C CA . VAL A 1 664 ? -8.518 -9.796 7.001 1.00 78.06 664 VAL A CA 1
ATOM 4878 C C . VAL A 1 664 ? -9.543 -10.905 7.190 1.00 78.06 664 VAL A C 1
ATOM 4880 O O . VAL A 1 664 ? -10.484 -10.750 7.962 1.00 78.06 664 VAL A O 1
ATOM 4883 N N . ASP A 1 665 ? -9.364 -12.011 6.470 1.00 84.19 665 ASP A N 1
ATOM 4884 C CA . ASP A 1 665 ? -10.295 -13.146 6.492 1.00 84.19 665 ASP A CA 1
ATOM 4885 C C . ASP A 1 665 ? -9.811 -14.318 7.374 1.00 84.19 665 ASP A C 1
ATOM 4887 O O . ASP A 1 665 ? -10.514 -15.316 7.505 1.00 84.19 665 ASP A O 1
ATOM 4891 N N . GLU A 1 666 ? -8.631 -14.202 7.994 1.00 82.81 666 GLU A N 1
ATOM 4892 C CA . GLU A 1 666 ? -8.072 -15.200 8.917 1.00 82.81 666 GLU A CA 1
ATOM 4893 C C . GLU A 1 666 ? -7.982 -14.670 10.351 1.00 82.81 666 GLU A C 1
ATOM 4895 O O . GLU A 1 666 ? -7.936 -13.462 10.579 1.00 82.81 666 GLU A O 1
ATOM 4900 N N . GLU A 1 667 ? -7.971 -15.590 11.316 1.00 82.81 667 GLU A N 1
ATOM 4901 C CA . GLU A 1 667 ? -7.901 -15.283 12.745 1.00 82.81 667 GLU A CA 1
ATOM 4902 C C . GLU A 1 667 ? -6.554 -14.629 13.097 1.00 82.81 667 GLU A C 1
ATOM 4904 O O . GLU A 1 667 ? -5.496 -15.072 12.643 1.00 82.81 667 GLU A O 1
ATOM 4909 N N . VAL A 1 668 ? -6.577 -13.565 13.904 1.00 83.69 668 VAL A N 1
ATOM 4910 C CA . VAL A 1 668 ? -5.380 -12.767 14.215 1.00 83.69 668 VAL A CA 1
ATOM 4911 C C . VAL A 1 668 ? -5.079 -12.802 15.708 1.00 83.69 668 VAL A C 1
ATOM 4913 O O . VAL A 1 668 ? -5.855 -12.288 16.505 1.00 83.69 668 VAL A O 1
ATOM 4916 N N . ASN A 1 669 ? -3.901 -13.307 16.083 1.00 84.94 669 ASN A N 1
ATOM 4917 C CA . ASN A 1 669 ? -3.304 -13.061 17.401 1.00 84.94 669 ASN A CA 1
ATOM 4918 C C . ASN A 1 669 ? -2.387 -11.836 17.309 1.00 84.94 669 ASN A C 1
ATOM 4920 O O . ASN A 1 669 ? -1.240 -11.928 16.866 1.00 84.94 669 ASN A O 1
ATOM 4924 N N . ALA A 1 670 ? -2.921 -10.674 17.663 1.00 77.38 670 ALA A N 1
ATOM 4925 C CA . ALA A 1 670 ? -2.286 -9.386 17.452 1.00 77.38 670 ALA A CA 1
ATOM 4926 C C . ALA A 1 670 ? -1.413 -8.963 18.645 1.00 77.38 670 ALA A C 1
ATOM 4928 O O . ALA A 1 670 ? -1.764 -9.180 19.803 1.00 77.38 670 ALA A O 1
ATOM 4929 N N . GLY A 1 671 ? -0.286 -8.306 18.352 1.00 70.00 671 GLY A N 1
ATOM 4930 C CA . GLY A 1 671 ? 0.606 -7.717 19.360 1.00 70.00 671 GLY A CA 1
ATOM 4931 C C . GLY A 1 671 ? 1.682 -8.652 19.924 1.00 70.00 671 GLY A C 1
ATOM 4932 O O . GLY A 1 671 ? 2.491 -8.216 20.740 1.00 70.00 671 GLY A O 1
ATOM 4933 N N . LEU A 1 672 ? 1.747 -9.918 19.490 1.00 75.75 672 LEU A N 1
ATOM 4934 C CA . LEU A 1 672 ? 2.734 -10.868 20.008 1.00 75.75 672 LEU A CA 1
ATOM 4935 C C . LEU A 1 672 ? 4.168 -10.349 19.785 1.00 75.75 672 LEU A C 1
ATOM 4937 O O . LEU A 1 672 ? 4.638 -10.246 18.651 1.00 75.75 672 LEU A O 1
ATOM 4941 N N . GLY A 1 673 ? 4.868 -10.044 20.880 1.00 70.50 673 GLY A N 1
ATOM 4942 C CA . GLY A 1 673 ? 6.246 -9.554 20.845 1.00 70.50 673 GLY A CA 1
ATOM 4943 C C . GLY A 1 673 ? 6.424 -8.081 20.454 1.00 70.50 673 GLY A C 1
ATOM 4944 O O . GLY A 1 673 ? 7.571 -7.644 20.345 1.00 70.50 673 GLY A O 1
ATOM 4945 N N . THR A 1 674 ? 5.354 -7.292 20.298 1.00 75.69 674 THR A N 1
ATOM 4946 C CA . THR A 1 674 ? 5.436 -5.844 20.010 1.00 75.69 674 THR A CA 1
ATOM 4947 C C . THR A 1 674 ? 4.918 -4.997 21.175 1.00 75.69 674 THR A C 1
ATOM 4949 O O . THR A 1 674 ? 4.089 -5.456 21.956 1.00 75.69 674 THR A O 1
ATOM 4952 N N . SER A 1 675 ? 5.400 -3.755 21.300 1.00 78.31 675 SER A N 1
ATOM 4953 C CA . SER A 1 675 ? 4.926 -2.781 22.302 1.00 78.31 675 SER A CA 1
ATOM 4954 C C . SER A 1 675 ? 3.781 -1.901 21.799 1.00 78.31 675 SER A C 1
ATOM 4956 O O . SER A 1 675 ? 3.026 -1.341 22.594 1.00 78.31 675 SER A O 1
ATOM 4958 N N . VAL A 1 676 ? 3.625 -1.794 20.478 1.00 83.19 676 VAL A N 1
ATOM 4959 C CA . VAL A 1 676 ? 2.574 -1.014 19.820 1.00 83.19 676 VAL A CA 1
ATOM 4960 C C . VAL A 1 676 ? 1.803 -1.914 18.858 1.00 83.19 676 VAL A C 1
ATOM 4962 O O . VAL A 1 676 ? 2.394 -2.682 18.095 1.00 83.19 676 VAL A O 1
ATOM 4965 N N . LEU A 1 677 ? 0.479 -1.798 18.893 1.00 88.12 677 LEU A N 1
ATOM 4966 C CA . LEU A 1 677 ? -0.456 -2.388 17.947 1.00 88.12 677 LEU A CA 1
ATOM 4967 C C . LEU A 1 677 ? -1.415 -1.299 17.466 1.00 88.12 677 LEU A C 1
ATOM 4969 O O . LEU A 1 677 ? -2.046 -0.636 18.286 1.00 88.12 677 LEU A O 1
ATOM 4973 N N . CYS A 1 678 ? -1.547 -1.120 16.152 1.00 89.06 678 CYS A N 1
ATOM 4974 C CA . CYS A 1 678 ? -2.481 -0.146 15.599 1.00 89.06 678 CYS A CA 1
ATOM 4975 C C . CYS A 1 678 ? -3.198 -0.681 14.350 1.00 89.06 678 CYS A C 1
ATOM 4977 O O . CYS A 1 678 ? -2.548 -1.056 13.374 1.00 89.06 678 CYS A O 1
ATOM 4979 N N . TYR A 1 679 ? -4.530 -0.673 14.373 1.00 90.56 679 TYR A N 1
ATOM 4980 C CA . TYR A 1 679 ? -5.408 -0.912 13.228 1.00 90.56 679 TYR A CA 1
ATOM 4981 C C . TYR A 1 679 ? -6.331 0.293 13.046 1.00 90.56 679 TYR A C 1
ATOM 4983 O O . TYR A 1 679 ? -6.910 0.759 14.027 1.00 90.56 679 TYR A O 1
ATOM 4991 N N . VAL A 1 680 ? -6.479 0.800 11.821 1.00 88.44 680 VAL A N 1
ATOM 4992 C CA . VAL A 1 680 ? -7.456 1.856 11.510 1.00 88.44 680 VAL A CA 1
ATOM 4993 C C . VAL A 1 680 ? -8.209 1.542 10.222 1.00 88.44 680 VAL A C 1
ATOM 4995 O O . VAL A 1 680 ? -7.562 1.172 9.258 1.00 88.44 680 VAL A O 1
ATOM 4998 N N . ASP A 1 681 ? -9.534 1.654 10.160 1.00 88.38 681 ASP A N 1
ATOM 4999 C CA . ASP A 1 681 ? -10.309 1.343 8.938 1.00 88.38 681 ASP A CA 1
ATOM 5000 C C . ASP A 1 681 ? -10.081 -0.091 8.401 1.00 88.38 681 ASP A C 1
ATOM 5002 O O . ASP A 1 681 ? -10.038 -0.347 7.195 1.00 88.38 681 ASP A O 1
ATOM 5006 N N . VAL A 1 682 ? -9.861 -1.066 9.289 1.00 88.88 682 VAL A N 1
ATOM 5007 C CA . VAL A 1 682 ? -9.631 -2.470 8.903 1.00 88.88 682 VAL A CA 1
ATOM 5008 C C . VAL A 1 682 ? -10.917 -3.275 9.028 1.00 88.88 682 VAL A C 1
ATOM 5010 O O . VAL A 1 682 ? -11.609 -3.208 10.039 1.00 88.88 682 VAL A O 1
ATOM 5013 N N . THR A 1 683 ? -11.224 -4.077 8.007 1.00 91.62 683 THR A N 1
ATOM 5014 C CA . THR A 1 683 ? -12.347 -5.018 8.014 1.00 91.62 683 THR A CA 1
ATOM 5015 C C . THR A 1 683 ? -11.878 -6.421 8.402 1.00 91.62 683 THR A C 1
ATOM 5017 O O . THR A 1 683 ? -11.156 -7.066 7.643 1.00 91.62 683 THR A O 1
ATOM 5020 N N . PHE A 1 684 ? -12.330 -6.940 9.537 1.00 93.88 684 PHE A N 1
ATOM 5021 C CA . PHE A 1 684 ? -12.060 -8.302 9.992 1.00 93.88 684 PHE A CA 1
ATOM 5022 C C . PHE A 1 684 ? -13.264 -9.209 9.721 1.00 93.88 684 PHE A C 1
ATOM 5024 O O . PHE A 1 684 ? -14.381 -8.920 10.143 1.00 93.88 684 PHE A O 1
ATOM 5031 N N . ALA A 1 685 ? -13.041 -10.313 9.008 1.00 92.06 685 ALA A N 1
ATOM 5032 C CA . ALA A 1 685 ? -14.029 -11.369 8.777 1.00 92.06 685 ALA A CA 1
ATOM 5033 C C . ALA A 1 685 ? -13.776 -12.626 9.633 1.00 92.06 685 ALA A C 1
ATOM 5035 O O . ALA A 1 685 ? -14.533 -13.592 9.546 1.00 92.06 685 ALA A O 1
ATOM 5036 N N . ALA A 1 686 ? -12.745 -12.594 10.479 1.00 91.25 686 ALA A N 1
ATOM 5037 C CA . ALA A 1 686 ? -12.430 -13.604 11.481 1.00 91.25 686 ALA A CA 1
ATOM 5038 C C . ALA A 1 686 ? -12.009 -12.942 12.805 1.00 91.25 686 ALA A C 1
ATOM 5040 O O . ALA A 1 686 ? -11.761 -11.735 12.854 1.00 91.25 686 ALA A O 1
ATOM 5041 N N . ASP A 1 687 ? -11.965 -13.737 13.873 1.00 92.94 687 ASP A N 1
ATOM 5042 C CA . ASP A 1 687 ? -11.718 -13.265 15.236 1.00 92.94 687 ASP A CA 1
ATOM 5043 C C . ASP A 1 687 ? -10.333 -12.607 15.394 1.00 92.94 687 ASP A C 1
ATOM 5045 O O . ASP A 1 687 ? -9.337 -13.028 14.798 1.00 92.94 687 ASP A O 1
ATOM 5049 N N . VAL A 1 688 ? -10.270 -11.566 16.226 1.00 94.06 688 VAL A N 1
ATOM 5050 C CA . VAL A 1 688 ? -9.036 -10.844 16.560 1.00 94.06 688 VAL A CA 1
ATOM 5051 C C . VAL A 1 688 ? -8.810 -10.916 18.057 1.00 94.06 688 VAL A C 1
ATOM 5053 O O . VAL A 1 688 ? -9.612 -10.409 18.837 1.00 94.06 688 VAL A O 1
ATOM 5056 N N . VAL A 1 689 ? -7.690 -11.498 18.464 1.00 94.44 689 VAL A N 1
ATOM 5057 C CA . VAL A 1 689 ? -7.270 -11.593 19.859 1.00 94.44 689 VAL A CA 1
ATOM 5058 C C . VAL A 1 689 ? -6.084 -10.666 20.084 1.00 94.44 689 VAL A C 1
ATOM 5060 O O . VAL A 1 689 ? -5.009 -10.856 19.522 1.00 94.44 689 VAL A O 1
ATOM 5063 N N . VAL A 1 690 ? -6.278 -9.663 20.931 1.00 94.94 690 VAL A N 1
ATOM 5064 C CA . VAL A 1 690 ? -5.230 -8.789 21.454 1.00 94.94 690 VAL A CA 1
ATOM 5065 C C . VAL A 1 690 ? -4.882 -9.255 22.864 1.00 94.94 690 VAL A C 1
ATOM 5067 O O . VAL A 1 690 ? -5.495 -8.827 23.846 1.00 94.94 690 VAL A O 1
ATOM 5070 N N . ASP A 1 691 ? -3.902 -10.154 22.961 1.00 93.44 691 ASP A N 1
ATOM 5071 C CA . ASP A 1 691 ? -3.329 -10.584 24.238 1.00 93.44 691 ASP A CA 1
ATOM 5072 C C . ASP A 1 691 ? -2.288 -9.567 24.701 1.00 93.44 691 ASP A C 1
ATOM 5074 O O . ASP A 1 691 ? -1.100 -9.646 24.375 1.00 93.44 691 ASP A O 1
ATOM 5078 N N . VAL A 1 692 ? -2.762 -8.599 25.486 1.00 93.81 692 VAL A N 1
ATOM 5079 C CA . VAL A 1 692 ? -1.944 -7.515 26.031 1.00 93.81 692 VAL A CA 1
ATOM 5080 C C . VAL A 1 692 ? -0.855 -8.070 26.943 1.00 93.81 692 VAL A C 1
ATOM 5082 O O . VAL A 1 692 ? 0.221 -7.484 27.008 1.00 93.81 692 VAL A O 1
ATOM 5085 N N . ALA A 1 693 ? -1.074 -9.207 27.612 1.00 90.62 693 ALA A N 1
ATOM 5086 C CA . ALA A 1 693 ? -0.057 -9.825 28.461 1.00 90.62 693 ALA A CA 1
ATOM 5087 C C . ALA A 1 693 ? 1.123 -10.378 27.640 1.00 90.62 693 ALA A C 1
ATOM 5089 O O . ALA A 1 693 ? 2.247 -10.390 28.140 1.00 90.62 693 ALA A O 1
ATOM 5090 N N . SER A 1 694 ? 0.876 -10.770 26.385 1.00 89.69 694 SER A N 1
ATOM 5091 C CA . SER A 1 694 ? 1.876 -11.301 25.446 1.00 89.69 694 SER A CA 1
ATOM 5092 C C . SER A 1 694 ? 2.673 -10.237 24.666 1.00 89.69 694 SER A C 1
ATOM 5094 O O . SER A 1 694 ? 3.650 -10.559 23.981 1.00 89.69 694 SER A O 1
ATOM 5096 N N . MET A 1 695 ? 2.263 -8.970 24.761 1.00 89.44 695 MET A N 1
ATOM 5097 C CA . MET A 1 695 ? 2.973 -7.829 24.177 1.00 89.44 695 MET A CA 1
ATOM 5098 C C . MET A 1 695 ? 4.295 -7.552 24.909 1.00 89.44 695 MET A C 1
ATOM 5100 O O . MET A 1 695 ? 4.447 -7.847 26.096 1.00 89.44 695 MET A O 1
ATOM 5104 N N . SER A 1 696 ? 5.259 -6.961 24.204 1.00 83.12 696 SER A N 1
ATOM 5105 C CA . SER A 1 696 ? 6.567 -6.602 24.762 1.00 83.12 696 SER A CA 1
ATOM 5106 C C . SER A 1 696 ? 6.590 -5.163 25.297 1.00 83.12 696 SER A C 1
ATOM 5108 O O . SER A 1 696 ? 5.741 -4.339 24.969 1.00 83.12 696 SER A O 1
ATOM 5110 N N . GLY A 1 697 ? 7.572 -4.842 26.144 1.00 82.31 697 GLY A N 1
ATOM 5111 C CA . GLY A 1 697 ? 7.752 -3.497 26.701 1.00 82.31 697 GLY A CA 1
ATOM 5112 C C . GLY A 1 697 ? 6.941 -3.206 27.973 1.00 82.31 697 GLY A C 1
ATOM 5113 O O . GLY A 1 697 ? 5.989 -3.912 28.320 1.00 82.31 697 GLY A O 1
ATOM 5114 N N . SER A 1 698 ? 7.365 -2.155 28.686 1.00 84.06 698 SER A N 1
ATOM 5115 C CA . SER A 1 698 ? 6.748 -1.678 29.936 1.00 84.06 698 SER A CA 1
ATOM 5116 C C . SER A 1 698 ? 5.495 -0.830 29.709 1.00 84.06 698 SER A C 1
ATOM 5118 O O . SER A 1 698 ? 4.629 -0.777 30.580 1.00 84.06 698 SER A O 1
ATOM 5120 N N . VAL A 1 699 ? 5.386 -0.187 28.543 1.00 86.88 699 VAL A N 1
ATOM 5121 C CA . VAL A 1 699 ? 4.198 0.543 28.090 1.00 86.88 699 VAL A CA 1
ATOM 5122 C C . VAL A 1 699 ? 3.698 -0.120 26.816 1.00 86.88 699 VAL A C 1
ATOM 5124 O O . VAL A 1 699 ? 4.444 -0.227 25.842 1.00 86.88 699 VAL A O 1
ATOM 5127 N N . ARG A 1 700 ? 2.447 -0.576 26.843 1.00 90.75 700 ARG A N 1
ATOM 5128 C CA . ARG A 1 700 ? 1.805 -1.295 25.739 1.00 90.75 700 ARG A CA 1
ATOM 5129 C C . ARG A 1 700 ? 0.662 -0.460 25.197 1.00 90.75 700 ARG A C 1
ATOM 5131 O O . ARG A 1 700 ? -0.289 -0.187 25.927 1.00 90.75 700 ARG A O 1
ATOM 5138 N N . ASN A 1 701 ? 0.762 -0.074 23.932 1.00 89.88 701 ASN A N 1
ATOM 5139 C CA . ASN A 1 701 ? -0.239 0.751 23.267 1.00 89.88 701 ASN A CA 1
ATOM 5140 C C . ASN A 1 701 ? -1.005 -0.078 22.244 1.00 89.88 701 ASN A C 1
ATOM 5142 O O . ASN A 1 701 ? -0.412 -0.648 21.329 1.00 89.88 701 ASN A O 1
ATOM 5146 N N . VAL A 1 702 ? -2.325 -0.111 22.383 1.00 94.06 702 VAL A N 1
ATOM 5147 C CA . VAL A 1 702 ? -3.232 -0.773 21.447 1.00 94.06 702 VAL A CA 1
ATOM 5148 C C . VAL A 1 702 ? -4.239 0.248 20.947 1.00 94.06 702 VAL A C 1
ATOM 5150 O O . VAL A 1 702 ? -4.972 0.827 21.745 1.00 94.06 702 VAL A O 1
ATOM 5153 N N . THR A 1 703 ? -4.326 0.407 19.632 1.00 93.31 703 THR A N 1
ATOM 5154 C CA . THR A 1 703 ? -5.327 1.257 18.985 1.00 93.31 703 THR A CA 1
ATOM 5155 C C . THR A 1 703 ? -6.062 0.466 17.912 1.00 93.31 703 THR A C 1
ATOM 5157 O O . THR A 1 703 ? -5.442 -0.058 16.990 1.00 93.31 703 THR A O 1
ATOM 5160 N N . LEU A 1 704 ? -7.385 0.384 18.014 1.00 95.06 704 LEU A N 1
ATOM 5161 C CA . LEU A 1 704 ? -8.271 -0.043 16.935 1.00 95.06 704 LEU A CA 1
ATOM 5162 C C . LEU A 1 704 ? -9.245 1.106 16.680 1.00 95.06 704 LEU A C 1
ATOM 5164 O O . LEU A 1 704 ? -10.113 1.350 17.512 1.00 95.06 704 LEU A O 1
ATOM 5168 N N . ALA A 1 705 ? -9.077 1.831 15.577 1.00 93.19 705 ALA A N 1
ATOM 5169 C CA . ALA A 1 705 ? -9.946 2.947 15.205 1.00 93.19 705 ALA A CA 1
ATOM 5170 C C . ALA A 1 705 ? -10.752 2.606 13.945 1.00 93.19 705 ALA A C 1
ATOM 5172 O O . ALA A 1 705 ? -10.212 2.022 13.013 1.00 93.19 705 ALA A O 1
ATOM 5173 N N . ASP A 1 706 ? -12.043 2.915 13.915 1.00 94.06 706 ASP A N 1
ATOM 5174 C CA . ASP A 1 706 ? -12.893 2.823 12.718 1.00 94.06 706 ASP A CA 1
ATOM 5175 C C . ASP A 1 706 ? -12.878 1.432 12.038 1.00 94.06 706 ASP A C 1
ATOM 5177 O O . ASP A 1 706 ? -13.062 1.277 10.835 1.00 94.06 706 ASP A O 1
ATOM 5181 N N . CYS A 1 707 ? -12.610 0.371 12.808 1.00 95.56 707 CYS A N 1
ATOM 5182 C CA . CYS A 1 707 ? -12.522 -0.993 12.288 1.00 95.56 707 CYS A CA 1
ATOM 5183 C C . CYS A 1 707 ? -13.912 -1.639 12.181 1.00 95.56 707 CYS A C 1
ATOM 5185 O O . CYS A 1 707 ? -14.783 -1.416 13.022 1.00 95.56 707 CYS A O 1
ATOM 5187 N N . THR A 1 708 ? -14.097 -2.515 11.193 1.00 95.88 708 THR A N 1
ATOM 5188 C CA . THR A 1 708 ? -15.368 -3.209 10.942 1.00 95.88 708 THR A CA 1
ATOM 5189 C C . THR A 1 708 ? -15.218 -4.716 11.135 1.00 95.88 708 THR A C 1
ATOM 5191 O O . THR A 1 708 ? -14.376 -5.345 10.504 1.00 95.88 708 THR A O 1
ATOM 5194 N N . PHE A 1 709 ? -16.063 -5.333 11.955 1.00 95.12 709 PHE A N 1
ATOM 5195 C CA . PHE A 1 709 ? -16.119 -6.778 12.164 1.00 95.12 709 PHE A CA 1
ATOM 5196 C C . PHE A 1 709 ? -17.362 -7.352 11.476 1.00 95.12 709 PHE A C 1
ATOM 5198 O O . PHE A 1 709 ? -18.503 -6.996 11.789 1.00 95.12 709 PHE A O 1
ATOM 5205 N N . VAL A 1 710 ? -17.136 -8.235 10.502 1.00 92.50 710 VAL A N 1
ATOM 5206 C CA . VAL A 1 710 ? -18.171 -8.820 9.640 1.00 92.50 710 VAL A CA 1
ATOM 5207 C C . VAL A 1 710 ? -18.201 -10.340 9.761 1.00 92.50 710 VAL A C 1
ATOM 5209 O O . VAL A 1 710 ? -17.265 -10.967 10.243 1.00 92.50 710 VAL A O 1
ATOM 5212 N N . GLY A 1 711 ? -19.292 -10.961 9.308 1.00 86.56 711 GLY A N 1
ATOM 5213 C CA . GLY A 1 711 ? -19.386 -12.424 9.241 1.00 86.56 711 GLY A CA 1
ATOM 5214 C C . GLY A 1 711 ? -19.409 -13.132 10.601 1.00 86.56 711 GLY A C 1
ATOM 5215 O O . GLY A 1 711 ? -19.206 -14.340 10.646 1.00 86.56 711 GLY A O 1
ATOM 5216 N N . GLY A 1 712 ? -19.674 -12.405 11.691 1.00 89.69 712 GLY A N 1
ATOM 5217 C CA . GLY A 1 712 ? -19.639 -12.944 13.054 1.00 89.69 712 GLY A CA 1
ATOM 5218 C C . GLY A 1 712 ? -18.271 -12.878 13.739 1.00 89.69 712 GLY A C 1
ATOM 5219 O O . GLY A 1 712 ? -18.130 -13.410 14.837 1.00 89.69 712 GLY A O 1
ATOM 5220 N N . ALA A 1 713 ? -17.283 -12.227 13.119 1.00 93.50 713 ALA A N 1
ATOM 5221 C CA . ALA A 1 713 ? -15.971 -11.991 13.711 1.00 93.50 713 ALA A CA 1
ATOM 5222 C C . ALA A 1 713 ? -16.064 -11.201 15.023 1.00 93.50 713 ALA A C 1
ATOM 5224 O O . ALA A 1 713 ? -16.797 -10.217 15.105 1.00 93.50 713 ALA A O 1
ATOM 5225 N N . SER A 1 714 ? -15.283 -11.586 16.027 1.00 95.31 714 SER A N 1
ATOM 5226 C CA . SER A 1 714 ? -15.276 -10.946 17.345 1.00 95.31 714 SER A CA 1
ATOM 5227 C C . SER A 1 714 ? -13.892 -10.436 17.751 1.00 95.31 714 SER A C 1
ATOM 5229 O O . SER A 1 714 ? -12.866 -11.003 17.377 1.00 95.31 714 SER A O 1
ATOM 5231 N N . LEU A 1 715 ? -13.866 -9.359 18.537 1.00 96.88 715 LEU A N 1
ATOM 5232 C CA . LEU A 1 715 ? -12.655 -8.771 19.112 1.00 96.88 715 LEU A CA 1
ATOM 5233 C C . LEU A 1 715 ? -12.493 -9.219 20.567 1.00 96.88 715 LEU A C 1
ATOM 5235 O O . LEU A 1 715 ? -13.412 -9.065 21.368 1.00 96.88 715 LEU A O 1
ATOM 5239 N N . TYR A 1 716 ? -11.307 -9.692 20.937 1.00 96.56 716 TYR A N 1
ATOM 5240 C CA . TYR A 1 716 ? -10.957 -10.084 22.299 1.00 96.56 716 TYR A CA 1
ATOM 5241 C C . TYR A 1 716 ? -9.772 -9.245 22.774 1.00 96.56 716 TYR A C 1
ATOM 5243 O O . TYR A 1 716 ? -8.663 -9.409 22.281 1.00 96.56 716 TYR A O 1
ATOM 5251 N N . VAL A 1 717 ? -9.981 -8.369 23.754 1.00 96.69 717 VAL A N 1
ATOM 5252 C CA . VAL A 1 717 ? -8.908 -7.665 24.464 1.00 96.69 717 VAL A CA 1
ATOM 5253 C C . VAL A 1 717 ? -8.700 -8.335 25.809 1.00 96.69 717 VAL A C 1
ATOM 5255 O O . VAL A 1 717 ? -9.541 -8.262 26.709 1.00 96.69 717 VAL A O 1
ATOM 5258 N N . VAL A 1 718 ? -7.562 -9.001 25.943 1.00 95.38 718 VAL A N 1
ATOM 5259 C CA . VAL A 1 718 ? -7.276 -9.888 27.065 1.00 95.38 718 VAL A CA 1
ATOM 5260 C C . VAL A 1 718 ? -6.056 -9.408 27.835 1.00 95.38 718 VAL A C 1
ATOM 5262 O O . VAL A 1 718 ? -4.964 -9.281 27.288 1.00 95.38 718 VAL A O 1
ATOM 5265 N N . GLY A 1 719 ? -6.268 -9.121 29.121 1.00 95.00 719 GLY A N 1
ATOM 5266 C CA . GLY A 1 719 ? -5.212 -8.837 30.085 1.00 95.00 719 GLY A CA 1
ATOM 5267 C C . GLY A 1 719 ? -4.749 -10.089 30.843 1.00 95.00 719 GLY A C 1
ATOM 5268 O O . GLY A 1 719 ? -5.019 -11.231 30.458 1.00 95.00 719 GLY A O 1
ATOM 5269 N N . TRP A 1 720 ? -4.098 -9.880 31.985 1.00 94.50 720 TRP A N 1
ATOM 5270 C CA . TRP A 1 720 ? -3.456 -10.925 32.778 1.00 94.50 720 TRP A CA 1
ATOM 5271 C C . TRP A 1 720 ? -4.468 -11.731 33.584 1.00 94.50 720 TRP A C 1
ATOM 5273 O O . TRP A 1 720 ? -5.300 -11.177 34.300 1.00 94.50 720 TRP A O 1
ATOM 5283 N N . ARG A 1 721 ? -4.358 -13.062 33.525 1.00 92.44 721 ARG A N 1
ATOM 5284 C CA . ARG A 1 721 ? -5.164 -13.973 34.358 1.00 92.44 721 ARG A CA 1
ATOM 5285 C C . ARG A 1 721 ? -4.737 -13.940 35.832 1.00 92.44 721 ARG A C 1
ATOM 5287 O O . ARG A 1 721 ? -5.585 -14.021 36.721 1.00 92.44 721 ARG A O 1
ATOM 5294 N N . SER A 1 722 ? -3.435 -13.818 36.076 1.00 92.31 722 SER A N 1
ATOM 5295 C CA . SER A 1 722 ? -2.807 -13.628 37.390 1.00 92.31 722 SER A CA 1
ATOM 5296 C C . SER A 1 722 ? -2.520 -12.149 37.655 1.00 92.31 722 SER A C 1
ATOM 5298 O O . SER A 1 722 ? -2.733 -11.316 36.778 1.00 92.31 722 SER A O 1
ATOM 5300 N N . ASP A 1 723 ? -2.035 -11.808 38.849 1.00 89.94 723 ASP A N 1
ATOM 5301 C CA . ASP A 1 723 ? -1.674 -10.421 39.143 1.00 89.94 723 ASP A CA 1
ATOM 5302 C C . ASP A 1 723 ? -0.617 -9.897 38.151 1.00 89.94 723 ASP A C 1
ATOM 5304 O O . ASP A 1 723 ? 0.382 -10.584 37.905 1.00 89.94 723 ASP A O 1
ATOM 5308 N N . PRO A 1 724 ? -0.856 -8.723 37.534 1.00 90.75 724 PRO A N 1
ATOM 5309 C CA . PRO A 1 724 ? 0.055 -8.150 36.557 1.00 90.75 724 PRO A CA 1
ATOM 5310 C C . PRO A 1 724 ? 1.361 -7.672 37.219 1.00 90.75 724 PRO A C 1
ATOM 5312 O O . PRO A 1 724 ? 1.345 -7.276 38.390 1.00 90.75 724 PRO A O 1
ATOM 5315 N N . PRO A 1 725 ? 2.490 -7.664 36.488 1.00 86.81 725 PRO A N 1
ATOM 5316 C CA . PRO A 1 725 ? 3.767 -7.181 37.004 1.00 86.81 725 PRO A CA 1
ATOM 5317 C C . PRO A 1 725 ? 3.711 -5.707 37.428 1.00 86.81 725 PRO A C 1
ATOM 5319 O O . PRO A 1 725 ? 3.027 -4.881 36.818 1.00 86.81 725 PRO A O 1
ATOM 5322 N N . ALA A 1 726 ? 4.465 -5.357 38.472 1.00 85.94 726 ALA A N 1
ATOM 5323 C CA . ALA A 1 726 ? 4.597 -3.971 38.907 1.00 85.94 726 ALA A CA 1
ATOM 5324 C C . ALA A 1 726 ? 5.437 -3.152 37.908 1.00 85.94 726 ALA A C 1
ATOM 5326 O O . ALA A 1 726 ? 6.413 -3.651 37.357 1.00 85.94 726 ALA A O 1
ATOM 5327 N N . GLY A 1 727 ? 5.089 -1.875 37.724 1.00 84.44 727 GLY A N 1
ATOM 5328 C CA . GLY A 1 727 ? 5.817 -0.950 36.842 1.00 84.44 727 GLY A CA 1
ATOM 5329 C C . GLY A 1 727 ? 5.434 -1.026 35.359 1.00 84.44 727 GLY A C 1
ATOM 5330 O O . GLY A 1 727 ? 5.995 -0.280 34.560 1.00 84.44 727 GLY A O 1
ATOM 5331 N N . GLU A 1 728 ? 4.481 -1.882 34.993 1.00 91.81 728 GLU A N 1
ATOM 5332 C CA . GLU A 1 728 ? 3.930 -1.961 33.637 1.00 91.81 728 GLU A CA 1
ATOM 5333 C C . GLU A 1 728 ? 2.646 -1.133 33.494 1.00 91.81 728 GLU A C 1
ATOM 5335 O O . GLU A 1 728 ? 1.982 -0.814 34.483 1.00 91.81 728 GLU A O 1
ATOM 5340 N N . ARG A 1 729 ? 2.283 -0.793 32.252 1.00 92.50 729 ARG A N 1
ATOM 5341 C CA . ARG A 1 729 ? 1.042 -0.091 31.902 1.00 92.50 729 ARG A CA 1
ATOM 5342 C C . ARG A 1 729 ? 0.549 -0.492 30.511 1.00 92.50 729 ARG A C 1
ATOM 5344 O O . ARG A 1 729 ? 1.345 -0.648 29.587 1.00 92.50 729 ARG A O 1
ATOM 5351 N N . ALA A 1 730 ? -0.770 -0.576 30.354 1.00 94.44 730 ALA A N 1
ATOM 5352 C CA . ALA A 1 730 ? -1.432 -0.717 29.062 1.00 94.44 730 ALA A CA 1
ATOM 5353 C C . ALA A 1 730 ? -2.385 0.457 28.790 1.00 94.44 730 ALA A C 1
ATOM 5355 O O . ALA A 1 730 ? -3.223 0.785 29.632 1.00 94.44 730 ALA A O 1
ATOM 5356 N N . ASP A 1 731 ? -2.279 1.057 27.607 1.00 95.44 731 ASP A N 1
ATOM 5357 C CA . ASP A 1 731 ? -3.255 2.005 27.073 1.00 95.44 731 ASP A CA 1
ATOM 5358 C C . ASP A 1 731 ? -3.925 1.369 25.843 1.00 95.44 731 ASP A C 1
ATOM 5360 O O . ASP A 1 731 ? -3.313 1.205 24.787 1.00 95.44 731 ASP A O 1
ATOM 5364 N N . VAL A 1 732 ? -5.188 0.969 26.003 1.00 97.00 732 VAL A N 1
ATOM 5365 C CA . VAL A 1 732 ? -6.006 0.339 24.961 1.00 97.00 732 VAL A CA 1
ATOM 5366 C C . VAL A 1 732 ? -7.134 1.284 24.561 1.00 97.00 732 VAL A C 1
ATOM 5368 O O . VAL A 1 732 ? -7.966 1.651 25.394 1.00 97.00 732 VAL A O 1
ATOM 5371 N N . LEU A 1 733 ? -7.185 1.636 23.279 1.00 96.75 733 LEU A N 1
ATOM 5372 C CA . LEU A 1 733 ? -8.220 2.463 22.673 1.00 96.75 733 LEU A CA 1
ATOM 5373 C C . LEU A 1 733 ? -8.905 1.702 21.534 1.00 96.75 733 LEU A C 1
ATOM 5375 O O . LEU A 1 733 ? -8.298 1.434 20.501 1.00 96.75 733 LEU A O 1
ATOM 5379 N N . ILE A 1 734 ? -10.185 1.398 21.716 1.00 97.62 734 ILE A N 1
ATOM 5380 C CA . ILE A 1 734 ? -11.088 0.919 20.670 1.00 97.62 734 ILE A CA 1
ATOM 5381 C C . ILE A 1 734 ? -12.058 2.062 20.381 1.00 97.62 734 ILE A C 1
ATOM 5383 O O . ILE A 1 734 ? -12.833 2.434 21.257 1.00 97.62 734 ILE A O 1
ATOM 5387 N N . SER A 1 735 ? -11.990 2.641 19.188 1.00 96.12 735 SER A N 1
ATOM 5388 C CA . SER A 1 735 ? -12.778 3.806 18.777 1.00 96.12 735 SER A CA 1
ATOM 5389 C C . SER A 1 735 ? -13.467 3.528 17.448 1.00 96.12 735 SER A C 1
ATOM 5391 O O . SER A 1 735 ? -12.858 2.896 16.593 1.00 96.12 735 SER A O 1
ATOM 5393 N N . GLY A 1 736 ? -14.700 3.988 17.233 1.00 95.94 736 GLY A N 1
ATOM 5394 C CA . GLY A 1 736 ? -15.337 3.873 15.910 1.00 95.94 736 GLY A CA 1
ATOM 5395 C C . GLY A 1 736 ? -15.625 2.436 15.455 1.00 95.94 736 GLY A C 1
ATOM 5396 O O . GLY A 1 736 ? -15.820 2.196 14.269 1.00 95.94 736 GLY A O 1
ATOM 5397 N N . LEU A 1 737 ? -15.596 1.450 16.358 1.00 97.12 737 LEU A N 1
ATOM 5398 C CA . LEU A 1 737 ? -15.718 0.043 15.982 1.00 97.12 737 LEU A CA 1
ATOM 5399 C C . LEU A 1 737 ?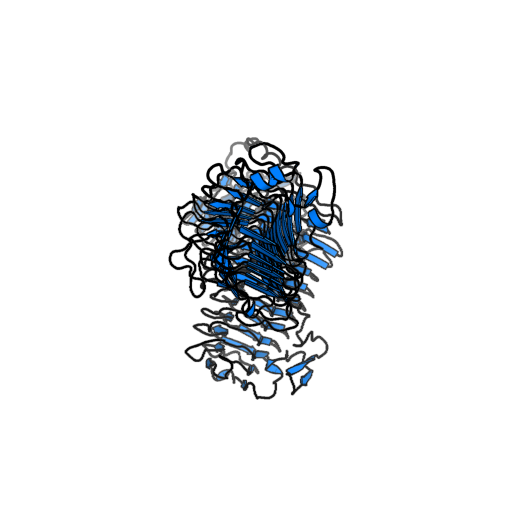 -17.151 -0.266 15.531 1.00 97.12 737 LEU A C 1
ATOM 5401 O O . LEU A 1 737 ? -18.084 -0.095 16.313 1.00 97.12 737 LEU A O 1
ATOM 5405 N N . GLU A 1 738 ? -17.323 -0.810 14.330 1.00 96.31 738 GLU A N 1
ATOM 5406 C CA . GLU A 1 738 ? -18.594 -1.383 13.878 1.00 96.31 738 GLU A CA 1
ATOM 5407 C C . GLU A 1 738 ? -18.530 -2.911 13.908 1.00 96.31 738 GLU A C 1
ATOM 5409 O O . GLU A 1 738 ? -17.690 -3.516 13.250 1.00 96.31 738 GLU A O 1
ATOM 5414 N N . SER A 1 739 ? -19.442 -3.567 14.625 1.00 94.69 739 SER A N 1
ATOM 5415 C CA . SER A 1 739 ? -19.562 -5.029 14.614 1.00 94.69 739 SER A CA 1
ATOM 5416 C C . SER A 1 739 ? -20.990 -5.462 14.313 1.00 94.69 739 SER A C 1
ATOM 5418 O O . SER A 1 739 ? -21.932 -5.024 14.978 1.00 94.69 739 SER A O 1
ATOM 5420 N N . ARG A 1 740 ? -21.156 -6.346 13.319 1.00 90.75 740 ARG A N 1
ATOM 5421 C CA . ARG A 1 740 ? -22.444 -6.981 12.994 1.00 90.75 740 ARG A CA 1
ATOM 5422 C C . ARG A 1 740 ? -22.390 -8.488 13.188 1.00 90.75 740 ARG A C 1
ATOM 5424 O O . ARG A 1 740 ? -21.683 -9.201 12.478 1.00 90.75 740 ARG A O 1
ATOM 5431 N N . SER A 1 741 ? -23.224 -8.978 14.101 1.00 87.38 741 SER A N 1
ATOM 5432 C CA . SER A 1 741 ? -23.322 -10.378 14.543 1.00 87.38 741 SER A CA 1
ATOM 5433 C C . SER A 1 741 ? -22.044 -10.955 15.163 1.00 87.38 741 SER A C 1
ATOM 5435 O O . SER A 1 741 ? -22.015 -12.139 15.491 1.00 87.38 741 SER A O 1
ATOM 5437 N N . GLY A 1 742 ? -21.009 -10.135 15.329 1.00 90.69 742 GLY A N 1
ATOM 5438 C CA . GLY A 1 742 ? -19.862 -10.397 16.183 1.00 90.69 742 GLY A CA 1
ATOM 5439 C C . GLY A 1 742 ? -19.979 -9.629 17.495 1.00 90.69 742 GLY A C 1
ATOM 5440 O O . GLY A 1 742 ? -20.957 -8.914 17.723 1.00 90.69 742 GLY A O 1
ATOM 5441 N N . GLY A 1 743 ? -18.971 -9.744 18.353 1.00 92.75 743 GLY A N 1
ATOM 5442 C CA . GLY A 1 743 ? -18.961 -9.020 19.618 1.00 92.75 743 GLY A CA 1
ATOM 5443 C C . GLY A 1 743 ? -17.574 -8.617 20.093 1.00 92.75 743 GLY A C 1
ATOM 5444 O O . GLY A 1 743 ? -16.564 -8.899 19.453 1.00 92.75 743 GLY A O 1
ATOM 5445 N N . VAL A 1 744 ? -17.536 -7.936 21.236 1.00 96.81 744 VAL A N 1
ATOM 5446 C CA . VAL A 1 744 ? -16.305 -7.465 21.881 1.00 96.81 744 VAL A CA 1
ATOM 5447 C C . VAL A 1 744 ? -16.191 -8.088 23.265 1.00 96.81 744 VAL A C 1
ATOM 5449 O O . VAL A 1 744 ? -17.154 -8.070 24.027 1.00 96.81 744 VAL A O 1
ATOM 5452 N N . VAL A 1 745 ? -15.019 -8.617 23.602 1.00 97.25 745 VAL A N 1
ATOM 5453 C CA . VAL A 1 745 ? -14.676 -9.105 24.940 1.00 97.25 745 VAL A CA 1
ATOM 5454 C C . VAL A 1 745 ? -13.565 -8.239 25.514 1.00 97.25 745 VAL A C 1
ATOM 5456 O O . VAL A 1 745 ? -12.521 -8.083 24.887 1.00 97.25 745 VAL A O 1
ATOM 5459 N N . VAL A 1 746 ? -13.753 -7.731 26.731 1.00 97.44 746 VAL A N 1
ATOM 5460 C CA . VAL A 1 746 ? -12.675 -7.176 27.559 1.00 97.44 746 VAL A CA 1
ATOM 5461 C C . VAL A 1 746 ? -12.539 -8.052 28.795 1.00 97.44 746 VAL A C 1
ATOM 5463 O O . VAL A 1 746 ? -13.513 -8.249 29.525 1.00 97.44 746 VAL A O 1
ATOM 5466 N N . ALA A 1 747 ? -11.351 -8.608 29.026 1.00 96.06 747 ALA A N 1
ATOM 5467 C CA . ALA A 1 747 ? -11.182 -9.652 30.030 1.00 96.06 747 ALA A CA 1
ATOM 5468 C C . ALA A 1 747 ? -9.984 -9.464 30.966 1.00 96.06 747 ALA A C 1
ATOM 5470 O O . ALA A 1 747 ? -8.906 -9.020 30.567 1.00 96.06 747 ALA A O 1
ATOM 5471 N N . ASN A 1 748 ? -10.173 -9.968 32.188 1.00 95.88 748 ASN A N 1
ATOM 5472 C CA . ASN A 1 748 ? -9.181 -10.148 33.244 1.00 95.88 748 ASN A CA 1
ATOM 5473 C C . ASN A 1 748 ? -8.663 -8.845 33.896 1.00 95.88 748 ASN A C 1
ATOM 5475 O O . ASN A 1 748 ? -9.436 -7.929 34.187 1.00 95.88 748 ASN A O 1
ATOM 5479 N N . ARG A 1 749 ? -7.362 -8.819 34.229 1.00 96.50 749 ARG A N 1
ATOM 5480 C CA . ARG A 1 749 ? -6.672 -7.773 34.995 1.00 96.50 749 ARG A CA 1
ATOM 5481 C C . ARG A 1 749 ? -5.765 -6.948 34.092 1.00 96.50 749 ARG A C 1
ATOM 5483 O O . ARG A 1 749 ? -5.148 -7.483 33.171 1.00 96.50 749 ARG A O 1
ATOM 5490 N N . PHE A 1 750 ? -5.602 -5.676 34.437 1.00 95.31 750 PHE A N 1
ATOM 5491 C CA . PHE A 1 750 ? -4.631 -4.779 33.812 1.00 95.31 750 PHE A CA 1
ATOM 5492 C C . PHE A 1 750 ? -3.698 -4.176 34.878 1.00 95.31 750 PHE A C 1
ATOM 5494 O O . PHE A 1 750 ? -4.130 -4.005 36.023 1.00 95.31 750 PHE A O 1
ATOM 5501 N N . PRO A 1 751 ? -2.424 -3.890 34.542 1.00 94.56 751 PRO A N 1
ATOM 5502 C CA . PRO A 1 751 ? -1.473 -3.264 35.457 1.00 94.56 751 PRO A CA 1
ATOM 5503 C C . PRO A 1 751 ? -1.979 -1.922 35.990 1.00 94.56 751 PRO A C 1
ATOM 5505 O O . PRO A 1 751 ? -2.634 -1.180 35.263 1.00 94.56 751 PRO A O 1
ATOM 5508 N N . SER A 1 752 ? -1.621 -1.569 37.225 1.00 94.00 752 SER A N 1
ATOM 5509 C CA . SER A 1 752 ? -1.998 -0.278 37.821 1.00 94.00 752 SER A CA 1
ATOM 5510 C C . SER A 1 752 ? -1.614 0.906 36.923 1.00 94.00 752 SER A C 1
ATOM 5512 O O . SER A 1 752 ? -0.511 0.960 36.386 1.00 94.00 752 SER A O 1
ATOM 5514 N N . GLY A 1 753 ? -2.527 1.865 36.754 1.00 92.38 753 GLY A N 1
ATOM 5515 C CA . GLY A 1 753 ? -2.375 2.998 35.838 1.00 92.38 753 GLY A CA 1
ATOM 5516 C C . GLY A 1 753 ? -2.815 2.723 34.396 1.00 92.38 753 GLY A C 1
ATOM 5517 O O . GLY A 1 753 ? -2.791 3.649 33.584 1.00 92.38 753 GLY A O 1
ATOM 5518 N N . SER A 1 754 ? -3.240 1.497 34.075 1.00 96.75 754 SER A N 1
ATOM 5519 C CA . SER A 1 754 ? -3.745 1.148 32.743 1.00 96.75 754 SER A CA 1
ATOM 5520 C C . SER A 1 754 ? -5.112 1.759 32.453 1.00 96.75 754 SER A C 1
ATOM 5522 O O . SER A 1 754 ? -5.941 1.954 33.352 1.00 96.75 754 SER A O 1
ATOM 5524 N N . ARG A 1 755 ? -5.353 2.026 31.168 1.00 96.69 755 ARG A N 1
ATOM 5525 C CA . ARG A 1 755 ? -6.604 2.577 30.643 1.00 96.69 755 ARG A CA 1
ATOM 5526 C C . ARG A 1 755 ? -7.086 1.711 29.493 1.00 96.69 755 ARG A C 1
ATOM 5528 O O . ARG A 1 755 ? -6.387 1.565 28.498 1.00 96.69 755 ARG A O 1
ATOM 5535 N N . VAL A 1 756 ? -8.292 1.171 29.618 1.00 97.81 756 VAL A N 1
ATOM 5536 C CA . VAL A 1 756 ? -8.963 0.432 28.546 1.00 97.81 756 VAL A CA 1
ATOM 5537 C C . VAL A 1 756 ? -10.233 1.181 28.192 1.00 97.81 756 VAL A C 1
ATOM 5539 O O . VAL A 1 756 ? -11.076 1.412 29.055 1.00 97.81 756 VAL A O 1
ATOM 5542 N N . THR A 1 757 ? -10.348 1.607 26.940 1.00 97.88 757 THR A N 1
ATOM 5543 C CA . THR A 1 757 ? -11.447 2.457 26.480 1.00 97.88 757 THR A CA 1
ATOM 5544 C C . THR A 1 757 ? -12.091 1.855 25.241 1.00 97.88 757 THR A C 1
ATOM 5546 O O . THR A 1 757 ? -11.406 1.628 24.248 1.00 97.88 757 THR A O 1
ATOM 5549 N N . VAL A 1 758 ? -13.404 1.634 25.298 1.00 97.88 758 VAL A N 1
ATOM 5550 C CA . VAL A 1 758 ? -14.258 1.360 24.135 1.00 97.88 758 VAL A CA 1
ATOM 5551 C C . VAL A 1 758 ? -15.138 2.584 23.935 1.00 97.88 758 VAL A C 1
ATOM 5553 O O . VAL A 1 758 ? -15.876 2.957 24.847 1.00 97.88 758 VAL A O 1
ATOM 5556 N N . VAL A 1 759 ? -15.016 3.254 22.793 1.00 97.50 759 VAL A N 1
ATOM 5557 C CA . VAL A 1 759 ? -15.658 4.547 22.566 1.00 97.50 759 VAL A CA 1
ATOM 5558 C C . VAL A 1 759 ? -16.202 4.704 21.152 1.00 97.50 759 VAL A C 1
ATOM 5560 O O . VAL A 1 759 ? -15.692 4.084 20.224 1.00 97.50 759 VAL A O 1
ATOM 5563 N N . ASP A 1 760 ? -17.256 5.505 20.984 1.00 97.06 760 ASP A N 1
ATOM 5564 C CA . ASP A 1 760 ? -17.807 5.880 19.671 1.00 97.06 760 ASP A CA 1
ATOM 5565 C C . ASP A 1 760 ? -18.099 4.661 18.769 1.00 97.06 760 ASP A C 1
ATOM 5567 O O . ASP A 1 760 ? -17.882 4.698 17.566 1.00 97.06 760 ASP A O 1
ATOM 5571 N N . SER A 1 761 ? -18.525 3.541 19.363 1.00 97.94 761 SER A N 1
ATOM 5572 C CA . SER A 1 761 ? -18.628 2.237 18.692 1.00 97.94 761 SER A CA 1
ATOM 5573 C C . SER A 1 761 ? -20.081 1.777 18.539 1.00 97.94 761 SER A C 1
ATOM 5575 O O . SER A 1 761 ? -20.958 2.162 19.313 1.00 97.94 761 SER A O 1
ATOM 5577 N N . VAL A 1 762 ? -20.347 0.914 17.560 1.00 97.12 762 VAL A N 1
ATOM 5578 C CA . VAL A 1 762 ? -21.671 0.357 17.256 1.00 97.12 762 VAL A CA 1
ATOM 5579 C C . VAL A 1 762 ? -21.586 -1.169 17.185 1.00 97.12 762 VAL A C 1
ATOM 5581 O O . VAL A 1 762 ? -20.960 -1.740 16.294 1.00 97.12 762 VAL A O 1
ATOM 5584 N N . LEU A 1 763 ? -22.240 -1.847 18.127 1.00 96.38 763 LEU A N 1
ATOM 5585 C CA . LEU A 1 763 ? -22.241 -3.304 18.259 1.00 96.38 763 LEU A CA 1
ATOM 5586 C C . LEU A 1 763 ? -23.663 -3.835 18.080 1.00 96.38 763 LEU A C 1
ATOM 5588 O O . LEU A 1 763 ? -24.524 -3.624 18.936 1.00 96.38 763 LEU A O 1
ATOM 5592 N N . ILE A 1 764 ? -23.914 -4.536 16.976 1.00 93.31 764 ILE A N 1
ATOM 5593 C CA . ILE A 1 764 ? -25.244 -5.039 16.623 1.00 93.31 764 ILE A CA 1
ATOM 5594 C C . ILE A 1 764 ? -25.210 -6.561 16.528 1.00 93.31 764 ILE A C 1
ATOM 5596 O O . ILE A 1 764 ? -24.587 -7.115 15.626 1.00 93.31 764 ILE A O 1
ATOM 5600 N N . ALA A 1 765 ? -25.952 -7.252 17.390 1.00 90.94 765 ALA A N 1
ATOM 5601 C CA . ALA A 1 765 ? -26.158 -8.692 17.293 1.00 90.94 765 ALA A CA 1
ATOM 5602 C C . ALA A 1 765 ? -27.538 -9.013 16.704 1.00 90.94 765 ALA A C 1
ATOM 5604 O O . ALA A 1 765 ? -28.553 -9.024 17.400 1.00 90.94 765 ALA A O 1
ATOM 5605 N N . GLU A 1 766 ? -27.569 -9.300 15.401 1.00 89.88 766 GLU A N 1
ATOM 5606 C CA . GLU A 1 766 ? -28.766 -9.762 14.670 1.00 89.88 766 GLU A CA 1
ATOM 5607 C C . GLU A 1 766 ? -29.033 -11.261 14.885 1.00 89.88 766 GLU A C 1
ATOM 5609 O O . GLU A 1 766 ? -30.140 -11.754 14.668 1.00 89.88 766 GLU A O 1
ATOM 5614 N N . LYS A 1 767 ? -28.003 -11.997 15.307 1.00 88.44 767 LYS A N 1
ATOM 5615 C CA . LYS A 1 767 ? -28.020 -13.426 15.628 1.00 88.44 767 LYS A CA 1
ATOM 5616 C C . LYS A 1 767 ? -27.203 -13.656 16.897 1.00 88.44 767 LYS A C 1
ATOM 5618 O O . LYS A 1 767 ? -26.476 -12.766 17.334 1.00 88.44 767 LYS A O 1
ATOM 5623 N N . ARG A 1 768 ? -27.294 -14.865 17.462 1.00 89.25 768 ARG A N 1
ATOM 5624 C CA . ARG A 1 768 ? -26.449 -15.269 18.594 1.00 89.25 768 ARG A CA 1
ATOM 5625 C C . ARG A 1 768 ? -24.965 -15.090 18.253 1.00 89.25 768 ARG A C 1
ATOM 5627 O O . ARG A 1 768 ? -24.507 -15.603 17.234 1.00 89.25 768 ARG A O 1
ATOM 5634 N N . VAL A 1 769 ? -24.249 -14.392 19.128 1.00 90.88 769 VAL A N 1
ATOM 5635 C CA . VAL A 1 769 ? -22.804 -14.163 19.065 1.00 90.88 769 VAL A CA 1
ATOM 5636 C C . VAL A 1 769 ? -22.114 -15.331 19.759 1.00 90.88 769 VAL A C 1
ATOM 5638 O O . VAL A 1 769 ? -22.351 -15.592 20.939 1.00 90.88 769 VAL A O 1
ATOM 5641 N N . ALA A 1 770 ? -21.283 -16.058 19.017 1.00 87.31 770 ALA A N 1
ATOM 5642 C CA . ALA A 1 770 ? -20.599 -17.246 19.508 1.00 87.31 770 ALA A CA 1
ATOM 5643 C C . ALA A 1 770 ? -19.127 -16.936 19.806 1.00 87.31 770 ALA A C 1
ATOM 5645 O O . ALA A 1 770 ? -18.273 -17.048 18.928 1.00 87.31 770 ALA A O 1
ATOM 5646 N N . TYR A 1 771 ? -18.830 -16.581 21.056 1.00 90.81 771 TYR A N 1
ATOM 5647 C CA . TYR A 1 771 ? -17.452 -16.443 21.529 1.00 90.81 771 TYR A CA 1
ATOM 5648 C C . TYR A 1 771 ? -16.780 -17.809 21.698 1.00 90.81 771 TYR A C 1
ATOM 5650 O O . TYR A 1 771 ? -17.429 -18.801 22.045 1.00 90.81 771 TYR A O 1
ATOM 5658 N N . ARG A 1 772 ? -15.467 -17.870 21.459 1.00 83.81 772 ARG A N 1
ATOM 5659 C CA . ARG A 1 772 ? -14.698 -19.122 21.431 1.00 83.81 772 ARG A CA 1
ATOM 5660 C C . ARG A 1 772 ? -13.761 -19.287 22.628 1.00 83.81 772 ARG A C 1
ATOM 5662 O O . ARG A 1 772 ? -13.465 -18.358 23.380 1.00 83.81 772 ARG A O 1
ATOM 5669 N N . GLY A 1 773 ? -13.267 -20.515 22.783 1.00 85.44 773 GLY A N 1
ATOM 5670 C CA . GLY A 1 773 ? -12.221 -20.860 23.743 1.00 85.44 773 GLY A CA 1
ATOM 5671 C C . GLY A 1 773 ? -12.630 -20.604 25.193 1.00 85.44 773 GLY A C 1
ATOM 5672 O O . GLY A 1 773 ? -13.715 -20.985 25.623 1.00 85.44 773 GLY A O 1
ATOM 5673 N N . ALA A 1 774 ? -11.745 -19.956 25.951 1.00 85.31 774 ALA A N 1
ATOM 5674 C CA . ALA A 1 774 ? -11.951 -19.676 27.373 1.00 85.31 774 ALA A CA 1
ATOM 5675 C C . ALA A 1 774 ? -13.052 -18.637 27.663 1.00 85.31 774 ALA A C 1
ATOM 5677 O O . ALA A 1 774 ? -13.361 -18.420 28.830 1.00 85.31 774 ALA A O 1
ATOM 5678 N N . TYR A 1 775 ? -13.614 -18.003 26.629 1.00 91.94 775 TYR A N 1
ATOM 5679 C CA . TYR A 1 775 ? -14.606 -16.928 26.738 1.00 91.94 775 TYR A CA 1
ATOM 5680 C C . TYR A 1 775 ? -15.979 -17.336 26.186 1.00 91.94 775 TYR A C 1
ATOM 5682 O O . TYR A 1 775 ? -16.837 -16.484 25.968 1.00 91.94 775 TYR A O 1
ATOM 5690 N N . GLY A 1 776 ? -16.191 -18.632 25.935 1.00 88.50 776 GLY A N 1
ATOM 5691 C CA . GLY A 1 776 ? -17.486 -19.152 25.509 1.00 88.50 776 GLY A CA 1
ATOM 5692 C C . GLY A 1 776 ? -18.569 -18.915 26.565 1.00 88.50 776 GLY A C 1
ATOM 5693 O O . GLY A 1 776 ? -18.356 -19.151 27.751 1.00 88.50 776 GLY A O 1
ATOM 5694 N N . LEU A 1 777 ? -19.747 -18.479 26.117 1.00 88.94 777 LEU A N 1
ATOM 5695 C CA . LEU A 1 777 ? -20.876 -18.115 26.985 1.00 88.94 777 LEU A CA 1
ATOM 5696 C C . LEU A 1 777 ? -21.912 -19.242 27.170 1.00 88.94 777 LEU A C 1
ATOM 5698 O O . LEU A 1 777 ? -22.952 -19.035 27.796 1.00 88.94 777 LEU A O 1
ATOM 5702 N N . GLY A 1 778 ? -21.658 -20.432 26.617 1.00 86.94 778 GLY A N 1
ATOM 5703 C CA . GLY A 1 778 ? -22.637 -21.520 26.592 1.00 86.94 778 GLY A CA 1
ATOM 5704 C C . GLY A 1 778 ? -23.887 -21.126 25.800 1.00 86.94 778 GLY A C 1
ATOM 5705 O O . GLY A 1 778 ? -23.787 -20.764 24.630 1.00 86.94 778 GLY A O 1
ATOM 5706 N N . ASP A 1 779 ? -25.053 -21.187 26.446 1.00 84.06 779 ASP A N 1
ATOM 5707 C CA . ASP A 1 779 ? -26.344 -20.841 25.832 1.00 84.06 779 ASP A CA 1
ATOM 5708 C C . ASP A 1 779 ? -26.639 -19.330 25.813 1.00 84.06 779 ASP A C 1
ATOM 5710 O O . ASP A 1 779 ? -27.572 -18.889 25.132 1.00 84.06 779 ASP A O 1
ATOM 5714 N N . ALA A 1 780 ? -25.864 -18.535 26.556 1.00 87.12 780 ALA A N 1
ATOM 5715 C CA . ALA A 1 780 ? -26.007 -17.086 26.595 1.00 87.12 780 ALA A CA 1
ATOM 5716 C C . ALA A 1 780 ? -25.359 -16.422 25.369 1.00 87.12 780 ALA A C 1
ATOM 5718 O O . ALA A 1 780 ? -24.458 -16.966 24.734 1.00 87.12 780 ALA A O 1
ATOM 5719 N N . SER A 1 781 ? -25.814 -15.213 25.038 1.00 91.31 781 SER A N 1
ATOM 5720 C CA . SER A 1 781 ? -25.266 -14.419 23.938 1.00 91.31 781 SER A CA 1
ATOM 5721 C C . SER A 1 781 ? -25.254 -12.945 24.306 1.00 91.31 781 SER A C 1
ATOM 5723 O O . SER A 1 781 ? -26.255 -12.437 24.816 1.00 91.31 781 SER A O 1
ATOM 5725 N N . ALA A 1 782 ? -24.158 -12.259 23.979 1.00 92.88 782 ALA A N 1
ATOM 5726 C CA . ALA A 1 782 ? -24.025 -10.826 24.200 1.00 92.88 782 ALA A CA 1
ATOM 5727 C C . ALA A 1 782 ? -23.192 -10.119 23.128 1.00 92.88 782 ALA A C 1
ATOM 5729 O O . ALA A 1 782 ? -22.381 -10.761 22.467 1.00 92.88 782 ALA A O 1
ATOM 5730 N N . CYS A 1 783 ? -23.403 -8.811 22.959 1.00 92.31 783 CYS A N 1
ATOM 5731 C CA . CYS A 1 783 ? -22.614 -7.977 22.043 1.00 92.31 783 CYS A CA 1
ATOM 5732 C C . CYS A 1 783 ? -21.298 -7.516 22.681 1.00 92.31 783 CYS A C 1
ATOM 5734 O O . CYS A 1 783 ? -20.257 -7.477 22.026 1.00 92.31 783 CYS A O 1
ATOM 5736 N N . LEU A 1 784 ? -21.363 -7.123 23.956 1.00 96.19 784 LEU A N 1
ATOM 5737 C CA . LEU A 1 784 ? -20.226 -6.655 24.736 1.00 96.19 784 LEU A CA 1
ATOM 5738 C C . LEU A 1 784 ? -20.106 -7.500 25.999 1.00 96.19 784 LEU A C 1
ATOM 5740 O O . LEU A 1 784 ? -21.041 -7.579 26.795 1.00 96.19 784 LEU A O 1
ATOM 5744 N N . VAL A 1 785 ? -18.948 -8.123 26.189 1.00 96.62 785 VAL A N 1
ATOM 5745 C CA . VAL A 1 785 ? -18.676 -9.011 27.316 1.00 96.62 785 VAL A CA 1
ATOM 5746 C C . VAL A 1 785 ? -17.538 -8.457 28.155 1.00 96.62 785 VAL A C 1
ATOM 5748 O O . VAL A 1 785 ? -16.439 -8.214 27.659 1.00 96.62 785 VAL A O 1
ATOM 5751 N N . LEU A 1 786 ? -17.789 -8.317 29.452 1.00 97.19 786 LEU A N 1
ATOM 5752 C CA . LEU A 1 786 ? -16.769 -8.053 30.459 1.00 97.19 786 LEU A CA 1
ATOM 5753 C C . LEU A 1 786 ? -16.508 -9.344 31.229 1.00 97.19 786 LEU A C 1
ATOM 5755 O O . LEU A 1 786 ? -17.365 -9.806 31.977 1.00 97.19 786 LEU A O 1
ATOM 5759 N N . HIS A 1 787 ? -15.343 -9.954 31.037 1.00 96.31 787 HIS A N 1
ATOM 5760 C CA . HIS A 1 787 ? -15.068 -11.284 31.577 1.00 96.31 787 HIS A CA 1
ATOM 5761 C C . HIS A 1 787 ? -14.039 -11.237 32.711 1.00 96.31 787 HIS A C 1
ATOM 5763 O O . HIS A 1 787 ? -12.870 -10.923 32.494 1.00 96.31 787 HIS A O 1
ATOM 5769 N N . SER A 1 788 ? -14.449 -11.616 33.921 1.00 94.62 788 SER A N 1
ATOM 5770 C CA . SER A 1 788 ? -13.618 -11.684 35.130 1.00 94.62 788 SER A CA 1
ATOM 5771 C C . SER A 1 788 ? -12.828 -10.396 35.390 1.00 94.62 788 SER A C 1
ATOM 5773 O O . SER A 1 788 ? -11.622 -10.438 35.648 1.00 94.62 788 SER A O 1
ATOM 5775 N N . VAL A 1 789 ? -13.494 -9.244 35.276 1.00 95.94 789 VAL A N 1
ATOM 5776 C CA . VAL A 1 789 ? -12.845 -7.931 35.358 1.00 95.94 789 VAL A CA 1
ATOM 5777 C C . VAL A 1 789 ? -12.429 -7.633 36.796 1.00 95.94 789 VAL A C 1
ATOM 5779 O O . VAL A 1 789 ? -13.266 -7.474 37.687 1.00 95.94 789 VAL A O 1
ATOM 5782 N N . ASN A 1 790 ? -11.118 -7.527 37.011 1.00 95.94 790 ASN A N 1
ATOM 5783 C CA . ASN A 1 790 ? -10.534 -7.149 38.293 1.00 95.94 790 ASN A CA 1
ATOM 5784 C C . ASN A 1 790 ? -9.507 -6.027 38.087 1.00 95.94 790 ASN A C 1
ATOM 5786 O O . ASN A 1 790 ? -8.433 -6.250 37.525 1.00 95.94 790 ASN A O 1
ATOM 5790 N N . LEU A 1 791 ? -9.868 -4.811 38.503 1.00 96.62 791 LEU A N 1
ATOM 5791 C CA . LEU A 1 791 ? -9.108 -3.590 38.243 1.00 96.62 791 LEU A CA 1
ATOM 5792 C C . LEU A 1 791 ? -8.536 -3.024 39.542 1.00 96.62 791 LEU A C 1
ATOM 5794 O O . LEU A 1 791 ? -9.263 -2.514 40.397 1.00 96.62 791 LEU A O 1
ATOM 5798 N N . THR A 1 792 ? -7.211 -3.043 39.646 1.00 95.56 792 THR A N 1
ATOM 5799 C CA . THR A 1 792 ? -6.463 -2.434 40.751 1.00 95.56 792 THR A CA 1
ATOM 5800 C C . THR A 1 792 ? -5.783 -1.172 40.242 1.00 95.56 792 THR A C 1
ATOM 5802 O O . THR A 1 792 ? -4.852 -1.258 39.444 1.00 95.56 792 THR A O 1
ATOM 5805 N N . GLY A 1 793 ? -6.276 0.007 40.637 1.00 95.06 793 GLY A N 1
ATOM 5806 C CA . GLY A 1 793 ? -5.750 1.296 40.160 1.00 95.06 793 GLY A CA 1
ATOM 5807 C C . GLY A 1 793 ? -5.812 1.487 38.638 1.00 95.06 793 GLY A C 1
ATOM 5808 O O . GLY A 1 793 ? -5.032 2.258 38.083 1.00 95.06 793 GLY A O 1
ATOM 5809 N N . SER A 1 794 ? -6.700 0.756 37.961 1.00 96.31 794 SER A N 1
ATOM 5810 C CA . SER A 1 794 ? -6.882 0.766 36.504 1.00 96.31 794 SER A CA 1
ATOM 5811 C C . SER A 1 794 ? -8.306 1.174 36.149 1.00 96.31 794 SER A C 1
ATOM 5813 O O . SER A 1 794 ? -9.222 1.008 36.960 1.00 96.31 794 SER A O 1
ATOM 5815 N N . VAL A 1 795 ? -8.495 1.692 34.938 1.00 97.44 795 VAL A N 1
ATOM 5816 C CA . VAL A 1 795 ? -9.787 2.225 34.491 1.00 97.44 795 VAL A CA 1
ATOM 5817 C C . VAL A 1 795 ? -10.252 1.511 33.229 1.00 97.44 795 VAL A C 1
ATOM 5819 O O . VAL A 1 795 ? -9.509 1.431 32.251 1.00 97.44 795 VAL A O 1
ATOM 5822 N N . LEU A 1 796 ? -11.496 1.035 33.258 1.00 98.19 796 LEU A N 1
ATOM 5823 C CA . LEU A 1 796 ? -12.236 0.578 32.089 1.00 98.19 796 LEU A CA 1
ATOM 5824 C C . LEU A 1 796 ? -13.375 1.559 31.804 1.00 98.19 796 LEU A C 1
ATOM 5826 O O . LEU A 1 796 ? -14.246 1.767 32.649 1.00 98.19 796 LEU A O 1
ATOM 5830 N N . THR A 1 797 ? -13.369 2.134 30.607 1.00 98.00 797 THR A N 1
ATOM 5831 C CA . THR A 1 797 ? -14.383 3.082 30.146 1.00 98.00 797 THR A CA 1
ATOM 5832 C C . THR A 1 797 ? -15.087 2.531 28.915 1.00 98.00 797 THR A C 1
ATOM 5834 O O . THR A 1 797 ? -14.441 2.192 27.926 1.00 98.00 797 THR A O 1
ATOM 5837 N N . ILE A 1 798 ? -16.414 2.484 28.957 1.00 97.88 798 ILE A N 1
ATOM 5838 C CA . ILE A 1 798 ? -17.275 2.243 27.801 1.00 97.88 798 ILE A CA 1
ATOM 5839 C C . ILE A 1 798 ? -18.062 3.531 27.591 1.00 97.88 798 ILE A C 1
ATOM 5841 O O . ILE A 1 798 ? -18.882 3.889 28.434 1.00 97.88 798 ILE A O 1
ATOM 5845 N N . ALA A 1 799 ? -17.777 4.258 26.515 1.00 97.12 799 ALA A N 1
ATOM 5846 C CA . ALA A 1 799 ? -18.337 5.585 26.292 1.00 97.12 799 ALA A CA 1
ATOM 5847 C C . ALA A 1 799 ? -18.992 5.718 24.914 1.00 97.12 799 ALA A C 1
ATOM 5849 O O . ALA A 1 799 ? -18.496 5.146 23.949 1.00 97.12 799 ALA A O 1
ATOM 5850 N N . ARG A 1 800 ? -20.086 6.479 24.787 1.00 97.25 800 ARG A N 1
ATOM 5851 C CA . ARG A 1 800 ? -20.714 6.820 23.487 1.00 97.25 800 ARG A CA 1
ATOM 5852 C C . ARG A 1 800 ? -20.868 5.613 22.549 1.00 97.25 800 ARG A C 1
ATOM 5854 O O . ARG A 1 800 ? -20.574 5.688 21.362 1.00 97.25 800 ARG A O 1
ATOM 5861 N N . THR A 1 801 ? -21.241 4.467 23.110 1.00 97.44 801 THR A N 1
ATOM 5862 C CA . THR A 1 801 ? -21.301 3.191 22.389 1.00 97.44 801 THR A CA 1
ATOM 5863 C C . THR A 1 801 ? -22.753 2.752 22.274 1.00 97.44 801 THR A C 1
ATOM 5865 O O . THR A 1 801 ? -23.487 2.778 23.261 1.00 97.44 801 THR A O 1
ATOM 5868 N N . HIS A 1 802 ? -23.172 2.345 21.079 1.00 97.06 802 HIS A N 1
ATOM 5869 C CA . HIS A 1 802 ? -24.502 1.803 20.828 1.00 97.06 802 HIS A CA 1
ATOM 5870 C C . HIS A 1 802 ? -24.439 0.278 20.778 1.00 97.06 802 HIS A C 1
ATOM 5872 O O . HIS A 1 802 ? -23.723 -0.297 19.960 1.00 97.06 802 HIS A O 1
ATOM 5878 N N . VAL A 1 803 ? -25.194 -0.380 21.651 1.00 96.50 803 VAL A N 1
ATOM 5879 C CA . VAL A 1 803 ? -25.257 -1.835 21.757 1.00 96.50 803 VAL A CA 1
ATOM 5880 C C . VAL A 1 803 ? -26.687 -2.290 21.501 1.00 96.50 803 VAL A C 1
ATOM 5882 O O . VAL A 1 803 ? -27.569 -2.064 22.324 1.00 96.50 803 VAL A O 1
ATOM 5885 N N . ALA A 1 804 ? -26.920 -2.960 20.376 1.00 94.06 804 ALA A N 1
ATOM 5886 C CA . ALA A 1 804 ? -28.244 -3.431 19.985 1.00 94.06 804 ALA A CA 1
ATOM 5887 C C . ALA A 1 804 ? -28.255 -4.951 19.801 1.00 94.06 804 ALA A C 1
ATOM 5889 O O . ALA A 1 804 ? -27.503 -5.493 18.994 1.00 94.06 804 ALA A O 1
ATOM 5890 N N . ALA A 1 805 ? -29.143 -5.647 20.508 1.00 90.88 805 ALA A N 1
ATOM 5891 C CA . ALA A 1 805 ? -29.361 -7.080 20.334 1.00 90.88 805 ALA A CA 1
ATOM 5892 C C . ALA A 1 805 ? -30.806 -7.353 19.895 1.00 90.88 805 ALA A C 1
ATOM 5894 O O . ALA A 1 805 ? -31.760 -7.121 20.638 1.00 90.88 805 ALA A O 1
ATOM 5895 N N . VAL A 1 806 ? -30.971 -7.838 18.662 1.00 87.00 806 VAL A N 1
ATOM 5896 C CA . VAL A 1 806 ? -32.263 -7.844 17.944 1.00 87.00 806 VAL A CA 1
ATOM 5897 C C . VAL A 1 806 ? -32.987 -9.198 17.982 1.00 87.00 806 VAL A C 1
ATOM 5899 O O . VAL A 1 806 ? -33.880 -9.463 17.180 1.00 87.00 806 VAL A O 1
ATOM 5902 N N . PHE A 1 807 ? -32.628 -10.067 18.926 1.00 85.06 807 PHE A N 1
ATOM 5903 C CA . PHE A 1 807 ? -33.260 -11.369 19.144 1.00 85.06 807 PHE A CA 1
ATOM 5904 C C . PHE A 1 807 ? -33.613 -11.560 20.624 1.00 85.06 807 PHE A C 1
ATOM 5906 O O . PHE A 1 807 ? -33.060 -10.897 21.502 1.00 85.06 807 PHE A O 1
ATOM 5913 N N . ARG A 1 808 ? -34.568 -12.456 20.898 1.00 82.12 808 ARG A N 1
ATOM 5914 C CA . ARG A 1 808 ? -35.030 -12.740 22.265 1.00 82.12 808 ARG A CA 1
ATOM 5915 C C . ARG A 1 808 ? -33.920 -13.349 23.118 1.00 82.12 808 ARG A C 1
ATOM 5917 O O . ARG A 1 808 ? -33.057 -14.054 22.600 1.00 82.12 808 ARG A O 1
ATOM 5924 N N . ASP A 1 809 ? -33.986 -13.088 24.420 1.00 82.38 809 ASP A N 1
ATOM 5925 C CA . ASP A 1 809 ? -33.066 -13.607 25.443 1.00 82.38 809 ASP A CA 1
ATOM 5926 C C . ASP A 1 809 ? -31.600 -13.161 25.282 1.00 82.38 809 ASP A C 1
ATOM 5928 O O . ASP A 1 809 ? -30.705 -13.689 25.944 1.00 82.38 809 ASP A O 1
ATOM 5932 N N . ALA A 1 810 ? -31.332 -12.186 24.411 1.00 87.38 810 ALA A N 1
ATOM 5933 C CA . ALA A 1 810 ? -30.010 -11.602 24.264 1.00 87.38 810 ALA A CA 1
ATOM 5934 C C . ALA A 1 810 ? -29.662 -10.691 25.446 1.00 87.38 810 ALA A C 1
ATOM 5936 O O . ALA A 1 810 ? -30.534 -10.034 26.022 1.00 87.38 810 ALA A O 1
ATOM 5937 N N . VAL A 1 811 ? -28.373 -10.596 25.761 1.00 92.69 811 VAL A N 1
ATOM 5938 C CA . VAL A 1 811 ? -27.858 -9.604 26.704 1.00 92.69 811 VAL A CA 1
ATOM 5939 C C . VAL A 1 811 ? -27.102 -8.531 25.923 1.00 92.69 811 VAL A C 1
ATOM 5941 O O . VAL A 1 811 ? -26.274 -8.860 25.084 1.00 92.69 811 VAL A O 1
ATOM 5944 N N . GLY A 1 812 ? -27.363 -7.246 26.159 1.00 93.44 812 GLY A N 1
ATOM 5945 C CA . GLY A 1 812 ? -26.592 -6.180 25.511 1.00 93.44 812 GLY A CA 1
ATOM 5946 C C . GLY A 1 812 ? -25.137 -6.201 25.987 1.00 93.44 812 GLY A C 1
ATOM 5947 O O . GLY A 1 812 ? -24.213 -6.503 25.226 1.00 93.44 812 GLY A O 1
ATOM 5948 N N . VAL A 1 813 ? -24.965 -5.944 27.285 1.00 95.94 813 VAL A N 1
ATOM 5949 C CA . VAL A 1 813 ? -23.692 -5.982 28.007 1.00 95.94 813 VAL A CA 1
ATOM 5950 C C . VAL A 1 813 ? -23.741 -7.076 29.070 1.00 95.94 813 VAL A C 1
ATOM 5952 O O . VAL A 1 813 ? -24.505 -6.993 30.034 1.00 95.94 813 VAL A O 1
ATOM 5955 N N . LEU A 1 814 ? -22.919 -8.107 28.911 1.00 95.81 814 LEU A N 1
ATOM 5956 C CA . LEU A 1 814 ? -22.836 -9.222 29.850 1.00 95.81 814 LEU A CA 1
ATOM 5957 C C . LEU A 1 814 ? -21.531 -9.156 30.635 1.00 95.81 814 LEU A C 1
ATOM 5959 O O . LEU A 1 814 ? -20.447 -9.182 30.059 1.00 95.81 814 LEU A O 1
ATOM 5963 N N . VAL A 1 815 ? -21.624 -9.137 31.958 1.00 96.88 815 VAL A N 1
ATOM 5964 C CA . VAL A 1 815 ? -20.470 -9.313 32.835 1.00 96.88 815 VAL A CA 1
ATOM 5965 C C . VAL A 1 815 ? -20.461 -10.743 33.353 1.00 96.88 815 VAL A C 1
ATOM 5967 O O . VAL A 1 815 ? -21.375 -11.151 34.063 1.00 96.88 815 VAL A O 1
ATOM 5970 N N . VAL A 1 816 ? -19.417 -11.496 33.023 1.00 95.44 816 VAL A N 1
ATOM 5971 C CA . VAL A 1 816 ? -19.222 -12.883 33.461 1.00 95.44 816 VAL A CA 1
ATOM 5972 C C . VAL A 1 816 ? -18.153 -12.913 34.543 1.00 95.44 816 VAL A C 1
ATOM 5974 O O . VAL A 1 816 ? -17.073 -12.366 34.353 1.00 95.44 816 VAL A O 1
ATOM 5977 N N . GLY A 1 817 ? -18.427 -13.548 35.684 1.00 93.56 817 GLY A N 1
ATOM 5978 C CA . GLY A 1 817 ? -17.463 -13.661 36.788 1.00 93.56 817 GLY A CA 1
ATOM 5979 C C . GLY A 1 817 ? -17.410 -12.441 37.717 1.00 93.56 817 GLY A C 1
ATOM 5980 O O . GLY A 1 817 ? -16.611 -12.424 38.651 1.00 93.56 817 GLY A O 1
ATOM 5981 N N . GLY A 1 818 ? -18.288 -11.457 37.507 1.00 94.25 818 GLY A N 1
ATOM 5982 C CA . GLY A 1 818 ? -18.405 -10.258 38.339 1.00 94.25 818 GLY A CA 1
ATOM 5983 C C . GLY A 1 818 ? -17.365 -9.168 38.056 1.00 94.25 818 GLY A C 1
ATOM 5984 O O . GLY A 1 818 ? -16.544 -9.272 37.144 1.00 94.25 818 GLY A O 1
ATOM 5985 N N . VAL A 1 819 ? -17.433 -8.101 38.857 1.00 97.12 819 VAL A N 1
ATOM 5986 C CA . VAL A 1 819 ? -16.519 -6.948 38.810 1.00 97.12 819 VAL A CA 1
ATOM 5987 C C . VAL A 1 819 ? -15.887 -6.752 40.181 1.00 97.12 819 VAL A C 1
ATOM 5989 O O . VAL A 1 819 ? -16.600 -6.619 41.175 1.00 97.12 819 VAL A O 1
ATOM 5992 N N . ALA A 1 820 ? -14.560 -6.680 40.237 1.00 97.12 820 ALA A N 1
ATOM 5993 C CA . ALA A 1 820 ? -13.820 -6.315 41.441 1.00 97.12 820 ALA A CA 1
ATOM 5994 C C . ALA A 1 820 ? -12.946 -5.084 41.172 1.00 97.12 820 ALA A C 1
ATOM 5996 O O . ALA A 1 820 ? -12.094 -5.104 40.290 1.00 97.12 820 ALA A O 1
ATOM 5997 N N . LEU A 1 821 ? -13.148 -4.008 41.927 1.00 98.06 821 LEU A N 1
ATOM 5998 C CA . LEU A 1 821 ? -12.387 -2.768 41.812 1.00 98.06 821 LEU A CA 1
ATOM 5999 C C . LEU A 1 821 ? -11.680 -2.466 43.131 1.00 98.06 821 LEU A C 1
ATOM 6001 O O . LEU A 1 821 ? -12.305 -2.481 44.195 1.00 98.06 821 LEU A O 1
ATOM 6005 N N . SER A 1 822 ? -10.386 -2.164 43.066 1.00 97.19 822 SER A N 1
ATOM 6006 C CA . SER A 1 822 ? -9.594 -1.796 44.238 1.00 97.19 822 SER A CA 1
ATOM 6007 C C . SER A 1 822 ? -8.616 -0.656 43.952 1.00 97.19 822 SER A C 1
ATOM 6009 O O . SER A 1 822 ? -8.233 -0.411 42.807 1.00 97.19 822 SER A O 1
ATOM 6011 N N . SER A 1 823 ? -8.179 0.039 45.006 1.00 95.25 823 SER A N 1
ATOM 6012 C CA . SER A 1 823 ? -7.122 1.062 44.941 1.00 95.25 823 SER A CA 1
ATOM 6013 C C . SER A 1 823 ? -7.385 2.164 43.903 1.00 95.25 823 SER A C 1
ATOM 6015 O O . SER A 1 823 ? -6.500 2.489 43.109 1.00 95.25 823 SER A O 1
ATOM 6017 N N . ARG A 1 824 ? -8.589 2.753 43.915 1.00 95.62 824 ARG A N 1
ATOM 6018 C CA . ARG A 1 824 ? -9.077 3.720 42.907 1.00 95.62 824 ARG A CA 1
ATOM 6019 C C . ARG A 1 824 ? -9.255 3.121 41.506 1.00 95.62 824 ARG A C 1
ATOM 6021 O O . ARG A 1 824 ? -9.034 3.799 40.505 1.00 95.62 824 ARG A O 1
ATOM 6028 N N . GLY A 1 825 ? -9.634 1.847 41.433 1.00 97.06 825 GLY A N 1
ATOM 6029 C CA . GLY A 1 825 ? -10.078 1.220 40.190 1.00 97.06 825 GLY A CA 1
ATOM 6030 C C . GLY A 1 825 ? -11.448 1.756 39.770 1.00 97.06 825 GLY A C 1
ATOM 6031 O O . GLY A 1 825 ? -12.260 2.126 40.624 1.00 97.06 825 GLY A O 1
ATOM 6032 N N . ALA A 1 826 ? -11.721 1.804 38.466 1.00 97.38 826 ALA A N 1
ATOM 6033 C CA . ALA A 1 826 ? -12.987 2.340 37.973 1.00 97.38 826 ALA A CA 1
ATOM 6034 C C . ALA A 1 826 ? -13.556 1.576 36.773 1.00 97.38 826 ALA A C 1
ATOM 6036 O O . ALA A 1 826 ? -12.822 1.209 35.855 1.00 97.38 826 ALA A O 1
ATOM 6037 N N . LEU A 1 827 ? -14.880 1.406 36.781 1.00 97.88 827 LEU A N 1
ATOM 6038 C CA . LEU A 1 827 ? -15.690 1.013 35.630 1.00 97.88 827 LEU A CA 1
ATOM 6039 C C . LEU A 1 827 ? -16.672 2.149 35.323 1.00 97.88 827 LEU A C 1
ATOM 6041 O O . LEU A 1 827 ? -17.607 2.383 36.092 1.00 97.88 827 LEU A O 1
ATOM 6045 N N . TYR A 1 828 ? -16.445 2.845 34.211 1.00 96.62 828 TYR A N 1
ATOM 6046 C CA . TYR A 1 828 ? -17.301 3.927 33.731 1.00 96.62 828 TYR A CA 1
ATOM 6047 C C . TYR A 1 828 ? -18.073 3.495 32.490 1.00 96.62 828 TYR A C 1
ATOM 6049 O O . TYR A 1 828 ? -17.481 3.093 31.492 1.00 96.62 828 TYR A O 1
ATOM 6057 N N . VAL A 1 829 ? -19.392 3.632 32.549 1.00 96.94 829 VAL A N 1
ATOM 6058 C CA . VAL A 1 829 ? -20.309 3.468 31.423 1.00 96.94 829 VAL A CA 1
ATOM 6059 C C . VAL A 1 829 ? -20.945 4.835 31.175 1.00 96.94 829 VAL A C 1
ATOM 6061 O O . VAL A 1 829 ? -21.761 5.284 31.974 1.00 96.94 829 VAL A O 1
ATOM 6064 N N . ASP A 1 830 ? -20.502 5.538 30.133 1.00 96.25 830 ASP A N 1
ATOM 6065 C CA . ASP A 1 830 ? -20.865 6.936 29.848 1.00 96.25 830 ASP A CA 1
ATOM 6066 C C . ASP A 1 830 ? -21.581 7.054 28.501 1.00 96.25 830 ASP A C 1
ATOM 6068 O O . ASP A 1 830 ? -21.020 6.696 27.468 1.00 96.25 830 ASP A O 1
ATOM 6072 N N . ARG A 1 831 ? -22.795 7.604 28.461 1.00 96.62 831 ARG A N 1
ATOM 6073 C CA . ARG A 1 831 ? -23.534 7.807 27.200 1.00 96.62 831 ARG A CA 1
ATOM 6074 C C . ARG A 1 831 ? -23.663 6.549 26.346 1.00 96.62 831 ARG A C 1
ATOM 6076 O O . ARG A 1 831 ? -23.483 6.594 25.130 1.00 96.62 831 ARG A O 1
ATOM 6083 N N . VAL A 1 832 ? -23.913 5.411 26.982 1.00 97.06 832 VAL A N 1
ATOM 6084 C CA . VAL A 1 832 ? -24.143 4.153 26.270 1.00 97.06 832 VAL A CA 1
ATOM 6085 C C . VAL A 1 832 ? -25.633 4.012 26.003 1.00 97.06 832 VAL A C 1
ATOM 6087 O O . VAL A 1 832 ? -26.437 4.189 26.912 1.00 97.06 832 VAL A O 1
ATOM 6090 N N . LEU A 1 833 ? -25.988 3.663 24.768 1.00 96.69 833 LEU A N 1
ATOM 6091 C CA . LEU A 1 833 ? -27.344 3.269 24.401 1.00 96.69 833 LEU A CA 1
ATOM 6092 C C . LEU A 1 833 ? -27.372 1.746 24.293 1.00 96.69 833 LEU A C 1
ATOM 6094 O O . LEU A 1 833 ? -26.694 1.183 23.434 1.00 96.69 833 LEU A O 1
ATOM 6098 N N . VAL A 1 834 ? -28.138 1.077 25.151 1.00 96.50 834 VAL A N 1
ATOM 6099 C CA . VAL A 1 834 ? -28.323 -0.376 25.093 1.00 96.50 834 VAL A CA 1
ATOM 6100 C C . VAL A 1 834 ? -29.773 -0.689 24.769 1.00 96.50 834 VAL A C 1
ATOM 6102 O O . VAL A 1 834 ? -30.677 -0.309 25.507 1.00 96.50 834 VAL A O 1
ATOM 6105 N N . GLN A 1 835 ? -29.998 -1.425 23.687 1.00 94.19 835 GLN A N 1
ATOM 6106 C CA . GLN A 1 835 ? -31.320 -1.866 23.267 1.00 94.19 835 GLN A CA 1
ATOM 6107 C C . GLN A 1 835 ? -31.342 -3.384 23.118 1.00 94.19 835 GLN A C 1
ATOM 6109 O O . GLN A 1 835 ? -30.497 -3.971 22.440 1.00 94.19 835 GLN A O 1
ATOM 6114 N N . THR A 1 836 ? -32.347 -4.033 23.705 1.00 92.06 836 THR A N 1
ATOM 6115 C CA . THR A 1 836 ? -32.580 -5.470 23.495 1.00 92.06 836 THR A CA 1
ATOM 6116 C C . THR A 1 836 ? -34.038 -5.748 23.145 1.00 92.06 836 THR A C 1
ATOM 6118 O O . THR A 1 836 ? -34.911 -4.921 23.385 1.00 92.06 836 THR A O 1
ATOM 6121 N N . ALA A 1 837 ? -34.326 -6.906 22.550 1.00 86.56 837 ALA A N 1
ATOM 6122 C CA . ALA A 1 837 ? -35.691 -7.336 22.252 1.00 86.56 837 ALA A CA 1
ATOM 6123 C C . ALA A 1 837 ? -36.292 -8.137 23.426 1.00 86.56 837 ALA A C 1
ATOM 6125 O O . ALA A 1 837 ? -36.443 -9.357 23.321 1.00 86.56 837 ALA A O 1
ATOM 6126 N N . LEU A 1 838 ? -36.622 -7.453 24.535 1.00 77.56 838 LEU A N 1
ATOM 6127 C CA . LEU A 1 838 ? -37.070 -8.050 25.813 1.00 77.56 838 LEU A CA 1
ATOM 6128 C C . LEU A 1 838 ? -36.000 -8.921 26.500 1.00 77.56 838 LEU A C 1
ATOM 6130 O O . LEU A 1 838 ? -36.304 -9.826 27.275 1.00 77.56 838 LEU A O 1
ATOM 6134 N N . GLY A 1 839 ? -34.731 -8.659 26.193 1.00 87.94 839 GLY A N 1
ATOM 6135 C CA . GLY A 1 839 ? -33.578 -9.284 26.830 1.00 87.94 839 GLY A CA 1
ATOM 6136 C C . GLY A 1 839 ? -33.116 -8.516 28.069 1.00 87.94 839 GLY A C 1
ATOM 6137 O O . GLY A 1 839 ? -33.863 -7.737 28.657 1.00 87.94 839 GLY A O 1
ATOM 6138 N N . LEU A 1 840 ? -31.865 -8.713 28.479 1.00 93.62 840 LEU A N 1
ATOM 6139 C CA . LEU A 1 840 ? -31.250 -7.920 29.551 1.00 93.62 840 LEU A CA 1
ATOM 6140 C C . LEU A 1 840 ? -30.339 -6.869 28.924 1.00 93.62 840 LEU A C 1
ATOM 6142 O O . LEU A 1 840 ? -29.458 -7.207 28.142 1.00 93.62 840 LEU A O 1
ATOM 6146 N N . CYS A 1 841 ? -30.508 -5.598 29.276 1.00 95.12 841 CYS A N 1
ATOM 6147 C CA . CYS A 1 841 ? -29.604 -4.555 28.792 1.00 95.12 841 CYS A CA 1
ATOM 6148 C C . CYS A 1 841 ? -28.197 -4.781 29.362 1.00 95.12 841 CYS A C 1
ATOM 6150 O O . CYS A 1 841 ? -27.255 -5.028 28.613 1.00 95.12 841 CYS A O 1
ATOM 6152 N N . VAL A 1 842 ? -28.070 -4.769 30.690 1.00 96.12 842 VAL A N 1
ATOM 6153 C CA . VAL A 1 842 ? -26.833 -5.078 31.409 1.00 96.12 842 VAL A CA 1
ATOM 6154 C C . VAL A 1 842 ? -27.109 -6.190 32.413 1.00 96.12 842 VAL A C 1
ATOM 6156 O O . VAL A 1 842 ? -27.916 -6.008 33.324 1.00 96.12 842 VAL A O 1
ATOM 6159 N N . SER A 1 843 ? -26.427 -7.330 32.278 1.00 95.94 843 SER A N 1
ATOM 6160 C CA . SER A 1 843 ? -26.485 -8.413 33.269 1.00 95.94 843 SER A CA 1
ATOM 6161 C C . SER A 1 843 ? -25.116 -8.679 33.871 1.00 95.94 843 SER A C 1
ATOM 6163 O O . SER A 1 843 ? -24.150 -8.905 33.145 1.00 95.94 843 SER A O 1
ATOM 6165 N N . VAL A 1 844 ? -25.037 -8.688 35.200 1.00 96.88 844 VAL A N 1
ATOM 6166 C CA . VAL A 1 844 ? -23.851 -9.094 35.950 1.00 96.88 844 VAL A CA 1
ATOM 6167 C C . VAL A 1 844 ? -24.077 -10.480 36.539 1.00 96.88 844 VAL A C 1
ATOM 6169 O O . VAL A 1 844 ? -24.715 -10.643 37.584 1.00 96.88 844 VAL A O 1
ATOM 6172 N N . GLU A 1 845 ? -23.506 -11.480 35.871 1.00 95.38 845 GLU A N 1
ATOM 6173 C CA . GLU A 1 845 ? -23.424 -12.868 36.320 1.00 95.38 845 GLU A CA 1
ATOM 6174 C C . GLU A 1 845 ? -22.229 -13.013 37.272 1.00 95.38 845 GLU A C 1
ATOM 6176 O O . GLU A 1 845 ? -21.122 -13.423 36.909 1.00 95.38 845 GLU A O 1
ATOM 6181 N N . GLY A 1 846 ? -22.448 -12.576 38.511 1.00 94.12 846 GLY A N 1
ATOM 6182 C CA . GLY A 1 846 ? -21.444 -12.506 39.566 1.00 94.12 846 GLY A CA 1
ATOM 6183 C C . GLY A 1 846 ? -21.728 -11.363 40.537 1.00 94.12 846 GLY A C 1
ATOM 6184 O O . GLY A 1 846 ? -22.786 -10.736 40.486 1.00 94.12 846 GLY A O 1
ATOM 6185 N N . GLY A 1 847 ? -20.792 -11.111 41.451 1.00 94.19 847 GLY A N 1
ATOM 6186 C CA . GLY A 1 847 ? -20.869 -9.986 42.385 1.00 94.19 847 GLY A CA 1
ATOM 6187 C C . GLY A 1 847 ? -20.219 -8.713 41.844 1.00 94.19 847 GLY A C 1
ATOM 6188 O O . GLY A 1 847 ? -19.443 -8.751 40.888 1.00 94.19 847 GLY A O 1
ATOM 6189 N N . VAL A 1 848 ? -20.508 -7.592 42.499 1.00 97.44 848 VAL A N 1
ATOM 6190 C CA . VAL A 1 848 ? -19.815 -6.315 42.291 1.00 97.44 848 VAL A CA 1
ATOM 6191 C C . VAL A 1 848 ? -19.141 -5.930 43.600 1.00 97.44 848 VAL A C 1
ATOM 6193 O O . VAL A 1 848 ? -19.810 -5.765 44.617 1.00 97.44 848 VAL A O 1
ATOM 6196 N N . ALA A 1 849 ? -17.821 -5.784 43.589 1.00 97.56 849 ALA A N 1
ATOM 6197 C CA . ALA A 1 849 ? -17.042 -5.350 44.740 1.00 97.56 849 ALA A CA 1
ATOM 6198 C C . ALA A 1 849 ? -16.257 -4.084 44.394 1.00 97.56 849 ALA A C 1
ATOM 6200 O O . ALA A 1 849 ? -15.502 -4.074 43.425 1.00 97.56 849 ALA A O 1
ATOM 6201 N N . ALA A 1 850 ? -16.405 -3.028 45.191 1.00 97.88 850 ALA A N 1
ATOM 6202 C CA . ALA A 1 850 ? -15.641 -1.793 45.042 1.00 97.88 850 ALA A CA 1
ATOM 6203 C C . ALA A 1 850 ? -15.047 -1.386 46.393 1.00 97.88 850 ALA A C 1
ATOM 6205 O O . ALA A 1 850 ? -15.783 -1.183 47.362 1.00 97.88 850 ALA A O 1
ATOM 6206 N N . ILE A 1 851 ? -13.716 -1.293 46.461 1.00 97.94 851 ILE A N 1
ATOM 6207 C CA . ILE A 1 851 ? -12.990 -0.956 47.691 1.00 97.94 851 ILE A CA 1
ATOM 6208 C C . ILE A 1 851 ? -11.918 0.117 47.466 1.00 97.94 851 ILE A C 1
ATOM 6210 O O . ILE A 1 851 ? -11.306 0.195 46.399 1.00 97.94 851 ILE A O 1
ATOM 6214 N N . GLY A 1 852 ? -11.637 0.919 48.495 1.00 95.19 852 GLY A N 1
ATOM 6215 C CA . GLY A 1 852 ? -10.481 1.824 48.519 1.00 95.19 852 GLY A CA 1
ATOM 6216 C C . GLY A 1 852 ? -10.549 2.954 47.485 1.00 95.19 852 GLY A C 1
ATOM 6217 O O . GLY A 1 852 ? -9.633 3.105 46.675 1.00 95.19 852 GLY A O 1
ATOM 6218 N N . GLY A 1 853 ? -11.634 3.729 47.503 1.00 95.50 853 GLY A N 1
ATOM 6219 C CA . GLY A 1 853 ? -11.867 4.864 46.607 1.00 95.50 853 GLY A CA 1
ATOM 6220 C C . GLY A 1 853 ? -12.209 4.471 45.170 1.00 95.50 853 GLY A C 1
ATOM 6221 O O . GLY A 1 853 ? -11.910 5.229 44.252 1.00 95.50 853 GLY A O 1
ATOM 6222 N N . SER A 1 854 ? -12.766 3.277 44.962 1.00 97.75 854 SER A N 1
ATOM 6223 C CA . SER A 1 854 ? -13.123 2.758 43.638 1.00 97.75 854 SER A CA 1
ATOM 6224 C C . SER A 1 854 ? -14.543 3.161 43.229 1.00 97.75 854 SER A C 1
ATOM 6226 O O . SER A 1 854 ? -15.374 3.481 44.084 1.00 97.75 854 SER A O 1
ATOM 6228 N N . VAL A 1 855 ? -14.834 3.147 41.924 1.00 96.75 855 VAL A N 1
ATOM 6229 C CA . VAL A 1 855 ? -16.122 3.626 41.392 1.00 96.75 855 VAL A CA 1
ATOM 6230 C C . VAL A 1 855 ? -16.675 2.707 40.303 1.00 96.75 855 VAL A C 1
ATOM 6232 O O . VAL A 1 855 ? -15.991 2.415 39.325 1.00 96.75 855 VAL A O 1
ATOM 6235 N N . VAL A 1 856 ? -17.944 2.315 40.441 1.00 97.31 856 VAL A N 1
ATOM 6236 C CA . VAL A 1 856 ? -18.766 1.799 39.333 1.00 97.31 856 VAL A CA 1
ATOM 6237 C C . VAL A 1 856 ? -19.808 2.858 39.005 1.00 97.31 856 VAL A C 1
ATOM 6239 O O . VAL A 1 856 ? -20.610 3.203 39.872 1.00 97.31 856 VAL A O 1
ATOM 6242 N N . ALA A 1 857 ? -19.808 3.387 37.784 1.00 96.62 857 ALA A N 1
ATOM 6243 C CA . ALA A 1 857 ? -20.719 4.462 37.408 1.00 96.62 857 ALA A CA 1
ATOM 6244 C C . ALA A 1 857 ? -21.355 4.236 36.037 1.00 96.62 857 ALA A C 1
ATOM 6246 O O . ALA A 1 857 ? -20.654 4.014 35.052 1.00 96.62 857 ALA A O 1
ATOM 6247 N N . PHE A 1 858 ? -22.677 4.369 35.991 1.00 96.44 858 PHE A N 1
ATOM 6248 C CA . PHE A 1 858 ? -23.471 4.527 34.778 1.00 96.44 858 PHE A CA 1
ATOM 6249 C C . PHE A 1 858 ? -23.921 5.983 34.701 1.00 96.44 858 PHE A C 1
ATOM 6251 O O . PHE A 1 858 ? -24.535 6.491 35.643 1.00 96.44 858 PHE A O 1
ATOM 6258 N N . VAL A 1 859 ? -23.562 6.671 33.623 1.00 96.31 859 VAL A N 1
ATOM 6259 C CA . VAL A 1 859 ? -23.746 8.115 33.467 1.00 96.31 859 VAL A CA 1
ATOM 6260 C C . VAL A 1 859 ? -24.341 8.406 32.096 1.00 96.31 859 VAL A C 1
ATOM 6262 O O . VAL A 1 859 ? -23.869 7.862 31.099 1.00 96.31 859 VAL A O 1
ATOM 6265 N N . ASP A 1 860 ? -25.371 9.253 32.044 1.00 96.94 860 ASP A N 1
ATOM 6266 C CA . ASP A 1 860 ? -25.984 9.744 30.799 1.00 96.94 860 ASP A CA 1
ATOM 6267 C C . ASP A 1 860 ? -26.376 8.616 29.818 1.00 96.94 860 ASP A C 1
ATOM 6269 O O . ASP A 1 860 ? -26.262 8.794 28.611 1.00 96.94 860 ASP A O 1
ATOM 6273 N N . SER A 1 861 ? -26.739 7.429 30.324 1.00 96.88 861 SER A N 1
ATOM 6274 C CA . SER A 1 861 ? -26.931 6.213 29.518 1.00 96.88 861 SER A CA 1
ATOM 6275 C C . SER A 1 861 ? -28.406 5.861 29.339 1.00 96.88 861 SER A C 1
ATOM 6277 O O . SER A 1 861 ? -29.203 6.015 30.263 1.00 96.88 861 SER A O 1
ATOM 6279 N N . ASP A 1 862 ? -28.738 5.308 28.178 1.00 95.25 862 ASP A N 1
ATOM 6280 C CA . ASP A 1 862 ? -30.104 5.003 27.766 1.00 95.25 862 ASP A CA 1
ATOM 6281 C C . ASP A 1 862 ? -30.288 3.490 27.614 1.00 95.25 862 ASP A C 1
ATOM 6283 O O . ASP A 1 862 ? -29.514 2.806 26.938 1.00 95.25 862 ASP A O 1
ATOM 6287 N N . PHE A 1 863 ? -31.339 2.953 28.223 1.00 95.12 863 PHE A N 1
ATOM 6288 C CA . PHE A 1 863 ? -31.651 1.528 28.224 1.00 95.12 863 PHE A CA 1
ATOM 6289 C C . PHE A 1 863 ? -33.055 1.315 27.666 1.00 95.12 863 PHE A C 1
ATOM 6291 O O . PHE A 1 863 ? -34.030 1.743 28.280 1.00 95.12 863 PHE A O 1
ATOM 6298 N N . LEU A 1 864 ? -33.163 0.654 26.512 1.00 92.50 864 LEU A N 1
ATOM 6299 C CA . LEU A 1 864 ? -34.402 0.558 25.738 1.00 92.50 864 LEU A CA 1
ATOM 6300 C C . LEU A 1 864 ? -34.909 -0.883 25.604 1.00 92.50 864 LEU A C 1
ATOM 6302 O O . LEU A 1 864 ? -34.166 -1.774 25.186 1.00 92.50 864 LEU A O 1
ATOM 6306 N N . LEU A 1 865 ? -36.212 -1.084 25.843 1.00 89.56 865 LEU A N 1
ATOM 6307 C CA . LEU A 1 865 ? -36.947 -2.330 25.539 1.00 89.56 865 LEU A CA 1
ATOM 6308 C C . LEU A 1 865 ? -36.383 -3.588 26.232 1.00 89.56 865 LEU A C 1
ATOM 6310 O O . LEU A 1 865 ? -36.539 -4.716 25.759 1.00 89.56 865 LEU A O 1
ATOM 6314 N N . CYS A 1 866 ? -35.723 -3.395 27.368 1.00 90.44 866 CYS A N 1
ATOM 6315 C CA . CYS A 1 866 ? -35.107 -4.460 28.146 1.00 90.44 866 CYS A CA 1
ATOM 6316 C C . CYS A 1 866 ? -36.052 -4.975 29.231 1.00 90.44 866 CYS A C 1
ATOM 6318 O O . CYS A 1 866 ? -36.808 -4.216 29.825 1.00 90.44 866 CYS A O 1
ATOM 6320 N N . LYS A 1 867 ? -35.966 -6.258 29.575 1.00 89.25 867 LYS A N 1
ATOM 6321 C CA . LYS A 1 867 ? -36.646 -6.797 30.754 1.00 89.25 867 LYS A CA 1
ATOM 6322 C C . LYS A 1 867 ? -36.164 -6.110 32.034 1.00 89.25 867 LYS A C 1
ATOM 6324 O O . LYS A 1 867 ? -36.971 -5.632 32.825 1.00 89.25 867 LYS A O 1
ATOM 6329 N N . HIS A 1 868 ? -34.842 -6.018 32.180 1.00 89.94 868 HIS A N 1
ATOM 6330 C CA . HIS A 1 868 ? -34.165 -5.194 33.178 1.00 89.94 868 HIS A CA 1
ATOM 6331 C C . HIS A 1 868 ? -33.103 -4.333 32.496 1.00 89.94 868 HIS A C 1
ATOM 6333 O O . HIS A 1 868 ? -32.384 -4.829 31.620 1.00 89.94 868 HIS A O 1
ATOM 6339 N N . ALA A 1 869 ? -32.978 -3.067 32.904 1.00 92.62 869 ALA A N 1
ATOM 6340 C CA . ALA A 1 869 ? -31.914 -2.201 32.403 1.00 92.62 869 ALA A CA 1
ATOM 6341 C C . ALA A 1 869 ? -30.553 -2.627 32.980 1.00 92.62 869 ALA A C 1
ATOM 6343 O O . ALA A 1 869 ? -29.608 -2.877 32.235 1.00 92.62 869 ALA A O 1
ATOM 6344 N N . VAL A 1 870 ? -30.479 -2.800 34.302 1.00 95.31 870 VAL A N 1
ATOM 6345 C CA . VAL A 1 870 ? -29.293 -3.302 35.005 1.00 95.31 870 VAL A CA 1
ATOM 6346 C C . VAL A 1 870 ? -29.708 -4.379 36.003 1.00 95.31 870 VAL A C 1
ATOM 6348 O O . VAL A 1 870 ? -30.481 -4.115 36.920 1.00 95.31 870 VAL A O 1
ATOM 6351 N N . SER A 1 871 ? -29.172 -5.591 35.871 1.00 95.81 871 SER A N 1
ATOM 6352 C CA . SER A 1 871 ? -29.399 -6.673 36.833 1.00 95.81 871 SER A CA 1
ATOM 6353 C C . SER A 1 871 ? -28.097 -7.246 37.373 1.00 95.81 871 SER A C 1
ATOM 6355 O O . SER A 1 871 ? -27.209 -7.595 36.599 1.00 95.81 871 SER A O 1
ATOM 6357 N N . VAL A 1 872 ? -28.001 -7.411 38.693 1.00 97.06 872 VAL A N 1
ATOM 6358 C CA . VAL A 1 872 ? -26.855 -8.040 39.362 1.00 97.06 872 VAL A CA 1
ATOM 6359 C C . VAL A 1 872 ? -27.318 -9.286 40.104 1.00 97.06 872 VAL A C 1
ATOM 6361 O O . VAL A 1 872 ? -28.190 -9.224 40.974 1.00 97.06 872 VAL A O 1
ATOM 6364 N N . ARG A 1 873 ? -26.738 -10.435 39.748 1.00 95.62 873 ARG A N 1
ATOM 6365 C CA . ARG A 1 873 ? -27.101 -11.743 40.314 1.00 95.62 873 ARG A CA 1
ATOM 6366 C C . ARG A 1 873 ? -26.408 -12.034 41.644 1.00 95.62 873 ARG A C 1
ATOM 6368 O O . ARG A 1 873 ? -26.992 -12.691 42.500 1.00 95.62 873 ARG A O 1
ATOM 6375 N N . GLY A 1 874 ? -25.171 -11.572 41.814 1.00 95.81 874 GLY A N 1
ATOM 6376 C CA . GLY A 1 874 ? -24.382 -11.747 43.033 1.00 95.81 874 GLY A CA 1
ATOM 6377 C C . GLY A 1 874 ? -24.495 -10.578 44.012 1.00 95.81 874 GLY A C 1
ATOM 6378 O O . GLY A 1 874 ? -25.242 -9.626 43.797 1.00 95.81 874 GLY A O 1
ATOM 6379 N N . ALA A 1 875 ? -23.746 -10.665 45.113 1.00 96.38 875 ALA A N 1
ATOM 6380 C CA . ALA A 1 875 ? -23.716 -9.619 46.133 1.00 96.38 875 ALA A CA 1
ATOM 6381 C C . ALA A 1 875 ? -23.030 -8.345 45.617 1.00 96.38 875 ALA A C 1
ATOM 6383 O O . ALA A 1 875 ? -22.042 -8.414 44.879 1.00 96.38 875 ALA A O 1
ATOM 6384 N N . VAL A 1 876 ? -23.529 -7.192 46.058 1.00 97.62 876 VAL A N 1
ATOM 6385 C CA . VAL A 1 876 ? -22.898 -5.888 45.834 1.00 97.62 876 VAL A CA 1
ATOM 6386 C C . VAL A 1 876 ? -22.260 -5.436 47.143 1.00 97.62 876 VAL A C 1
ATOM 6388 O O . VAL A 1 876 ? -22.958 -5.227 48.130 1.00 97.62 876 VAL A O 1
ATOM 6391 N N . SER A 1 877 ? -20.937 -5.295 47.169 1.00 97.56 877 SER A N 1
ATOM 6392 C CA . SER A 1 877 ? -20.169 -4.912 48.357 1.00 97.56 877 SER A CA 1
ATOM 6393 C C . SER A 1 877 ? -19.338 -3.666 48.077 1.00 97.56 877 SER A C 1
ATOM 6395 O O . SER A 1 877 ? -18.397 -3.698 47.284 1.00 97.56 877 SER A O 1
ATOM 6397 N N . VAL A 1 878 ? -19.649 -2.576 48.768 1.00 98.00 878 VAL A N 1
ATOM 6398 C CA . VAL A 1 878 ? -19.004 -1.273 48.598 1.00 98.00 878 VAL A CA 1
ATOM 6399 C C . VAL A 1 878 ? -18.357 -0.868 49.923 1.00 98.00 878 VAL A C 1
ATOM 6401 O O . VAL A 1 878 ? -19.033 -0.823 50.951 1.00 98.00 878 VAL A O 1
ATOM 6404 N N . SER A 1 879 ? -17.045 -0.606 49.918 1.00 97.62 879 SER A N 1
ATOM 6405 C CA . SER A 1 879 ? -16.287 -0.199 51.112 1.00 97.62 879 SER A CA 1
ATOM 6406 C C . SER A 1 879 ? -15.394 1.012 50.841 1.00 97.62 879 SER A C 1
ATOM 6408 O O . SER A 1 879 ? -14.396 0.903 50.122 1.00 97.62 879 SER A O 1
ATOM 6410 N N . GLY A 1 880 ? -15.719 2.161 51.441 1.00 96.88 880 GLY A N 1
ATOM 6411 C CA . GLY A 1 880 ? -15.093 3.451 51.134 1.00 96.88 880 GLY A CA 1
ATOM 6412 C C . GLY A 1 880 ? -15.021 3.696 49.630 1.00 96.88 880 GLY A C 1
ATOM 6413 O O . GLY A 1 880 ? -13.938 3.934 49.095 1.00 96.88 880 GLY A O 1
ATOM 6414 N N . SER A 1 881 ? -16.126 3.463 48.921 1.00 97.88 881 SER A N 1
ATOM 6415 C CA . SER A 1 881 ? -16.224 3.513 47.456 1.00 97.88 881 SER A CA 1
ATOM 6416 C C . SER A 1 881 ? -17.635 3.921 47.021 1.00 97.88 881 SER A C 1
ATOM 6418 O O . SER A 1 881 ? -18.522 4.084 47.863 1.00 97.88 881 SER A O 1
ATOM 6420 N N . ALA A 1 882 ? -17.863 4.071 45.714 1.00 97.00 882 ALA A N 1
ATOM 6421 C CA . ALA A 1 882 ? -19.160 4.492 45.191 1.00 97.00 882 ALA A CA 1
ATOM 6422 C C . ALA A 1 882 ? -19.696 3.591 44.072 1.00 97.00 882 ALA A C 1
ATOM 6424 O O . ALA A 1 882 ? -18.957 3.146 43.191 1.00 97.00 882 ALA A O 1
ATOM 6425 N N . VAL A 1 883 ? -21.012 3.385 44.087 1.00 97.00 883 VAL A N 1
ATOM 6426 C CA . VAL A 1 883 ? -21.789 2.860 42.959 1.00 97.00 883 VAL A CA 1
ATOM 6427 C C . VAL A 1 883 ? -22.801 3.930 42.563 1.00 97.00 883 VAL A C 1
ATOM 6429 O O . VAL A 1 883 ? -23.557 4.403 43.411 1.00 97.00 883 VAL A O 1
ATOM 6432 N N . ALA A 1 884 ? -22.801 4.342 41.298 1.00 96.50 884 ALA A N 1
ATOM 6433 C CA . ALA A 1 884 ? -23.590 5.478 40.837 1.00 96.50 884 ALA A CA 1
ATOM 6434 C C . ALA A 1 884 ? -24.381 5.173 39.556 1.00 96.50 884 ALA A C 1
ATOM 6436 O O . ALA A 1 884 ? -23.852 4.618 38.597 1.00 96.50 884 ALA A O 1
ATOM 6437 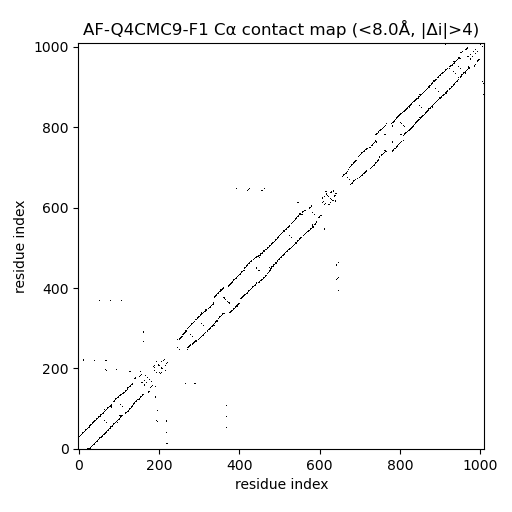N N . LEU A 1 885 ? -25.644 5.592 39.543 1.00 95.75 885 LEU A N 1
ATOM 6438 C CA . LEU A 1 885 ? -26.548 5.639 38.395 1.00 95.75 885 LEU A CA 1
ATOM 6439 C C . LEU A 1 885 ? -26.977 7.096 38.238 1.00 95.75 885 LEU A C 1
ATOM 6441 O O . LEU A 1 885 ? -27.665 7.642 39.107 1.00 95.75 885 LEU A O 1
ATOM 6445 N N . VAL A 1 886 ? -26.509 7.759 37.187 1.00 96.25 886 VAL A N 1
ATOM 6446 C CA . VAL A 1 886 ? -26.623 9.210 37.043 1.00 96.25 886 VAL A CA 1
ATOM 6447 C C . VAL A 1 886 ? -27.183 9.563 35.673 1.00 96.25 886 VAL A C 1
ATOM 6449 O O . VAL A 1 886 ? -26.615 9.175 34.659 1.00 96.25 886 VAL A O 1
ATOM 6452 N N . ARG A 1 887 ? -28.257 10.357 35.643 1.00 96.38 887 ARG A N 1
ATOM 6453 C CA . ARG A 1 887 ? -28.882 10.898 34.424 1.00 96.38 887 ARG A CA 1
ATOM 6454 C C . ARG A 1 887 ? -29.166 9.825 33.367 1.00 96.38 887 ARG A C 1
ATOM 6456 O O . ARG A 1 887 ? -28.926 10.051 32.192 1.00 96.38 887 ARG A O 1
ATOM 6463 N N . SER A 1 888 ? -29.592 8.639 33.797 1.00 95.94 888 SER A N 1
ATOM 6464 C CA . SER A 1 888 ? -29.872 7.518 32.895 1.00 95.94 888 SER A CA 1
ATOM 6465 C C . SER A 1 888 ? -31.371 7.361 32.639 1.00 95.94 888 SER A C 1
ATOM 6467 O O . SER A 1 888 ? -32.179 7.522 33.558 1.00 95.94 888 SER A O 1
ATOM 6469 N N . GLU A 1 889 ? -31.736 7.018 31.408 1.00 94.81 889 GLU A N 1
ATOM 6470 C CA . GLU A 1 889 ? -33.119 6.795 30.980 1.00 94.81 889 GLU A CA 1
ATOM 6471 C C . GLU A 1 889 ? -33.390 5.287 30.858 1.00 94.81 889 GLU A C 1
ATOM 6473 O O . GLU A 1 889 ? -32.708 4.558 30.135 1.00 94.81 889 GLU A O 1
ATOM 6478 N N . PHE A 1 890 ? -34.401 4.798 31.570 1.00 93.25 890 PHE A N 1
ATOM 6479 C CA . PHE A 1 890 ? -34.838 3.403 31.562 1.00 93.25 890 PHE A CA 1
ATOM 6480 C C . PHE A 1 890 ? -36.186 3.306 30.849 1.00 93.25 890 PHE A C 1
ATOM 6482 O O . PHE A 1 890 ? -37.236 3.379 31.492 1.00 93.25 890 PHE A O 1
ATOM 6489 N N . LEU A 1 891 ? -36.134 3.163 29.525 1.00 89.75 891 LEU A N 1
ATOM 6490 C CA . LEU A 1 891 ? -37.274 3.317 28.628 1.00 89.75 891 LEU A CA 1
ATOM 6491 C C . LEU A 1 891 ? -37.886 1.967 28.224 1.00 89.75 891 LEU A C 1
ATOM 6493 O O . LEU A 1 891 ? -37.225 1.087 27.664 1.00 89.75 891 LEU A O 1
ATOM 6497 N N . SER A 1 892 ? -39.189 1.823 28.455 1.00 87.62 892 SER A N 1
ATOM 6498 C CA . SER A 1 892 ? -40.008 0.642 28.175 1.00 87.62 892 SER A CA 1
ATOM 6499 C C . SER A 1 892 ? -39.438 -0.647 28.773 1.00 87.62 892 SER A C 1
ATOM 6501 O O . SER A 1 892 ? -39.351 -1.674 28.096 1.00 87.62 892 SER A O 1
ATOM 6503 N N . THR A 1 893 ? -39.031 -0.590 30.044 1.00 86.44 893 THR A N 1
ATOM 6504 C CA . THR A 1 893 ? -38.585 -1.791 30.766 1.00 86.44 893 THR A CA 1
ATOM 6505 C C . THR A 1 893 ? -39.767 -2.674 31.177 1.00 86.44 893 THR A C 1
ATOM 6507 O O . THR A 1 893 ? -40.788 -2.165 31.637 1.00 86.44 893 THR A O 1
ATOM 6510 N N . GLU A 1 894 ? -39.659 -3.994 30.981 1.00 87.62 894 GLU A N 1
ATOM 6511 C CA . GLU A 1 894 ? -40.769 -4.927 31.267 1.00 87.62 894 GLU A CA 1
ATOM 6512 C C . GLU A 1 894 ? -40.955 -5.167 32.770 1.00 87.62 894 GLU A C 1
ATOM 6514 O O . GLU A 1 894 ? -42.085 -5.229 33.247 1.00 87.62 894 GLU A O 1
ATOM 6519 N N . ASP A 1 895 ? -39.861 -5.275 33.521 1.00 90.75 895 ASP A N 1
ATOM 6520 C CA . ASP A 1 895 ? -39.870 -5.408 34.974 1.00 90.75 895 ASP A CA 1
ATOM 6521 C C . ASP A 1 895 ? -39.165 -4.182 35.603 1.00 90.75 895 ASP A C 1
ATOM 6523 O O . ASP A 1 895 ? -39.523 -3.037 35.336 1.00 90.75 895 ASP A O 1
ATOM 6527 N N . TYR A 1 896 ? -38.192 -4.400 36.490 1.00 92.56 896 TYR A N 1
ATOM 6528 C CA . TYR A 1 896 ? -37.456 -3.351 37.196 1.00 92.56 896 TYR A CA 1
ATOM 6529 C C . TYR A 1 896 ? -36.395 -2.711 36.301 1.00 92.56 896 TYR A C 1
ATOM 6531 O O . TYR A 1 896 ? -35.721 -3.428 35.557 1.00 92.56 896 TYR A O 1
ATOM 6539 N N . ALA A 1 897 ? -36.151 -1.405 36.453 1.00 93.56 897 ALA A N 1
ATOM 6540 C CA . ALA A 1 897 ? -34.993 -0.775 35.822 1.00 93.56 897 ALA A CA 1
ATOM 6541 C C . ALA A 1 897 ? -33.686 -1.338 36.402 1.00 93.56 897 ALA A C 1
ATOM 6543 O O . ALA A 1 897 ? -32.852 -1.854 35.658 1.00 93.56 897 ALA A O 1
ATOM 6544 N N . VAL A 1 898 ? -33.536 -1.320 37.729 1.00 95.56 898 VAL A N 1
ATOM 6545 C CA . VAL A 1 898 ? -32.365 -1.873 38.423 1.00 95.56 898 VAL A CA 1
ATOM 6546 C C . VAL A 1 898 ? -32.786 -2.991 39.372 1.00 95.56 898 VAL A C 1
ATOM 6548 O O . VAL A 1 898 ? -33.625 -2.781 40.246 1.00 95.56 898 VAL A O 1
ATOM 6551 N N . ALA A 1 899 ? -32.192 -4.177 39.226 1.00 95.62 899 ALA A N 1
ATOM 6552 C CA . ALA A 1 899 ? -32.510 -5.354 40.032 1.00 95.62 899 ALA A CA 1
ATOM 6553 C C . ALA A 1 899 ? -31.262 -5.965 40.687 1.00 95.62 899 ALA A C 1
ATOM 6555 O O . ALA A 1 899 ? -30.365 -6.468 40.009 1.00 95.62 899 ALA A O 1
ATOM 6556 N N . PHE A 1 900 ? -31.239 -5.993 42.019 1.00 96.44 900 PHE A N 1
ATOM 6557 C CA . PHE A 1 900 ? -30.252 -6.721 42.814 1.00 96.44 900 PHE A CA 1
ATOM 6558 C C . PHE A 1 900 ? -30.874 -8.015 43.343 1.00 96.44 900 PHE A C 1
ATOM 6560 O O . PHE A 1 900 ? -31.780 -7.988 44.170 1.00 96.44 900 PHE A O 1
ATOM 6567 N N . TYR A 1 901 ? -30.391 -9.173 42.897 1.00 95.88 901 TYR A N 1
ATOM 6568 C CA . TYR A 1 901 ? -30.928 -10.470 43.340 1.00 95.88 901 TYR A CA 1
ATOM 6569 C C . TYR A 1 901 ? -30.275 -11.013 44.618 1.00 95.88 901 TYR A C 1
ATOM 6571 O O . TYR A 1 901 ? -30.621 -12.100 45.076 1.00 95.88 901 TYR A O 1
ATOM 6579 N N . SER A 1 902 ? -29.343 -10.264 45.200 1.00 95.56 902 SER A N 1
ATOM 6580 C CA . SER A 1 902 ? -28.637 -10.614 46.431 1.00 95.56 902 SER A CA 1
ATOM 6581 C C . SER A 1 902 ? -28.544 -9.397 47.356 1.00 95.56 902 SER A C 1
ATOM 6583 O O . SER A 1 902 ? -29.226 -8.392 47.148 1.00 95.56 902 SER A O 1
ATOM 6585 N N . THR A 1 903 ? -27.736 -9.491 48.409 1.00 94.88 903 THR A N 1
ATOM 6586 C CA . THR A 1 903 ? -27.515 -8.401 49.361 1.00 94.88 903 THR A CA 1
ATOM 6587 C C . THR A 1 903 ? -26.693 -7.268 48.754 1.00 94.88 903 THR A C 1
ATOM 6589 O O . THR A 1 903 ? -25.756 -7.485 47.978 1.00 94.88 903 THR A O 1
ATOM 6592 N N . VAL A 1 904 ? -27.034 -6.043 49.155 1.00 97.06 904 VAL A N 1
ATOM 6593 C CA . VAL A 1 904 ? -26.265 -4.831 48.859 1.00 97.06 904 VAL A CA 1
ATOM 6594 C C . VAL A 1 904 ? -25.718 -4.300 50.179 1.00 97.06 904 VAL A C 1
ATOM 6596 O O . VAL A 1 904 ? -26.488 -3.967 51.073 1.00 97.06 904 VAL A O 1
ATOM 6599 N N . SER A 1 905 ? -24.396 -4.233 50.320 1.00 97.25 905 SER A N 1
ATOM 6600 C CA . SER A 1 905 ? -23.712 -3.812 51.544 1.00 97.25 905 SER A CA 1
ATOM 6601 C C . SER A 1 905 ? -22.834 -2.596 51.294 1.00 97.25 905 SER A C 1
ATOM 6603 O O . SER A 1 905 ? -21.911 -2.652 50.482 1.00 97.25 905 SER A O 1
ATOM 6605 N N . LEU A 1 906 ? -23.090 -1.519 52.036 1.00 97.56 906 LEU A N 1
ATOM 6606 C CA . LEU A 1 906 ? -22.307 -0.287 52.023 1.00 97.56 906 LEU A CA 1
ATOM 6607 C C . LEU A 1 906 ? -21.669 -0.047 53.392 1.00 97.56 906 LEU A C 1
ATOM 6609 O O . LEU A 1 906 ? -22.372 0.093 54.394 1.00 97.56 906 LEU A O 1
ATOM 6613 N N . VAL A 1 907 ? -20.339 0.021 53.431 1.00 96.62 907 VAL A N 1
ATOM 6614 C CA . VAL A 1 907 ? -19.570 0.255 54.663 1.00 96.62 907 VAL A CA 1
ATOM 6615 C C . VAL A 1 907 ? -18.474 1.301 54.473 1.00 96.62 907 VAL A C 1
ATOM 6617 O O . VAL A 1 907 ? -18.034 1.572 53.357 1.00 96.62 907 VAL A O 1
ATOM 6620 N N . GLY A 1 908 ? -18.000 1.881 55.576 1.00 93.62 908 GLY A N 1
ATOM 6621 C CA . GLY A 1 908 ? -16.786 2.702 55.586 1.00 93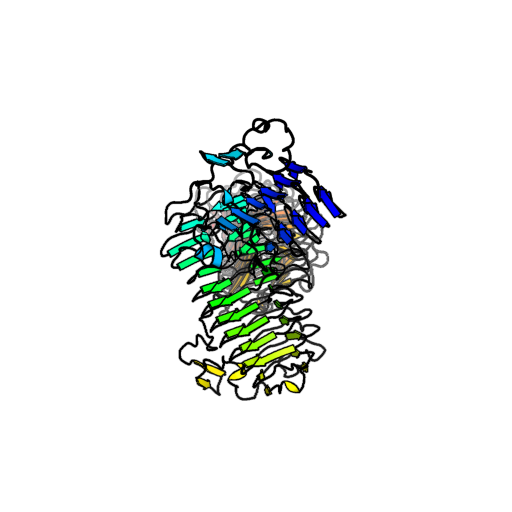.62 908 GLY A CA 1
ATOM 6622 C C . GLY A 1 908 ? -16.882 3.984 54.758 1.00 93.62 908 GLY A C 1
ATOM 6623 O O . GLY A 1 908 ? -15.947 4.287 54.025 1.00 93.62 908 GLY A O 1
ATOM 6624 N N . GLY A 1 909 ? -18.000 4.710 54.840 1.00 94.81 909 GLY A N 1
ATOM 6625 C CA . GLY A 1 909 ? -18.205 5.955 54.094 1.00 94.81 909 GLY A CA 1
ATOM 6626 C C . GLY A 1 909 ? -18.601 5.748 52.635 1.00 94.81 909 GLY A C 1
ATOM 6627 O O . GLY A 1 909 ? -18.386 6.641 51.826 1.00 94.81 909 GLY A O 1
ATOM 6628 N N . SER A 1 910 ? -19.136 4.579 52.275 1.00 97.06 910 SER A N 1
ATOM 6629 C CA . SER A 1 910 ? -19.527 4.283 50.892 1.00 97.06 910 SER A CA 1
ATOM 6630 C C . SER A 1 910 ? -20.784 5.030 50.457 1.00 97.06 910 SER A C 1
ATOM 6632 O O . SER A 1 910 ? -21.570 5.479 51.294 1.00 97.06 910 SER A O 1
ATOM 6634 N N . MET A 1 911 ? -21.016 5.097 49.144 1.00 96.50 911 MET A N 1
ATOM 6635 C CA . MET A 1 911 ? -22.228 5.693 48.583 1.00 96.50 911 MET A CA 1
ATOM 6636 C C . MET A 1 911 ? -22.876 4.831 47.496 1.00 96.50 911 MET A C 1
ATOM 6638 O O . MET A 1 911 ? -22.202 4.366 46.577 1.00 96.50 911 MET A O 1
ATOM 6642 N N . LEU A 1 912 ? -24.201 4.678 47.575 1.00 96.56 912 LEU A N 1
ATOM 6643 C CA . LEU A 1 912 ? -25.043 4.313 46.435 1.00 96.56 912 LEU A CA 1
ATOM 6644 C C . LEU A 1 912 ? -25.782 5.574 45.994 1.00 96.56 912 LEU A C 1
ATOM 6646 O O . LEU A 1 912 ? -26.589 6.106 46.755 1.00 96.56 912 LEU A O 1
ATOM 6650 N N . LEU A 1 913 ? -25.493 6.060 44.791 1.00 96.62 913 LEU A N 1
ATOM 6651 C CA . LEU A 1 913 ? -26.072 7.290 44.259 1.00 96.62 913 LEU A CA 1
ATOM 6652 C C . LEU A 1 913 ? -26.982 6.980 43.071 1.00 96.62 913 LEU A C 1
ATOM 6654 O O . LEU A 1 913 ? -26.504 6.544 42.030 1.00 96.62 913 LEU A O 1
ATOM 6658 N N . ALA A 1 914 ? -28.271 7.280 43.191 1.00 96.62 914 ALA A N 1
ATOM 6659 C CA . ALA A 1 914 ? -29.206 7.336 42.073 1.00 96.62 914 ALA A CA 1
ATOM 6660 C C . ALA A 1 914 ? -29.615 8.797 41.857 1.00 96.62 914 ALA A C 1
ATOM 6662 O O . ALA A 1 914 ? -30.318 9.381 42.683 1.00 96.62 914 ALA A O 1
ATOM 6663 N N . LYS A 1 915 ? -29.148 9.425 40.776 1.00 95.56 915 LYS A N 1
ATOM 6664 C CA . LYS A 1 915 ? -29.326 10.864 40.556 1.00 95.56 915 LYS A CA 1
ATOM 6665 C C . LYS A 1 915 ? -29.810 11.188 39.152 1.00 95.56 915 LYS A C 1
ATOM 6667 O O . LYS A 1 915 ? -29.053 11.040 38.204 1.00 95.56 915 LYS A O 1
ATOM 6672 N N . GLY A 1 916 ? -30.994 11.772 39.027 1.00 95.88 916 GLY A N 1
ATOM 6673 C CA . GLY A 1 916 ? -31.503 12.282 37.756 1.00 95.88 916 GLY A CA 1
ATOM 6674 C C . GLY A 1 916 ? -31.960 11.193 36.791 1.00 95.88 916 GLY A C 1
ATOM 6675 O O . GLY A 1 916 ? -31.963 11.452 35.598 1.00 95.88 916 GLY A O 1
ATOM 6676 N N . ASN A 1 917 ? -32.260 9.983 37.270 1.00 97.19 917 ASN A N 1
ATOM 6677 C CA . ASN A 1 917 ? -32.669 8.886 36.396 1.00 97.19 917 ASN A CA 1
ATOM 6678 C C . ASN A 1 917 ? -34.174 8.914 36.129 1.00 97.19 917 ASN A C 1
ATOM 6680 O O . ASN A 1 917 ? -34.952 9.304 37.001 1.00 97.19 917 ASN A O 1
ATOM 6684 N N . VAL A 1 918 ? -34.591 8.431 34.966 1.00 95.81 918 VAL A N 1
ATOM 6685 C CA . VAL A 1 918 ? -36.001 8.354 34.572 1.00 95.81 918 VAL A CA 1
ATOM 6686 C C . VAL A 1 918 ? -36.374 6.902 34.310 1.00 95.81 918 VAL A C 1
ATOM 6688 O O . VAL A 1 918 ? -35.648 6.178 33.640 1.00 95.81 918 VAL A O 1
ATOM 6691 N N . HIS A 1 919 ? -37.507 6.465 34.849 1.00 94.94 919 HIS A N 1
ATOM 6692 C CA . HIS A 1 919 ? -38.091 5.151 34.605 1.00 94.94 919 HIS A CA 1
ATOM 6693 C C . HIS A 1 919 ? -39.537 5.317 34.150 1.00 94.94 919 HIS A C 1
ATOM 6695 O O . HIS A 1 919 ? -40.402 5.739 34.920 1.00 94.94 919 HIS A O 1
ATOM 6701 N N . ASP A 1 920 ? -39.791 5.000 32.883 1.00 90.44 920 ASP A N 1
ATOM 6702 C CA . ASP A 1 920 ? -41.119 5.084 32.262 1.00 90.44 920 ASP A CA 1
ATOM 6703 C C . ASP A 1 920 ? -41.883 3.742 32.296 1.00 90.44 920 ASP A C 1
ATOM 6705 O O . ASP A 1 920 ? -42.964 3.614 31.718 1.00 90.44 920 ASP A O 1
ATOM 6709 N N . GLY A 1 921 ? -41.325 2.727 32.963 1.00 83.44 921 GLY A N 1
ATOM 6710 C CA . GLY A 1 921 ? -41.979 1.442 33.161 1.00 83.44 921 GLY A CA 1
ATOM 6711 C C . GLY A 1 921 ? -43.190 1.584 34.085 1.00 83.44 921 GLY A C 1
ATOM 6712 O O . GLY A 1 921 ? -43.152 2.292 35.091 1.00 83.44 921 GLY A O 1
ATOM 6713 N N . VAL A 1 922 ? -44.283 0.898 33.744 1.00 84.19 922 VAL A N 1
ATOM 6714 C CA . VAL A 1 922 ? -45.540 0.912 34.524 1.00 84.19 922 VAL A CA 1
ATOM 6715 C C . VAL A 1 922 ? -45.845 -0.424 35.203 1.00 84.19 922 VAL A C 1
ATOM 6717 O O . VAL A 1 922 ? -46.835 -0.553 35.917 1.00 84.19 922 VAL A O 1
ATOM 6720 N N . SER A 1 923 ? -45.019 -1.437 34.967 1.00 87.25 923 SER A N 1
ATOM 6721 C CA . SER A 1 923 ? -45.212 -2.809 35.439 1.00 87.25 923 SER A CA 1
ATOM 6722 C C . SER A 1 923 ? -44.583 -3.060 36.810 1.00 87.25 923 SER A C 1
ATOM 6724 O O . SER A 1 923 ? -45.161 -3.786 37.621 1.00 87.25 923 SER A O 1
ATOM 6726 N N . ARG A 1 924 ? -43.413 -2.473 37.082 1.00 93.81 924 ARG A N 1
ATOM 6727 C CA . ARG A 1 924 ? -42.642 -2.643 38.324 1.00 93.81 924 ARG A CA 1
ATOM 6728 C C . ARG A 1 924 ? -41.937 -1.351 38.725 1.00 93.81 924 ARG A C 1
ATOM 6730 O O . ARG A 1 924 ? -41.861 -0.416 37.939 1.00 93.81 924 ARG A O 1
ATOM 6737 N N . GLU A 1 925 ? -41.443 -1.306 39.959 1.00 93.88 925 GLU A N 1
ATOM 6738 C CA . GLU A 1 925 ? -40.719 -0.171 40.534 1.00 93.88 925 GLU A CA 1
ATOM 6739 C C . GLU A 1 925 ? -39.343 0.079 39.869 1.00 93.88 925 GLU A C 1
ATOM 6741 O O . GLU A 1 925 ? -38.801 -0.780 39.172 1.00 93.88 925 GLU A O 1
ATOM 6746 N N . MET A 1 926 ? -38.739 1.250 40.106 1.00 94.81 926 MET A N 1
ATOM 6747 C CA . MET A 1 926 ? -37.446 1.625 39.508 1.00 94.81 926 MET A CA 1
ATOM 6748 C C . MET A 1 926 ? -36.299 0.754 40.029 1.00 94.81 926 MET A C 1
ATOM 6750 O O . MET A 1 926 ? -35.468 0.292 39.247 1.00 94.81 926 MET A O 1
ATOM 6754 N N . LEU A 1 927 ? -36.238 0.515 41.340 1.00 95.31 927 LEU A N 1
ATOM 6755 C CA . LEU A 1 927 ? -35.162 -0.267 41.947 1.00 95.31 927 LEU A CA 1
ATOM 6756 C C . LEU A 1 927 ? -35.717 -1.365 42.850 1.00 95.31 927 LEU A C 1
ATOM 6758 O O . LEU A 1 927 ? -36.557 -1.125 43.721 1.00 95.31 927 LEU A O 1
ATOM 6762 N N . TYR A 1 928 ? -35.195 -2.570 42.643 1.00 95.38 928 TYR A N 1
ATOM 6763 C CA . TYR A 1 928 ? -35.536 -3.772 43.386 1.00 95.38 928 TYR A CA 1
ATOM 6764 C C . TYR A 1 928 ? -34.303 -4.417 44.003 1.00 95.38 928 TYR A C 1
ATOM 6766 O O . TYR A 1 928 ? -33.254 -4.523 43.364 1.00 95.38 928 TYR A O 1
ATOM 6774 N N . ALA A 1 929 ? -34.458 -4.892 45.235 1.00 94.94 929 ALA A N 1
ATOM 6775 C CA . ALA A 1 929 ? -33.481 -5.737 45.898 1.00 94.94 929 ALA A CA 1
ATOM 6776 C C . ALA A 1 929 ? -34.193 -6.935 46.533 1.00 94.94 929 ALA A C 1
ATOM 6778 O O . ALA A 1 929 ? -35.051 -6.770 47.398 1.00 94.94 929 ALA A O 1
ATOM 6779 N N . ALA A 1 930 ? -33.832 -8.143 46.099 1.00 94.44 930 ALA A N 1
ATOM 6780 C CA . ALA A 1 930 ? -34.324 -9.385 46.690 1.00 94.44 930 ALA A CA 1
ATOM 6781 C C . ALA A 1 930 ? -33.715 -9.629 48.080 1.00 94.44 930 ALA A C 1
ATOM 6783 O O . ALA A 1 930 ? -34.370 -10.186 48.959 1.00 94.44 930 ALA A O 1
ATOM 6784 N N . GLY A 1 931 ? -32.452 -9.229 48.264 1.00 91.81 931 GLY A N 1
ATOM 6785 C CA . GLY A 1 931 ? -31.766 -9.232 49.552 1.00 91.81 931 GLY A CA 1
ATOM 6786 C C . GLY A 1 931 ? -31.886 -7.894 50.280 1.00 91.81 931 GLY A C 1
ATOM 6787 O O . GLY A 1 931 ? -32.321 -6.890 49.719 1.00 91.81 931 GLY A O 1
ATOM 6788 N N . ALA A 1 932 ? -31.447 -7.873 51.540 1.00 91.75 932 ALA A N 1
ATOM 6789 C CA . ALA A 1 932 ? -31.379 -6.637 52.310 1.00 91.75 932 ALA A CA 1
ATOM 6790 C C . ALA A 1 932 ? -30.352 -5.660 51.712 1.00 91.75 932 ALA A C 1
ATOM 6792 O O . ALA A 1 932 ? -29.249 -6.055 51.312 1.00 91.75 932 ALA A O 1
ATOM 6793 N N . VAL A 1 933 ? -30.714 -4.379 51.708 1.00 95.25 933 VAL A N 1
ATOM 6794 C CA . VAL A 1 933 ? -29.816 -3.257 51.439 1.00 95.25 933 VAL A CA 1
ATOM 6795 C C . VAL A 1 933 ? -29.344 -2.721 52.788 1.00 95.25 933 VAL A C 1
ATOM 6797 O O . VAL A 1 933 ? -30.083 -2.048 53.507 1.00 95.25 933 VAL A O 1
ATOM 6800 N N . THR A 1 934 ? -28.114 -3.064 53.158 1.00 95.19 934 THR A N 1
ATOM 6801 C CA . THR A 1 934 ? -27.504 -2.701 54.438 1.00 95.19 934 THR A CA 1
ATOM 6802 C C . THR A 1 934 ? -26.530 -1.547 54.257 1.00 95.19 934 THR A C 1
ATOM 6804 O O . THR A 1 934 ? -25.647 -1.612 53.398 1.00 95.19 934 THR A O 1
ATOM 6807 N N . ALA A 1 935 ? -26.631 -0.532 55.110 1.00 95.12 935 ALA A N 1
ATOM 6808 C CA . ALA A 1 935 ? -25.672 0.566 55.156 1.00 95.12 935 ALA A CA 1
ATOM 6809 C C . ALA A 1 935 ? -25.163 0.770 56.588 1.00 95.12 935 ALA A C 1
ATOM 6811 O O . ALA A 1 935 ? -25.950 0.784 57.533 1.00 95.12 935 ALA A O 1
ATOM 6812 N N . ALA A 1 936 ? -23.849 0.942 56.750 1.00 95.12 936 ALA A N 1
ATOM 6813 C CA . ALA A 1 936 ? -23.208 1.280 58.020 1.00 95.12 936 ALA A CA 1
ATOM 6814 C C . ALA A 1 936 ? -22.190 2.405 57.808 1.00 95.12 936 ALA A C 1
ATOM 6816 O O . ALA A 1 936 ? -21.243 2.254 57.027 1.00 95.12 936 ALA A O 1
ATOM 6817 N N . GLY A 1 937 ? -22.401 3.548 58.472 1.00 94.25 937 GLY A N 1
ATOM 6818 C CA . GLY A 1 937 ? -21.561 4.736 58.274 1.00 94.25 937 GLY A CA 1
ATOM 6819 C C . GLY A 1 937 ? -21.455 5.155 56.803 1.00 94.25 937 GLY A C 1
ATOM 6820 O O . GLY A 1 937 ? -20.363 5.488 56.357 1.00 94.25 937 GLY A O 1
ATOM 6821 N N . SER A 1 938 ? -22.524 4.980 56.021 1.00 96.19 938 SER A N 1
ATOM 6822 C CA . SER A 1 938 ? -22.536 5.086 54.554 1.00 96.19 938 SER A CA 1
ATOM 6823 C C . SER A 1 938 ? -23.838 5.727 54.071 1.00 96.19 938 SER A C 1
ATOM 6825 O O . SER A 1 938 ? -24.827 5.742 54.805 1.00 96.19 938 SER A O 1
ATOM 6827 N N . THR A 1 939 ? -23.857 6.224 52.836 1.00 95.25 939 THR A N 1
ATOM 6828 C CA . THR A 1 939 ? -24.967 7.028 52.309 1.00 95.25 939 THR A CA 1
ATOM 6829 C C . THR A 1 939 ? -25.685 6.324 51.160 1.00 95.25 939 THR A C 1
ATOM 6831 O O . THR A 1 939 ? -25.080 5.929 50.165 1.00 95.25 939 THR A O 1
ATOM 6834 N N . LEU A 1 940 ? -27.003 6.215 51.267 1.00 95.62 940 LEU A N 1
ATOM 6835 C CA . LEU A 1 940 ? -27.905 5.911 50.162 1.00 95.62 940 LEU A CA 1
ATOM 6836 C C . LEU A 1 940 ? -28.509 7.243 49.712 1.00 95.62 940 LEU A C 1
ATOM 6838 O O . LEU A 1 940 ? -29.182 7.896 50.505 1.00 95.62 940 LEU A O 1
ATOM 6842 N N . SER A 1 941 ? -28.248 7.673 48.478 1.00 95.69 941 SER A N 1
ATOM 6843 C CA . SER A 1 941 ? -28.712 8.971 47.982 1.00 95.69 941 SER A CA 1
ATOM 6844 C C . SER A 1 941 ? -29.562 8.834 46.727 1.00 95.69 941 SER A C 1
ATOM 6846 O O . SER A 1 941 ? -29.112 8.284 45.719 1.00 95.69 941 SER A O 1
ATOM 6848 N N . PHE A 1 942 ? -30.778 9.378 46.780 1.00 96.19 942 PHE A N 1
ATOM 6849 C CA . PHE A 1 942 ? -31.730 9.380 45.673 1.00 96.19 942 PHE A CA 1
ATOM 6850 C C . PHE A 1 942 ? -32.190 10.801 45.371 1.00 96.19 942 PHE A C 1
ATOM 6852 O O . PHE A 1 942 ? -32.885 11.436 46.163 1.00 96.19 942 PHE A O 1
ATOM 6859 N N . VAL A 1 943 ? -31.813 11.319 44.208 1.00 95.12 943 VAL A N 1
ATOM 6860 C CA . VAL A 1 943 ? -31.985 12.733 43.879 1.00 95.12 943 VAL A CA 1
ATOM 6861 C C . VAL A 1 943 ? -32.568 12.912 42.489 1.00 95.12 943 VAL A C 1
ATOM 6863 O O . VAL A 1 943 ? -31.969 12.455 41.523 1.00 95.12 943 VAL A O 1
ATOM 6866 N N . ARG A 1 944 ? -33.651 13.681 42.345 1.00 95.50 944 ARG A N 1
ATOM 6867 C CA . ARG A 1 944 ? -34.227 14.065 41.040 1.00 95.50 944 ARG A CA 1
ATOM 6868 C C . ARG A 1 944 ? -34.539 12.877 40.126 1.00 95.50 944 ARG A C 1
ATOM 6870 O O . ARG A 1 944 ? -34.496 13.022 38.910 1.00 95.50 944 ARG A O 1
ATOM 6877 N N . ASN A 1 945 ? -34.809 11.702 40.688 1.00 97.12 945 ASN A N 1
ATOM 6878 C CA . ASN A 1 945 ? -35.238 10.559 39.892 1.00 97.12 945 ASN A CA 1
ATOM 6879 C C . ASN A 1 945 ? -36.740 10.660 39.621 1.00 97.12 945 ASN A C 1
ATOM 6881 O O . ASN A 1 945 ? -37.477 11.180 40.458 1.00 97.12 945 ASN A O 1
ATOM 6885 N N . ARG A 1 946 ? -37.193 10.142 38.482 1.00 96.75 946 ARG A N 1
ATOM 6886 C CA . ARG A 1 946 ? -38.595 10.164 38.067 1.00 96.75 946 ARG A CA 1
ATOM 6887 C C . ARG A 1 946 ? -39.080 8.758 37.750 1.00 96.75 946 ARG A C 1
ATOM 6889 O O . ARG A 1 946 ? -38.462 8.082 36.936 1.00 96.75 946 ARG A O 1
ATOM 6896 N N . ALA A 1 947 ? -40.184 8.337 38.353 1.00 95.19 947 ALA A N 1
ATOM 6897 C CA . ALA A 1 947 ? -40.842 7.067 38.068 1.00 95.19 947 ALA A CA 1
ATOM 6898 C C . ALA A 1 947 ? -42.345 7.271 37.832 1.00 95.19 947 ALA A C 1
ATOM 6900 O O . ALA A 1 947 ? -42.990 8.068 38.517 1.00 95.19 947 ALA A O 1
ATOM 6901 N N . LEU A 1 948 ? -42.927 6.524 36.889 1.00 92.81 948 LEU A N 1
ATOM 6902 C CA . LEU A 1 948 ? -44.370 6.594 36.618 1.00 92.81 948 LEU A CA 1
ATOM 6903 C C . LEU A 1 948 ? -45.235 5.924 37.687 1.00 92.81 948 LEU A C 1
ATOM 6905 O O . LEU A 1 948 ? -46.413 6.257 37.810 1.00 92.81 948 LEU A O 1
ATOM 6909 N N . LEU A 1 949 ? -44.684 4.991 38.462 1.00 93.62 949 LEU A N 1
ATOM 6910 C CA . LEU A 1 949 ? -45.408 4.369 39.565 1.00 93.62 949 LEU A CA 1
ATOM 6911 C C . LEU A 1 949 ? -45.334 5.230 40.836 1.00 93.62 949 LEU A C 1
ATOM 6913 O O . LEU A 1 949 ? -44.285 5.808 41.123 1.00 93.62 949 LEU A O 1
ATOM 6917 N N . PRO A 1 950 ? -46.405 5.265 41.657 1.00 93.25 950 PRO A N 1
ATOM 6918 C CA . PRO A 1 950 ? -46.374 5.915 42.970 1.00 93.25 950 PRO A CA 1
ATOM 6919 C C . PRO A 1 950 ? -45.328 5.323 43.923 1.00 93.25 950 PRO A C 1
ATOM 6921 O O . PRO A 1 950 ? -44.887 5.992 44.852 1.00 93.25 950 PRO A O 1
ATOM 6924 N N . ARG A 1 951 ? -44.941 4.061 43.698 1.00 94.19 951 ARG A N 1
ATOM 6925 C CA . ARG A 1 951 ? -43.881 3.372 44.429 1.00 94.19 951 ARG A CA 1
ATOM 6926 C C . ARG A 1 951 ? -42.630 3.300 43.553 1.00 94.19 951 ARG A C 1
ATOM 6928 O O . ARG A 1 951 ? -42.678 2.756 42.455 1.00 94.19 951 ARG A O 1
ATOM 6935 N N . MET A 1 952 ? -41.520 3.852 44.039 1.00 95.19 952 MET A N 1
ATOM 6936 C CA . MET A 1 952 ? -40.233 3.889 43.333 1.00 95.19 952 MET A CA 1
ATOM 6937 C C . MET A 1 952 ? -39.312 2.735 43.710 1.00 95.19 952 MET A C 1
ATOM 6939 O O . MET A 1 952 ? -38.516 2.306 42.876 1.00 95.19 952 MET A O 1
ATOM 6943 N N . LEU A 1 953 ? -39.395 2.259 44.955 1.00 95.31 953 LEU A N 1
ATOM 6944 C CA . LEU A 1 953 ? -38.497 1.243 45.490 1.00 95.31 953 LEU A CA 1
ATOM 6945 C C . LEU A 1 953 ? -39.252 0.015 46.006 1.00 95.31 953 LEU A C 1
ATOM 6947 O O . LEU A 1 953 ? -40.276 0.108 46.694 1.00 95.31 953 LEU A O 1
ATOM 6951 N N . SER A 1 954 ? -38.675 -1.150 45.725 1.00 94.44 954 SER A N 1
ATOM 6952 C CA . SER A 1 954 ? -39.085 -2.443 46.264 1.00 94.44 954 SER A CA 1
ATOM 6953 C C . SER A 1 954 ? -37.875 -3.109 46.922 1.00 94.44 954 SER A C 1
ATOM 6955 O O . SER A 1 954 ? -37.215 -3.976 46.350 1.00 94.44 954 SER A O 1
ATOM 6957 N N . VAL A 1 955 ? -37.521 -2.606 48.108 1.00 93.38 955 VAL A N 1
ATOM 6958 C CA . VAL A 1 955 ? -36.302 -2.974 48.844 1.00 93.38 955 VAL A CA 1
ATOM 6959 C C . VAL A 1 955 ? -36.588 -3.162 50.331 1.00 93.38 955 VAL A C 1
ATOM 6961 O O . VAL A 1 955 ? -37.496 -2.539 50.881 1.00 93.38 955 VAL A O 1
ATOM 6964 N N . SER A 1 956 ? -35.782 -3.992 50.994 1.00 91.75 956 SER A N 1
ATOM 6965 C CA . SER A 1 956 ? -35.716 -4.065 52.457 1.00 91.75 956 SER A CA 1
ATOM 6966 C C . SER A 1 956 ? -34.448 -3.371 52.939 1.00 91.75 956 SER A C 1
ATOM 6968 O O . SER A 1 956 ? -33.343 -3.858 52.692 1.00 91.75 956 SER A O 1
ATOM 6970 N N . LEU A 1 957 ? -34.608 -2.225 53.595 1.00 92.06 957 LEU A N 1
ATOM 6971 C CA . LEU A 1 957 ? -33.506 -1.405 54.090 1.00 92.06 957 LEU A CA 1
ATOM 6972 C C . LEU A 1 957 ? -33.150 -1.783 55.533 1.00 92.06 957 LEU A C 1
ATOM 6974 O O . LEU A 1 957 ? -34.004 -2.152 56.332 1.00 92.06 957 LEU A O 1
ATOM 6978 N N . SER A 1 958 ? -31.855 -1.752 55.845 1.00 92.12 958 SER A N 1
ATOM 6979 C CA . SER A 1 958 ? -31.326 -1.990 57.190 1.00 92.12 958 SER A CA 1
ATOM 6980 C C . SER A 1 958 ? -30.186 -1.011 57.457 1.00 92.12 958 SER A C 1
ATOM 6982 O O . SER A 1 958 ? -29.029 -1.255 57.097 1.00 92.12 958 SER A O 1
ATOM 6984 N N . LEU A 1 959 ? -30.529 0.109 58.088 1.00 91.81 959 LEU A N 1
ATOM 6985 C CA . LEU A 1 959 ? -29.625 1.222 58.367 1.00 91.81 959 LEU A CA 1
ATOM 6986 C C . LEU A 1 959 ? -29.003 1.069 59.766 1.00 91.81 959 LEU A C 1
ATOM 6988 O O . LEU A 1 959 ? -29.700 1.104 60.778 1.00 91.81 959 LEU A O 1
ATOM 6992 N N . ALA A 1 960 ? -27.683 0.884 59.833 1.00 91.06 960 ALA A N 1
ATOM 6993 C CA . ALA A 1 960 ? -26.927 0.886 61.086 1.00 91.06 960 ALA A CA 1
ATOM 6994 C C . ALA A 1 960 ? -26.504 2.315 61.483 1.00 91.06 960 ALA A C 1
ATOM 6996 O O . ALA A 1 960 ? -26.727 3.276 60.747 1.00 91.06 960 ALA A O 1
ATOM 6997 N N . SER A 1 961 ? -25.859 2.485 62.645 1.00 87.69 961 SER A N 1
ATOM 6998 C CA . SER A 1 961 ? -25.479 3.823 63.125 1.00 87.69 961 SER A CA 1
ATOM 6999 C C . SER A 1 961 ? -24.607 4.579 62.114 1.00 87.69 961 SER A C 1
ATOM 7001 O O . SER A 1 961 ? -23.636 4.025 61.590 1.00 87.69 961 SER A O 1
ATOM 7003 N N . GLY A 1 962 ? -24.930 5.853 61.884 1.00 90.62 962 GLY A N 1
ATOM 7004 C CA . GLY A 1 962 ? -24.227 6.716 60.931 1.00 90.62 962 GLY A CA 1
ATOM 7005 C C . GLY A 1 962 ? -24.542 6.422 59.462 1.00 90.62 962 GLY A C 1
ATOM 7006 O O . GLY A 1 962 ? -23.902 6.996 58.586 1.00 90.62 962 GLY A O 1
ATOM 7007 N N . ALA A 1 963 ? -25.472 5.509 59.169 1.00 93.25 963 ALA A N 1
ATOM 7008 C CA . ALA A 1 963 ? -26.021 5.384 57.830 1.00 93.25 963 ALA A CA 1
ATOM 7009 C C . ALA A 1 963 ? -27.033 6.503 57.558 1.00 93.25 963 ALA A C 1
ATOM 7011 O O . ALA A 1 963 ? -27.793 6.877 58.449 1.00 93.25 963 ALA A O 1
ATOM 7012 N N . HIS A 1 964 ? -27.044 7.004 56.326 1.00 93.50 964 HIS A N 1
ATOM 7013 C CA . HIS A 1 964 ? -27.925 8.086 55.896 1.00 93.50 964 HIS A CA 1
ATOM 7014 C C . HIS A 1 964 ? -28.717 7.670 54.660 1.00 93.50 964 HIS A C 1
ATOM 7016 O O . HIS A 1 964 ? -28.121 7.259 53.661 1.00 93.50 964 HIS A O 1
ATOM 7022 N N . LEU A 1 965 ? -30.043 7.816 54.708 1.00 94.75 965 LEU A N 1
ATOM 7023 C CA . LEU A 1 965 ? -30.913 7.737 53.537 1.00 94.75 965 LEU A CA 1
ATOM 7024 C C . LEU A 1 965 ? -31.300 9.158 53.124 1.00 94.75 965 LEU A C 1
ATOM 7026 O O . LEU A 1 965 ? -32.228 9.740 53.678 1.00 94.75 965 LEU A O 1
ATOM 7030 N N . ARG A 1 966 ? -30.563 9.725 52.166 1.00 94.94 966 ARG A N 1
ATOM 7031 C CA . ARG A 1 966 ? -30.754 11.102 51.698 1.00 94.94 966 ARG A CA 1
ATOM 7032 C C . ARG A 1 966 ? -31.604 11.137 50.443 1.00 94.94 966 ARG A C 1
ATOM 7034 O O . ARG A 1 966 ? -31.326 10.430 49.472 1.00 94.94 966 ARG A O 1
ATOM 7041 N N . VAL A 1 967 ? -32.618 11.993 50.438 1.00 95.44 967 VAL A N 1
ATOM 7042 C CA . VAL A 1 967 ? -33.533 12.128 49.303 1.00 95.44 967 VAL A CA 1
ATOM 7043 C C . VAL A 1 967 ? -33.779 13.588 48.949 1.00 95.44 967 VAL A C 1
ATOM 7045 O O . VAL A 1 967 ? -33.902 14.445 49.824 1.00 95.44 967 VAL A O 1
ATOM 7048 N N . ALA A 1 968 ? -33.862 13.885 47.652 1.00 94.81 968 ALA A N 1
ATOM 7049 C CA . ALA A 1 968 ? -34.164 15.233 47.185 1.00 94.81 968 ALA A CA 1
ATOM 7050 C C . ALA A 1 968 ? -34.902 15.230 45.846 1.00 94.81 968 ALA A C 1
ATOM 7052 O O . ALA A 1 968 ? -34.388 14.740 44.842 1.00 94.81 968 ALA A O 1
ATOM 7053 N N . CYS A 1 969 ? -36.066 15.878 45.805 1.00 94.19 969 CYS A N 1
ATOM 7054 C CA . CYS A 1 969 ? -36.770 16.216 44.567 1.00 94.19 969 CYS A CA 1
ATOM 7055 C C . CYS A 1 969 ? -37.091 15.035 43.629 1.00 94.19 969 CYS A C 1
ATOM 7057 O O . CYS A 1 969 ? -37.021 15.185 42.411 1.00 94.19 969 CYS A O 1
ATOM 7059 N N . ASN A 1 970 ? -37.384 13.850 44.165 1.00 96.44 970 ASN A N 1
ATOM 7060 C CA . ASN A 1 970 ? -37.805 12.717 43.338 1.00 96.44 970 ASN A CA 1
ATOM 7061 C C . ASN A 1 970 ? -39.283 12.862 42.942 1.00 96.44 970 ASN A C 1
ATOM 7063 O O . ASN A 1 970 ? -40.068 13.428 43.698 1.00 96.44 970 ASN A O 1
ATOM 7067 N N . ASP A 1 971 ? -39.657 12.355 41.773 1.00 96.75 971 ASP A N 1
ATOM 7068 C CA . ASP A 1 971 ? -41.027 12.311 41.255 1.00 96.75 971 ASP A CA 1
ATOM 7069 C C . ASP A 1 971 ? -41.490 10.850 41.183 1.00 96.75 971 ASP A C 1
ATOM 7071 O O . ASP A 1 971 ? -40.860 10.030 40.514 1.00 96.75 971 ASP A O 1
ATOM 7075 N N . ALA A 1 972 ? -42.579 10.532 41.883 1.00 95.56 972 ALA A N 1
ATOM 7076 C CA . ALA A 1 972 ? -43.217 9.222 41.851 1.00 95.56 972 ALA A CA 1
ATOM 7077 C C . ALA A 1 972 ? -44.697 9.372 41.495 1.00 95.56 972 ALA A C 1
ATOM 7079 O O . ALA A 1 972 ? -45.442 10.087 42.170 1.00 95.56 972 ALA A O 1
ATOM 7080 N N . GLY A 1 973 ? -45.147 8.693 40.439 1.00 92.50 973 GLY A N 1
ATOM 7081 C CA . GLY A 1 973 ? -46.546 8.768 40.018 1.00 92.50 973 GLY A CA 1
ATOM 7082 C C . GLY A 1 973 ? -46.937 10.111 39.397 1.00 92.50 973 GLY A C 1
ATOM 7083 O O . GLY A 1 973 ? -48.112 10.472 39.437 1.00 92.50 973 GLY A O 1
ATOM 7084 N N . GLY A 1 974 ? -45.974 10.869 38.859 1.00 91.50 974 GLY A N 1
ATOM 7085 C CA . GLY A 1 974 ? -46.200 12.208 38.304 1.00 91.50 974 GLY A CA 1
ATOM 7086 C C . GLY A 1 974 ? -46.299 13.307 39.364 1.00 91.50 974 GLY A C 1
ATOM 7087 O O . GLY A 1 974 ? -46.861 14.372 39.095 1.00 91.50 974 GLY A O 1
ATOM 7088 N N . ARG A 1 975 ? -45.793 13.053 40.574 1.00 93.81 975 ARG A N 1
ATOM 7089 C CA . ARG A 1 975 ? -45.803 13.991 41.692 1.00 93.81 975 ARG A CA 1
ATOM 7090 C C . ARG A 1 975 ? -44.434 14.061 42.348 1.00 93.81 975 ARG A C 1
ATOM 7092 O O . ARG A 1 975 ? -43.890 13.053 42.789 1.00 93.81 975 ARG A O 1
ATOM 7099 N N . VAL A 1 976 ? -43.922 15.282 42.484 1.00 95.44 976 VAL A N 1
ATOM 7100 C CA . VAL A 1 976 ? -42.695 15.559 43.239 1.00 95.44 976 VAL A CA 1
ATOM 7101 C C . VAL A 1 976 ? -42.936 15.297 44.730 1.00 95.44 976 VAL A C 1
ATOM 7103 O O . VAL A 1 976 ? -43.881 15.833 45.313 1.00 95.44 976 VAL A O 1
ATOM 7106 N N . LEU A 1 977 ? -42.080 14.470 45.329 1.00 95.12 977 LEU A N 1
ATOM 7107 C CA . LEU A 1 977 ? -42.091 14.083 46.737 1.00 95.12 977 LEU A CA 1
ATOM 7108 C C . LEU A 1 977 ? -41.383 15.142 47.589 1.00 95.12 977 LEU A C 1
ATOM 7110 O O . LEU A 1 977 ? -40.272 15.583 47.274 1.00 95.12 977 LEU A O 1
ATOM 7114 N N . SER A 1 978 ? -42.029 15.527 48.685 1.00 91.56 978 SER A N 1
ATOM 7115 C CA . SER A 1 978 ? -41.661 16.672 49.519 1.00 91.56 978 SER A CA 1
ATOM 7116 C C . SER A 1 978 ? -41.602 16.377 51.023 1.00 91.56 978 SER A C 1
ATOM 7118 O O . SER A 1 978 ? -40.862 17.063 51.727 1.00 91.56 978 SER A O 1
ATOM 7120 N N . THR A 1 979 ? -42.316 15.359 51.522 1.00 92.88 979 THR A N 1
ATOM 7121 C CA . THR A 1 979 ? -42.321 14.977 52.952 1.00 92.88 979 THR A CA 1
ATOM 7122 C C . THR A 1 979 ? -41.856 13.536 53.190 1.00 92.88 979 THR A C 1
ATOM 7124 O O . THR A 1 979 ? -41.824 12.719 52.268 1.00 92.88 979 THR A O 1
ATOM 7127 N N . ALA A 1 980 ? -41.487 13.207 54.433 1.00 92.12 980 ALA A N 1
ATOM 7128 C CA . ALA A 1 980 ? -40.956 11.885 54.789 1.00 92.12 980 ALA A CA 1
ATOM 7129 C C . ALA A 1 980 ? -42.002 10.780 54.647 1.00 92.12 980 ALA A C 1
ATOM 7131 O O . ALA A 1 980 ? -41.676 9.672 54.233 1.00 92.12 980 ALA A O 1
ATOM 7132 N N . GLU A 1 981 ? -43.271 11.095 54.894 1.00 92.75 981 GLU A N 1
ATOM 7133 C CA . GLU A 1 981 ? -44.388 10.176 54.688 1.00 92.75 981 GLU A CA 1
ATOM 7134 C C . GLU A 1 981 ? -44.579 9.843 53.204 1.00 92.75 981 GLU A C 1
ATOM 7136 O O . GLU A 1 981 ? -44.896 8.708 52.852 1.00 92.75 981 GLU A O 1
ATOM 7141 N N . GLU A 1 982 ? -44.361 10.819 52.320 1.00 94.56 982 GLU A N 1
ATOM 7142 C CA . GLU A 1 982 ? -44.470 10.628 50.872 1.00 94.56 982 GLU A CA 1
ATOM 7143 C C . GLU A 1 982 ? -43.348 9.737 50.344 1.00 94.56 982 GLU A C 1
ATOM 7145 O O . GLU A 1 982 ? -43.595 8.850 49.528 1.00 94.56 982 GLU A O 1
ATOM 7150 N N . TYR A 1 983 ? -42.128 9.933 50.848 1.00 95.19 983 TYR A N 1
ATOM 7151 C CA . TYR A 1 983 ? -40.998 9.062 50.540 1.00 95.19 983 TYR A CA 1
ATOM 7152 C C . TYR A 1 983 ? -41.201 7.644 51.086 1.00 95.19 983 TYR A C 1
ATOM 7154 O O . TYR A 1 983 ? -41.028 6.681 50.336 1.00 95.19 983 TYR A O 1
ATOM 7162 N N . ALA A 1 984 ? -41.651 7.496 52.333 1.00 93.19 984 ALA A N 1
ATOM 7163 C CA . ALA A 1 984 ? -41.972 6.190 52.907 1.00 93.19 984 ALA A CA 1
ATOM 7164 C C . ALA A 1 984 ? -43.031 5.449 52.062 1.00 93.19 984 ALA A C 1
ATOM 7166 O O . ALA A 1 984 ? -42.852 4.283 51.705 1.00 93.19 984 ALA A O 1
ATOM 7167 N N . ALA A 1 985 ? -44.091 6.147 51.631 1.00 92.69 985 ALA A N 1
ATOM 7168 C CA . ALA A 1 985 ? -45.109 5.595 50.730 1.00 92.69 985 ALA A CA 1
ATOM 7169 C C . ALA A 1 985 ? -44.552 5.214 49.344 1.00 92.69 985 ALA A C 1
ATOM 7171 O O . ALA A 1 985 ? -45.013 4.244 48.738 1.00 92.69 985 ALA A O 1
ATOM 7172 N N . ALA A 1 986 ? -43.531 5.929 48.863 1.00 95.00 986 ALA A N 1
ATOM 7173 C CA . ALA A 1 986 ? -42.813 5.603 47.633 1.00 95.00 986 ALA A CA 1
ATOM 7174 C C . ALA A 1 986 ? -41.810 4.434 47.788 1.00 95.00 986 ALA A C 1
ATOM 7176 O O . ALA A 1 986 ? -41.160 4.053 46.811 1.00 95.00 986 ALA A O 1
ATOM 7177 N N . GLY A 1 987 ? -41.712 3.823 48.975 1.00 93.31 987 GLY A N 1
ATOM 7178 C CA . GLY A 1 987 ? -40.878 2.650 49.260 1.00 93.31 987 GLY A CA 1
ATOM 7179 C C . GLY A 1 987 ? -39.539 2.956 49.936 1.00 93.31 987 GLY A C 1
ATOM 7180 O O . GLY A 1 987 ? -38.708 2.056 50.052 1.00 93.31 987 GLY A O 1
ATOM 7181 N N . PHE A 1 988 ? -39.312 4.198 50.368 1.00 89.38 988 PHE A N 1
ATOM 7182 C CA . PHE A 1 988 ? -38.088 4.623 51.052 1.00 89.38 988 PHE A CA 1
ATOM 7183 C C . PHE A 1 988 ? -38.204 4.448 52.574 1.00 89.38 988 PHE A C 1
ATOM 7185 O O . PHE A 1 988 ? -38.353 5.439 53.270 1.00 89.38 988 PHE A O 1
ATOM 7192 N N . ASP A 1 989 ? -38.123 3.206 53.066 1.00 83.38 989 ASP A N 1
ATOM 7193 C CA . ASP A 1 989 ? -38.096 2.836 54.503 1.00 83.38 989 ASP A CA 1
ATOM 7194 C C . ASP A 1 989 ? -39.128 3.571 55.403 1.00 83.38 989 ASP A C 1
ATOM 7196 O O . ASP A 1 989 ? -40.120 4.133 54.930 1.00 83.38 989 ASP A O 1
ATOM 7200 N N . ASP A 1 990 ? -38.933 3.536 56.722 1.00 80.81 990 ASP A N 1
ATOM 7201 C CA . ASP A 1 990 ? -39.715 4.315 57.681 1.00 80.81 990 ASP A CA 1
ATOM 7202 C C . ASP A 1 990 ? -39.340 5.806 57.651 1.00 80.81 990 ASP A C 1
ATOM 7204 O O . ASP A 1 990 ? -38.163 6.176 57.709 1.00 80.81 990 ASP A O 1
ATOM 7208 N N . ALA A 1 991 ? -40.357 6.678 57.686 1.00 71.06 991 ALA A N 1
ATOM 7209 C CA . ALA A 1 991 ? -40.230 8.140 57.601 1.00 71.06 991 ALA A CA 1
ATOM 7210 C C . ALA A 1 991 ? -39.198 8.757 58.572 1.00 71.06 991 ALA A C 1
ATOM 7212 O O . ALA A 1 991 ? -38.571 9.763 58.250 1.00 71.06 991 ALA A O 1
ATOM 7213 N N . GLY A 1 992 ? -38.985 8.155 59.749 1.00 80.38 992 GLY A N 1
ATOM 7214 C CA . GLY A 1 992 ? -38.026 8.640 60.750 1.00 80.38 992 GLY A CA 1
ATOM 7215 C C . GLY A 1 992 ? -36.546 8.448 60.391 1.00 80.38 992 GLY A C 1
ATOM 7216 O O . GLY A 1 992 ? -35.689 8.975 61.094 1.00 80.38 992 GLY A O 1
ATOM 7217 N N . SER A 1 993 ? -36.241 7.698 59.331 1.00 84.56 993 SER A N 1
ATOM 7218 C CA . SER A 1 993 ? -34.874 7.409 58.876 1.00 84.56 993 SER A CA 1
ATOM 7219 C C . SER A 1 993 ? -34.433 8.239 57.661 1.00 84.56 993 SER A C 1
ATOM 7221 O O . SER A 1 993 ? -33.297 8.108 57.201 1.00 84.56 993 SER A O 1
ATOM 7223 N N . ILE A 1 994 ? -35.331 9.079 57.134 1.00 91.00 994 ILE A N 1
ATOM 7224 C CA . ILE A 1 994 ? -35.177 9.760 55.846 1.00 91.00 994 ILE A CA 1
ATOM 7225 C C . ILE A 1 994 ? -34.683 11.198 56.050 1.00 91.00 994 ILE A C 1
ATOM 7227 O O . ILE A 1 994 ? -35.384 12.042 56.609 1.00 91.00 994 ILE A O 1
ATOM 7231 N N . ASP A 1 995 ? -33.508 11.500 55.504 1.00 92.75 995 ASP A N 1
ATOM 7232 C CA . ASP A 1 995 ? -32.926 12.840 55.459 1.00 92.75 995 ASP A CA 1
ATOM 7233 C C . ASP A 1 995 ? -33.389 13.559 54.174 1.00 92.75 995 ASP A C 1
ATOM 7235 O O . ASP A 1 995 ? -32.882 13.304 53.076 1.00 92.75 995 ASP A O 1
ATOM 7239 N N . ILE A 1 996 ? -34.367 14.464 54.287 1.00 92.62 996 ILE A N 1
ATOM 7240 C CA . ILE A 1 996 ? -34.921 15.196 53.134 1.00 92.62 996 ILE A CA 1
ATOM 7241 C C . ILE A 1 996 ? -34.184 16.509 52.909 1.00 92.62 996 ILE A C 1
ATOM 7243 O O . ILE A 1 996 ? -34.073 17.347 53.804 1.00 92.62 996 ILE A O 1
ATOM 7247 N N . VAL A 1 997 ? -33.775 16.731 51.662 1.00 91.50 997 VAL A N 1
ATOM 7248 C CA . VAL A 1 997 ? -33.219 17.998 51.190 1.00 91.50 997 VAL A CA 1
ATOM 7249 C C . VAL A 1 997 ? -34.177 18.629 50.175 1.00 91.50 997 VAL A C 1
ATOM 7251 O O . VAL A 1 997 ? -34.688 17.963 49.272 1.00 91.50 997 VAL A O 1
ATOM 7254 N N . GLY A 1 998 ? -34.446 19.929 50.328 1.00 89.62 998 GLY A N 1
ATOM 7255 C CA . GLY A 1 998 ? -35.330 20.673 49.425 1.00 89.62 998 GLY A CA 1
ATOM 7256 C C . GLY A 1 998 ? -34.809 20.703 47.982 1.00 89.62 998 GLY A C 1
ATOM 7257 O O . GLY A 1 998 ? -33.602 20.696 47.755 1.00 89.62 998 GLY A O 1
ATOM 7258 N N . CYS A 1 999 ? -35.713 20.782 46.999 1.00 89.44 999 CYS A N 1
ATOM 7259 C CA . CYS A 1 999 ? -35.369 20.755 45.567 1.00 89.44 999 CYS A CA 1
ATOM 7260 C C . CYS A 1 999 ? -34.314 21.795 45.137 1.00 89.44 999 CYS A C 1
ATOM 7262 O O . CYS A 1 999 ? -33.520 21.514 44.230 1.00 89.44 999 CYS A O 1
ATOM 7264 N N . ASP A 1 1000 ? -34.306 22.959 45.794 1.00 87.31 1000 ASP A N 1
ATOM 7265 C CA . ASP A 1 1000 ? -33.418 24.093 45.504 1.00 87.31 1000 ASP A CA 1
ATOM 7266 C C . ASP A 1 1000 ? -32.134 24.101 46.351 1.00 87.31 1000 ASP A C 1
ATOM 7268 O O . ASP A 1 1000 ? -31.261 24.948 46.160 1.00 87.31 1000 ASP A O 1
ATOM 7272 N N . ALA A 1 1001 ? -31.991 23.168 47.296 1.00 85.31 1001 ALA A N 1
ATOM 7273 C CA . ALA A 1 1001 ? -30.821 23.086 48.156 1.00 85.31 1001 ALA A CA 1
ATOM 7274 C C . ALA A 1 1001 ? -29.727 22.224 47.506 1.00 85.31 1001 ALA A C 1
ATOM 7276 O O . ALA A 1 1001 ? -29.918 21.045 47.222 1.00 85.31 1001 ALA A O 1
ATOM 7277 N N . CYS A 1 1002 ? -28.550 22.818 47.296 1.00 83.69 1002 CYS A N 1
ATOM 7278 C CA . CYS A 1 1002 ? -27.352 22.119 46.827 1.00 83.69 1002 CYS A CA 1
ATOM 7279 C C . CYS A 1 1002 ? -26.572 21.524 48.008 1.00 83.69 1002 CYS A C 1
ATOM 7281 O O . CYS A 1 1002 ? -25.495 22.008 48.358 1.00 83.69 1002 CYS A O 1
ATOM 7283 N N . ASP A 1 1003 ? -27.109 20.474 48.624 1.00 89.50 1003 ASP A N 1
ATOM 7284 C CA . ASP A 1 1003 ? -26.409 19.754 49.691 1.00 89.50 1003 ASP A CA 1
ATOM 7285 C C . ASP A 1 1003 ? -25.300 18.856 49.121 1.00 89.50 1003 ASP A C 1
ATOM 7287 O O . ASP A 1 1003 ? -25.551 17.948 48.322 1.00 89.50 1003 ASP A O 1
ATOM 7291 N N . ARG A 1 1004 ? -24.053 19.106 49.534 1.00 90.50 1004 ARG A N 1
ATOM 7292 C CA . ARG A 1 1004 ? -22.874 18.403 49.006 1.00 90.50 1004 ARG A CA 1
ATOM 7293 C C . ARG A 1 1004 ? -22.986 16.894 49.201 1.00 90.50 1004 ARG A C 1
ATOM 7295 O O . ARG A 1 1004 ? -22.773 16.150 48.249 1.00 90.50 1004 ARG A O 1
ATOM 7302 N N . ASP A 1 1005 ? -23.329 16.460 50.407 1.00 89.75 1005 ASP A N 1
ATOM 7303 C CA . ASP A 1 1005 ? -23.280 15.046 50.787 1.00 89.75 1005 ASP A CA 1
ATOM 7304 C C . ASP A 1 1005 ? -24.474 14.252 50.210 1.00 89.75 1005 ASP A C 1
ATOM 7306 O O . ASP A 1 1005 ? -24.436 13.028 50.113 1.00 89.75 1005 ASP A O 1
ATOM 7310 N N . THR A 1 1006 ? -25.527 14.947 49.769 1.00 91.00 1006 THR A N 1
ATOM 7311 C CA . THR A 1 1006 ? -26.618 14.380 48.965 1.00 91.00 1006 THR A CA 1
ATOM 7312 C C . THR A 1 1006 ? -26.208 14.221 47.500 1.00 91.00 1006 THR A C 1
ATOM 7314 O O . THR A 1 1006 ? -26.565 13.243 46.846 1.00 91.00 1006 THR A O 1
ATOM 7317 N N . HIS A 1 1007 ? -25.456 15.171 46.945 1.00 89.69 1007 HIS A N 1
ATOM 7318 C CA . HIS A 1 1007 ? -25.191 15.223 45.506 1.00 89.69 1007 HIS A CA 1
ATOM 7319 C C . HIS A 1 1007 ? -23.871 14.603 45.046 1.00 89.69 1007 HIS A C 1
ATOM 7321 O O . HIS A 1 1007 ? -23.752 14.358 43.837 1.00 89.69 1007 HIS A O 1
ATOM 7327 N N . CYS A 1 1008 ? -22.914 14.407 45.955 1.00 89.12 1008 CYS A N 1
ATOM 7328 C CA . CYS A 1 1008 ? -21.537 14.030 45.659 1.00 89.12 1008 CYS A CA 1
ATOM 7329 C C . CYS A 1 1008 ? -21.029 12.945 46.618 1.00 89.12 1008 CYS A C 1
ATOM 7331 O O . CYS A 1 1008 ? -21.335 12.959 47.807 1.00 89.12 1008 CYS A O 1
ATOM 7333 N N . TYR A 1 1009 ? -20.194 12.052 46.088 1.00 89.00 1009 TYR A N 1
ATOM 7334 C CA . TYR A 1 1009 ? -19.353 11.161 46.884 1.00 89.00 1009 TYR A CA 1
ATOM 7335 C C . TYR A 1 1009 ? -18.113 11.926 47.375 1.00 89.00 1009 TYR A C 1
ATOM 7337 O O . TYR A 1 1009 ? -17.592 12.765 46.633 1.00 89.00 1009 TYR A O 1
ATOM 7345 N N . ALA A 1 1010 ? -17.702 11.677 48.620 1.00 78.25 1010 ALA A N 1
ATOM 7346 C CA . ALA A 1 1010 ? -16.662 12.434 49.324 1.00 78.25 1010 ALA A CA 1
ATOM 7347 C C . ALA A 1 1010 ? -15.231 11.983 49.001 1.00 78.25 1010 ALA A C 1
ATOM 7349 O O . ALA A 1 1010 ? -15.023 10.776 48.734 1.00 78.25 1010 ALA A O 1
#

InterPro domains:
  IPR011050 Pectin lyase fold/virulence factor [SSF51126] (269-558)
  IPR012334 Pectin lyase fold [G3DSA:2.160.20.10] (267-534)
  IPR053914 Dispersed gene family protein 1, N-terminal domain [PF22279] (126-220)
  IPR053914 Dispersed gene family protein 1, N-terminal domain [PF22279] (541-642)
  IPR053914 Dispersed gene family protein 1, N-terminal domain [PF22279] (933-1010)
  IPR053915 Dispersed gene family protein 1, beta-sheet domain [PF22274] (701-862)

pLDDT: mean 88.63, std 10.44, range [32.12, 98.19]

Solvent-accessible surface area (backbone atoms only — not comparable to full-atom values): 45461 Å² total; per-residue (Å²): 95,68,38,79,38,89,49,76,47,74,34,54,78,39,29,63,49,79,50,61,71,47,77,44,74,88,28,54,23,49,31,37,36,31,24,44,37,30,25,44,20,4,32,42,35,43,36,44,29,39,33,67,35,25,46,17,50,35,33,38,62,40,57,38,38,32,24,47,42,6,40,42,36,46,28,46,31,35,31,41,19,28,12,39,37,32,52,74,48,59,30,39,35,27,58,50,11,40,43,39,41,31,42,31,29,18,56,75,12,18,43,33,44,66,69,84,59,41,45,30,36,39,32,38,60,13,39,38,24,44,32,52,28,32,19,39,36,50,38,47,91,45,45,49,61,65,43,73,38,87,67,41,42,27,28,35,23,39,29,29,46,25,63,26,76,33,69,47,68,70,55,32,40,75,51,29,50,54,86,63,69,40,68,39,53,81,95,64,67,44,53,72,60,65,28,38,48,96,23,44,76,48,65,56,95,78,36,41,38,53,33,92,70,29,26,68,74,33,10,38,51,20,72,64,80,91,64,81,72,81,72,70,82,83,56,73,71,72,71,74,69,72,78,70,78,76,81,51,61,84,92,45,56,48,58,76,43,78,51,79,66,42,74,46,79,44,43,67,71,32,36,49,48,36,38,29,43,31,35,39,40,33,66,62,15,29,48,32,39,24,45,20,20,19,33,41,68,58,28,43,37,39,38,36,47,24,37,29,21,62,35,11,34,44,32,41,36,30,26,50,81,22,60,41,58,26,35,41,38,38,42,31,51,26,40,24,42,37,19,37,42,27,50,28,34,32,36,26,44,36,25,38,38,41,40,30,47,26,41,31,37,34,73,52,70,62,90,47,78,55,71,71,72,90,48,29,50,38,28,46,29,40,34,35,29,39,27,52,56,11,39,40,37,39,34,50,26,40,38,35,28,76,35,59,50,24,26,44,36,34,30,48,54,30,26,43,34,27,27,40,44,6,36,39,36,43,23,29,28,39,37,47,48,25,41,55,64,12,30,42,35,34,24,34,14,40,102,89,32,36,12,33,37,29,27,44,25,2,33,38,39,39,31,47,28,42,34,80,38,39,23,25,23,50,33,38,27,60,20,36,34,40,30,25,46,38,5,40,39,38,41,32,45,31,40,33,29,36,40,39,23,38,38,39,26,64,24,42,39,36,29,28,49,39,8,40,41,38,42,34,43,30,40,27,60,32,54,29,73,67,15,42,30,36,35,24,47,21,59,31,20,31,48,13,42,36,16,43,18,51,30,36,28,56,46,73,98,59,70,44,35,50,38,36,31,82,41,76,53,92,56,64,43,77,38,43,36,31,36,33,32,45,29,41,64,85,39,84,55,58,38,74,50,62,49,76,89,49,64,69,45,78,42,57,74,86,50,74,52,53,52,67,53,62,26,37,70,74,19,45,75,51,55,37,64,77,82,49,47,42,39,56,32,92,70,29,26,74,73,39,13,33,47,39,81,72,83,77,53,73,76,88,77,79,89,76,79,53,48,57,75,42,79,39,77,59,70,40,78,42,37,72,70,31,34,65,38,39,36,32,47,28,37,28,47,25,38,36,36,36,41,60,66,55,28,29,75,54,58,33,40,36,38,38,33,48,25,36,25,33,88,42,13,30,44,34,44,32,40,28,89,57,89,56,63,86,88,29,34,39,44,35,40,37,30,40,34,38,26,45,26,6,31,39,36,44,30,30,23,53,23,52,72,14,38,40,38,41,28,56,22,40,31,33,18,74,49,84,27,80,54,62,79,98,63,47,58,81,93,50,30,40,25,34,36,37,37,44,34,38,26,43,30,14,39,40,37,40,28,50,27,40,28,38,19,70,38,73,74,25,24,16,34,31,27,41,70,14,41,40,24,28,62,46,2,36,42,40,38,33,40,31,40,25,30,18,48,58,8,29,18,28,36,29,52,29,34,42,38,26,28,55,60,5,39,42,35,42,32,54,23,39,27,34,38,8,30,25,37,37,34,31,58,29,44,35,42,29,35,32,13,40,41,37,42,29,46,26,42,30,39,58,22,60,35,29,33,33,35,30,60,24,40,36,41,28,28,66,61,7,35,43,37,42,34,44,27,38,28,68,18,82,73,38,34,45,36,36,31,76,25,52,40,36,26,32,37,11,38,42,23,44,31,45,28,37,28,55,34,57,40,36,37,49,56,46,75,47,75,40,77,72,34,42,41,31,37,26,43,30,25,34,46,85,37,74,45,86,49,44,65,52,39,25,66,18,35,54,59,61,41,92,62,51,48,78,45,59,77,88,58,88,52,62,80,62,75,45,87,133

Mean predicted aligned error: 18.69 Å

Secondary structure (DSSP, 8-state):
--EEEEEEEEE-SS-EEEEES-EESS-SEEEEEEEEEE-SS-EEEEES-EEEEEEEEEEEEEEEEE-SS-EEEEES-EEEEEEEEEESS-EEE-SS-EEEEES-B-TTSEEE---SS--EEE-TT-EEEEES-EESB---SS-SEEEE-TT-EEEEE-EEETTEEE-SHHHHHHTT----SEEPPTT---HHHHS-GGGEEEEETTEEEEPTT-BTTTTBSSPPP-PPPPPP--SPSS----PPPPPPPTT--EESSBPPS-EEEE-TT-SEEEEES-EEESTT-EEEEEGGG-EEEEEEEEEES-EEETT-EEEEE--TT-EEEEEEEEEES-EEES-EEEEEEEPPSSEEEEEES-EEEESS----TTT---S-EEEEEEEEEEESS-EEEEES-EEEE-STT-EEEEE-SS-EEEESS-EEEEES-EEEE-STT-EEEEE--BTTB-SEEEESS-EEEEES-EE-S-BSEEEEE-S-EEEESS-EEEEES-EE-BSSEEEEESS-EEEESS-EEEEES-EESS--SSEEEEE-S-EEEES-EEEEES-EES--SS--EEEE--S--S-EES-EEEEE--EETTBS--EEE--GGG--EEE-TTSPPPHHHHS-GGGEEEE-TTT--EEEPTT-BTTTTBSSPPPPPPPSSSS---EES-EE-S-EEETTT-SEEEEES-EESS-EEEEGGGS-SSEEEEEEES-EE-TT--EEEE-BSSPPPTT-EEEEEEES-EEES--EEEEEEE-TT-EEEEES-EEEESS-----GGG--TT--EEEEEEEEEEES-EEEEES-EEEE-STT-EEEEEEEEEEEESS-EEEEES-EEEESSSEEEEEES-EEEESS-EEEEES-EEES-SEEEEE-S-EEEES-EEEEES-EEES-SS-SEEESS-EEEESS-EEEEES-EE--SSS-SEEEEEEEEEES-EEEEES-EESSS--EEEEEEE-TT-EEEEES-EETTEE--SHHHHHHTT-S-GGGEEE--TT---HHHH---